Protein AF-A6DTF2-F1 (afdb_monomer_lite)

Foldseek 3Di:
DEWKKKKAWCAPVRHGDIDIDRDQKAWEFCAPPGNHHDVDPQTHNGAKMWGQDPRWIKIAGPPGPQAKDKQNHTDDGIDTDDAQIWIDGGPHIIIGIHTDDDDDDDDDDDDPLPPDDDDDPLVSVLVVLLVVLVVLVVVVVVLVVVVVVVVPDDDDDDDPSPVVVVVSVVVNVVSVVVNVVSVVPPPPDDVVVVVVVVSVVVVVVPPPPDDDDDDDDDDDDDDDDDDDDDDDDDDDDDDDDDDDDDDDDDDDDPDPDDDPPDDDDDDDDDDDDDDDDDDDDDDDDDDDDDDDDDDDDDDDDDDDDPPPPPPPPPDPPLVVLLVLLVVVCVQFPCVQADPVHNPPNHHPVPADSQLQDPVNLVNLVVVLQCLLVVPPPPPVTDDDDLVSSLVNSVSSLVSSVQSCQAVVDLVLDFDWAFQALLLLQQALCQQQLFGAPSPLADHQDDPFFSLFRVSGDDDPVNLVSLLVSLLLSLLLSLVLLVCVVVCQDKDKDFQLVVPDPPVVVCVVLVDDLCVCEQPDPVVQVVVVCVVPPPPPPPDDPRLVSVVNHDPPLQQDESFKRKDKDFDRGSFKKKKKWWKEWQDFDWWFKAWPPPPDRDTFDTDTYDGDDDIDIDMDMDHHHSVGRMTMIITGTDGGMYTGMMIIHTDDDDGRNLCVLCSVPSPDPDDDLVSVLVSLQSSLCVLLLNDGDDPVLSVVLSVQLVVCVVVVDDNSVSNSSSSSCSSSPCSNGILDQDDPSDKDFGQLSSLQQLLCCLQQSYHHDPVSVVCRVVVVCVDPVSVVVVLVVSLPDPSRLVNVLSLVCSLLVLCLLVVQDDDPVCPDPNSVQLSCQVSQVLSVLQVVLNFLLQQLFAQKGFGAPSVCVVQVNDDHHDHTHIDGHDPPRLDTHNLLRQSLQQSQADHQWGHLQSSQQSCCVQLLVHHFDDQRPCPDDPPPVCPVDQDHNVRVLVVVCVPSSSVSRSLQGNLLSLQQQCAGNSSDGDQWDFGWDDDDPDTDGPDIGGRFSWGANDPVQIDGHNVSSSVSSSVSRLSNLLNSLQSSLCSSSSHHDGPVCVVQSVVLSVVCVVVNNRPNVSNSVSSVGSSNRID

Organism: NCBI:txid313628

Radius of gyration: 38.41 Å; chains: 1; bounding box: 110×113×84 Å

Structure (mmCIF, N/CA/C/O backbone):
data_AF-A6DTF2-F1
#
_entry.id   AF-A6DTF2-F1
#
loop_
_atom_site.group_PDB
_atom_site.id
_atom_site.type_symbol
_atom_site.label_atom_id
_atom_site.label_alt_id
_atom_site.label_comp_id
_atom_site.label_asym_id
_atom_site.label_entity_id
_atom_site.label_seq_id
_atom_site.pdbx_PDB_ins_code
_atom_site.Cartn_x
_atom_site.Cartn_y
_atom_site.Cartn_z
_atom_site.occupancy
_atom_site.B_iso_or_equiv
_atom_site.auth_seq_id
_atom_site.auth_comp_id
_atom_site.auth_asym_id
_atom_site.auth_atom_id
_atom_site.pdbx_PDB_model_num
ATOM 1 N N . MET A 1 1 ? 18.761 20.860 31.646 1.00 47.22 1 MET A N 1
ATOM 2 C CA . MET A 1 1 ? 19.807 21.896 31.473 1.00 47.22 1 MET A CA 1
ATOM 3 C C . MET A 1 1 ? 20.961 21.212 30.767 1.00 47.22 1 MET A C 1
ATOM 5 O O . MET A 1 1 ? 21.417 20.216 31.306 1.00 47.22 1 MET A O 1
ATOM 9 N N . ARG A 1 2 ? 21.355 21.648 29.565 1.00 54.53 2 ARG A N 1
ATOM 10 C CA . ARG A 1 2 ? 22.420 20.980 28.795 1.00 54.53 2 ARG A CA 1
ATOM 11 C C . ARG A 1 2 ? 23.782 21.549 29.185 1.00 54.53 2 ARG A C 1
ATOM 13 O O . ARG A 1 2 ? 23.918 22.768 29.282 1.00 54.53 2 ARG A O 1
ATOM 20 N N . GLN A 1 3 ? 24.758 20.682 29.450 1.00 66.19 3 GLN A N 1
ATOM 21 C CA . GLN A 1 3 ? 26.157 21.095 29.590 1.00 66.19 3 GLN A CA 1
ATOM 22 C C . GLN A 1 3 ? 26.669 21.467 28.201 1.00 66.19 3 GLN A C 1
ATOM 24 O O . GLN A 1 3 ? 26.516 20.678 27.275 1.00 66.19 3 GLN A O 1
ATOM 29 N N . LYS A 1 4 ? 27.254 22.652 28.029 1.00 74.88 4 LYS A N 1
ATOM 30 C CA . LYS A 1 4 ? 27.788 23.063 26.726 1.00 74.88 4 LYS A CA 1
ATOM 31 C C . LYS A 1 4 ? 29.075 22.286 26.439 1.00 74.88 4 LYS A C 1
ATOM 33 O O . LYS A 1 4 ? 29.980 22.293 27.277 1.00 74.88 4 LYS A O 1
ATOM 38 N N . LEU A 1 5 ? 29.143 21.631 25.278 1.00 83.50 5 LEU A N 1
ATOM 39 C CA . LEU A 1 5 ? 30.334 20.922 24.816 1.00 83.50 5 LEU A CA 1
ATOM 40 C C . LEU A 1 5 ? 31.209 21.875 24.007 1.00 83.50 5 LEU A C 1
ATOM 42 O O . LEU A 1 5 ? 30.759 22.491 23.036 1.00 83.50 5 LEU A O 1
ATOM 46 N N . LYS A 1 6 ? 32.479 21.955 24.388 1.00 86.38 6 LYS A N 1
ATOM 47 C CA . LYS A 1 6 ? 33.515 22.657 23.643 1.00 86.38 6 LYS A CA 1
ATOM 48 C C . LYS A 1 6 ? 34.613 21.678 23.248 1.00 86.38 6 LYS A C 1
ATOM 50 O O . LYS A 1 6 ? 35.127 20.938 24.081 1.00 86.38 6 LYS A O 1
ATOM 55 N N . ILE A 1 7 ? 34.979 21.690 21.972 1.00 88.19 7 ILE A N 1
ATOM 56 C CA . ILE A 1 7 ? 36.027 20.849 21.396 1.00 88.19 7 ILE A CA 1
ATOM 57 C C . ILE A 1 7 ? 37.149 21.747 20.881 1.00 88.19 7 ILE A C 1
ATOM 59 O O . ILE A 1 7 ? 36.890 22.692 20.137 1.00 88.19 7 ILE A O 1
ATOM 63 N N . THR A 1 8 ? 38.392 21.445 21.259 1.00 86.50 8 THR A N 1
ATOM 64 C CA . THR A 1 8 ? 39.591 22.161 20.796 1.00 86.50 8 THR A CA 1
ATOM 65 C C . THR A 1 8 ? 40.541 21.200 20.092 1.00 86.50 8 THR A C 1
ATOM 67 O O . THR A 1 8 ? 41.081 20.294 20.726 1.00 86.50 8 THR A O 1
ATOM 70 N N . PHE A 1 9 ? 40.775 21.395 18.794 1.00 85.19 9 PHE A N 1
ATOM 71 C CA . PHE A 1 9 ? 41.667 20.535 18.008 1.00 85.19 9 PHE A CA 1
ATOM 72 C C . PHE A 1 9 ? 43.149 20.774 18.336 1.00 85.19 9 PHE A C 1
ATOM 74 O O . PHE A 1 9 ? 43.598 21.920 18.453 1.00 85.19 9 PHE A O 1
ATOM 81 N N . LEU A 1 10 ? 43.915 19.685 18.463 1.00 81.31 10 LEU A N 1
ATOM 82 C CA . LEU A 1 10 ? 45.318 19.688 18.897 1.00 81.31 10 LEU A CA 1
ATOM 83 C C . LEU A 1 10 ? 46.331 19.536 17.736 1.00 81.31 10 LEU A C 1
ATOM 85 O O . LEU A 1 10 ? 47.513 19.837 17.916 1.00 81.31 10 LEU A O 1
ATOM 89 N N . ASN A 1 11 ? 45.884 19.138 16.539 1.00 76.69 11 ASN A N 1
ATOM 90 C CA . ASN A 1 11 ? 46.738 18.752 15.399 1.00 76.69 11 ASN A CA 1
ATOM 91 C C . ASN A 1 11 ? 47.221 19.947 14.569 1.00 76.69 11 ASN A C 1
ATOM 93 O O . ASN A 1 11 ? 46.464 20.889 14.371 1.00 76.69 11 ASN A O 1
ATOM 97 N N . GLU A 1 12 ? 48.431 19.886 13.994 1.00 52.72 12 GLU A N 1
ATOM 98 C CA . GLU A 1 12 ? 49.102 21.026 13.330 1.00 52.72 12 GLU A CA 1
ATOM 99 C C . GLU A 1 12 ? 48.308 21.712 12.195 1.00 52.72 12 GLU A C 1
ATOM 101 O O . GLU A 1 12 ? 48.490 22.910 11.994 1.00 52.72 12 GLU A O 1
ATOM 106 N N . GLY A 1 13 ? 47.389 21.017 11.508 1.00 59.44 13 GLY A N 1
ATOM 107 C CA . GLY A 1 13 ? 46.545 21.589 10.441 1.00 59.44 13 GLY A CA 1
ATOM 108 C C . GLY A 1 13 ? 45.227 22.244 10.895 1.00 59.44 13 GLY A C 1
ATOM 109 O O . GLY A 1 13 ? 44.669 23.057 10.165 1.00 59.44 13 GLY A O 1
ATOM 110 N N . LEU A 1 14 ? 44.737 21.919 12.098 1.00 62.44 14 LEU A N 1
ATOM 111 C CA . LEU A 1 14 ? 43.488 22.448 12.687 1.00 62.44 14 LEU A CA 1
ATOM 112 C C . LEU A 1 14 ? 43.728 23.082 14.072 1.00 62.44 14 LEU A C 1
ATOM 114 O O . LEU A 1 14 ? 42.789 23.361 14.818 1.00 62.44 14 LEU A O 1
ATOM 118 N N . LYS A 1 15 ? 44.999 23.296 14.431 1.00 52.72 15 LYS A N 1
ATOM 119 C CA . LYS A 1 15 ? 45.445 23.660 15.777 1.00 52.72 15 LYS A CA 1
ATOM 120 C C . LYS A 1 15 ? 44.795 24.963 16.230 1.00 52.72 15 LYS A C 1
ATOM 122 O O . LYS A 1 15 ? 45.012 26.013 15.629 1.00 52.72 15 LYS A O 1
ATOM 127 N N . GLY A 1 16 ? 44.025 24.897 17.314 1.00 52.75 16 GLY A N 1
ATOM 128 C CA . GLY A 1 16 ? 43.351 26.062 17.892 1.00 52.75 16 GLY A CA 1
ATOM 129 C C . GLY A 1 16 ? 41.984 26.398 17.288 1.00 52.75 16 GLY A C 1
ATOM 130 O O . GLY A 1 16 ? 41.377 27.373 17.731 1.00 52.75 16 GLY A O 1
ATOM 131 N N . GLN A 1 17 ? 41.460 25.608 16.339 1.00 66.19 17 GLN A N 1
ATOM 132 C CA . GLN A 1 17 ? 40.034 25.679 16.014 1.00 66.19 17 GLN A CA 1
ATOM 133 C C . GLN A 1 17 ? 39.207 25.157 17.188 1.00 66.19 17 GLN A C 1
ATOM 135 O O . GLN A 1 17 ? 39.474 24.088 17.745 1.00 66.19 17 GLN A O 1
ATOM 140 N N . VAL A 1 18 ? 38.203 25.949 17.552 1.00 67.06 18 VAL A N 1
ATOM 141 C CA . VAL A 1 18 ? 37.274 25.668 18.639 1.00 67.06 18 VAL A CA 1
ATOM 142 C C . VAL A 1 18 ? 35.888 25.494 18.037 1.00 67.06 18 VAL A C 1
ATOM 144 O O . VAL A 1 18 ? 35.372 26.409 17.395 1.00 67.06 18 VAL A O 1
ATOM 147 N N . CYS A 1 19 ? 35.283 24.334 18.273 1.00 71.00 19 CYS A N 1
ATOM 148 C CA . CYS A 1 19 ? 33.886 24.075 17.953 1.00 71.00 19 CYS A CA 1
ATOM 149 C C . CYS A 1 19 ? 33.093 24.021 19.257 1.00 71.00 19 CYS A C 1
ATOM 151 O O . CYS A 1 19 ? 33.396 23.228 20.147 1.00 71.00 19 CYS A O 1
ATOM 153 N N . GLU A 1 20 ? 32.080 24.872 19.370 1.00 74.12 20 GLU A N 1
ATOM 154 C CA . GLU A 1 20 ? 31.146 24.879 20.492 1.00 74.12 20 GLU A CA 1
ATOM 155 C C . GLU A 1 20 ? 29.766 24.494 19.976 1.00 74.12 20 GLU A C 1
ATOM 157 O O . GLU A 1 20 ? 29.306 25.048 18.977 1.00 74.12 20 GLU A O 1
ATOM 162 N N . SER A 1 21 ? 29.103 23.562 20.655 1.00 65.62 21 SER A N 1
ATOM 163 C CA . SER A 1 21 ? 27.747 23.159 20.296 1.00 65.62 21 SER A CA 1
ATOM 164 C C . SER A 1 21 ? 26.896 22.893 21.537 1.00 65.62 21 SER A C 1
ATOM 166 O O . SER A 1 21 ? 27.369 22.389 22.557 1.00 65.62 21 SER A O 1
ATOM 168 N N . GLU A 1 22 ? 25.623 23.276 21.436 1.00 63.66 22 GLU A N 1
ATOM 169 C CA . GLU A 1 22 ? 24.556 23.000 22.410 1.00 63.66 22 GLU A CA 1
ATOM 170 C C . GLU A 1 22 ? 23.568 21.937 21.877 1.00 63.66 22 GLU A C 1
ATOM 172 O O . GLU A 1 22 ? 22.539 21.629 22.497 1.00 63.66 22 GLU A O 1
ATOM 177 N N . GLU A 1 23 ? 23.863 21.382 20.696 1.00 68.56 23 GLU A N 1
ATOM 178 C CA . GLU A 1 23 ? 23.084 20.323 20.066 1.00 68.56 23 GLU A CA 1
ATOM 179 C C . GLU A 1 23 ? 23.320 19.003 20.795 1.00 68.56 23 GLU A C 1
ATOM 181 O O . GLU A 1 23 ? 24.456 18.590 20.982 1.00 68.56 23 GLU A O 1
ATOM 186 N N . ALA A 1 24 ? 22.249 18.295 21.159 1.00 74.25 24 ALA A N 1
ATOM 187 C CA . ALA A 1 24 ? 22.347 17.017 21.876 1.00 74.25 24 ALA A CA 1
ATOM 188 C C . ALA A 1 24 ? 22.979 15.879 21.049 1.00 74.25 24 ALA A C 1
ATOM 190 O O . ALA A 1 24 ? 23.158 14.776 21.557 1.00 74.25 24 ALA A O 1
ATOM 191 N N . ARG A 1 25 ? 23.265 16.122 19.767 1.00 84.31 25 ARG A N 1
ATOM 192 C CA . ARG A 1 25 ? 23.835 15.159 18.830 1.00 84.31 25 ARG A CA 1
ATOM 193 C C . ARG A 1 25 ? 24.798 15.880 17.900 1.00 84.31 25 ARG A C 1
ATOM 195 O O . ARG A 1 25 ? 24.376 16.756 17.156 1.00 84.31 25 ARG A O 1
ATOM 202 N N . ILE A 1 26 ? 26.062 15.478 17.909 1.00 87.69 26 ILE A N 1
ATOM 203 C CA . ILE A 1 26 ? 27.128 16.074 17.104 1.00 87.69 26 ILE A CA 1
ATOM 204 C C . ILE A 1 26 ? 27.802 14.952 16.321 1.00 87.69 26 ILE A C 1
ATOM 206 O O . ILE A 1 26 ? 28.453 14.085 16.898 1.00 87.69 26 ILE A O 1
ATOM 210 N N . THR A 1 27 ? 27.634 14.954 15.003 1.00 89.00 27 THR A N 1
ATOM 211 C CA . THR A 1 27 ? 28.303 14.002 14.108 1.00 89.00 27 THR A CA 1
ATOM 212 C C . THR A 1 27 ? 29.640 14.560 13.629 1.00 89.00 27 THR A C 1
ATOM 214 O O . THR A 1 27 ? 29.742 15.741 13.281 1.00 89.00 27 THR A O 1
ATOM 217 N N . LEU A 1 28 ? 30.664 13.706 13.599 1.00 89.44 28 LEU A N 1
ATOM 218 C CA . LEU A 1 28 ? 32.008 14.015 13.122 1.00 89.44 28 LEU A CA 1
ATOM 219 C C . LEU A 1 28 ? 32.379 13.069 11.978 1.00 89.44 28 LEU A C 1
ATOM 221 O O . LEU A 1 28 ? 32.213 11.857 12.096 1.00 89.44 28 LEU A O 1
ATOM 225 N N . GLY A 1 29 ? 32.914 13.605 10.884 1.00 87.62 29 GLY A N 1
ATOM 226 C CA . GLY A 1 29 ? 33.353 12.802 9.738 1.00 87.62 29 GLY A CA 1
ATOM 227 C C . GLY A 1 29 ? 33.589 13.640 8.484 1.00 87.62 29 GLY A C 1
ATOM 228 O O . GLY A 1 29 ? 33.384 14.858 8.498 1.00 87.62 29 GLY A O 1
ATOM 229 N N . SER A 1 30 ? 34.008 13.009 7.392 1.00 83.56 30 SER A N 1
ATOM 230 C CA . SER A 1 30 ? 34.346 13.705 6.139 1.00 83.56 30 SER A CA 1
ATOM 231 C C . SER A 1 30 ? 33.124 14.124 5.306 1.00 83.56 30 SER A C 1
ATOM 233 O O . SER A 1 30 ? 33.214 15.082 4.524 1.00 83.56 30 SER A O 1
ATOM 235 N N . ASP A 1 31 ? 31.958 13.502 5.530 1.00 83.75 31 ASP A N 1
ATOM 236 C CA . ASP A 1 31 ? 30.727 13.814 4.797 1.00 83.75 31 ASP A CA 1
ATOM 237 C C . ASP A 1 31 ? 30.250 15.253 5.029 1.00 83.75 31 ASP A C 1
ATOM 239 O O . ASP A 1 31 ? 30.309 15.808 6.130 1.00 83.75 31 ASP A O 1
ATOM 243 N N . LYS A 1 32 ? 29.668 15.848 3.979 1.00 74.25 32 LYS A N 1
ATOM 244 C CA . LYS A 1 32 ? 29.118 17.217 4.004 1.00 74.25 32 LYS A CA 1
ATOM 245 C C . LYS A 1 32 ? 27.955 17.409 4.987 1.00 74.25 32 LYS A C 1
ATOM 247 O O . LYS A 1 32 ? 27.625 18.550 5.289 1.00 74.25 32 LYS A O 1
ATOM 252 N N . GLY A 1 33 ? 27.328 16.322 5.442 1.00 74.44 33 GLY A N 1
ATOM 253 C CA . GLY A 1 33 ? 26.199 16.338 6.375 1.00 74.44 33 GLY A CA 1
ATOM 254 C C . GLY A 1 33 ? 26.586 16.292 7.856 1.00 74.44 33 GLY A C 1
ATOM 255 O O . GLY A 1 33 ? 25.691 16.306 8.697 1.00 74.44 33 GLY A O 1
ATOM 256 N N . ASN A 1 34 ? 27.879 16.209 8.190 1.00 78.38 34 ASN A N 1
ATOM 257 C CA . ASN A 1 34 ? 28.312 16.190 9.585 1.00 78.38 34 ASN A CA 1
ATOM 258 C C . ASN A 1 34 ? 28.304 17.579 10.216 1.00 78.38 34 ASN A C 1
ATOM 260 O O . ASN A 1 34 ? 28.672 18.561 9.571 1.00 78.38 34 ASN A O 1
ATOM 264 N N . VAL A 1 35 ? 27.947 17.634 11.503 1.00 79.62 35 VAL A N 1
ATOM 265 C CA . VAL A 1 35 ? 27.983 18.872 12.298 1.00 79.62 35 VAL A CA 1
ATOM 266 C C . VAL A 1 35 ? 29.409 19.419 12.354 1.00 79.62 35 VAL A C 1
ATOM 268 O O . VAL A 1 35 ? 29.630 20.614 12.166 1.00 79.62 35 VAL A O 1
ATOM 271 N N . ILE A 1 36 ? 30.391 18.535 12.547 1.00 81.50 36 ILE A N 1
ATOM 272 C CA . ILE A 1 36 ? 31.811 18.861 12.445 1.00 81.50 36 ILE A CA 1
ATOM 273 C C . ILE A 1 36 ? 32.392 18.087 11.264 1.00 81.50 36 ILE A C 1
ATOM 275 O O . ILE A 1 36 ? 32.672 16.889 11.348 1.00 81.50 36 ILE A O 1
ATOM 279 N N . ARG A 1 37 ? 32.568 18.789 10.143 1.00 83.94 37 ARG A N 1
ATOM 280 C CA . ARG A 1 37 ? 33.165 18.217 8.938 1.00 83.94 37 ARG A CA 1
ATOM 281 C C . ARG A 1 37 ? 34.689 18.180 9.050 1.00 83.94 37 ARG A C 1
ATOM 283 O O . ARG A 1 37 ? 35.326 19.217 9.215 1.00 83.94 37 ARG A O 1
ATOM 290 N N . LEU A 1 38 ? 35.258 16.990 8.893 1.00 81.88 38 LEU A N 1
ATOM 291 C CA . LEU A 1 38 ? 36.691 16.714 8.966 1.00 81.88 38 LEU A CA 1
ATOM 292 C C . LEU A 1 38 ? 37.168 16.151 7.625 1.00 81.88 38 LEU A C 1
ATOM 294 O O . LEU A 1 38 ? 37.163 14.944 7.403 1.00 81.88 38 LEU A O 1
ATOM 298 N N . ASP A 1 39 ? 37.548 17.047 6.717 1.00 78.75 39 ASP A N 1
ATOM 299 C CA . ASP A 1 39 ? 37.987 16.704 5.358 1.00 78.75 39 ASP A CA 1
ATOM 300 C C . ASP A 1 39 ? 39.487 16.374 5.339 1.00 78.75 39 ASP A C 1
ATOM 302 O O . ASP A 1 39 ? 40.315 17.139 4.842 1.00 78.75 39 ASP A O 1
ATOM 306 N N . VAL A 1 40 ? 39.852 15.273 6.001 1.00 77.19 40 VAL A N 1
ATOM 307 C CA . VAL A 1 40 ? 41.238 14.802 6.097 1.00 77.19 40 VAL A CA 1
ATOM 308 C C . VAL A 1 40 ? 41.336 13.304 5.781 1.00 77.19 40 VAL A C 1
ATOM 310 O O . VAL A 1 40 ? 40.431 12.542 6.137 1.00 77.19 40 VAL A O 1
ATOM 313 N N . PRO A 1 41 ? 42.436 12.845 5.153 1.00 70.81 41 PRO A N 1
ATOM 314 C CA . PRO A 1 41 ? 42.636 11.429 4.858 1.00 70.81 41 PRO A CA 1
ATOM 315 C C . PRO A 1 41 ? 42.568 10.549 6.116 1.00 70.81 41 PRO A C 1
ATOM 317 O O . PRO A 1 41 ? 43.124 10.885 7.167 1.00 70.81 41 PRO A O 1
ATOM 320 N N . GLY A 1 42 ? 41.892 9.403 5.994 1.00 72.50 42 GLY A N 1
ATOM 321 C CA . GLY A 1 42 ? 41.722 8.425 7.074 1.00 72.50 42 GLY A CA 1
ATOM 322 C C . GLY A 1 42 ? 40.495 8.640 7.969 1.00 72.50 42 GLY A C 1
ATOM 323 O O . GLY A 1 42 ? 40.254 7.809 8.847 1.00 72.50 42 GLY A O 1
ATOM 324 N N . ILE A 1 43 ? 39.702 9.694 7.740 1.00 86.69 43 ILE A N 1
ATOM 325 C CA . ILE A 1 43 ? 38.432 9.936 8.437 1.00 86.69 43 ILE A CA 1
ATOM 326 C C . ILE A 1 43 ? 37.246 9.506 7.559 1.00 86.69 43 ILE A C 1
ATOM 328 O O . ILE A 1 43 ? 36.983 10.071 6.498 1.00 86.69 43 ILE A O 1
ATOM 332 N N . SER A 1 44 ? 36.523 8.491 8.027 1.00 83.44 44 SER A N 1
ATOM 333 C CA . SER A 1 44 ? 35.286 7.956 7.435 1.00 83.44 44 SER A CA 1
ATOM 334 C C . SER A 1 44 ? 34.177 9.010 7.282 1.00 83.44 44 SER A C 1
ATOM 336 O O . SER A 1 44 ? 34.140 10.003 8.015 1.00 83.44 44 SER A O 1
ATOM 338 N N . GLY A 1 45 ? 33.250 8.755 6.350 1.00 80.50 45 GLY A N 1
ATOM 339 C CA . GLY A 1 45 ? 32.128 9.645 6.026 1.00 80.50 45 GLY A CA 1
ATOM 340 C C . GLY A 1 45 ? 31.328 10.066 7.258 1.00 80.50 45 GLY A C 1
ATOM 341 O O . GLY A 1 45 ? 31.221 11.258 7.528 1.00 80.50 45 GLY A O 1
ATOM 342 N N . LYS A 1 46 ? 30.900 9.106 8.085 1.00 88.62 46 LYS A N 1
ATOM 343 C CA . LYS A 1 46 ? 30.449 9.308 9.473 1.00 88.62 46 LYS A CA 1
ATOM 344 C C . LYS A 1 46 ? 31.395 8.534 10.379 1.00 88.62 46 LYS A C 1
ATOM 346 O O . LYS A 1 46 ? 31.419 7.314 10.333 1.00 88.62 46 LYS A O 1
ATOM 351 N N . HIS A 1 47 ? 32.245 9.238 11.113 1.00 88.69 47 HIS A N 1
ATOM 352 C CA . HIS A 1 47 ? 33.355 8.623 11.835 1.00 88.69 47 HIS A CA 1
ATOM 353 C C . HIS A 1 47 ? 33.049 8.453 13.320 1.00 88.69 47 HIS A C 1
ATOM 355 O O . HIS A 1 47 ? 33.299 7.404 13.895 1.00 88.69 47 HIS A O 1
ATOM 361 N N . ALA A 1 48 ? 32.496 9.484 13.948 1.00 91.94 48 ALA A N 1
ATOM 362 C CA . ALA A 1 48 ? 32.140 9.435 15.354 1.00 91.94 48 ALA A CA 1
ATOM 363 C C . ALA A 1 48 ? 30.869 10.230 15.615 1.00 91.94 48 ALA A C 1
ATOM 365 O O . ALA A 1 48 ? 30.559 11.199 14.912 1.00 91.94 48 ALA A O 1
ATOM 366 N N . LEU A 1 49 ? 30.163 9.845 16.665 1.00 92.38 49 LEU A N 1
ATOM 367 C CA . LEU A 1 49 ? 28.970 10.519 17.130 1.00 92.38 49 LEU A CA 1
ATOM 368 C C . LEU A 1 49 ? 29.130 10.884 18.598 1.00 92.38 49 LEU A C 1
ATOM 370 O O . LEU A 1 49 ? 29.377 10.023 19.430 1.00 92.38 49 LEU A O 1
ATOM 374 N N . ILE A 1 50 ? 28.959 12.162 18.923 1.00 91.88 50 ILE A N 1
ATOM 375 C CA . ILE A 1 50 ? 28.895 12.635 20.304 1.00 91.88 50 ILE A CA 1
ATOM 376 C C . ILE A 1 50 ? 27.430 12.913 20.659 1.00 91.88 50 ILE A C 1
ATOM 378 O O . ILE A 1 50 ? 26.747 13.654 19.946 1.00 91.88 50 ILE A O 1
ATOM 382 N N . LEU A 1 51 ? 26.941 12.320 21.747 1.00 87.31 51 LEU A N 1
ATOM 383 C CA . LEU A 1 51 ? 25.562 12.434 22.230 1.00 87.31 51 LEU A CA 1
ATOM 384 C C . LEU A 1 51 ? 25.522 12.990 23.652 1.00 87.31 51 LEU A C 1
ATOM 386 O O . LEU A 1 51 ? 26.338 12.613 24.486 1.00 87.31 51 LEU A O 1
ATOM 390 N N . ASP A 1 52 ? 24.537 13.838 23.932 1.00 82.50 52 ASP A N 1
ATOM 391 C CA . ASP A 1 52 ? 24.122 14.183 25.295 1.00 82.50 52 ASP A CA 1
ATOM 392 C C . ASP A 1 52 ? 22.978 13.246 25.710 1.00 82.50 52 ASP A C 1
ATOM 394 O O . ASP A 1 52 ? 21.869 13.330 25.172 1.00 82.50 52 ASP A O 1
ATOM 398 N N . ILE A 1 53 ? 23.257 12.340 26.648 1.00 75.56 53 ILE A N 1
ATOM 399 C CA . ILE A 1 53 ? 22.286 11.415 27.240 1.00 75.56 53 ILE A CA 1
ATOM 400 C C . ILE A 1 53 ? 22.069 11.845 28.693 1.00 75.56 53 ILE A C 1
ATOM 402 O O . ILE A 1 53 ? 22.959 11.710 29.530 1.00 75.56 53 ILE A O 1
ATOM 406 N N . ASP A 1 54 ? 20.889 12.395 28.991 1.00 66.75 54 ASP A N 1
ATOM 407 C CA . ASP A 1 54 ? 20.479 12.838 30.333 1.00 66.75 54 ASP A CA 1
ATOM 408 C C . ASP A 1 54 ? 21.470 13.785 31.053 1.00 66.75 54 ASP A C 1
ATOM 410 O O . ASP A 1 54 ? 21.547 13.815 32.282 1.00 66.75 54 ASP A O 1
ATOM 414 N N . GLY A 1 55 ? 22.204 14.619 30.305 1.00 67.94 55 GLY A N 1
ATOM 415 C CA . GLY A 1 55 ? 23.185 15.563 30.851 1.00 67.94 55 GLY A CA 1
ATOM 416 C C . GLY A 1 55 ? 24.612 15.015 30.927 1.00 67.94 55 GLY A C 1
ATOM 417 O O . GLY A 1 55 ? 25.474 15.663 31.532 1.00 67.94 55 GLY A O 1
ATOM 418 N N . HIS A 1 56 ? 24.864 13.850 30.326 1.00 78.94 56 HIS A N 1
ATOM 419 C CA . HIS A 1 56 ? 26.175 13.230 30.187 1.00 78.94 56 HIS A CA 1
ATOM 420 C C . HIS A 1 56 ? 26.563 13.120 28.714 1.00 78.94 56 HIS A C 1
ATOM 422 O O . HIS A 1 56 ? 25.840 12.544 27.905 1.00 78.94 56 HIS A O 1
ATOM 428 N N . TRP A 1 57 ? 27.742 13.639 28.378 1.00 86.62 57 TRP A N 1
ATOM 429 C CA . TRP A 1 57 ? 28.287 13.517 27.035 1.00 86.62 57 TRP A CA 1
ATOM 430 C C . TRP A 1 57 ? 28.940 12.153 26.847 1.00 86.62 57 TRP A C 1
ATOM 432 O O . TRP A 1 57 ? 29.789 11.754 27.643 1.00 86.62 57 TRP A O 1
ATOM 442 N N . VAL A 1 58 ? 28.571 11.458 25.779 1.00 90.94 58 VAL A N 1
ATOM 443 C CA . VAL A 1 58 ? 29.176 10.194 25.356 1.00 90.94 58 VAL A CA 1
ATOM 444 C C . VAL A 1 58 ? 29.642 10.305 23.915 1.00 90.94 58 VAL A C 1
ATOM 446 O O . VAL A 1 58 ? 29.066 11.064 23.140 1.00 90.94 58 VAL A O 1
ATOM 449 N N . ILE A 1 59 ? 30.680 9.561 23.554 1.00 93.19 59 ILE A N 1
ATOM 450 C CA . ILE A 1 59 ? 31.133 9.399 22.177 1.00 93.19 59 ILE A CA 1
ATOM 451 C C . ILE A 1 59 ? 31.008 7.940 21.754 1.00 93.19 59 ILE A C 1
ATOM 453 O O . ILE A 1 59 ? 31.340 7.032 22.513 1.00 93.19 59 ILE A O 1
ATOM 457 N N . GLU A 1 60 ? 30.537 7.741 20.535 1.00 92.69 60 GLU A N 1
ATOM 458 C CA . GLU A 1 60 ? 30.363 6.457 19.877 1.00 92.69 60 GLU A CA 1
ATOM 459 C C . GLU A 1 60 ? 31.138 6.449 18.562 1.00 92.69 60 GLU A C 1
ATOM 461 O O . GLU A 1 60 ? 31.231 7.463 17.861 1.00 92.69 60 GLU A O 1
ATOM 466 N N . ASP A 1 61 ? 31.714 5.296 18.250 1.00 91.06 61 ASP A N 1
ATOM 467 C CA . ASP A 1 61 ? 32.321 5.026 16.955 1.00 91.06 61 ASP A CA 1
ATOM 468 C C . ASP A 1 61 ? 31.223 4.584 15.974 1.00 91.06 61 ASP A C 1
ATOM 470 O O . ASP A 1 61 ? 30.600 3.543 16.169 1.00 91.06 61 ASP A O 1
ATOM 474 N N . GLU A 1 62 ? 30.972 5.356 14.912 1.00 86.19 62 GLU A N 1
ATOM 475 C CA . GLU A 1 62 ? 29.898 5.084 13.933 1.00 86.19 62 GLU A CA 1
ATOM 476 C C . GLU A 1 62 ? 30.333 4.037 12.886 1.00 86.19 62 GLU A C 1
ATOM 478 O O . GLU A 1 62 ? 30.072 4.170 11.690 1.00 86.19 62 GLU A O 1
ATOM 483 N N . GLY A 1 63 ? 31.041 2.994 13.329 1.00 71.75 63 GLY A N 1
ATOM 484 C CA . GLY A 1 63 ? 31.613 1.967 12.455 1.00 71.75 63 GLY A CA 1
ATOM 485 C C . GLY A 1 63 ? 32.766 2.492 11.600 1.00 71.75 63 GLY A C 1
ATOM 486 O O . GLY A 1 63 ? 32.904 2.114 10.435 1.00 71.75 63 GLY A O 1
ATOM 487 N N . SER A 1 64 ? 33.575 3.397 12.150 1.00 82.06 64 SER A N 1
ATOM 488 C CA . SER A 1 64 ? 34.678 4.008 11.425 1.00 82.06 64 SER A CA 1
ATOM 489 C C . SER A 1 64 ? 35.786 3.018 11.065 1.00 82.06 64 SER A C 1
ATOM 491 O O . SER A 1 64 ? 36.116 2.089 11.799 1.00 82.06 64 SER A O 1
ATOM 493 N N . THR A 1 65 ? 36.434 3.273 9.928 1.00 73.62 65 THR A N 1
ATOM 494 C CA . THR A 1 65 ? 37.497 2.424 9.367 1.00 73.62 65 THR A CA 1
ATOM 495 C C . THR A 1 65 ? 38.735 2.361 10.267 1.00 73.62 65 THR A C 1
ATOM 497 O O . THR A 1 65 ? 39.395 1.331 10.347 1.00 73.62 65 THR A O 1
ATOM 500 N N . ASN A 1 66 ? 39.062 3.466 10.947 1.00 77.38 66 ASN A N 1
ATOM 501 C CA . ASN A 1 66 ? 40.307 3.620 11.712 1.00 77.38 66 ASN A CA 1
ATOM 502 C C . ASN A 1 66 ? 40.097 3.778 13.225 1.00 77.38 66 ASN A C 1
ATOM 504 O O . ASN A 1 66 ? 41.073 3.917 13.964 1.00 77.38 66 ASN A O 1
ATOM 508 N N . GLY A 1 67 ? 38.850 3.708 13.686 1.00 84.94 67 GLY A N 1
ATOM 509 C CA . GLY A 1 67 ? 38.498 3.686 15.094 1.00 84.94 67 GLY A CA 1
ATOM 510 C C . GLY A 1 67 ? 38.519 5.045 15.799 1.00 84.94 67 GLY A C 1
ATOM 511 O O . GLY A 1 67 ? 39.250 5.971 15.432 1.00 84.94 67 GLY A O 1
ATOM 512 N N . VAL A 1 68 ? 37.766 5.112 16.896 1.00 93.25 68 VAL A N 1
ATOM 513 C CA . VAL A 1 68 ? 37.770 6.223 17.860 1.00 93.25 68 VAL A CA 1
ATOM 514 C C . VAL A 1 68 ? 38.499 5.817 19.144 1.00 93.25 68 VAL A C 1
ATOM 516 O O . VAL A 1 68 ? 38.336 4.701 19.643 1.00 93.25 68 VAL A O 1
ATOM 519 N N . GLN A 1 69 ? 39.303 6.718 19.712 1.00 93.62 69 GLN A N 1
ATOM 520 C CA . GLN A 1 69 ? 39.960 6.529 21.009 1.00 93.62 69 GLN A CA 1
ATOM 521 C C . GLN A 1 69 ? 39.679 7.700 21.955 1.00 93.62 69 GLN A C 1
ATOM 523 O O . GLN A 1 69 ? 39.719 8.855 21.541 1.00 93.62 69 GLN A O 1
ATOM 528 N N . VAL A 1 70 ? 39.473 7.414 23.242 1.00 94.06 70 VAL A N 1
ATOM 529 C CA . VAL A 1 70 ? 39.368 8.413 24.319 1.00 94.06 70 VAL A CA 1
ATOM 530 C C . VAL A 1 70 ? 40.485 8.155 25.324 1.00 94.06 70 VAL A C 1
ATOM 532 O O . VAL A 1 70 ? 40.603 7.057 25.864 1.00 94.06 70 VAL A O 1
ATOM 535 N N . ASN A 1 71 ? 41.340 9.152 25.557 1.00 90.88 71 ASN A N 1
ATOM 536 C CA . ASN A 1 71 ? 42.526 9.071 26.416 1.00 90.88 71 ASN A CA 1
ATOM 537 C C . ASN A 1 71 ? 43.429 7.857 26.096 1.00 90.88 71 ASN A C 1
ATOM 539 O O . ASN A 1 71 ? 44.002 7.238 26.992 1.00 90.88 71 ASN A O 1
ATOM 543 N N . GLY A 1 72 ? 43.531 7.496 24.811 1.00 83.19 72 GLY A N 1
ATOM 544 C CA . GLY A 1 72 ? 44.323 6.363 24.318 1.00 83.19 72 GLY A CA 1
ATOM 545 C C . GLY A 1 72 ? 43.643 4.989 24.398 1.00 83.19 72 GLY A C 1
ATOM 546 O O . GLY A 1 72 ? 44.198 4.019 23.886 1.00 83.19 72 GLY A O 1
ATOM 547 N N . ALA A 1 73 ? 42.447 4.880 24.985 1.00 88.31 73 ALA A N 1
ATOM 548 C CA . ALA A 1 73 ? 41.651 3.653 24.976 1.00 88.31 73 ALA A CA 1
ATOM 549 C C . ALA A 1 73 ? 40.690 3.640 23.778 1.00 88.31 73 ALA A C 1
ATOM 551 O O . ALA A 1 73 ? 40.008 4.633 23.530 1.00 88.31 73 ALA A O 1
ATOM 552 N N . LYS A 1 74 ? 40.621 2.524 23.040 1.00 87.94 74 LYS A N 1
ATOM 553 C CA . LYS A 1 74 ? 39.686 2.363 21.914 1.00 87.94 74 LYS A CA 1
ATOM 554 C C . LYS A 1 74 ? 38.241 2.314 22.418 1.00 87.94 74 LYS A C 1
ATOM 556 O O . LYS A 1 74 ? 37.965 1.662 23.422 1.00 87.94 74 LYS A O 1
ATOM 561 N N . VAL A 1 75 ? 37.345 2.999 21.718 1.00 90.00 75 VAL A N 1
ATOM 562 C CA . VAL A 1 75 ? 35.906 2.985 21.987 1.00 90.00 75 VAL A CA 1
ATOM 563 C C . VAL A 1 75 ? 35.295 1.767 21.294 1.00 90.00 75 VAL A C 1
ATOM 565 O O . VAL A 1 75 ? 35.406 1.629 20.080 1.00 90.00 75 VAL A O 1
ATOM 568 N N . ASP A 1 76 ? 34.686 0.874 22.072 1.00 75.88 76 ASP A N 1
ATOM 569 C CA . ASP A 1 76 ? 33.927 -0.286 21.592 1.00 75.88 76 ASP A CA 1
ATOM 570 C C . ASP A 1 76 ? 32.487 -0.131 22.104 1.00 75.88 76 ASP A C 1
ATOM 572 O O . ASP A 1 76 ? 32.205 -0.349 23.285 1.00 75.88 76 ASP A O 1
ATOM 576 N N . GLY A 1 77 ? 31.607 0.407 21.256 1.00 79.56 77 GLY A N 1
ATOM 577 C CA . GLY A 1 77 ? 30.298 0.933 21.656 1.00 79.56 77 GLY A CA 1
ATOM 578 C C . GLY A 1 77 ? 30.368 2.406 22.074 1.00 79.56 77 GLY A C 1
ATOM 579 O O . GLY A 1 77 ? 30.735 3.257 21.270 1.00 79.56 77 GLY A O 1
ATOM 580 N N . GLN A 1 78 ? 30.016 2.725 23.324 1.00 87.56 78 GLN A N 1
ATOM 581 C CA . GLN A 1 78 ? 29.949 4.106 23.829 1.00 87.56 78 GLN A CA 1
ATOM 582 C C . GLN A 1 78 ? 30.970 4.369 24.940 1.00 87.56 78 GLN A C 1
ATOM 584 O O . GLN A 1 78 ? 31.140 3.560 25.853 1.00 87.56 78 GLN A O 1
ATOM 589 N N . ALA A 1 79 ? 31.609 5.539 24.905 1.00 89.19 79 ALA A N 1
ATOM 590 C CA . ALA A 1 79 ? 32.524 6.013 25.939 1.00 89.19 79 ALA A CA 1
ATOM 591 C C . ALA A 1 79 ? 32.063 7.355 26.522 1.00 89.19 79 ALA A C 1
ATOM 593 O O . ALA A 1 79 ? 31.792 8.304 25.793 1.00 89.19 79 ALA A O 1
ATOM 594 N N . ASN A 1 80 ? 32.012 7.458 27.852 1.00 89.69 80 ASN A N 1
ATOM 595 C CA . ASN A 1 80 ? 31.674 8.708 28.537 1.00 89.69 80 ASN A CA 1
ATOM 596 C C . ASN A 1 80 ? 32.799 9.741 28.384 1.00 89.69 80 ASN A C 1
ATOM 598 O O . ASN A 1 80 ? 33.954 9.434 28.679 1.00 89.69 80 ASN A O 1
ATOM 602 N N . LEU A 1 81 ? 32.442 10.971 28.018 1.00 89.38 81 LEU A N 1
ATOM 603 C CA . LEU A 1 81 ? 33.346 12.113 27.929 1.00 89.38 81 LEU A CA 1
ATOM 604 C C . LEU A 1 81 ? 33.291 12.966 29.202 1.00 89.38 81 LEU A C 1
ATOM 606 O O . LEU A 1 81 ? 32.225 13.287 29.731 1.00 89.38 81 LEU A O 1
ATOM 610 N N . LYS A 1 82 ? 34.461 13.392 29.671 1.00 89.25 82 LYS A N 1
ATOM 611 C CA . LYS A 1 82 ? 34.655 14.340 30.771 1.00 89.25 82 LYS A CA 1
ATOM 612 C C . LYS A 1 82 ? 35.410 15.573 30.284 1.00 89.25 82 LYS A C 1
ATOM 614 O O . LYS A 1 82 ? 36.184 15.528 29.330 1.00 89.25 82 LYS A O 1
ATOM 619 N N . SER A 1 83 ? 35.216 16.689 30.986 1.00 87.88 83 SER A N 1
ATOM 620 C CA . SER A 1 83 ? 36.013 17.897 30.754 1.00 87.88 83 SER A CA 1
ATOM 621 C C . SER A 1 83 ? 37.492 17.585 30.992 1.00 87.88 83 SER A C 1
ATOM 623 O O . SER A 1 83 ? 37.866 17.147 32.079 1.00 87.88 83 SER A O 1
ATOM 625 N N . GLY A 1 84 ? 38.323 17.797 29.977 1.00 84.94 84 GLY A N 1
ATOM 626 C CA . GLY A 1 84 ? 39.744 17.469 29.966 1.00 84.94 84 GLY A CA 1
ATOM 627 C C . GLY A 1 84 ? 40.123 16.278 29.086 1.00 84.94 84 GLY A C 1
ATOM 628 O O . GLY A 1 84 ? 41.309 16.167 28.772 1.00 84.94 84 GLY A O 1
ATOM 629 N N . ASP A 1 85 ? 39.165 15.442 28.672 1.00 94.06 85 ASP A N 1
ATOM 630 C CA . ASP A 1 85 ? 39.445 14.240 27.880 1.00 94.06 85 ASP A CA 1
ATOM 631 C C . ASP A 1 85 ? 40.006 14.580 26.501 1.00 94.06 85 ASP A C 1
ATOM 633 O O . ASP A 1 85 ? 39.610 15.560 25.865 1.00 94.06 85 ASP A O 1
ATOM 637 N N . VAL A 1 86 ? 40.929 13.742 26.036 1.00 92.06 86 VAL A N 1
ATOM 638 C CA . VAL A 1 86 ? 41.521 13.841 24.705 1.00 92.06 86 VAL A CA 1
ATOM 639 C C . VAL A 1 86 ? 40.977 12.715 23.843 1.00 92.06 86 VAL A C 1
ATOM 641 O O . VAL A 1 86 ? 41.153 11.537 24.149 1.00 92.06 86 VAL A O 1
ATOM 644 N N . VAL A 1 87 ? 40.298 13.082 22.766 1.00 92.81 87 VAL A N 1
ATOM 645 C CA . VAL A 1 87 ? 39.711 12.157 21.805 1.00 92.81 87 VAL A CA 1
ATOM 646 C C . VAL A 1 87 ? 40.567 12.145 20.554 1.00 92.81 87 VAL A C 1
ATOM 648 O O . VAL A 1 87 ? 40.876 13.198 19.995 1.00 92.81 87 VAL A O 1
ATOM 651 N N . LYS A 1 88 ? 40.913 10.949 20.092 1.00 91.12 88 LYS A N 1
ATOM 652 C CA . LYS A 1 88 ? 41.635 10.728 18.848 1.00 91.12 88 LYS A CA 1
ATOM 653 C C . LYS A 1 88 ? 40.738 9.990 17.859 1.00 91.12 88 LYS A C 1
ATOM 655 O O . LYS A 1 88 ? 40.205 8.930 18.175 1.00 91.12 88 LYS A O 1
ATOM 660 N N . LEU A 1 89 ? 40.571 10.568 16.675 1.00 88.88 89 LEU A N 1
ATOM 661 C CA . LEU A 1 89 ? 39.885 9.960 15.540 1.00 88.88 89 LEU A CA 1
ATOM 662 C C . LEU A 1 89 ? 40.942 9.509 14.534 1.00 88.88 89 LEU A C 1
ATOM 664 O O . LEU A 1 89 ? 41.772 10.318 14.094 1.00 88.88 89 LEU A O 1
ATOM 668 N N . ALA A 1 90 ? 40.918 8.226 14.175 1.00 82.38 90 ALA A N 1
ATOM 669 C CA . ALA A 1 90 ? 41.937 7.614 13.332 1.00 82.38 90 ALA A CA 1
ATOM 670 C C . ALA A 1 90 ? 43.376 7.905 13.832 1.00 82.38 90 ALA A C 1
ATOM 672 O O . ALA A 1 90 ? 43.653 8.018 15.029 1.00 82.38 90 ALA A O 1
ATOM 673 N N . HIS A 1 91 ? 44.328 8.035 12.903 1.00 76.38 91 HIS A N 1
ATOM 674 C CA . HIS A 1 91 ? 45.720 8.388 13.203 1.00 76.38 91 HIS A CA 1
ATOM 675 C C . HIS A 1 91 ? 45.993 9.897 13.117 1.00 76.38 91 HIS A C 1
ATOM 677 O O . HIS A 1 91 ? 47.056 10.344 13.546 1.00 76.38 91 HIS A O 1
ATOM 683 N N . SER A 1 92 ? 45.055 10.671 12.561 1.00 72.38 92 SER A N 1
ATOM 684 C CA . SER A 1 92 ? 45.311 11.997 11.991 1.00 72.38 92 SER A CA 1
ATOM 685 C C . SER A 1 92 ? 44.569 13.149 12.665 1.00 72.38 92 SER A C 1
ATOM 687 O O . SER A 1 92 ? 44.894 14.294 12.347 1.00 72.38 92 SER A O 1
ATOM 689 N N . ILE A 1 93 ? 43.633 12.896 13.593 1.00 84.75 93 ILE A N 1
ATOM 690 C CA . ILE A 1 93 ? 42.869 13.938 14.302 1.00 84.75 93 ILE A CA 1
ATOM 691 C C . ILE A 1 93 ? 42.834 13.669 15.804 1.00 84.75 93 ILE A C 1
ATOM 693 O O . ILE A 1 93 ? 42.458 12.591 16.242 1.00 84.75 93 ILE A O 1
ATOM 697 N N . GLU A 1 94 ? 43.188 14.674 16.597 1.00 89.12 94 GLU A N 1
ATOM 698 C CA . GLU A 1 94 ? 43.128 14.659 18.054 1.00 89.12 94 GLU A CA 1
ATOM 699 C C . GLU A 1 94 ? 42.525 15.981 18.546 1.00 89.12 94 GLU A C 1
ATOM 701 O O . GLU A 1 94 ? 42.854 17.069 18.058 1.00 89.12 94 GLU A O 1
ATOM 706 N N . PHE A 1 95 ? 41.602 15.901 19.497 1.00 91.19 95 PHE A N 1
ATOM 707 C CA . PHE A 1 95 ? 40.964 17.069 20.084 1.00 91.19 95 PHE A CA 1
ATOM 708 C C . PHE A 1 95 ? 40.703 16.886 21.571 1.00 91.19 95 PHE A C 1
ATOM 710 O O . PHE A 1 95 ? 40.487 15.783 22.062 1.00 91.19 95 PHE A O 1
ATOM 717 N N . LYS A 1 96 ? 40.701 18.001 22.294 1.00 91.56 96 LYS A N 1
ATOM 718 C CA . LYS A 1 96 ? 40.398 18.053 23.717 1.00 91.56 96 LYS A CA 1
ATOM 719 C C . LYS A 1 96 ? 38.957 18.493 23.947 1.00 91.56 96 LYS A C 1
ATOM 721 O O . LYS A 1 96 ? 38.496 19.447 23.319 1.00 91.56 96 LYS A O 1
ATOM 726 N N . VAL A 1 97 ? 38.285 17.825 24.874 1.00 90.06 97 VAL A N 1
ATOM 727 C CA . VAL A 1 97 ? 36.921 18.114 25.315 1.00 90.06 97 VAL A CA 1
ATOM 728 C C . VAL A 1 97 ? 36.946 19.028 26.539 1.00 90.06 97 VAL A C 1
ATOM 730 O O . VAL A 1 97 ? 37.679 18.787 27.493 1.00 90.06 97 VAL A O 1
ATOM 733 N N . GLU A 1 98 ? 36.122 20.070 26.539 1.00 87.62 98 GLU A N 1
ATOM 734 C CA . GLU A 1 98 ? 35.844 20.940 27.683 1.00 87.62 98 GLU A CA 1
ATOM 735 C C . GLU A 1 98 ? 34.323 21.009 27.889 1.00 87.62 98 GLU A C 1
ATOM 737 O O . GLU A 1 98 ? 33.574 21.320 26.963 1.00 87.62 98 GLU A O 1
ATOM 742 N N . LEU A 1 99 ? 33.862 20.704 29.104 1.00 82.94 99 LEU A N 1
ATOM 743 C CA . LEU A 1 99 ? 32.451 20.779 29.498 1.00 82.94 99 LEU A CA 1
ATOM 744 C C . LEU A 1 99 ? 32.260 21.961 30.450 1.00 82.94 99 LEU A C 1
ATOM 746 O O . LEU A 1 99 ? 32.942 22.026 31.477 1.00 82.94 99 LEU A O 1
ATOM 750 N N . ASP A 1 100 ? 31.350 22.881 30.120 1.00 73.19 100 ASP A N 1
ATOM 751 C CA . ASP A 1 100 ? 31.053 24.039 30.972 1.00 73.19 100 ASP A CA 1
ATOM 752 C C . ASP A 1 100 ? 29.911 23.738 31.960 1.00 73.19 100 ASP A C 1
ATOM 754 O O . ASP A 1 100 ? 28.890 23.133 31.611 1.00 73.19 100 ASP A O 1
ATOM 758 N N . THR A 1 101 ? 30.061 24.187 33.209 1.00 51.34 101 THR A N 1
ATOM 759 C CA . THR A 1 101 ? 29.019 24.049 34.239 1.00 51.34 101 THR A CA 1
ATOM 760 C C . THR A 1 101 ? 28.094 25.258 34.173 1.00 51.34 101 THR A C 1
ATOM 762 O O . THR A 1 101 ? 28.439 26.359 34.598 1.00 51.34 101 THR A O 1
ATOM 765 N N . ALA A 1 102 ? 26.889 25.073 33.628 1.00 40.88 102 ALA A N 1
ATOM 766 C CA . ALA A 1 102 ? 25.928 26.163 33.497 1.00 40.88 102 ALA A CA 1
ATOM 767 C C . ALA A 1 102 ? 25.572 26.782 34.868 1.00 40.88 102 ALA A C 1
ATOM 769 O O . ALA A 1 102 ? 25.111 26.101 35.789 1.00 40.88 102 ALA A O 1
ATOM 770 N N . LYS A 1 103 ? 25.755 28.107 34.981 1.00 36.06 103 LYS A N 1
ATOM 771 C CA . LYS A 1 103 ? 25.247 28.950 36.075 1.00 36.06 103 LYS A CA 1
ATOM 772 C C . LYS A 1 103 ? 23.739 28.750 36.259 1.00 36.06 103 LYS A C 1
ATOM 774 O O . LYS A 1 103 ? 22.982 28.693 35.295 1.00 36.06 103 LYS A O 1
ATOM 779 N N . LYS A 1 104 ? 23.307 28.739 37.523 1.00 27.44 104 LYS A N 1
ATOM 780 C CA . LYS A 1 104 ? 21.907 28.687 37.968 1.00 27.44 104 LYS A CA 1
ATOM 781 C C . LYS A 1 104 ? 21.133 29.899 37.422 1.00 27.44 104 LYS A C 1
ATOM 783 O O . LYS A 1 104 ? 21.215 30.987 37.988 1.00 27.44 104 LYS A O 1
ATOM 788 N N . ILE A 1 105 ? 20.403 29.719 36.323 1.00 28.00 105 ILE A N 1
ATOM 789 C CA . ILE A 1 105 ? 19.454 30.708 35.799 1.00 28.00 105 ILE A CA 1
ATOM 790 C C . ILE A 1 105 ? 18.063 30.336 36.317 1.00 28.00 105 ILE A C 1
ATOM 792 O O . ILE A 1 105 ? 17.596 29.211 36.145 1.00 28.00 105 ILE A O 1
ATOM 796 N N . VAL A 1 106 ? 17.422 31.286 36.995 1.00 26.23 106 VAL A N 1
ATOM 797 C CA . VAL A 1 106 ? 16.010 31.220 37.387 1.00 26.23 106 VAL A CA 1
ATOM 798 C C . VAL A 1 106 ? 15.171 31.257 36.109 1.00 26.23 106 VAL A C 1
ATOM 800 O O . VAL A 1 106 ? 15.300 32.186 35.316 1.00 26.23 106 VAL A O 1
ATOM 803 N N . TYR A 1 107 ? 14.350 30.230 35.896 1.00 23.73 107 TYR A N 1
ATOM 804 C CA . TYR A 1 107 ? 13.514 30.070 34.707 1.00 23.73 107 TYR A CA 1
ATOM 805 C C . TYR A 1 107 ? 12.455 31.188 34.639 1.00 23.73 107 TYR A C 1
ATOM 807 O O . TYR A 1 107 ? 11.648 31.336 35.556 1.00 23.73 107 TYR A O 1
ATOM 815 N N . GLN A 1 108 ? 12.449 31.955 33.549 1.00 27.06 108 GLN A N 1
ATOM 816 C CA . GLN A 1 108 ? 11.278 32.687 33.062 1.00 27.06 108 GLN A CA 1
ATOM 817 C C . GLN A 1 108 ? 10.925 32.102 31.691 1.00 27.06 108 GLN A C 1
ATOM 819 O O . GLN A 1 108 ? 11.823 31.864 30.883 1.00 27.06 108 GLN A O 1
ATOM 824 N N . GLU A 1 109 ? 9.641 31.820 31.456 1.00 25.81 109 GLU A N 1
ATOM 825 C CA . GLU A 1 109 ? 9.133 31.268 30.192 1.00 25.81 109 GLU A CA 1
ATOM 826 C C . GLU A 1 109 ? 9.611 32.093 28.981 1.00 25.81 109 GLU A C 1
ATOM 828 O O . GLU A 1 109 ? 9.427 33.316 28.978 1.00 25.81 109 GLU A O 1
ATOM 833 N N . PRO A 1 110 ? 10.172 31.473 27.924 1.00 30.12 110 PRO A N 1
ATOM 834 C CA . PRO A 1 110 ? 10.403 32.182 26.680 1.00 30.12 110 PRO A CA 1
ATOM 835 C C . PRO A 1 110 ? 9.072 32.371 25.948 1.00 30.12 110 PRO A C 1
ATOM 837 O O . PRO A 1 110 ? 8.277 31.443 25.795 1.00 30.12 110 PRO A O 1
ATOM 840 N N . ALA A 1 111 ? 8.836 33.592 25.473 1.00 34.84 111 ALA A N 1
ATOM 841 C CA . ALA A 1 111 ? 7.709 33.889 24.608 1.00 34.84 111 ALA A CA 1
ATOM 842 C C . ALA A 1 111 ? 7.856 33.146 23.268 1.00 34.84 111 ALA A C 1
ATOM 844 O O . ALA A 1 111 ? 8.952 33.020 22.725 1.00 34.84 111 ALA A O 1
ATOM 845 N N . LEU A 1 112 ? 6.717 32.739 22.703 1.00 31.58 112 LEU A N 1
ATOM 846 C CA . LEU A 1 112 ? 6.518 32.062 21.409 1.00 31.58 112 LEU A CA 1
ATOM 847 C C . LEU A 1 112 ? 7.174 32.754 20.181 1.00 31.58 112 LEU A C 1
ATOM 849 O O . LEU A 1 112 ? 7.037 32.287 19.055 1.00 31.58 112 LEU A O 1
ATOM 853 N N . GLU A 1 113 ? 7.833 33.893 20.383 1.00 37.00 113 GLU A N 1
ATOM 854 C CA . GLU A 1 113 ? 8.362 34.802 19.367 1.00 37.00 113 GLU A CA 1
ATOM 855 C C . GLU A 1 113 ? 9.770 34.399 18.880 1.00 37.00 113 GLU A C 1
ATOM 857 O O . GLU A 1 113 ? 10.124 34.728 17.749 1.00 37.00 113 GLU A O 1
ATOM 862 N N . ASP A 1 114 ? 10.544 33.640 19.669 1.00 36.50 114 ASP A N 1
ATOM 863 C CA . ASP A 1 114 ? 11.956 33.335 19.358 1.00 36.50 114 ASP A CA 1
ATOM 864 C C . ASP A 1 114 ? 12.182 32.010 18.601 1.00 36.50 114 ASP A C 1
ATOM 866 O O . ASP A 1 114 ? 13.255 31.791 18.039 1.00 36.50 114 ASP A O 1
ATOM 870 N N . LEU A 1 115 ? 11.172 31.135 18.523 1.00 35.12 115 LEU A N 1
ATOM 871 C CA . LEU A 1 115 ? 11.268 29.813 17.872 1.00 35.12 115 LEU A CA 1
ATOM 872 C C . LEU A 1 115 ? 10.941 29.822 16.369 1.00 35.12 115 LEU A C 1
ATOM 874 O O . LEU A 1 115 ? 11.002 28.784 15.711 1.00 35.12 115 LEU A O 1
ATOM 878 N N . LEU A 1 116 ? 10.600 30.981 15.805 1.00 32.06 116 LEU A N 1
ATOM 879 C CA . LEU A 1 116 ? 10.156 31.106 14.421 1.00 32.06 116 LEU A CA 1
ATOM 880 C C . LEU A 1 116 ? 11.034 32.123 13.664 1.00 32.06 116 LEU A C 1
ATOM 882 O O . LEU A 1 116 ? 10.816 33.328 13.736 1.00 32.06 116 LEU A O 1
ATOM 886 N N . PHE A 1 117 ? 11.962 31.590 12.858 1.00 36.22 117 PHE A N 1
ATOM 887 C CA . PHE A 1 117 ? 12.653 32.210 11.709 1.00 36.22 117 PHE A CA 1
ATOM 888 C C . PHE A 1 117 ? 14.000 32.936 11.918 1.00 36.22 117 PHE A C 1
ATOM 890 O O . PHE A 1 117 ? 14.143 33.921 12.640 1.00 36.22 117 PHE A O 1
ATOM 897 N N . GLN A 1 118 ? 14.976 32.522 11.101 1.00 40.97 118 GLN A N 1
ATOM 898 C CA . GLN A 1 118 ? 16.148 33.305 10.714 1.00 40.97 118 GLN A CA 1
ATOM 899 C C . GLN A 1 118 ? 15.770 34.222 9.526 1.00 40.97 118 GLN A C 1
ATOM 901 O O . GLN A 1 118 ? 15.739 33.726 8.403 1.00 40.97 118 GLN A O 1
ATOM 906 N N . ASN A 1 119 ? 15.421 35.509 9.745 1.00 37.12 119 ASN A N 1
ATOM 907 C CA . ASN A 1 119 ? 15.737 36.676 8.873 1.00 37.12 119 ASN A CA 1
ATOM 908 C C . ASN A 1 119 ? 14.983 38.002 9.210 1.00 37.12 119 ASN A C 1
ATOM 910 O O . ASN A 1 119 ? 13.959 38.012 9.879 1.00 37.12 119 ASN A O 1
ATOM 914 N N . THR A 1 120 ? 15.603 39.114 8.763 1.00 47.59 120 THR A N 1
ATOM 915 C CA . THR A 1 120 ? 15.307 40.579 8.747 1.00 47.59 120 THR A CA 1
ATOM 916 C C . THR A 1 120 ? 14.436 41.278 9.825 1.00 47.59 120 THR A C 1
ATOM 918 O O . THR A 1 120 ? 13.312 40.902 10.142 1.00 47.59 120 THR A O 1
ATOM 921 N N . ASN A 1 121 ? 14.904 42.453 10.290 1.00 50.94 121 ASN A N 1
ATOM 922 C CA . ASN A 1 121 ? 14.223 43.317 11.282 1.00 50.94 121 ASN A CA 1
ATOM 923 C C . ASN A 1 121 ? 12.796 43.761 10.891 1.00 50.94 121 ASN A C 1
ATOM 925 O O . ASN A 1 121 ? 11.986 44.049 11.768 1.00 50.94 121 ASN A O 1
ATOM 929 N N . SER A 1 122 ? 12.464 43.817 9.594 1.00 46.62 122 SER A N 1
ATOM 930 C CA . SER A 1 122 ? 11.130 44.245 9.141 1.00 46.62 122 SER A CA 1
ATOM 931 C C . SER A 1 122 ? 10.048 43.170 9.294 1.00 46.62 122 SER A C 1
ATOM 933 O O . SER A 1 122 ? 8.869 43.503 9.402 1.00 46.62 122 SER A O 1
ATOM 935 N N . GLU A 1 123 ? 10.443 41.895 9.332 1.00 46.75 123 GLU A N 1
ATOM 936 C CA . GLU A 1 123 ? 9.537 40.754 9.506 1.00 46.75 123 GLU A CA 1
ATOM 937 C C . GLU A 1 123 ? 9.235 40.527 10.994 1.00 46.75 123 GLU A C 1
ATOM 939 O O . GLU A 1 123 ? 8.073 40.334 11.355 1.00 46.75 123 GLU A O 1
ATOM 944 N N . LYS A 1 124 ? 10.233 40.716 11.873 1.00 49.03 124 LYS A N 1
ATOM 945 C CA . LYS A 1 124 ? 10.060 40.704 13.339 1.00 49.03 124 LYS A CA 1
ATOM 946 C C . LYS A 1 124 ? 9.046 41.744 13.829 1.00 49.03 124 LYS A C 1
ATOM 948 O O . LYS A 1 124 ? 8.186 41.440 14.647 1.00 49.03 124 LYS A O 1
ATOM 953 N N . GLU A 1 125 ? 9.100 42.959 13.287 1.00 52.50 125 GLU A N 1
ATOM 954 C CA . GLU A 1 125 ? 8.153 44.042 13.596 1.00 52.50 125 GLU A CA 1
ATOM 955 C C . GLU A 1 125 ? 6.699 43.701 13.220 1.00 52.50 125 GLU A C 1
ATOM 957 O O . GLU A 1 125 ? 5.771 44.043 13.950 1.00 52.50 125 GLU A O 1
ATOM 962 N N . LEU A 1 126 ? 6.482 43.022 12.087 1.00 48.28 126 LEU A N 1
ATOM 963 C CA . LEU A 1 126 ? 5.142 42.652 11.617 1.00 48.28 126 LEU A CA 1
ATOM 964 C C . LEU A 1 126 ? 4.529 41.535 12.476 1.00 48.28 126 LEU A C 1
ATOM 966 O O . LEU A 1 126 ? 3.330 41.547 12.749 1.00 48.28 126 LEU A O 1
ATOM 970 N N . VAL A 1 127 ? 5.362 40.583 12.904 1.00 47.81 127 VAL A N 1
ATOM 971 C CA . VAL A 1 127 ? 4.973 39.495 13.811 1.00 47.81 127 VAL A CA 1
ATOM 972 C C . VAL A 1 127 ? 4.652 40.044 15.200 1.00 47.81 127 VAL A C 1
ATOM 974 O O . VAL A 1 127 ? 3.653 39.641 15.787 1.00 47.81 127 VAL A O 1
ATOM 977 N N . LYS A 1 128 ? 5.411 41.034 15.681 1.00 54.25 128 LYS A N 1
ATOM 978 C CA . LYS A 1 128 ? 5.147 41.709 16.958 1.00 54.25 128 LYS A CA 1
ATOM 979 C C . LYS A 1 128 ? 3.795 42.434 16.964 1.00 54.25 128 LYS A C 1
ATOM 981 O O . LYS A 1 128 ? 3.020 42.276 17.903 1.00 54.25 128 LYS A O 1
ATOM 986 N N . ASP A 1 129 ? 3.470 43.143 15.879 1.00 53.12 129 ASP A N 1
ATOM 987 C CA . ASP A 1 129 ? 2.161 43.794 15.706 1.00 53.12 129 ASP A CA 1
ATOM 988 C C . ASP A 1 129 ? 1.005 42.759 15.625 1.00 53.12 129 ASP A C 1
ATOM 990 O O . ASP A 1 129 ? -0.096 43.007 16.123 1.00 53.12 129 ASP A O 1
ATOM 994 N N . LEU A 1 130 ? 1.236 41.582 15.023 1.00 48.12 130 LEU A N 1
ATOM 995 C CA . LEU A 1 130 ? 0.258 40.481 14.939 1.00 48.12 130 LEU A CA 1
ATOM 996 C C . LEU A 1 130 ? 0.053 39.762 16.282 1.00 48.12 130 LEU A C 1
ATOM 998 O O . LEU A 1 130 ? -1.087 39.474 16.644 1.00 48.12 130 LEU A O 1
ATOM 1002 N N . ALA A 1 131 ? 1.125 39.522 17.037 1.00 50.16 131 ALA A N 1
ATOM 1003 C CA . ALA A 1 131 ? 1.075 38.931 18.372 1.00 50.16 131 ALA A CA 1
ATOM 1004 C C . ALA A 1 131 ? 0.401 39.875 19.383 1.00 50.16 131 ALA A C 1
ATOM 1006 O O . ALA A 1 131 ? -0.403 39.432 20.208 1.00 50.16 131 ALA A O 1
ATOM 1007 N N . GLU A 1 132 ? 0.651 41.189 19.284 1.00 54.31 132 GLU A N 1
ATOM 1008 C CA . GLU A 1 132 ? -0.054 42.197 20.086 1.00 54.31 132 GLU A CA 1
ATOM 1009 C C . GLU A 1 132 ? -1.558 42.200 19.764 1.00 54.31 132 GLU A C 1
ATOM 1011 O O . GLU A 1 132 ? -2.386 42.221 20.676 1.00 54.31 132 GLU A O 1
ATOM 1016 N N . PHE A 1 133 ? -1.932 42.085 18.484 1.00 46.91 133 PHE A N 1
ATOM 1017 C CA . PHE A 1 133 ? -3.335 41.968 18.080 1.00 46.91 133 PHE A CA 1
ATOM 1018 C C . PHE A 1 133 ? -3.992 40.696 18.632 1.00 46.91 133 PHE A C 1
ATOM 1020 O O . PHE A 1 133 ? -5.098 40.757 19.170 1.00 46.91 133 PHE A O 1
ATOM 1027 N N . GLN A 1 134 ? -3.302 39.556 18.553 1.00 45.66 134 GLN A N 1
ATOM 1028 C CA . GLN A 1 134 ? -3.803 38.277 19.051 1.00 45.66 134 GLN A CA 1
ATOM 1029 C C . GLN A 1 134 ? -4.014 38.320 20.571 1.00 45.66 134 GLN A C 1
ATOM 1031 O O . GLN A 1 134 ? -5.080 37.935 21.038 1.00 45.66 134 GLN A O 1
ATOM 1036 N N . LYS A 1 135 ? -3.085 38.911 21.337 1.00 49.50 135 LYS A N 1
ATOM 1037 C CA . LYS A 1 135 ? -3.246 39.132 22.788 1.00 49.50 135 LYS A CA 1
ATOM 1038 C C . LYS A 1 135 ? -4.464 39.994 23.127 1.00 49.50 135 LYS A C 1
ATOM 1040 O O . LYS A 1 135 ? -5.197 39.659 24.055 1.00 49.50 135 LYS A O 1
ATOM 1045 N N . VAL A 1 136 ? -4.715 41.076 22.383 1.00 51.22 136 VAL A N 1
ATOM 1046 C CA . VAL A 1 136 ? -5.891 41.944 22.606 1.00 51.22 136 VAL A CA 1
ATOM 1047 C C . VAL A 1 136 ? -7.203 41.201 22.312 1.00 51.22 136 VAL A C 1
ATOM 1049 O O . VAL A 1 136 ? -8.178 41.367 23.045 1.00 51.22 136 VAL A O 1
ATOM 1052 N N . VAL A 1 137 ? -7.227 40.336 21.292 1.00 47.72 137 VAL A N 1
ATOM 1053 C CA . VAL A 1 137 ? -8.393 39.499 20.954 1.00 47.72 137 VAL A CA 1
ATOM 1054 C C . VAL A 1 137 ? -8.631 38.411 22.009 1.00 47.72 137 VAL A C 1
ATOM 1056 O O . VAL A 1 137 ? -9.767 38.228 22.452 1.00 47.72 137 VAL A O 1
ATOM 1059 N N . SER A 1 138 ? -7.577 37.745 22.488 1.00 42.69 138 SER A N 1
ATOM 1060 C CA . SER A 1 138 ? -7.666 36.747 23.564 1.00 42.69 138 SER A CA 1
ATOM 1061 C C . SER A 1 138 ? -8.183 37.353 24.872 1.00 42.69 138 SER A C 1
ATOM 1063 O O . SER A 1 138 ? -9.038 36.765 25.529 1.00 42.69 138 SER A O 1
ATOM 1065 N N . LEU A 1 139 ? -7.737 38.567 25.217 1.00 45.12 139 LEU A N 1
ATOM 1066 C CA . LEU A 1 139 ? -8.235 39.324 26.372 1.00 45.12 139 LEU A CA 1
ATOM 1067 C C . LEU A 1 139 ? -9.723 39.681 26.238 1.00 45.12 139 LEU A C 1
ATOM 1069 O O . LEU A 1 139 ? -10.469 39.525 27.200 1.00 45.12 139 LEU A O 1
ATOM 1073 N N . ASN A 1 140 ? -10.183 40.090 25.050 1.00 46.41 140 ASN A N 1
ATOM 1074 C CA . ASN A 1 140 ? -11.611 40.320 24.805 1.00 46.41 140 ASN A CA 1
ATOM 1075 C C . ASN A 1 140 ? -12.438 39.024 24.933 1.00 46.41 140 ASN A C 1
ATOM 1077 O O . ASN A 1 140 ? -13.579 39.082 25.380 1.00 46.41 140 ASN A O 1
ATOM 1081 N N . THR A 1 141 ? -11.866 37.865 24.593 1.00 40.72 141 THR A N 1
ATOM 1082 C CA . THR A 1 141 ? -12.538 36.553 24.679 1.00 40.72 141 THR A CA 1
ATOM 1083 C C . THR A 1 141 ? -12.640 36.061 26.128 1.00 40.72 141 THR A C 1
ATOM 1085 O O . THR A 1 141 ? -13.687 35.575 26.543 1.00 40.72 141 THR A O 1
ATOM 1088 N N . LEU A 1 142 ? -11.594 36.274 26.935 1.00 37.91 142 LEU A N 1
ATOM 1089 C CA . LEU A 1 142 ? -11.580 35.968 28.373 1.00 37.91 142 LEU A CA 1
ATOM 1090 C C . LEU A 1 142 ? -12.546 36.850 29.177 1.00 37.91 142 LEU A C 1
ATOM 1092 O O . LEU A 1 142 ? -13.207 36.357 30.086 1.00 37.91 142 LEU A O 1
ATOM 1096 N N . VAL A 1 143 ? -12.677 38.135 28.826 1.00 40.22 143 VAL A N 1
ATOM 1097 C CA . VAL A 1 143 ? -13.654 39.036 29.465 1.00 40.22 143 VAL A CA 1
ATOM 1098 C C . VAL A 1 143 ? -15.096 38.624 29.137 1.00 40.22 143 VAL A C 1
ATOM 1100 O O . VAL A 1 143 ? -15.970 38.769 29.986 1.00 40.22 143 VAL A O 1
ATOM 1103 N N . ILE A 1 144 ? -15.350 38.077 27.942 1.00 40.56 144 ILE A N 1
ATOM 1104 C CA . ILE A 1 144 ? -16.668 37.548 27.553 1.00 40.56 144 ILE A CA 1
ATOM 1105 C C . ILE A 1 144 ? -16.956 36.219 28.274 1.00 40.56 144 ILE A C 1
ATOM 1107 O O . ILE A 1 144 ? -18.034 36.068 28.841 1.00 40.56 144 ILE A O 1
ATOM 1111 N N . GLY A 1 145 ? -15.978 35.309 28.352 1.00 35.97 145 GLY A N 1
ATOM 1112 C CA . GLY A 1 145 ? -16.125 34.031 29.063 1.00 35.97 145 GLY A CA 1
ATOM 1113 C C . GLY A 1 145 ? -16.301 34.175 30.581 1.00 35.97 145 GLY A C 1
ATOM 1114 O O . GLY A 1 145 ? -17.053 33.418 31.189 1.00 35.97 145 GLY A O 1
ATOM 1115 N N . ALA A 1 146 ? -15.683 35.186 31.202 1.00 34.69 146 ALA A N 1
ATOM 1116 C CA . ALA A 1 146 ? -15.887 35.484 32.623 1.00 34.69 146 ALA A CA 1
ATOM 1117 C C . ALA A 1 146 ? -17.293 36.046 32.924 1.00 34.69 146 ALA A C 1
ATOM 1119 O O . ALA A 1 146 ? -17.830 35.801 34.000 1.00 34.69 146 ALA A O 1
ATOM 1120 N N . GLN A 1 147 ? -17.923 36.751 31.973 1.00 38.81 147 GLN A N 1
ATOM 1121 C CA . GLN A 1 147 ? -19.294 37.256 32.135 1.00 38.81 147 GLN A CA 1
ATOM 1122 C C . GLN A 1 147 ? -20.364 36.165 31.976 1.00 38.81 147 GLN A C 1
ATOM 1124 O O . GLN A 1 147 ? -21.428 36.277 32.583 1.00 38.81 147 GLN A O 1
ATOM 1129 N N . GLU A 1 148 ? -20.092 35.111 31.202 1.00 38.59 148 GLU A N 1
ATOM 1130 C CA . GLU A 1 148 ? -20.995 33.957 31.062 1.00 38.59 148 GLU A CA 1
ATOM 1131 C C . GLU A 1 148 ? -20.943 33.023 32.284 1.00 38.59 148 GLU A C 1
ATOM 1133 O O . GLU A 1 148 ? -21.957 32.425 32.635 1.00 38.59 148 GLU A O 1
ATOM 1138 N N . ALA A 1 149 ? -19.811 32.970 32.996 1.00 36.12 149 ALA A N 1
ATOM 1139 C CA . ALA A 1 149 ? -19.659 32.180 34.221 1.00 36.12 149 ALA A CA 1
ATOM 1140 C C . ALA A 1 149 ? -20.306 32.820 35.473 1.00 36.12 149 ALA A C 1
ATOM 1142 O O . ALA A 1 149 ? -20.681 32.106 36.401 1.00 36.12 149 ALA A O 1
ATOM 1143 N N . GLU A 1 150 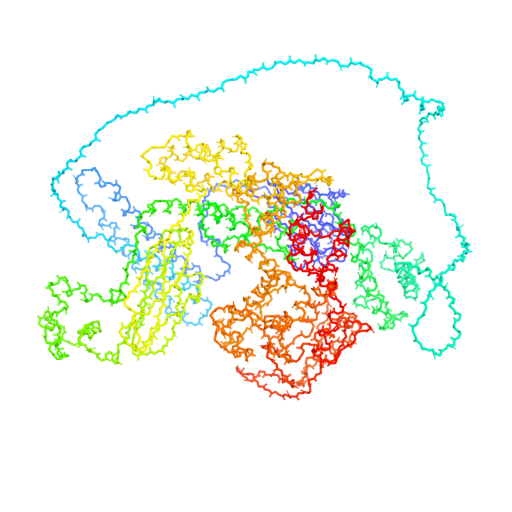? -20.482 34.147 35.516 1.00 36.28 150 GLU A N 1
ATOM 1144 C CA . GLU A 1 150 ? -21.100 34.853 36.660 1.00 36.28 150 GLU A CA 1
ATOM 1145 C C . GLU A 1 150 ? -22.632 35.035 36.537 1.00 36.28 150 GLU A C 1
ATOM 1147 O O . GLU A 1 150 ? -23.283 35.544 37.453 1.00 36.28 150 GLU A O 1
ATOM 1152 N N . GLY A 1 151 ? -23.243 34.572 35.440 1.00 36.75 151 GLY A N 1
ATOM 1153 C CA . GLY A 1 151 ? -24.666 34.761 35.124 1.00 36.75 151 GLY A CA 1
ATOM 1154 C C . GLY A 1 151 ? -25.686 34.032 36.014 1.00 36.75 151 GLY A C 1
ATOM 1155 O O . GLY A 1 151 ? -26.879 34.302 35.885 1.00 36.75 151 GLY A O 1
ATOM 1156 N N . GLU A 1 152 ? -25.269 33.163 36.942 1.00 42.47 152 GLU A N 1
ATOM 1157 C CA . GLU A 1 152 ? -26.193 32.409 37.812 1.00 42.47 152 GLU A CA 1
ATOM 1158 C C . GLU A 1 152 ? -26.305 32.906 39.266 1.00 42.47 152 GLU A C 1
ATOM 1160 O O . GLU A 1 152 ? -27.039 32.311 40.059 1.00 42.47 152 GLU A O 1
ATOM 1165 N N . ARG A 1 153 ? -25.686 34.031 39.665 1.00 34.84 153 ARG A N 1
ATOM 1166 C CA . ARG A 1 153 ? -25.913 34.594 41.018 1.00 34.84 153 ARG A CA 1
ATOM 1167 C C . ARG A 1 153 ? -26.083 36.118 41.050 1.00 34.84 153 ARG A C 1
ATOM 1169 O O . ARG A 1 153 ? -25.123 36.859 41.152 1.00 34.84 153 ARG A O 1
ATOM 1176 N N . LYS A 1 154 ? -27.359 36.526 41.130 1.00 31.38 154 LYS A N 1
ATOM 1177 C CA . LYS A 1 154 ? -27.931 37.808 41.611 1.00 31.38 154 LYS A CA 1
ATOM 1178 C C . LYS A 1 154 ? -27.492 39.117 40.925 1.00 31.38 154 LYS A C 1
ATOM 1180 O O . LYS A 1 154 ? -26.338 39.512 40.885 1.00 31.38 154 LYS A O 1
ATOM 1185 N N . ALA A 1 155 ? -28.510 39.868 40.502 1.00 40.44 155 ALA A N 1
ATOM 1186 C CA . ALA A 1 155 ? -28.428 41.205 39.932 1.00 40.44 155 ALA A CA 1
ATOM 1187 C C . ALA A 1 155 ? -27.812 42.252 40.886 1.00 40.44 155 ALA A C 1
ATOM 1189 O O . ALA A 1 155 ? -28.323 42.440 41.989 1.00 40.44 155 ALA A O 1
ATOM 1190 N N . THR A 1 156 ? -26.780 42.981 40.427 1.00 33.50 156 THR A N 1
ATOM 1191 C CA . THR A 1 156 ? -26.622 44.456 40.524 1.00 33.50 156 THR A CA 1
ATOM 1192 C C . THR A 1 156 ? -25.318 44.954 39.841 1.00 33.50 156 THR A C 1
ATOM 1194 O O . THR A 1 156 ? -24.223 44.538 40.186 1.00 33.50 156 THR A O 1
ATOM 1197 N N . THR A 1 157 ? -25.458 45.951 38.945 1.00 31.27 157 THR A N 1
ATOM 1198 C CA . THR A 1 157 ? -24.451 46.916 38.401 1.00 31.27 157 THR A CA 1
ATOM 1199 C C . THR A 1 157 ? -23.539 46.535 37.197 1.00 31.27 157 THR A C 1
ATOM 1201 O O . THR A 1 157 ? -22.507 45.898 37.376 1.00 31.27 157 THR A O 1
ATOM 1204 N N . PRO A 1 158 ? -23.794 47.069 35.972 1.00 38.84 158 PRO A N 1
ATOM 1205 C CA . PRO A 1 158 ? -22.994 46.833 34.756 1.00 38.84 158 PRO A CA 1
ATOM 1206 C C . PRO A 1 158 ? -22.089 48.021 34.327 1.00 38.84 158 PRO A C 1
ATOM 1208 O O . PRO A 1 158 ? -22.034 48.365 33.146 1.00 38.84 158 PRO A O 1
ATOM 1211 N N . GLN A 1 159 ? -21.384 48.699 35.247 1.00 39.75 159 GLN A N 1
ATOM 1212 C CA . GLN A 1 159 ? -20.537 49.862 34.886 1.00 39.75 159 GLN A CA 1
ATOM 1213 C C . GLN A 1 159 ? -19.039 49.558 34.682 1.00 39.75 159 GLN A C 1
ATOM 1215 O O . GLN A 1 159 ? -18.381 50.286 33.937 1.00 39.75 159 GLN A O 1
ATOM 1220 N N . PHE A 1 160 ? -18.490 48.478 35.249 1.00 35.31 160 PHE A N 1
ATOM 1221 C CA . PHE A 1 160 ? -17.050 48.185 35.132 1.00 35.31 160 PHE A CA 1
ATOM 1222 C C . PHE A 1 160 ? -16.634 47.589 33.769 1.00 35.31 160 PHE A C 1
ATOM 1224 O O . PHE A 1 160 ? -15.536 47.869 33.290 1.00 35.31 160 PHE A O 1
ATOM 1231 N N . GLY A 1 161 ? -17.519 46.858 33.080 1.00 41.94 161 GLY A N 1
ATOM 1232 C CA . GLY A 1 161 ? -17.198 46.193 31.804 1.00 41.94 161 GLY A CA 1
ATOM 1233 C C . GLY A 1 161 ? -17.126 47.113 30.574 1.00 41.94 161 GLY A C 1
ATOM 1234 O O . GLY A 1 161 ? -16.423 46.808 29.612 1.00 41.94 161 GLY A O 1
ATOM 1235 N N . LYS A 1 162 ? -17.805 48.269 30.589 1.00 43.59 162 LYS A N 1
ATOM 1236 C CA . LYS A 1 162 ? -17.911 49.149 29.407 1.00 43.59 162 LYS A CA 1
ATOM 1237 C C . LYS A 1 162 ? -16.612 49.914 29.115 1.00 43.59 162 LYS A C 1
ATOM 1239 O O . LYS A 1 162 ? -16.164 49.948 27.974 1.00 43.59 162 LYS A O 1
ATOM 1244 N N . LYS A 1 163 ? -15.950 50.434 30.159 1.00 44.88 163 LYS A N 1
ATOM 1245 C CA . LYS A 1 163 ? -14.663 51.150 30.041 1.00 44.88 163 LYS A CA 1
ATOM 1246 C C . LYS A 1 163 ? -13.500 50.241 29.638 1.00 44.88 163 LYS A C 1
ATOM 1248 O O . LYS A 1 163 ? -12.588 50.698 28.956 1.00 44.88 163 LYS A O 1
ATOM 1253 N N . ALA A 1 164 ? -13.513 48.973 30.054 1.00 44.84 164 ALA A N 1
ATOM 1254 C CA . ALA A 1 164 ? -12.483 48.007 29.669 1.00 44.84 164 ALA A CA 1
ATOM 1255 C C . ALA A 1 164 ? -12.583 47.646 28.176 1.00 44.84 164 ALA A C 1
ATOM 1257 O O . ALA A 1 164 ? -11.567 47.650 27.484 1.00 44.84 164 ALA A O 1
ATOM 1258 N N . ARG A 1 165 ? -13.812 47.445 27.675 1.00 44.59 165 ARG A N 1
ATOM 1259 C CA . ARG A 1 165 ? -14.106 47.099 26.274 1.00 44.59 165 ARG A CA 1
ATOM 1260 C C . ARG A 1 165 ? -13.833 48.255 25.300 1.00 44.59 165 ARG A C 1
ATOM 1262 O O . ARG A 1 165 ? -13.232 48.051 24.254 1.00 44.59 165 ARG A O 1
ATOM 1269 N N . GLU A 1 166 ? -14.160 49.493 25.679 1.00 52.38 166 GLU A N 1
ATOM 1270 C CA . GLU A 1 166 ? -13.816 50.686 24.880 1.00 52.38 166 GLU A CA 1
ATOM 1271 C C . GLU A 1 166 ? -12.294 50.889 24.748 1.00 52.38 166 GLU A C 1
ATOM 1273 O O . GLU A 1 166 ? -11.801 51.309 23.699 1.00 52.38 166 GLU A O 1
ATOM 1278 N N . LYS A 1 167 ? -11.526 50.550 25.793 1.00 50.88 167 LYS A N 1
ATOM 1279 C CA . LYS A 1 167 ? -10.063 50.692 25.805 1.00 50.88 167 LYS A CA 1
ATOM 1280 C C . LYS A 1 167 ? -9.364 49.613 24.965 1.00 50.88 167 LYS A C 1
ATOM 1282 O O . LYS A 1 167 ? -8.355 49.911 24.323 1.00 50.88 167 LYS A O 1
ATOM 1287 N N . THR A 1 168 ? -9.892 48.385 24.933 1.00 48.78 168 THR A N 1
ATOM 1288 C CA . THR A 1 168 ? -9.365 47.292 24.095 1.00 48.78 168 THR A CA 1
ATOM 1289 C C . THR A 1 168 ? -9.745 47.452 22.622 1.00 48.78 168 THR A C 1
ATOM 1291 O O . THR A 1 168 ? -8.891 47.252 21.753 1.00 48.78 168 THR A O 1
ATOM 1294 N N . ASP A 1 169 ? -10.957 47.925 22.321 1.00 49.19 169 ASP A N 1
ATOM 1295 C CA . ASP A 1 169 ? -11.404 48.177 20.944 1.00 49.19 169 ASP A CA 1
ATOM 1296 C C . ASP A 1 169 ? -10.657 49.351 20.285 1.00 49.19 169 ASP A C 1
ATOM 1298 O O . ASP A 1 169 ? -10.286 49.268 19.107 1.00 49.19 169 ASP A O 1
ATOM 1302 N N . GLY A 1 170 ? -10.346 50.405 21.052 1.00 55.75 170 GLY A N 1
ATOM 1303 C CA . GLY A 1 170 ? -9.495 51.509 20.594 1.00 55.75 170 GLY A CA 1
ATOM 1304 C C . GLY A 1 170 ? -8.084 51.046 20.215 1.00 55.75 170 GLY A C 1
ATOM 1305 O O . GLY A 1 170 ? -7.576 51.391 19.145 1.00 55.75 170 GLY A O 1
ATOM 1306 N N . LYS A 1 171 ? -7.481 50.173 21.031 1.00 52.41 171 LYS A N 1
ATOM 1307 C CA . LYS A 1 171 ? -6.137 49.630 20.785 1.00 52.41 171 LYS A CA 1
ATOM 1308 C C . LYS A 1 171 ? -6.109 48.667 19.587 1.00 52.41 171 LYS A C 1
ATOM 1310 O O . LYS A 1 171 ? -5.195 48.717 18.764 1.00 52.41 171 LYS A O 1
ATOM 1315 N N . ALA A 1 172 ? -7.161 47.866 19.401 1.00 49.81 172 ALA A N 1
ATOM 1316 C CA . ALA A 1 172 ? -7.328 47.012 18.223 1.00 49.81 172 ALA A CA 1
ATOM 1317 C C . ALA A 1 172 ? -7.544 47.810 16.918 1.00 49.81 172 ALA A C 1
ATOM 1319 O O . ALA A 1 172 ? -7.190 47.343 15.831 1.00 49.81 172 ALA A O 1
ATOM 1320 N N . ALA A 1 173 ? -8.148 49.000 16.978 1.00 53.09 173 ALA A N 1
ATOM 1321 C CA . ALA A 1 173 ? -8.284 49.891 15.822 1.00 53.09 173 ALA A CA 1
ATOM 1322 C C . ALA A 1 173 ? -6.944 50.544 15.431 1.00 53.09 173 ALA A C 1
ATOM 1324 O O . ALA A 1 173 ? -6.615 50.609 14.243 1.00 53.09 173 ALA A O 1
ATOM 1325 N N . GLU A 1 174 ? -6.140 50.948 16.417 1.00 58.28 174 GLU A N 1
ATOM 1326 C CA . GLU A 1 174 ? -4.810 51.534 16.215 1.00 58.28 174 GLU A CA 1
ATOM 1327 C C . GLU A 1 174 ? -3.835 50.549 15.539 1.00 58.28 174 GLU A C 1
ATOM 1329 O O . GLU A 1 174 ? -3.205 50.881 14.529 1.00 58.28 174 GLU A O 1
ATOM 1334 N N . ILE A 1 175 ? -3.787 49.299 16.015 1.00 51.78 175 ILE A N 1
ATOM 1335 C CA . ILE A 1 175 ? -2.934 48.234 15.453 1.00 51.78 175 ILE A CA 1
ATOM 1336 C C . ILE A 1 175 ? -3.356 47.888 14.011 1.00 51.78 175 ILE A C 1
ATOM 1338 O O . ILE A 1 175 ? -2.515 47.733 13.120 1.00 51.78 175 ILE A O 1
ATOM 1342 N N . ARG A 1 176 ? -4.668 47.868 13.723 1.00 49.69 176 ARG A N 1
ATOM 1343 C CA . ARG A 1 176 ? -5.194 47.671 12.356 1.00 49.69 176 ARG A CA 1
ATOM 1344 C C . ARG A 1 176 ? -4.768 48.779 11.389 1.00 49.69 176 ARG A C 1
ATOM 1346 O O . ARG A 1 176 ? -4.559 48.498 10.204 1.00 49.69 176 ARG A O 1
ATOM 1353 N N . SER A 1 177 ? -4.635 50.015 11.870 1.00 57.75 177 SER A N 1
ATOM 1354 C CA . SER A 1 177 ? -4.157 51.146 11.069 1.00 57.75 177 SER A CA 1
ATOM 1355 C C . SER A 1 177 ? -2.678 50.978 10.692 1.00 57.75 177 SER A C 1
ATOM 1357 O O . SER A 1 177 ? -2.343 51.016 9.504 1.00 57.75 177 SER A O 1
ATOM 1359 N N . ARG A 1 178 ? -1.815 50.650 11.669 1.00 63.28 178 ARG A N 1
ATOM 1360 C CA . ARG A 1 178 ? -0.373 50.406 11.450 1.00 63.28 178 ARG A CA 1
ATOM 1361 C C . ARG A 1 178 ? -0.113 49.264 10.458 1.00 63.28 178 ARG A C 1
ATOM 1363 O O . ARG A 1 178 ? 0.677 49.412 9.522 1.00 63.28 178 ARG A O 1
ATOM 1370 N N . LEU A 1 179 ? -0.845 48.154 10.586 1.00 51.31 179 LEU A N 1
ATOM 1371 C CA . LEU A 1 179 ? -0.739 47.001 9.678 1.00 51.31 179 LEU A CA 1
ATOM 1372 C C . LEU A 1 179 ? -1.174 47.332 8.237 1.00 51.31 179 LEU A C 1
ATOM 1374 O O . LEU A 1 179 ? -0.591 46.828 7.270 1.00 51.31 179 LEU A O 1
ATOM 1378 N N . ARG A 1 180 ? -2.178 48.204 8.058 1.00 51.38 180 ARG A N 1
ATOM 1379 C CA . ARG A 1 180 ? -2.610 48.679 6.729 1.00 51.38 180 ARG A CA 1
ATOM 1380 C C . ARG A 1 180 ? -1.574 49.588 6.069 1.00 51.38 180 ARG A C 1
ATOM 1382 O O . ARG A 1 180 ? -1.387 49.498 4.853 1.00 51.38 180 ARG A O 1
ATOM 1389 N N . GLU A 1 181 ? -0.897 50.430 6.841 1.00 55.78 181 GLU A N 1
ATOM 1390 C CA . GLU A 1 181 ? 0.138 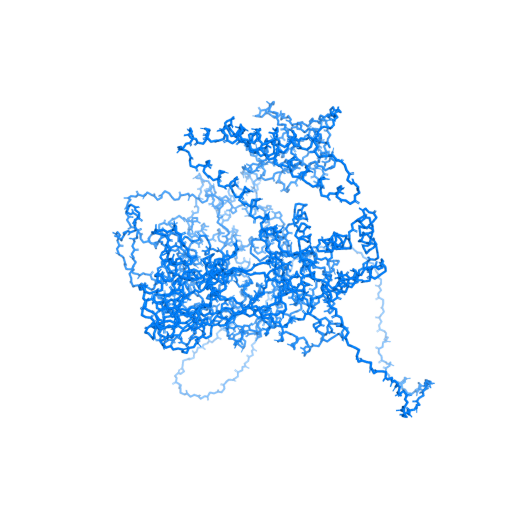51.337 6.337 1.00 55.78 181 GLU A CA 1
ATOM 1391 C C . GLU A 1 181 ? 1.403 50.581 5.894 1.00 55.78 181 GLU A C 1
ATOM 1393 O O . GLU A 1 181 ? 1.905 50.803 4.786 1.00 55.78 181 GLU A O 1
ATOM 1398 N N . LYS A 1 182 ? 1.847 49.594 6.688 1.00 57.38 182 LYS A N 1
ATOM 1399 C CA . LYS A 1 182 ? 2.976 48.706 6.350 1.00 57.38 182 LYS A CA 1
ATOM 1400 C C . LYS A 1 182 ? 2.680 47.858 5.095 1.00 57.38 182 LYS A C 1
ATOM 1402 O O . LYS A 1 182 ? 3.519 47.775 4.195 1.00 57.38 182 LYS A O 1
ATOM 1407 N N . ARG A 1 183 ? 1.440 47.363 4.930 1.00 50.97 183 ARG A N 1
ATOM 1408 C CA . ARG A 1 183 ? 0.976 46.668 3.702 1.00 50.97 183 ARG A CA 1
ATOM 1409 C C . ARG A 1 183 ? 1.023 47.538 2.438 1.00 50.97 183 ARG A C 1
ATOM 1411 O O . ARG A 1 183 ? 1.252 47.009 1.349 1.00 50.97 183 ARG A O 1
ATOM 1418 N N . LYS A 1 184 ? 0.810 48.856 2.542 1.00 51.62 184 LYS A N 1
ATOM 1419 C CA . LYS A 1 184 ? 0.888 49.773 1.388 1.00 51.62 184 LYS A CA 1
ATOM 1420 C C . LYS A 1 184 ? 2.327 49.978 0.895 1.00 51.62 184 LYS A C 1
ATOM 1422 O O . LYS A 1 184 ? 2.514 50.121 -0.311 1.00 51.62 184 LYS A O 1
ATOM 1427 N N . LYS A 1 185 ? 3.328 49.942 1.785 1.00 50.22 185 LYS A N 1
ATOM 1428 C CA . LYS A 1 185 ? 4.749 50.161 1.445 1.00 50.22 185 LYS A CA 1
ATOM 1429 C C . LYS A 1 185 ? 5.463 48.933 0.843 1.00 50.22 185 LYS A C 1
ATOM 1431 O O . LYS A 1 185 ? 6.460 49.110 0.155 1.00 50.22 185 LYS A O 1
ATOM 1436 N N . GLN A 1 186 ? 4.955 47.707 1.021 1.00 52.50 186 GLN A N 1
ATOM 1437 C CA . GLN A 1 186 ? 5.682 46.457 0.696 1.00 52.50 186 GLN A CA 1
ATOM 1438 C C . GLN A 1 186 ? 5.191 45.672 -0.545 1.00 52.50 186 GLN A C 1
ATOM 1440 O O . GLN A 1 186 ? 5.547 44.511 -0.738 1.00 52.50 186 GLN A O 1
ATOM 1445 N N . LYS A 1 187 ? 4.421 46.286 -1.454 1.00 42.59 187 LYS A N 1
ATOM 1446 C CA . LYS A 1 187 ? 3.777 45.627 -2.620 1.00 42.59 187 LYS A CA 1
ATOM 1447 C C . LYS A 1 187 ? 4.704 45.020 -3.708 1.00 42.59 187 LYS A C 1
ATOM 1449 O O . LYS A 1 187 ? 4.202 44.669 -4.774 1.00 42.59 187 LYS A O 1
ATOM 1454 N N . ARG A 1 188 ? 6.021 44.881 -3.496 1.00 42.69 188 ARG A N 1
ATOM 1455 C CA . ARG A 1 188 ? 6.993 44.459 -4.533 1.00 42.69 188 ARG A CA 1
ATOM 1456 C C . ARG A 1 188 ? 7.739 43.132 -4.297 1.00 42.69 188 ARG A C 1
ATOM 1458 O O . ARG A 1 188 ? 8.494 42.754 -5.183 1.00 42.69 188 ARG A O 1
ATOM 1465 N N . ASN A 1 189 ? 7.512 42.390 -3.204 1.00 44.50 189 ASN A N 1
ATOM 1466 C CA . ASN A 1 189 ? 8.261 41.146 -2.933 1.00 44.50 189 ASN A CA 1
ATOM 1467 C C . ASN A 1 189 ? 7.362 39.890 -2.818 1.00 44.50 189 ASN A C 1
ATOM 1469 O O . ASN A 1 189 ? 6.337 39.912 -2.136 1.00 44.50 189 ASN A O 1
ATOM 1473 N N . LYS A 1 190 ? 7.717 38.802 -3.522 1.00 38.44 190 LYS A N 1
ATOM 1474 C CA . LYS A 1 190 ? 6.828 37.649 -3.803 1.00 38.44 190 LYS A CA 1
ATOM 1475 C C . LYS A 1 190 ? 6.741 36.640 -2.643 1.00 38.44 190 LYS A C 1
ATOM 1477 O O . LYS A 1 190 ? 5.674 36.064 -2.449 1.00 38.44 190 LYS A O 1
ATOM 1482 N N . SER A 1 191 ? 7.798 36.491 -1.839 1.00 38.72 191 SER A N 1
ATOM 1483 C CA . SER A 1 191 ? 7.856 35.537 -0.712 1.00 38.72 191 SER A CA 1
ATOM 1484 C C . SER A 1 191 ? 6.970 35.935 0.481 1.00 38.72 191 SER A C 1
ATOM 1486 O O . SER A 1 191 ? 6.386 35.078 1.136 1.00 38.72 191 SER A O 1
ATOM 1488 N N . ILE A 1 192 ? 6.747 37.236 0.700 1.00 42.84 192 ILE A N 1
ATOM 1489 C CA . ILE A 1 192 ? 5.932 37.755 1.820 1.00 42.84 192 ILE A CA 1
ATOM 1490 C C . ILE A 1 192 ? 4.418 37.630 1.545 1.00 42.84 192 ILE A C 1
ATOM 1492 O O . ILE A 1 192 ? 3.601 37.600 2.471 1.00 42.84 192 ILE A O 1
ATOM 1496 N N . ARG A 1 193 ? 4.019 37.477 0.271 1.00 36.66 193 ARG A N 1
ATOM 1497 C CA . ARG A 1 193 ? 2.612 37.284 -0.128 1.00 36.66 193 ARG A CA 1
ATOM 1498 C C . ARG A 1 193 ? 2.022 35.985 0.436 1.00 36.66 193 ARG A C 1
ATOM 1500 O O . ARG A 1 193 ? 0.825 35.940 0.702 1.00 36.66 193 ARG A O 1
ATOM 1507 N N . ASN A 1 194 ? 2.858 34.972 0.666 1.00 36.91 194 ASN A N 1
ATOM 1508 C CA . ASN A 1 194 ? 2.442 33.692 1.241 1.00 36.91 194 ASN A CA 1
ATOM 1509 C C . ASN A 1 194 ? 2.246 33.783 2.767 1.00 36.91 194 ASN A C 1
ATOM 1511 O O . ASN A 1 194 ? 1.263 33.251 3.277 1.00 36.91 194 ASN A O 1
ATOM 1515 N N . LEU A 1 195 ? 3.072 34.559 3.484 1.00 40.22 195 LEU A N 1
ATOM 1516 C CA . LEU A 1 195 ? 2.878 34.810 4.923 1.00 40.22 195 LEU A CA 1
ATOM 1517 C C . LEU A 1 195 ? 1.610 35.624 5.216 1.00 40.22 195 LEU A C 1
ATOM 1519 O O . LEU A 1 195 ? 0.899 35.364 6.186 1.00 40.22 195 LEU A O 1
ATOM 1523 N N . THR A 1 196 ? 1.280 36.597 4.360 1.00 37.25 196 THR A N 1
ATOM 1524 C CA . THR A 1 196 ? 0.049 37.385 4.542 1.00 37.25 196 THR A CA 1
ATOM 1525 C C . THR A 1 196 ? -1.218 36.583 4.243 1.00 37.25 196 THR A C 1
ATOM 1527 O O . THR A 1 196 ? -2.268 36.909 4.796 1.00 37.25 196 THR A O 1
ATOM 1530 N N . LEU A 1 197 ? -1.132 35.541 3.411 1.00 34.03 197 LEU A N 1
ATOM 1531 C CA . LEU A 1 197 ? -2.212 34.581 3.177 1.00 34.03 197 LEU A CA 1
ATOM 1532 C C . LEU A 1 197 ? -2.422 33.682 4.404 1.00 34.03 197 LEU A C 1
ATOM 1534 O O . LEU A 1 197 ? -3.557 33.583 4.862 1.00 34.03 197 LEU A O 1
ATOM 1538 N N . LEU A 1 198 ? -1.350 33.157 5.012 1.00 34.09 198 LEU A N 1
ATOM 1539 C CA . LEU A 1 198 ? -1.431 32.358 6.246 1.00 34.09 198 LEU A CA 1
ATOM 1540 C C . LEU A 1 198 ? -2.084 33.130 7.406 1.00 34.09 198 LEU A C 1
ATOM 1542 O O . LEU A 1 198 ? -3.027 32.646 8.026 1.00 34.09 198 LEU A O 1
ATOM 1546 N N . GLY A 1 199 ? -1.660 34.377 7.641 1.00 32.19 199 GLY A N 1
ATOM 1547 C CA . GLY A 1 199 ? -2.257 35.223 8.684 1.00 32.19 199 GLY A CA 1
ATOM 1548 C C . GLY A 1 199 ? -3.715 35.615 8.407 1.00 32.19 199 GLY A C 1
ATOM 1549 O O . GLY A 1 199 ? -4.465 35.902 9.333 1.00 32.19 199 GLY A O 1
ATOM 1550 N N . THR A 1 200 ? -4.152 35.601 7.142 1.00 32.53 200 THR A N 1
ATOM 1551 C CA . THR A 1 200 ? -5.554 35.881 6.782 1.00 32.53 200 THR A CA 1
ATOM 1552 C C . THR A 1 200 ? -6.443 34.643 6.975 1.00 32.53 200 THR A C 1
ATOM 1554 O O . THR A 1 200 ? -7.601 34.798 7.351 1.00 32.53 200 THR A O 1
ATOM 1557 N N . PHE A 1 201 ? -5.907 33.426 6.819 1.00 30.56 201 PHE A N 1
ATOM 1558 C CA . PHE A 1 201 ? -6.627 32.179 7.122 1.00 30.56 201 PHE A CA 1
ATOM 1559 C C . PHE A 1 201 ? -6.932 32.022 8.618 1.00 30.56 201 PHE A C 1
ATOM 1561 O O . PHE A 1 201 ? -8.057 31.674 8.972 1.00 30.56 201 PHE A O 1
ATOM 1568 N N . VAL A 1 202 ? -5.989 32.389 9.495 1.00 32.25 202 VAL A N 1
ATOM 1569 C CA . VAL A 1 202 ? -6.205 32.378 10.956 1.00 32.25 202 VAL A CA 1
ATOM 1570 C C . VAL A 1 202 ? -7.301 33.373 11.370 1.00 32.25 202 VAL A C 1
ATOM 1572 O O . VAL A 1 202 ? -8.119 33.078 12.237 1.00 32.25 202 VAL A O 1
ATOM 1575 N N . VAL A 1 203 ? -7.380 34.531 10.704 1.00 27.50 203 VAL A N 1
ATOM 1576 C CA . VAL A 1 203 ? -8.396 35.562 10.988 1.00 27.50 203 VAL A CA 1
ATOM 1577 C C . VAL A 1 203 ? -9.779 35.192 10.433 1.00 27.50 203 VAL A C 1
ATOM 1579 O O . VAL A 1 203 ? -10.784 35.525 11.054 1.00 27.50 203 VAL A O 1
ATOM 1582 N N . ILE A 1 204 ? -9.870 34.491 9.297 1.00 31.77 204 ILE A N 1
ATOM 1583 C CA . ILE A 1 204 ? -11.163 34.070 8.723 1.00 31.77 204 ILE A CA 1
ATOM 1584 C C . ILE A 1 204 ? -11.755 32.875 9.489 1.00 31.77 204 ILE A C 1
ATOM 1586 O O . ILE A 1 204 ? -12.969 32.839 9.684 1.00 31.77 204 ILE A O 1
ATOM 1590 N N . GLY A 1 205 ? -10.920 31.960 9.997 1.00 29.66 205 GLY A N 1
ATOM 1591 C CA . GLY A 1 205 ? -11.372 30.833 10.825 1.00 29.66 205 GLY A CA 1
ATOM 1592 C C . GLY A 1 205 ? -11.998 31.250 12.163 1.00 29.66 205 GLY A C 1
ATOM 1593 O O . GLY A 1 205 ? -12.907 30.582 12.642 1.00 29.66 205 GLY A O 1
ATOM 1594 N N . TYR A 1 206 ? -11.580 32.389 12.728 1.00 34.44 206 TYR A N 1
ATOM 1595 C CA . TYR A 1 206 ? -12.057 32.873 14.031 1.00 34.44 206 TYR A CA 1
ATOM 1596 C C . TYR A 1 206 ? -13.322 33.751 13.979 1.00 34.44 206 TYR A C 1
ATOM 1598 O O . TYR A 1 206 ? -13.966 33.939 15.006 1.00 34.44 206 TYR A O 1
ATOM 1606 N N . PHE A 1 207 ? -13.696 34.304 12.816 1.00 27.02 207 PHE A N 1
ATOM 1607 C CA . PHE A 1 207 ? -14.822 35.252 12.702 1.00 27.02 207 PHE A CA 1
ATOM 1608 C C . PHE A 1 2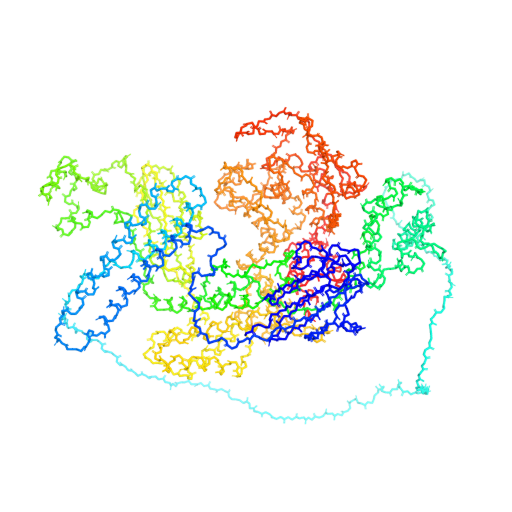07 ? -16.125 34.656 12.126 1.00 27.02 207 PHE A C 1
ATOM 1610 O O . PHE A 1 207 ? -17.135 35.356 12.120 1.00 27.02 207 PHE A O 1
ATOM 1617 N N . TYR A 1 208 ? -16.148 33.390 11.681 1.00 30.12 208 TYR A N 1
ATOM 1618 C CA . TYR A 1 208 ? -17.347 32.749 11.092 1.00 30.12 208 TYR A CA 1
ATOM 1619 C C . TYR A 1 208 ? -18.000 31.630 11.928 1.00 30.12 208 TYR A C 1
ATOM 1621 O O . TYR A 1 208 ? -18.816 30.863 11.423 1.00 30.12 208 TYR A O 1
ATOM 1629 N N . GLY A 1 209 ? -17.751 31.596 13.233 1.00 30.86 209 GLY A N 1
ATOM 1630 C CA . GLY A 1 209 ? -18.664 30.992 14.209 1.00 30.86 209 GLY A CA 1
ATOM 1631 C C . GLY A 1 209 ? -18.551 31.814 15.486 1.00 30.86 209 GLY A C 1
ATOM 1632 O O . GLY A 1 209 ? -17.469 31.792 16.063 1.00 30.86 209 GLY A O 1
ATOM 1633 N N . PRO A 1 210 ? -19.553 32.628 15.882 1.00 32.62 210 PRO A N 1
ATOM 1634 C CA . PRO A 1 210 ? -20.977 32.295 15.943 1.00 32.62 210 PRO A CA 1
ATOM 1635 C C . PRO A 1 210 ? -21.909 33.421 15.436 1.00 32.62 210 PRO A C 1
ATOM 1637 O O . PRO A 1 210 ? -21.892 34.552 15.917 1.00 32.62 210 PRO A O 1
ATOM 1640 N N . ALA A 1 211 ? -22.811 33.100 14.514 1.00 24.56 211 ALA A N 1
ATOM 1641 C CA . ALA A 1 211 ? -24.015 33.892 14.284 1.00 24.56 211 ALA A CA 1
ATOM 1642 C C . ALA A 1 211 ? -25.174 32.910 14.134 1.00 24.56 211 ALA A C 1
ATOM 1644 O O . ALA A 1 211 ? -25.247 32.223 13.124 1.00 24.56 211 ALA A O 1
ATOM 1645 N N . ILE A 1 212 ? -25.983 32.804 15.192 1.00 25.53 212 ILE A N 1
ATOM 1646 C CA . ILE A 1 212 ? -27.401 32.406 15.295 1.00 25.53 212 ILE A CA 1
ATOM 1647 C C . ILE A 1 212 ? -27.581 31.866 16.726 1.00 25.53 212 ILE A C 1
ATOM 1649 O O . ILE A 1 212 ? -27.485 30.675 16.998 1.00 25.53 212 ILE A O 1
ATOM 1653 N N . SER A 1 213 ? -27.818 32.783 17.660 1.00 26.12 213 SER A N 1
ATOM 1654 C CA . SER A 1 213 ? -28.503 32.498 18.922 1.00 26.12 213 SER A CA 1
ATOM 1655 C C . SER A 1 213 ? -29.440 33.665 19.229 1.00 26.12 213 SER A C 1
ATOM 1657 O O . SER A 1 213 ? -29.300 34.354 20.231 1.00 26.12 213 SER A O 1
ATOM 1659 N N . GLU A 1 214 ? -30.387 33.925 18.330 1.00 24.89 214 GLU A N 1
ATOM 1660 C CA . GLU A 1 214 ? -31.574 34.713 18.659 1.00 24.89 214 GLU A CA 1
ATOM 1661 C C . GLU A 1 214 ? -32.791 34.087 17.980 1.00 24.89 214 GLU A C 1
ATOM 1663 O O . GLU A 1 214 ? -32.875 34.019 16.755 1.00 24.89 214 GLU A O 1
ATOM 1668 N N . GLY A 1 215 ? -33.733 33.638 18.810 1.00 23.69 215 GLY A N 1
ATOM 1669 C CA . GLY A 1 215 ? -35.064 33.205 18.402 1.00 23.69 215 GLY A CA 1
ATOM 1670 C C . GLY A 1 215 ? -35.339 31.733 18.682 1.00 23.69 215 GLY A C 1
ATOM 1671 O O . GLY A 1 215 ? -35.191 30.919 17.789 1.00 23.69 215 GLY A O 1
ATOM 1672 N N . VAL A 1 216 ? -35.763 31.400 19.905 1.00 23.33 216 VAL A N 1
ATOM 1673 C CA . VAL A 1 216 ? -37.154 31.008 20.208 1.00 23.33 216 VAL A CA 1
ATOM 1674 C C . VAL A 1 216 ? -37.346 31.124 21.726 1.00 23.33 216 VAL A C 1
ATOM 1676 O O . VAL A 1 216 ? -36.722 30.421 22.515 1.00 23.33 216 VAL A O 1
ATOM 1679 N N . LYS A 1 217 ? -38.214 32.057 22.126 1.00 23.47 217 LYS A N 1
ATOM 1680 C CA . LYS A 1 217 ? -38.829 32.111 23.454 1.00 23.47 217 LYS A CA 1
ATOM 1681 C C . LYS A 1 217 ? -39.977 31.098 23.509 1.00 23.47 217 LYS A C 1
ATOM 1683 O O . LYS A 1 217 ? -40.751 31.023 22.564 1.00 23.47 217 LYS A O 1
ATOM 1688 N N . SER A 1 218 ? -40.070 30.406 24.643 1.00 23.61 218 SER A N 1
ATOM 1689 C CA . SER A 1 218 ? -41.285 29.933 25.329 1.00 23.61 218 SER A CA 1
ATOM 1690 C C . SER A 1 218 ? -42.494 29.500 24.485 1.00 23.61 218 SER A C 1
ATOM 1692 O O . SER A 1 218 ? -43.207 30.349 23.957 1.00 23.61 218 SER A O 1
ATOM 1694 N N . PHE A 1 219 ? -42.854 28.219 24.576 1.00 22.47 219 PHE A N 1
ATOM 1695 C CA . PHE A 1 219 ? -44.257 27.824 24.720 1.00 22.47 219 PHE A CA 1
ATOM 1696 C C . PHE A 1 219 ? -44.370 26.641 25.688 1.00 22.47 219 PHE A C 1
ATOM 1698 O O . PHE A 1 219 ? -43.714 25.614 25.538 1.00 22.47 219 PHE A O 1
ATOM 1705 N N . SER A 1 220 ? -45.169 26.866 26.722 1.00 23.98 220 SER A N 1
ATOM 1706 C CA . SER A 1 220 ? -45.622 25.947 27.760 1.00 23.98 220 SER A CA 1
ATOM 1707 C C . SER A 1 220 ? -47.028 25.433 27.436 1.00 23.98 220 SER A C 1
ATOM 1709 O O . SER A 1 220 ? -47.840 26.208 26.931 1.00 23.98 220 SER A O 1
ATOM 1711 N N . GLY A 1 221 ? -47.330 24.202 27.862 1.00 21.86 221 GLY A N 1
ATOM 1712 C CA . GLY A 1 221 ? -48.667 23.582 27.878 1.00 21.86 221 GLY A CA 1
ATOM 1713 C C . GLY A 1 221 ? -48.854 22.555 26.754 1.00 21.86 221 GLY A C 1
ATOM 1714 O O . GLY A 1 221 ? -48.351 22.757 25.661 1.00 21.86 221 GLY A O 1
ATOM 1715 N N . GLN A 1 222 ? -49.556 21.437 26.909 1.00 22.61 222 GLN A N 1
ATOM 1716 C CA . GLN A 1 222 ? -50.302 20.829 28.012 1.00 22.61 222 GLN A CA 1
ATOM 1717 C C . GLN A 1 222 ? -50.750 19.429 27.506 1.00 22.61 222 GLN A C 1
ATOM 1719 O O . GLN A 1 222 ? -50.899 19.273 26.298 1.00 22.61 222 GLN A O 1
ATOM 1724 N N . GLN A 1 223 ? -51.040 18.498 28.429 1.00 22.38 223 GLN A N 1
ATOM 1725 C CA . GLN A 1 223 ? -51.878 17.278 28.285 1.00 22.38 223 GLN A CA 1
ATOM 1726 C C . GLN A 1 223 ? -51.285 16.082 27.512 1.00 22.38 223 GLN A C 1
ATOM 1728 O O . GLN A 1 223 ? -50.883 16.185 26.362 1.00 22.38 223 GLN A O 1
ATOM 1733 N N . ASP A 1 224 ? -50.981 14.982 28.211 1.00 22.48 224 ASP A N 1
ATOM 1734 C CA . ASP A 1 224 ? -51.883 13.888 28.645 1.00 22.48 224 ASP A CA 1
ATOM 1735 C C . ASP A 1 224 ? -52.325 12.995 27.478 1.00 22.48 224 ASP A C 1
ATOM 1737 O O . ASP A 1 224 ? -53.212 13.363 26.723 1.00 22.48 224 ASP A O 1
ATOM 1741 N N . GLU A 1 225 ? -51.766 11.782 27.401 1.00 23.47 225 GLU A N 1
ATOM 1742 C CA . GLU A 1 225 ? -52.583 10.564 27.436 1.00 23.47 225 GLU A CA 1
ATOM 1743 C C . GLU A 1 225 ? -51.738 9.321 27.757 1.00 23.47 225 GLU A C 1
ATOM 1745 O O . GLU A 1 225 ? -50.677 9.059 27.190 1.00 23.47 225 GLU A O 1
ATOM 1750 N N . ARG A 1 226 ? -52.239 8.575 28.743 1.00 21.20 226 ARG A N 1
ATOM 1751 C CA . ARG A 1 226 ? -51.786 7.258 29.185 1.00 21.20 226 ARG A CA 1
ATOM 1752 C C . ARG A 1 226 ? -52.331 6.195 28.233 1.00 21.20 226 ARG A C 1
ATOM 1754 O O . ARG A 1 226 ? -53.529 6.198 27.982 1.00 21.20 226 ARG A O 1
ATOM 1761 N N . VAL A 1 227 ? -51.531 5.178 27.918 1.00 22.03 227 VAL A N 1
ATOM 1762 C CA . VAL A 1 227 ? -52.034 3.797 27.846 1.00 22.03 227 VAL A CA 1
ATOM 1763 C C . VAL A 1 227 ? -51.048 2.895 28.580 1.00 22.03 227 VAL A C 1
ATOM 1765 O O . VAL A 1 227 ? -49.886 2.763 28.206 1.00 22.03 227 VAL A O 1
ATOM 1768 N N . ALA A 1 228 ? -51.540 2.327 29.674 1.00 21.45 228 ALA A N 1
ATOM 1769 C CA . ALA A 1 228 ? -50.941 1.231 30.409 1.00 21.45 228 ALA A CA 1
ATOM 1770 C C . ALA A 1 228 ? -51.397 -0.096 29.794 1.00 21.45 228 ALA A C 1
ATOM 1772 O O . ALA A 1 228 ? -52.556 -0.192 29.401 1.00 21.45 228 ALA A O 1
ATOM 1773 N N . LEU A 1 229 ? -50.531 -1.110 29.808 1.00 22.27 229 LEU A N 1
ATOM 1774 C CA . LEU A 1 229 ? -50.908 -2.521 29.938 1.00 22.27 229 LEU A CA 1
ATOM 1775 C C . LEU A 1 229 ? -49.734 -3.283 30.586 1.00 22.27 229 LEU A C 1
ATOM 1777 O O . LEU A 1 229 ? -48.684 -3.489 29.984 1.00 22.27 229 LEU A O 1
ATOM 1781 N N . SER A 1 230 ? -49.930 -3.624 31.860 1.00 20.72 230 SER A N 1
ATOM 1782 C CA . SER A 1 230 ? -49.352 -4.765 32.589 1.00 20.72 230 SER A CA 1
ATOM 1783 C C . SER A 1 230 ? -49.916 -6.080 31.990 1.00 20.72 230 SER A C 1
ATOM 1785 O O . SER A 1 230 ? -50.877 -6.006 31.232 1.00 20.72 230 SER A O 1
ATOM 1787 N N . SER A 1 231 ? -49.488 -7.321 32.234 1.00 22.02 231 SER A N 1
ATOM 1788 C CA . SER A 1 231 ? -48.614 -8.002 33.202 1.00 22.02 231 SER A CA 1
ATOM 1789 C C . SER A 1 231 ? -48.548 -9.501 32.801 1.00 22.02 231 SER A C 1
ATOM 1791 O O . SER A 1 231 ? -49.436 -9.972 32.098 1.00 22.02 231 SER A O 1
ATOM 1793 N N . GLU A 1 232 ? -47.565 -10.226 33.360 1.00 23.38 232 GLU A N 1
ATOM 1794 C CA . GLU A 1 232 ? -47.597 -11.658 33.769 1.00 23.38 232 GLU A CA 1
ATOM 1795 C C . GLU A 1 232 ? -47.179 -12.817 32.816 1.00 23.38 232 GLU A C 1
ATOM 1797 O O . GLU A 1 232 ? -47.901 -13.211 31.910 1.00 23.38 232 GLU A O 1
ATOM 1802 N N . ILE A 1 233 ? -45.980 -13.362 33.120 1.00 23.78 233 ILE A N 1
ATOM 1803 C CA . ILE A 1 233 ? -45.608 -14.748 33.537 1.00 23.78 233 ILE A CA 1
ATOM 1804 C C . ILE A 1 233 ? -46.104 -15.962 32.711 1.00 23.78 233 ILE A C 1
ATOM 1806 O O . ILE A 1 233 ? -47.302 -16.189 32.628 1.00 23.78 233 ILE A O 1
ATOM 1810 N N . ASP A 1 234 ? -45.170 -16.836 32.273 1.00 23.14 234 ASP A N 1
ATOM 1811 C CA . ASP A 1 234 ? -45.062 -18.245 32.747 1.00 23.14 234 ASP A CA 1
ATOM 1812 C C . ASP A 1 234 ? -43.742 -18.926 32.308 1.00 23.14 234 ASP A C 1
ATOM 1814 O O . ASP A 1 234 ? -43.511 -19.225 31.134 1.00 23.14 234 ASP A O 1
ATOM 1818 N N . GLU A 1 235 ? -42.880 -19.186 33.294 1.00 26.02 235 GLU A N 1
ATOM 1819 C CA . GLU A 1 235 ? -41.783 -20.150 33.249 1.00 26.02 235 GLU A CA 1
ATOM 1820 C C . GLU A 1 235 ? -42.306 -21.507 33.742 1.00 26.02 235 GLU A C 1
ATOM 1822 O O . GLU A 1 235 ? -42.389 -21.727 34.945 1.00 26.02 235 GLU A O 1
ATOM 1827 N N . SER A 1 236 ? -42.602 -22.454 32.848 1.00 22.23 236 SER A N 1
ATOM 1828 C CA . SER A 1 236 ? -42.432 -23.892 33.123 1.00 22.23 236 SER A CA 1
ATOM 1829 C C . SER A 1 236 ? -42.927 -24.766 31.969 1.00 22.23 236 SER A C 1
ATOM 1831 O O . SER A 1 236 ? -44.120 -24.844 31.692 1.00 22.23 236 SER A O 1
ATOM 1833 N N . LYS A 1 237 ? -42.005 -25.508 31.336 1.00 25.44 237 LYS A N 1
ATOM 1834 C CA . LYS A 1 237 ? -42.171 -26.934 30.979 1.00 25.44 237 LYS A CA 1
ATOM 1835 C C . LYS A 1 237 ? -40.917 -27.478 30.296 1.00 25.44 237 LYS A C 1
ATOM 1837 O O . LYS A 1 237 ? -40.699 -27.335 29.099 1.00 25.44 237 LYS A O 1
ATOM 1842 N N . ILE A 1 238 ? -40.117 -28.140 31.123 1.00 25.02 238 ILE A N 1
ATOM 1843 C CA . ILE A 1 238 ? -39.091 -29.122 30.765 1.00 25.02 238 ILE A CA 1
ATOM 1844 C C . ILE A 1 238 ? -39.814 -30.465 30.495 1.00 25.02 238 ILE A C 1
ATOM 1846 O O . ILE A 1 238 ? -40.883 -30.707 31.065 1.00 25.02 238 ILE A O 1
ATOM 1850 N N . PRO A 1 239 ? -39.246 -31.370 29.680 1.00 22.72 239 PRO A N 1
ATOM 1851 C CA . PRO A 1 239 ? -38.722 -32.570 30.323 1.00 22.72 239 PRO A CA 1
ATOM 1852 C C . PRO A 1 239 ? -37.296 -32.906 29.880 1.00 22.72 239 PRO A C 1
ATOM 1854 O O . PRO A 1 239 ? -36.930 -32.898 28.708 1.00 22.72 239 PRO A O 1
ATOM 1857 N N . SER A 1 240 ? -36.514 -33.204 30.904 1.00 21.95 240 SER A N 1
ATOM 1858 C CA . SER A 1 240 ? -35.151 -33.683 30.929 1.00 21.95 240 SER A CA 1
ATOM 1859 C C . SER A 1 240 ? -35.144 -35.201 30.787 1.00 21.95 240 SER A C 1
ATOM 1861 O O . SER A 1 240 ? -36.032 -35.888 31.291 1.00 21.95 240 SER A O 1
ATOM 1863 N N . VAL A 1 241 ? -34.087 -35.736 30.177 1.00 21.31 241 VAL A N 1
ATOM 1864 C CA . VAL A 1 241 ? -33.643 -37.106 30.443 1.00 21.31 241 VAL A CA 1
ATOM 1865 C C . VAL A 1 241 ? -32.173 -37.045 30.841 1.00 21.31 241 VAL A C 1
ATOM 1867 O O . VAL A 1 241 ? -31.325 -36.513 30.131 1.00 21.31 241 VAL A O 1
ATOM 1870 N N . VAL A 1 242 ? -31.947 -37.538 32.052 1.00 21.34 242 VAL A N 1
ATOM 1871 C CA . VAL A 1 242 ? -30.695 -37.693 32.798 1.00 21.34 242 VAL A CA 1
ATOM 1872 C C . VAL A 1 242 ? -30.062 -39.042 32.455 1.00 21.34 242 VAL A C 1
ATOM 1874 O O . VAL A 1 242 ? -30.801 -39.951 32.094 1.00 21.34 242 VAL A O 1
ATOM 1877 N N . VAL A 1 243 ? -28.735 -39.155 32.625 1.00 21.50 243 VAL A N 1
ATOM 1878 C CA . VAL A 1 243 ? -27.917 -40.273 33.190 1.00 21.50 243 VAL A CA 1
ATOM 1879 C C . VAL A 1 243 ? -26.470 -40.045 32.687 1.00 21.50 243 VAL A C 1
ATOM 1881 O O . VAL A 1 243 ? -26.303 -39.779 31.505 1.00 21.50 243 VAL A O 1
ATOM 1884 N N . SER A 1 244 ? -25.338 -40.147 33.395 1.00 20.77 244 SER A N 1
ATOM 1885 C CA . SER A 1 244 ? -24.873 -40.146 34.797 1.00 20.77 244 SER A CA 1
ATOM 1886 C C . SER A 1 244 ? -23.322 -40.254 34.750 1.00 20.77 244 SER A C 1
ATOM 1888 O O . SER A 1 244 ? -22.773 -40.734 33.761 1.00 20.77 244 SER A O 1
ATOM 1890 N N . ASN A 1 245 ? -22.618 -39.847 35.811 1.00 20.53 245 ASN A N 1
ATOM 1891 C CA . ASN A 1 245 ? -21.147 -39.771 35.942 1.00 20.53 245 ASN A CA 1
ATOM 1892 C C . ASN A 1 245 ? -20.383 -41.110 36.186 1.00 20.53 245 ASN A C 1
ATOM 1894 O O . ASN A 1 245 ? -20.851 -41.925 36.973 1.00 20.53 245 ASN A O 1
ATOM 1898 N N . THR A 1 246 ? -19.168 -41.202 35.592 1.00 20.81 246 THR A N 1
ATOM 1899 C CA . THR A 1 246 ? -17.852 -41.790 36.041 1.00 20.81 246 THR A CA 1
ATOM 1900 C C . THR A 1 246 ? -17.733 -43.273 36.528 1.00 20.81 246 THR A C 1
ATOM 1902 O O . THR A 1 246 ? -18.722 -43.991 36.567 1.00 20.81 246 THR A O 1
ATOM 1905 N N . PRO A 1 247 ? -16.528 -43.799 36.896 1.00 34.41 247 PRO A N 1
ATOM 1906 C CA . PRO A 1 247 ? -15.391 -44.242 36.054 1.00 34.41 247 PRO A CA 1
ATOM 1907 C C . PRO A 1 247 ? -14.924 -45.704 36.356 1.00 34.41 247 PRO A C 1
ATOM 1909 O O . PRO A 1 247 ? -15.118 -46.198 37.464 1.00 34.41 247 PRO A O 1
ATOM 1912 N N . SER A 1 248 ? -14.210 -46.402 35.452 1.00 21.08 248 SER A N 1
ATOM 1913 C CA . SER A 1 248 ? -13.395 -47.575 35.857 1.00 21.08 248 SER A CA 1
ATOM 1914 C C . SER A 1 248 ? -12.357 -48.018 34.817 1.00 21.08 248 SER A C 1
ATOM 1916 O O . SER A 1 248 ? -12.699 -48.393 33.700 1.00 21.08 248 SER A O 1
ATOM 1918 N N . ASN A 1 249 ? -11.090 -48.021 35.239 1.00 23.84 249 ASN A N 1
ATOM 1919 C CA . ASN A 1 249 ? -9.996 -48.802 34.665 1.00 23.84 249 ASN A CA 1
ATOM 1920 C C . ASN A 1 249 ? -10.195 -50.282 35.015 1.00 23.84 249 ASN A C 1
ATOM 1922 O O . ASN A 1 249 ? -10.333 -50.598 36.199 1.00 23.84 249 ASN A O 1
ATOM 1926 N N . LYS A 1 250 ? -10.081 -51.192 34.040 1.00 21.94 250 LYS A N 1
ATOM 1927 C CA . LYS A 1 250 ? -9.600 -52.559 34.294 1.00 21.94 250 LYS A CA 1
ATOM 1928 C C . LYS A 1 250 ? -9.182 -53.280 33.011 1.00 21.94 250 LYS A C 1
ATOM 1930 O O . LYS A 1 250 ? -9.929 -53.291 32.042 1.00 21.94 250 LYS A O 1
ATOM 1935 N N . LEU A 1 251 ? -8.043 -53.965 33.148 1.00 23.70 251 LEU A N 1
ATOM 1936 C CA . LEU A 1 251 ? -7.452 -55.020 32.313 1.00 23.70 251 LEU A CA 1
ATOM 1937 C C . LEU A 1 251 ? -6.412 -54.591 31.267 1.00 23.70 251 LEU A C 1
ATOM 1939 O O . LEU A 1 251 ? -6.576 -54.760 30.066 1.00 23.70 251 LEU A O 1
ATOM 1943 N N . GLU A 1 252 ? -5.259 -54.174 31.798 1.00 24.20 252 GLU A N 1
ATOM 1944 C CA . GLU A 1 252 ? -3.978 -54.778 31.419 1.00 24.20 252 GLU A CA 1
ATOM 1945 C C . GLU A 1 252 ? -3.961 -56.261 31.834 1.00 24.20 252 GLU A C 1
ATOM 1947 O O . GLU A 1 252 ? -4.130 -56.573 33.017 1.00 24.20 252 GLU A O 1
ATOM 1952 N N . LYS A 1 253 ? -3.751 -57.164 30.875 1.00 24.00 253 LYS A N 1
ATOM 1953 C CA . LYS A 1 253 ? -2.797 -58.289 30.921 1.00 24.00 253 LYS A CA 1
ATOM 1954 C C . LYS A 1 253 ? -3.002 -59.157 29.682 1.00 24.00 253 LYS A C 1
ATOM 1956 O O . LYS A 1 253 ? -4.135 -59.443 29.327 1.00 24.00 253 LYS A O 1
ATOM 1961 N N . GLU A 1 254 ? -1.878 -59.579 29.103 1.00 24.67 254 GLU A N 1
ATOM 1962 C CA . GLU A 1 254 ? -1.729 -60.405 27.892 1.00 24.67 254 GLU A CA 1
ATOM 1963 C C . GLU A 1 254 ? -1.815 -59.629 26.569 1.00 24.67 254 GLU A C 1
ATOM 1965 O O . GLU A 1 254 ? -2.802 -59.693 25.856 1.00 24.67 254 GLU A O 1
ATOM 1970 N N . VAL A 1 255 ? -0.774 -58.855 26.238 1.00 25.78 255 VAL A N 1
ATOM 1971 C CA . VAL A 1 255 ? 0.311 -59.284 25.326 1.00 25.78 255 VAL A CA 1
ATOM 1972 C C . VAL A 1 255 ? 1.482 -58.315 25.541 1.00 25.78 255 VAL A C 1
ATOM 1974 O O . VAL A 1 255 ? 1.746 -57.405 24.762 1.00 25.78 255 VAL A O 1
ATOM 1977 N N . THR A 1 256 ? 2.176 -58.534 26.654 1.00 24.53 256 THR A N 1
ATOM 1978 C CA . THR A 1 256 ? 3.560 -58.114 26.878 1.00 24.53 256 THR A CA 1
ATOM 1979 C C . THR A 1 256 ? 4.326 -59.417 27.033 1.00 24.53 256 THR A C 1
ATOM 1981 O O . THR A 1 256 ? 4.458 -59.905 28.142 1.00 24.53 256 THR A O 1
ATOM 1984 N N . GLU A 1 257 ? 4.650 -60.063 25.912 1.00 25.22 257 GLU A N 1
ATOM 1985 C CA . GLU A 1 257 ? 5.652 -61.137 25.779 1.00 25.22 257 GLU A CA 1
ATOM 1986 C C . GLU A 1 257 ? 5.584 -61.690 24.350 1.00 25.22 257 GLU A C 1
ATOM 1988 O O . GLU A 1 257 ? 5.005 -62.737 24.067 1.00 25.22 257 GLU A O 1
ATOM 1993 N N . LYS A 1 258 ? 6.145 -60.926 23.412 1.00 25.00 258 LYS A N 1
ATOM 1994 C CA . LYS A 1 258 ? 6.886 -61.458 22.265 1.00 25.00 258 LYS A CA 1
ATOM 1995 C C . LYS A 1 258 ? 7.570 -60.298 21.551 1.00 25.00 258 LYS A C 1
ATOM 1997 O O . LYS A 1 258 ? 6.922 -59.513 20.868 1.00 25.00 258 LYS A O 1
ATOM 2002 N N . VAL A 1 259 ? 8.896 -60.299 21.689 1.00 25.91 259 VAL A N 1
ATOM 2003 C CA . VAL A 1 259 ? 9.890 -59.507 20.953 1.00 25.91 259 VAL A CA 1
ATOM 2004 C C . VAL A 1 259 ? 10.084 -58.091 21.526 1.00 25.91 259 VAL A C 1
ATOM 2006 O O . VAL A 1 259 ? 9.739 -57.098 20.904 1.00 25.91 259 VAL A O 1
ATOM 2009 N N . GLU A 1 260 ? 10.528 -57.944 22.777 1.00 23.70 260 GLU A N 1
ATOM 2010 C CA . GLU A 1 260 ? 11.950 -58.034 23.166 1.00 23.70 260 GLU A CA 1
ATOM 2011 C C . GLU A 1 260 ? 12.665 -59.349 22.818 1.00 23.70 260 GLU A C 1
ATOM 2013 O O . GLU A 1 260 ? 12.619 -60.334 23.544 1.00 23.70 260 GLU A O 1
ATOM 2018 N N . MET A 1 261 ? 13.369 -59.323 21.689 1.00 25.41 261 MET A N 1
ATOM 2019 C CA . MET A 1 261 ? 14.661 -59.975 21.473 1.00 25.41 261 MET A CA 1
ATOM 2020 C C . MET A 1 261 ? 15.310 -59.209 20.324 1.00 25.41 261 MET A C 1
ATOM 2022 O O . MET A 1 261 ? 15.084 -59.539 19.170 1.00 25.41 261 MET A O 1
ATOM 2026 N N . GLU A 1 262 ? 15.974 -58.102 20.668 1.00 26.94 262 GLU A N 1
ATOM 2027 C CA . GLU A 1 262 ? 17.228 -57.603 20.070 1.00 26.94 262 GLU A CA 1
ATOM 2028 C C . GLU A 1 262 ? 17.535 -56.184 20.589 1.00 26.94 262 GLU A C 1
ATOM 2030 O O . GLU A 1 262 ? 17.554 -55.185 19.879 1.00 26.94 262 GLU A O 1
ATOM 2035 N N . GLN A 1 263 ? 17.807 -56.111 21.893 1.00 29.55 263 GLN A N 1
ATOM 2036 C CA . GLN A 1 263 ? 18.824 -55.215 22.439 1.00 29.55 263 GLN A CA 1
ATOM 2037 C C . GLN A 1 263 ? 19.641 -56.020 23.453 1.00 29.55 263 GLN A C 1
ATOM 2039 O O . GLN A 1 263 ? 19.190 -56.219 24.580 1.00 29.55 263 GLN A O 1
ATOM 2044 N N . LYS A 1 264 ? 20.823 -56.510 23.050 1.00 25.08 264 LYS A N 1
ATOM 2045 C CA . LYS A 1 264 ? 22.004 -56.740 23.907 1.00 25.08 264 LYS A CA 1
ATOM 2046 C C . LYS A 1 264 ? 23.191 -57.282 23.095 1.00 25.08 264 LYS A C 1
ATOM 2048 O O . LYS A 1 264 ? 23.004 -58.120 22.227 1.00 25.08 264 LYS A O 1
ATOM 2053 N N . GLN A 1 265 ? 24.375 -56.829 23.519 1.00 25.75 265 GLN A N 1
ATOM 2054 C CA . GLN A 1 265 ? 25.750 -57.015 23.016 1.00 25.75 265 GLN A CA 1
ATOM 2055 C C . GLN A 1 265 ? 26.152 -56.085 21.862 1.00 25.75 265 GLN A C 1
ATOM 2057 O O . GLN A 1 265 ? 25.545 -56.116 20.805 1.00 25.75 265 GLN A O 1
ATOM 2062 N N . GLU A 1 266 ? 27.160 -55.217 21.974 1.00 23.14 266 GLU A N 1
ATOM 2063 C CA . GLU A 1 266 ? 28.183 -54.945 23.004 1.00 23.14 266 GLU A CA 1
ATOM 2064 C C . GLU A 1 266 ? 28.665 -53.493 22.757 1.00 23.14 266 GLU A C 1
ATOM 2066 O O . GLU A 1 266 ? 28.946 -53.134 21.622 1.00 23.14 266 GLU A O 1
ATOM 2071 N N . LEU A 1 267 ? 28.460 -52.527 23.658 1.00 25.02 267 LEU A N 1
ATOM 2072 C CA . LEU A 1 267 ? 29.233 -52.150 24.856 1.00 25.02 267 LEU A CA 1
ATOM 2073 C C . LEU A 1 267 ? 30.644 -51.574 24.619 1.00 25.02 267 LEU A C 1
ATOM 2075 O O . LEU A 1 267 ? 31.507 -52.207 24.025 1.00 25.02 267 LEU A O 1
ATOM 2079 N N . SER A 1 268 ? 30.867 -50.444 25.311 1.00 23.12 268 SER A N 1
ATOM 2080 C CA . SER A 1 268 ? 32.144 -49.799 25.679 1.00 23.12 268 SER A CA 1
ATOM 2081 C C . SER A 1 268 ? 32.769 -48.906 24.587 1.00 23.12 268 SER A C 1
ATOM 2083 O O . SER A 1 268 ? 32.788 -49.278 23.427 1.00 23.12 268 SER A O 1
ATOM 2085 N N . SER A 1 269 ? 33.260 -47.686 24.832 1.00 23.47 269 SER A N 1
ATOM 2086 C CA . SER A 1 269 ? 33.723 -47.037 26.068 1.00 23.47 269 SER A CA 1
ATOM 2087 C C . SER A 1 269 ? 34.065 -45.549 25.816 1.00 23.47 269 SER A C 1
ATOM 2089 O O . SER A 1 269 ? 34.701 -45.255 24.813 1.00 23.47 269 SER A O 1
ATOM 2091 N N . VAL A 1 270 ? 33.772 -44.688 26.808 1.00 26.19 270 VAL A N 1
ATOM 2092 C CA . VAL A 1 270 ? 34.591 -43.540 27.294 1.00 26.19 270 VAL A CA 1
ATOM 2093 C C . VAL A 1 270 ? 34.648 -42.211 26.486 1.00 26.19 270 VAL A C 1
ATOM 2095 O O . VAL A 1 270 ? 34.884 -42.174 25.286 1.00 26.19 270 VAL A O 1
ATOM 2098 N N . SER A 1 271 ? 34.440 -41.106 27.225 1.00 22.34 271 SER A N 1
ATOM 2099 C CA . SER A 1 271 ? 34.581 -39.664 26.894 1.00 22.34 271 SER A CA 1
ATOM 2100 C C . SER A 1 271 ? 36.059 -39.187 26.786 1.00 22.34 271 SER A C 1
ATOM 2102 O O . SER A 1 271 ? 36.953 -39.995 27.004 1.00 22.34 271 SER A O 1
ATOM 2104 N N . PRO A 1 272 ? 36.364 -37.868 26.771 1.00 50.03 272 PRO A N 1
ATOM 2105 C CA . PRO A 1 272 ? 36.203 -36.829 25.741 1.00 50.03 272 PRO A CA 1
ATOM 2106 C C . PRO A 1 272 ? 37.584 -36.246 25.285 1.00 50.03 272 PRO A C 1
ATOM 2108 O O . PRO A 1 272 ? 38.620 -36.740 25.707 1.00 50.03 272 PRO A O 1
ATOM 2111 N N . GLU A 1 273 ? 37.568 -35.152 24.498 1.00 23.59 273 GLU A N 1
ATOM 2112 C CA . GLU A 1 273 ? 38.634 -34.130 24.280 1.00 23.59 273 GLU A CA 1
ATOM 2113 C C . GLU A 1 273 ? 39.533 -34.104 23.000 1.00 23.59 273 GLU A C 1
ATOM 2115 O O . GLU A 1 273 ? 40.193 -35.066 22.629 1.00 23.59 273 GLU A O 1
ATOM 2120 N N . VAL A 1 274 ? 39.612 -32.875 22.438 1.00 23.47 274 VAL A N 1
ATOM 2121 C CA . VAL A 1 274 ? 40.736 -32.172 21.753 1.00 23.47 274 VAL A CA 1
ATOM 2122 C C . VAL A 1 274 ? 40.976 -32.304 20.221 1.00 23.47 274 VAL A C 1
ATOM 2124 O O . VAL A 1 274 ? 41.495 -33.285 19.712 1.00 23.47 274 VAL A O 1
ATOM 2127 N N . ILE A 1 275 ? 40.671 -31.187 19.529 1.00 29.22 275 ILE A N 1
ATOM 2128 C CA . ILE A 1 275 ? 41.401 -30.440 18.463 1.00 29.22 275 ILE A CA 1
ATOM 2129 C C . ILE A 1 275 ? 42.233 -31.229 17.411 1.00 29.22 275 ILE A C 1
ATOM 2131 O O . ILE A 1 275 ? 43.277 -31.775 17.751 1.00 29.22 275 ILE A O 1
ATOM 2135 N N . LYS A 1 276 ? 41.905 -31.088 16.105 1.00 24.50 276 LYS A N 1
ATOM 2136 C CA . LYS A 1 276 ? 42.726 -30.450 15.025 1.00 24.50 276 LYS A CA 1
ATOM 2137 C C . LYS A 1 276 ? 42.185 -30.721 13.600 1.00 24.50 276 LYS A C 1
ATOM 2139 O O . LYS A 1 276 ? 41.512 -31.709 13.348 1.00 24.50 276 LYS A O 1
ATOM 2144 N N . SER A 1 277 ? 42.471 -29.756 12.725 1.00 25.66 277 SER A N 1
ATOM 2145 C CA . SER A 1 277 ? 42.087 -29.493 11.323 1.00 25.66 277 SER A CA 1
ATOM 2146 C C . SER A 1 277 ? 42.081 -30.672 10.326 1.00 25.66 277 SER A C 1
ATOM 2148 O O . SER A 1 277 ? 42.835 -31.619 10.525 1.00 25.66 277 SER A O 1
ATOM 2150 N N . PRO A 1 278 ? 41.353 -30.582 9.187 1.00 29.55 278 PRO A N 1
ATOM 2151 C CA . PRO A 1 278 ? 41.485 -31.539 8.091 1.00 29.55 278 PRO A CA 1
ATOM 2152 C C . PRO A 1 278 ? 42.497 -31.080 7.022 1.00 29.55 278 PRO A C 1
ATOM 2154 O O . PRO A 1 278 ? 42.395 -29.977 6.482 1.00 29.55 278 PRO A O 1
ATOM 2157 N N . GLU A 1 279 ? 43.444 -31.962 6.695 1.00 25.17 279 GLU A N 1
ATOM 2158 C CA . GLU A 1 279 ? 44.257 -31.923 5.472 1.00 25.17 279 GLU A CA 1
ATOM 2159 C C . GLU A 1 279 ? 43.518 -32.564 4.281 1.00 25.17 279 GLU A C 1
ATOM 2161 O O . GLU A 1 279 ? 42.690 -33.464 4.429 1.00 25.17 279 GLU A O 1
ATOM 2166 N N . LEU A 1 280 ? 43.850 -32.067 3.088 1.00 31.50 280 LEU A N 1
ATOM 2167 C CA . LEU A 1 280 ? 43.369 -32.471 1.765 1.00 31.50 280 LEU A CA 1
ATOM 2168 C C . LEU A 1 280 ? 43.824 -33.885 1.365 1.00 31.50 280 LEU A C 1
ATOM 2170 O O . LEU A 1 280 ? 45.014 -34.177 1.425 1.00 31.50 280 LEU A O 1
ATOM 2174 N N . VAL A 1 281 ? 42.923 -34.694 0.788 1.00 22.20 281 VAL A N 1
ATOM 2175 C CA . VAL A 1 281 ? 43.293 -35.827 -0.086 1.00 22.20 281 VAL A CA 1
ATOM 2176 C 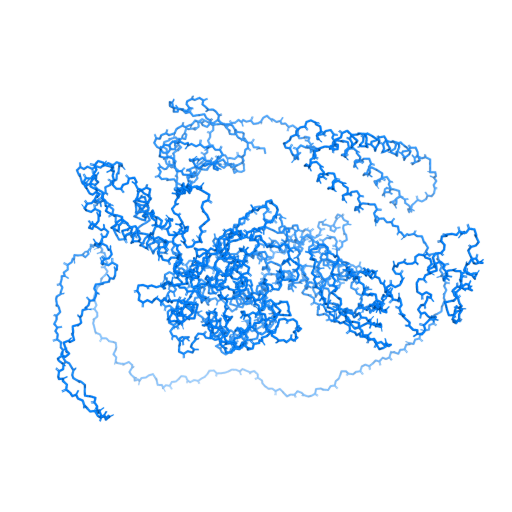C . VAL A 1 281 ? 42.365 -35.889 -1.308 1.00 22.20 281 VAL A C 1
ATOM 2178 O O . VAL A 1 281 ? 41.143 -35.832 -1.193 1.00 22.20 281 VAL A O 1
ATOM 2181 N N . SER A 1 282 ? 42.980 -35.985 -2.488 1.00 25.92 282 SER A N 1
ATOM 2182 C CA . SER A 1 282 ? 42.385 -36.057 -3.828 1.00 25.92 282 SER A CA 1
ATOM 2183 C C . SER A 1 282 ? 41.795 -37.432 -4.167 1.00 25.92 282 SER A C 1
ATOM 2185 O O . SER A 1 282 ? 42.426 -38.441 -3.860 1.00 25.92 282 SER A O 1
ATOM 2187 N N . TYR A 1 283 ? 40.693 -37.480 -4.925 1.00 25.22 283 TYR A N 1
ATOM 2188 C CA . TYR A 1 283 ? 40.207 -38.701 -5.586 1.00 25.22 283 TYR A CA 1
ATOM 2189 C C . TYR A 1 283 ? 39.808 -38.438 -7.049 1.00 25.22 283 TYR A C 1
ATOM 2191 O O . TYR A 1 283 ? 39.136 -37.452 -7.348 1.00 25.22 283 TYR A O 1
ATOM 2199 N N . ALA A 1 284 ? 40.226 -39.339 -7.944 1.00 23.19 284 ALA A N 1
ATOM 2200 C CA . ALA A 1 284 ? 39.844 -39.409 -9.359 1.00 23.19 284 ALA A CA 1
ATOM 2201 C C . ALA A 1 284 ? 38.724 -40.462 -9.567 1.00 23.19 284 ALA A C 1
ATOM 2203 O O . ALA A 1 284 ? 38.728 -41.455 -8.836 1.00 23.19 284 ALA A O 1
ATOM 2204 N N . PRO A 1 285 ? 37.783 -40.298 -10.527 1.00 27.95 285 PRO A N 1
ATOM 2205 C CA . PRO A 1 285 ? 36.617 -41.181 -10.646 1.00 27.95 285 PRO A CA 1
ATOM 2206 C C . PRO A 1 285 ? 36.739 -42.268 -11.737 1.00 27.95 285 PRO A C 1
ATOM 2208 O O . PRO A 1 285 ? 37.382 -42.066 -12.768 1.00 27.95 285 PRO A O 1
ATOM 2211 N N . GLN A 1 286 ? 36.068 -43.404 -11.504 1.00 26.39 286 GLN A N 1
ATOM 2212 C CA . GLN A 1 286 ? 35.797 -44.496 -12.457 1.00 26.39 286 GLN A CA 1
ATOM 2213 C C . GLN A 1 286 ? 34.432 -44.314 -13.160 1.00 26.39 286 GLN A C 1
ATOM 2215 O O . GLN A 1 286 ? 33.592 -43.549 -12.687 1.00 26.39 286 GLN A O 1
ATOM 2220 N N . VAL A 1 287 ? 34.230 -45.006 -14.290 1.00 27.95 287 VAL A N 1
ATOM 2221 C CA . VAL A 1 287 ? 33.091 -44.880 -15.225 1.00 27.95 287 VAL A CA 1
ATOM 2222 C C . VAL A 1 287 ? 32.348 -46.219 -15.330 1.00 27.95 287 VAL A C 1
ATOM 2224 O O . VAL A 1 287 ? 33.018 -47.229 -15.517 1.00 27.95 287 VAL A O 1
ATOM 2227 N N . ASP A 1 288 ? 31.009 -46.204 -15.303 1.00 27.88 288 ASP A N 1
ATOM 2228 C CA . ASP A 1 288 ? 30.135 -47.350 -15.622 1.00 27.88 288 ASP A CA 1
ATOM 2229 C C . ASP A 1 288 ? 29.079 -46.960 -16.686 1.00 27.88 288 ASP A C 1
ATOM 2231 O O . ASP A 1 288 ? 28.535 -45.852 -16.653 1.00 27.88 288 ASP A O 1
ATOM 2235 N N . GLU A 1 289 ? 28.788 -47.873 -17.623 1.00 27.56 289 GLU A N 1
ATOM 2236 C CA . GLU A 1 289 ? 27.803 -47.749 -18.719 1.00 27.56 289 GLU A CA 1
ATOM 2237 C C . GLU A 1 289 ? 26.487 -48.491 -18.400 1.00 27.56 289 GLU A C 1
ATOM 2239 O O . GLU A 1 289 ? 26.499 -49.556 -17.785 1.00 27.56 289 GLU A O 1
ATOM 2244 N N . LEU A 1 290 ? 25.343 -47.955 -18.852 1.00 27.39 290 LEU A N 1
ATOM 2245 C CA . LEU A 1 290 ? 24.020 -48.597 -18.773 1.00 27.39 290 LEU A CA 1
ATOM 2246 C C . LEU A 1 290 ? 23.167 -48.233 -20.004 1.00 27.39 290 LEU A C 1
ATOM 2248 O O . LEU A 1 290 ? 22.969 -47.052 -20.294 1.00 27.39 290 LEU A O 1
ATOM 2252 N N . ASP A 1 291 ? 22.649 -49.256 -20.690 1.00 25.59 291 ASP A N 1
ATOM 2253 C CA . ASP A 1 291 ? 21.832 -49.173 -21.911 1.00 25.59 291 ASP A CA 1
ATOM 2254 C C . ASP A 1 291 ? 20.321 -49.085 -21.617 1.00 25.59 291 ASP A C 1
ATOM 2256 O O . ASP A 1 291 ? 19.809 -49.791 -20.747 1.00 25.59 291 ASP A O 1
ATOM 2260 N N . ILE A 1 292 ? 19.581 -48.272 -22.388 1.00 27.02 292 ILE A N 1
ATOM 2261 C CA . ILE A 1 292 ? 18.104 -48.287 -22.434 1.00 27.02 292 ILE A CA 1
ATOM 2262 C C . ILE A 1 292 ? 17.626 -48.151 -23.892 1.00 27.02 292 ILE A C 1
ATOM 2264 O O . ILE A 1 292 ? 17.959 -47.184 -24.577 1.00 27.02 292 ILE A O 1
ATOM 2268 N N . GLU A 1 293 ? 16.808 -49.106 -24.347 1.00 24.17 293 GLU A N 1
ATOM 2269 C CA . GLU A 1 293 ? 16.172 -49.140 -25.673 1.00 24.17 293 GLU A CA 1
ATOM 2270 C C . GLU A 1 293 ? 14.909 -48.255 -25.744 1.00 24.17 293 GLU A C 1
ATOM 2272 O O . GLU A 1 293 ? 14.050 -48.295 -24.862 1.00 24.17 293 GLU A O 1
ATOM 2277 N N . LEU A 1 294 ? 14.756 -47.499 -26.839 1.00 28.42 294 LEU A N 1
ATOM 2278 C CA . LEU A 1 294 ? 13.529 -46.780 -27.207 1.00 28.42 294 LEU A CA 1
ATOM 2279 C C . LEU A 1 294 ? 12.967 -47.355 -28.516 1.00 28.42 294 LEU A C 1
ATOM 2281 O O . LEU A 1 294 ? 13.647 -47.366 -29.543 1.00 28.42 294 LEU A O 1
ATOM 2285 N N . SER A 1 295 ? 11.716 -47.817 -28.483 1.00 27.72 295 SER A N 1
ATOM 2286 C CA . SER A 1 295 ? 10.966 -48.287 -29.652 1.00 27.72 295 SER A CA 1
ATOM 2287 C C . SER A 1 295 ? 10.420 -47.114 -30.481 1.00 27.72 295 SER A C 1
ATOM 2289 O O . SER A 1 295 ? 10.060 -46.063 -29.953 1.00 27.72 295 SER A O 1
ATOM 2291 N N . SER A 1 296 ? 10.398 -47.292 -31.805 1.00 29.64 296 SER A N 1
ATOM 2292 C CA . SER A 1 296 ? 10.174 -46.248 -32.815 1.00 29.64 296 SER A CA 1
ATOM 2293 C C . SER A 1 296 ? 8.991 -46.552 -33.743 1.00 29.64 296 SER A C 1
ATOM 2295 O O . SER A 1 296 ? 8.698 -47.712 -34.020 1.00 29.64 296 SER A O 1
ATOM 2297 N N . SER A 1 297 ? 8.372 -45.486 -34.259 1.00 27.45 297 SER A N 1
ATOM 2298 C CA . SER A 1 297 ? 7.681 -45.366 -35.562 1.00 27.45 297 SER A CA 1
ATOM 2299 C C . SER A 1 297 ? 7.434 -43.856 -35.767 1.00 27.45 297 SER A C 1
ATOM 2301 O O . SER A 1 297 ? 6.915 -43.223 -34.854 1.00 27.45 297 SER A O 1
ATOM 2303 N N . ASP A 1 298 ? 7.820 -43.152 -36.833 1.00 29.31 298 ASP A N 1
ATOM 2304 C CA . ASP A 1 298 ? 7.904 -43.535 -38.239 1.00 29.31 298 ASP A CA 1
ATOM 2305 C C . ASP A 1 298 ? 8.864 -42.632 -39.051 1.00 29.31 298 ASP A C 1
ATOM 2307 O O . ASP A 1 298 ? 9.023 -41.442 -38.779 1.00 29.31 298 ASP A O 1
ATOM 2311 N N . THR A 1 299 ? 9.392 -43.217 -40.134 1.00 30.59 299 THR A N 1
ATOM 2312 C CA . THR A 1 299 ? 10.121 -42.645 -41.295 1.00 30.59 299 THR A CA 1
ATOM 2313 C C . THR A 1 299 ? 11.547 -42.109 -41.086 1.00 30.59 299 THR A C 1
ATOM 2315 O O . THR A 1 299 ? 11.803 -41.150 -40.367 1.00 30.59 299 THR A O 1
ATOM 2318 N N . GLY A 1 300 ? 12.504 -42.758 -41.762 1.00 28.86 300 GLY A N 1
ATOM 2319 C CA . GLY A 1 300 ? 13.934 -42.623 -41.508 1.00 28.86 300 GLY A CA 1
ATOM 2320 C C . GLY A 1 300 ? 14.748 -41.892 -42.573 1.00 28.86 300 GLY A C 1
ATOM 2321 O O . GLY A 1 300 ? 14.454 -41.950 -43.761 1.00 28.86 300 GLY A O 1
ATOM 2322 N N . VAL A 1 301 ? 15.860 -41.321 -42.101 1.00 28.55 301 VAL A N 1
ATOM 2323 C CA . VAL A 1 301 ? 17.195 -41.377 -42.717 1.00 28.55 301 VAL A CA 1
ATOM 2324 C C . VAL A 1 301 ? 18.198 -41.462 -41.557 1.00 28.55 301 VAL A C 1
ATOM 2326 O O . VAL A 1 301 ? 18.430 -40.482 -40.854 1.00 28.55 301 VAL A O 1
ATOM 2329 N N . ALA A 1 302 ? 18.768 -42.645 -41.318 1.00 26.38 302 ALA A N 1
ATOM 2330 C CA . ALA A 1 302 ? 19.742 -42.878 -40.255 1.00 26.38 302 ALA A CA 1
ATOM 2331 C C . ALA A 1 302 ? 21.170 -42.569 -40.744 1.00 26.38 302 ALA A C 1
ATOM 2333 O O . ALA A 1 302 ? 21.690 -43.238 -41.635 1.00 26.38 302 ALA A O 1
ATOM 2334 N N . LYS A 1 303 ? 21.826 -41.582 -40.124 1.00 32.09 303 LYS A N 1
ATOM 2335 C CA . LYS A 1 303 ? 23.291 -41.522 -40.006 1.00 32.09 303 LYS A CA 1
ATOM 2336 C C . LYS A 1 303 ? 23.636 -41.776 -38.543 1.00 32.09 303 LYS A C 1
ATOM 2338 O O . LYS A 1 303 ? 23.144 -41.082 -37.661 1.00 32.09 303 LYS A O 1
ATOM 2343 N N . SER A 1 304 ? 24.472 -42.779 -38.301 1.00 25.91 304 SER A N 1
ATOM 2344 C CA . SER A 1 304 ? 25.016 -43.132 -36.991 1.00 25.91 304 SER A CA 1
ATOM 2345 C C . SER A 1 304 ? 25.784 -41.953 -36.382 1.00 25.91 304 SER A C 1
ATOM 2347 O O . SER A 1 304 ? 26.851 -41.591 -36.881 1.00 25.91 304 SER A O 1
ATOM 2349 N N . ALA A 1 305 ? 25.272 -41.377 -35.296 1.00 25.11 305 ALA A N 1
ATOM 2350 C CA . ALA A 1 305 ? 26.027 -40.482 -34.429 1.00 25.11 305 ALA A CA 1
ATOM 2351 C C . ALA A 1 305 ? 26.423 -41.256 -33.166 1.00 25.11 305 ALA A C 1
ATOM 2353 O O . ALA A 1 305 ? 25.565 -41.711 -32.415 1.00 25.11 305 ALA A O 1
ATOM 2354 N N . LYS A 1 306 ? 27.732 -41.414 -32.938 1.00 24.33 306 LYS A N 1
ATOM 2355 C CA . LYS A 1 306 ? 28.275 -41.813 -31.634 1.00 24.33 306 LYS A CA 1
ATOM 2356 C C . LYS A 1 306 ? 27.906 -40.721 -30.630 1.00 24.33 306 LYS A C 1
ATOM 2358 O O . LYS A 1 306 ? 28.465 -39.628 -30.693 1.00 24.33 306 LYS A O 1
ATOM 2363 N N . VAL A 1 307 ? 26.991 -41.010 -29.711 1.00 24.03 307 VAL A N 1
ATOM 2364 C CA . VAL A 1 307 ? 26.764 -40.156 -28.543 1.00 24.03 307 VAL A CA 1
ATOM 2365 C C . VAL A 1 307 ? 27.854 -40.489 -27.532 1.00 24.03 307 VAL A C 1
ATOM 2367 O O . VAL A 1 307 ? 27.754 -41.446 -26.775 1.00 24.03 307 VAL A O 1
ATOM 2370 N N . ILE A 1 308 ? 28.937 -39.716 -27.558 1.00 24.52 308 ILE A N 1
ATOM 2371 C CA . ILE A 1 308 ? 29.883 -39.669 -26.445 1.00 24.52 308 ILE A CA 1
ATOM 2372 C C . ILE A 1 308 ? 29.192 -38.839 -25.366 1.00 24.52 308 ILE A C 1
ATOM 2374 O O . ILE A 1 308 ? 29.066 -37.621 -25.506 1.00 24.52 308 ILE A O 1
ATOM 2378 N N . ASN A 1 309 ? 28.707 -39.485 -24.310 1.00 25.39 309 ASN A N 1
ATOM 2379 C CA . ASN A 1 309 ? 28.156 -38.777 -23.164 1.00 25.39 309 ASN A CA 1
ATOM 2380 C C . ASN A 1 309 ? 29.322 -38.236 -22.324 1.00 25.39 309 ASN A C 1
ATOM 2382 O O . ASN A 1 309 ? 29.789 -38.871 -21.382 1.00 25.39 309 ASN A O 1
ATOM 2386 N N . VAL A 1 310 ? 29.857 -37.075 -22.709 1.00 25.66 310 VAL A N 1
ATOM 2387 C CA . VAL A 1 310 ? 30.823 -36.363 -21.871 1.00 25.66 310 VAL A CA 1
ATOM 2388 C C . VAL A 1 310 ? 30.034 -35.673 -20.766 1.00 25.66 310 VAL A C 1
ATOM 2390 O O . VAL A 1 310 ? 29.546 -34.554 -20.923 1.00 25.66 310 VAL A O 1
ATOM 2393 N N . SER A 1 311 ? 29.927 -36.347 -19.624 1.00 27.81 311 SER A N 1
ATOM 2394 C CA . SER A 1 311 ? 29.676 -35.701 -18.339 1.00 27.81 311 SER A CA 1
ATOM 2395 C C . SER A 1 311 ? 30.842 -34.744 -18.055 1.00 27.81 311 SER A C 1
ATOM 2397 O O . SER A 1 311 ? 31.776 -35.057 -17.317 1.00 27.81 311 SER A O 1
ATOM 2399 N N . HIS A 1 312 ? 30.808 -33.549 -18.645 1.00 30.61 312 HIS A N 1
ATOM 2400 C CA . HIS A 1 312 ? 31.528 -32.421 -18.082 1.00 30.61 312 HIS A CA 1
ATOM 2401 C C . HIS A 1 312 ? 30.824 -32.077 -16.771 1.00 30.61 312 HIS A C 1
ATOM 2403 O O . HIS A 1 312 ? 29.829 -31.350 -16.759 1.00 30.61 312 HIS A O 1
ATOM 2409 N N . GLN A 1 313 ? 31.350 -32.593 -15.659 1.00 30.94 313 GLN A N 1
ATOM 2410 C CA . GLN A 1 313 ? 31.196 -31.917 -14.377 1.00 30.94 313 GLN A CA 1
ATOM 2411 C C . GLN A 1 313 ? 31.711 -30.490 -14.583 1.00 30.94 313 GLN A C 1
ATOM 2413 O O . GLN A 1 313 ? 32.915 -30.239 -14.610 1.00 30.94 313 GLN A O 1
ATOM 2418 N N . ARG A 1 314 ? 30.790 -29.553 -14.821 1.00 31.86 314 ARG A N 1
ATOM 2419 C CA . ARG A 1 314 ? 31.109 -28.131 -14.792 1.00 31.86 314 ARG A CA 1
ATOM 2420 C C . ARG A 1 314 ? 31.574 -27.829 -13.376 1.00 31.86 314 ARG A C 1
ATOM 2422 O O . ARG A 1 314 ? 30.826 -28.056 -12.425 1.00 31.86 314 ARG A O 1
ATOM 2429 N N . LEU A 1 315 ? 32.795 -27.317 -13.247 1.00 26.58 315 LEU A N 1
ATOM 2430 C CA . LEU A 1 315 ? 33.210 -26.620 -12.036 1.00 26.58 315 LEU A CA 1
ATOM 2431 C C . LEU A 1 315 ? 32.120 -25.587 -11.682 1.00 26.58 315 LEU A C 1
ATOM 2433 O O . LEU A 1 315 ? 31.560 -24.970 -12.597 1.00 26.58 315 LEU A O 1
ATOM 2437 N N . PRO A 1 316 ? 31.778 -25.400 -10.395 1.00 37.62 316 PRO A N 1
ATOM 2438 C CA . PRO A 1 316 ? 30.801 -24.392 -9.997 1.00 37.62 316 PRO A CA 1
ATOM 2439 C C . PRO A 1 316 ? 31.188 -23.029 -10.587 1.00 37.62 316 PRO A C 1
ATOM 2441 O O . PRO A 1 316 ? 32.365 -22.670 -10.557 1.00 37.62 316 PRO A O 1
ATOM 2444 N N . LEU A 1 317 ? 30.222 -22.248 -11.087 1.00 41.97 317 LEU A N 1
ATOM 2445 C CA . LEU A 1 317 ? 30.463 -20.890 -11.613 1.00 41.97 317 LEU A CA 1
ATOM 2446 C C . LEU A 1 317 ? 31.280 -20.018 -10.638 1.00 41.97 317 LEU A C 1
ATOM 2448 O O . LEU A 1 317 ? 32.118 -19.234 -11.071 1.00 41.97 317 LEU A O 1
ATOM 2452 N N . SER A 1 318 ? 31.130 -20.236 -9.327 1.00 48.03 318 SER A N 1
ATOM 2453 C CA . SER A 1 318 ? 31.901 -19.566 -8.271 1.00 48.03 318 SER A CA 1
ATOM 2454 C C . SER A 1 318 ? 33.408 -19.861 -8.289 1.00 48.03 318 SER A C 1
ATOM 2456 O O . SER A 1 318 ? 34.191 -19.053 -7.798 1.00 48.03 318 SER A O 1
ATOM 2458 N N . VAL A 1 319 ? 33.827 -21.010 -8.828 1.00 43.09 319 VAL A N 1
ATOM 2459 C CA . VAL A 1 319 ? 35.242 -21.388 -8.989 1.00 43.09 319 VAL A CA 1
ATOM 2460 C C . VAL A 1 319 ? 35.823 -20.719 -10.238 1.00 43.09 319 VAL A C 1
ATOM 2462 O O . VAL A 1 319 ? 36.883 -20.110 -10.159 1.00 43.09 319 VAL A O 1
ATOM 2465 N N . LEU A 1 320 ? 35.076 -20.714 -11.349 1.00 43.59 320 LEU A N 1
ATOM 2466 C CA . LEU A 1 320 ? 35.485 -20.073 -12.609 1.00 43.59 320 LEU A CA 1
ATOM 2467 C C . LEU A 1 320 ? 35.612 -18.540 -12.490 1.00 43.59 320 LEU A C 1
ATOM 2469 O O . LEU A 1 320 ? 36.511 -17.942 -13.076 1.00 43.59 320 LEU A O 1
ATOM 2473 N N . GLN A 1 321 ? 34.749 -17.897 -11.697 1.00 58.75 321 GLN A N 1
ATOM 2474 C CA . GLN A 1 321 ? 34.795 -16.448 -11.447 1.00 58.75 321 GLN A CA 1
ATOM 2475 C C . GLN A 1 321 ? 35.959 -16.032 -10.532 1.00 58.75 321 GLN A C 1
ATOM 2477 O O . GLN A 1 321 ? 36.519 -14.948 -10.697 1.00 58.75 321 GLN A O 1
ATOM 2482 N N . LYS A 1 322 ? 36.353 -16.890 -9.577 1.00 66.12 322 LYS A N 1
ATOM 2483 C CA . LYS A 1 322 ? 37.504 -16.646 -8.693 1.00 66.12 322 LYS A CA 1
ATOM 2484 C C . LYS A 1 322 ? 38.808 -16.592 -9.491 1.00 66.12 322 LYS A C 1
ATOM 2486 O O . LYS A 1 322 ? 39.624 -15.704 -9.252 1.00 66.12 322 LYS A O 1
ATOM 2491 N N . ASP A 1 323 ? 38.965 -17.495 -10.456 1.00 72.31 323 ASP A N 1
ATOM 2492 C CA . ASP A 1 323 ? 40.156 -17.565 -11.304 1.00 72.31 323 ASP A CA 1
ATOM 2493 C C . ASP A 1 323 ? 40.269 -16.344 -12.226 1.00 72.31 323 ASP A C 1
ATOM 2495 O O . ASP A 1 323 ? 41.359 -15.800 -12.388 1.00 72.31 323 ASP A O 1
ATOM 2499 N N . ALA A 1 324 ? 39.153 -15.854 -12.778 1.00 79.56 324 ALA A N 1
ATOM 2500 C CA . ALA A 1 324 ? 39.133 -14.644 -13.604 1.00 79.56 324 ALA A CA 1
ATOM 2501 C C . ALA A 1 324 ? 39.580 -13.392 -12.828 1.00 79.56 324 ALA A C 1
ATOM 2503 O O . ALA A 1 324 ? 40.484 -12.683 -13.275 1.00 79.56 324 ALA A O 1
ATOM 2504 N N . ILE A 1 325 ? 39.013 -13.161 -11.636 1.00 84.75 325 ILE A N 1
ATOM 2505 C CA . ILE A 1 325 ? 39.389 -12.026 -10.777 1.00 84.75 325 ILE A CA 1
ATOM 2506 C C . ILE A 1 325 ? 40.860 -12.143 -10.357 1.00 84.75 325 ILE A C 1
ATOM 2508 O O . ILE A 1 325 ? 41.621 -11.187 -10.489 1.00 84.75 325 ILE A O 1
ATOM 2512 N N . TYR A 1 326 ? 41.296 -13.327 -9.915 1.00 85.38 326 TYR A N 1
ATOM 2513 C CA . TYR A 1 326 ? 42.688 -13.556 -9.523 1.00 85.38 326 TYR A CA 1
ATOM 2514 C C . TYR A 1 326 ? 43.668 -13.319 -10.682 1.00 85.38 326 TYR A C 1
ATOM 2516 O O . TYR A 1 326 ? 44.699 -12.669 -10.503 1.00 85.38 326 TYR A O 1
ATOM 2524 N N . ASN A 1 327 ? 43.345 -13.800 -11.885 1.00 86.88 327 ASN A N 1
ATOM 2525 C CA . ASN A 1 327 ? 44.173 -13.602 -13.073 1.00 86.88 327 ASN A CA 1
ATOM 2526 C C . ASN A 1 327 ? 44.266 -12.123 -13.469 1.00 86.88 327 ASN A C 1
ATOM 2528 O O . ASN A 1 327 ? 45.357 -11.662 -13.818 1.00 86.88 327 ASN A O 1
ATOM 2532 N N . PHE A 1 328 ? 43.166 -11.369 -13.366 1.00 88.56 328 PHE A N 1
ATOM 2533 C CA . PHE A 1 328 ? 43.173 -9.920 -13.563 1.00 88.56 328 PHE A CA 1
ATOM 2534 C C . PHE A 1 328 ? 44.084 -9.227 -12.539 1.00 88.56 328 PHE A C 1
ATOM 2536 O O . PHE A 1 328 ? 45.020 -8.520 -12.924 1.00 88.56 328 PHE A O 1
ATOM 2543 N N . SER A 1 329 ? 43.887 -9.494 -11.241 1.00 88.25 329 SER A N 1
ATOM 2544 C CA . SER A 1 329 ? 44.695 -8.896 -10.171 1.00 88.25 329 SER A CA 1
ATOM 2545 C C . SER A 1 329 ? 46.180 -9.237 -10.317 1.00 88.25 329 SER A C 1
ATOM 2547 O O . SER A 1 329 ? 47.040 -8.374 -10.139 1.00 88.25 329 SER A O 1
ATOM 2549 N N . LYS A 1 330 ? 46.509 -10.464 -10.734 1.00 86.94 330 LYS A N 1
ATOM 2550 C CA . LYS A 1 330 ? 47.888 -10.887 -11.004 1.00 86.94 330 LYS A CA 1
ATOM 2551 C C . LYS A 1 330 ? 48.515 -10.146 -12.186 1.00 86.94 330 LYS A C 1
ATOM 2553 O O . LYS A 1 330 ? 49.704 -9.834 -12.150 1.00 86.94 330 LYS A O 1
ATOM 2558 N N . LYS A 1 331 ? 47.735 -9.869 -13.234 1.00 88.06 331 LYS A N 1
ATOM 2559 C CA . LYS A 1 331 ? 48.194 -9.190 -14.456 1.00 88.06 331 LYS A CA 1
ATOM 2560 C C . LYS A 1 331 ? 48.429 -7.692 -14.237 1.00 88.06 331 LYS A C 1
ATOM 2562 O O . LYS A 1 331 ? 49.370 -7.155 -14.823 1.00 88.06 331 LYS A O 1
ATOM 2567 N N . TYR A 1 332 ? 47.609 -7.044 -13.407 1.00 89.06 332 TYR A N 1
ATOM 2568 C CA . TYR A 1 332 ? 47.553 -5.581 -13.318 1.00 89.06 332 TYR A CA 1
ATOM 2569 C C . TYR A 1 332 ? 47.876 -4.993 -11.938 1.00 89.06 332 TYR A C 1
ATOM 2571 O O . TYR A 1 332 ? 48.440 -3.904 -11.864 1.00 89.06 332 TYR A O 1
ATOM 2579 N N . CYS A 1 333 ? 47.589 -5.708 -10.849 1.00 87.62 333 CYS A N 1
ATOM 2580 C CA . CYS A 1 333 ? 47.639 -5.153 -9.493 1.00 87.62 333 CYS A CA 1
ATOM 2581 C C . CYS A 1 333 ? 48.850 -5.647 -8.685 1.00 87.62 333 CYS A C 1
ATOM 2583 O O . CYS A 1 333 ? 49.497 -4.859 -7.997 1.00 87.62 333 CYS A O 1
ATOM 2585 N N . PHE A 1 334 ? 49.212 -6.932 -8.797 1.00 87.12 334 PHE A N 1
ATOM 2586 C CA . PHE A 1 334 ? 50.212 -7.561 -7.916 1.00 87.12 334 PHE A CA 1
ATOM 2587 C C . PHE A 1 334 ? 51.585 -6.882 -7.982 1.00 87.12 334 PHE A C 1
ATOM 2589 O O . PHE A 1 334 ? 52.257 -6.775 -6.970 1.00 87.12 334 PHE A O 1
ATOM 2596 N N . ARG A 1 335 ? 51.978 -6.303 -9.123 1.00 82.88 335 ARG A N 1
ATOM 2597 C CA . ARG A 1 335 ? 53.263 -5.586 -9.264 1.00 82.88 335 ARG A CA 1
ATOM 2598 C C . ARG A 1 335 ? 53.471 -4.459 -8.233 1.00 82.88 335 ARG A C 1
ATOM 2600 O O . ARG A 1 335 ? 54.613 -4.073 -7.978 1.00 82.88 335 ARG A O 1
ATOM 2607 N N . CYS A 1 336 ? 52.383 -3.890 -7.712 1.00 84.81 336 CYS A N 1
ATOM 2608 C CA . CYS A 1 336 ? 52.387 -2.785 -6.751 1.00 84.81 336 CYS A CA 1
ATOM 2609 C C . CYS A 1 336 ? 51.795 -3.158 -5.378 1.00 84.81 336 CYS A C 1
ATOM 2611 O O . CYS A 1 336 ? 51.893 -2.337 -4.466 1.00 84.81 336 CYS A O 1
ATOM 2613 N N . HIS A 1 337 ? 51.198 -4.349 -5.258 1.00 86.31 337 HIS A N 1
ATOM 2614 C CA . HIS A 1 337 ? 50.425 -4.831 -4.105 1.00 86.31 337 HIS A CA 1
ATOM 2615 C C . HIS A 1 337 ? 50.736 -6.311 -3.794 1.00 86.31 337 HIS A C 1
ATOM 2617 O O . HIS A 1 337 ? 49.828 -7.108 -3.534 1.00 86.31 337 HIS A O 1
ATOM 2623 N N . ASP A 1 338 ? 52.007 -6.698 -3.910 1.00 81.94 338 ASP A N 1
ATOM 2624 C CA . ASP A 1 338 ? 52.513 -8.033 -3.575 1.00 81.94 338 ASP A CA 1
ATOM 2625 C C . ASP A 1 338 ? 53.223 -8.037 -2.212 1.00 81.94 338 ASP A C 1
ATOM 2627 O O . ASP A 1 338 ? 53.221 -7.061 -1.461 1.00 81.94 338 ASP A O 1
ATOM 2631 N N . ASP A 1 339 ? 53.856 -9.162 -1.888 1.00 78.38 339 ASP A N 1
ATOM 2632 C CA . ASP A 1 339 ? 54.588 -9.357 -0.644 1.00 78.38 339 ASP A CA 1
ATOM 2633 C C . ASP A 1 339 ? 55.821 -8.454 -0.490 1.00 78.38 339 ASP A C 1
ATOM 2635 O O . ASP A 1 339 ? 56.335 -8.290 0.619 1.00 78.38 339 ASP A O 1
ATOM 2639 N N . LYS A 1 340 ? 56.288 -7.856 -1.593 1.00 76.44 340 LYS A N 1
ATOM 2640 C CA . LYS A 1 340 ? 57.505 -7.041 -1.673 1.00 76.44 340 LYS A CA 1
ATOM 2641 C C . LYS A 1 340 ? 57.210 -5.553 -1.838 1.00 76.44 340 LYS A C 1
ATOM 2643 O O . LYS A 1 340 ? 58.071 -4.733 -1.516 1.00 76.44 340 LYS A O 1
ATOM 2648 N N . LYS A 1 341 ? 56.038 -5.188 -2.358 1.00 76.75 341 LYS A N 1
ATOM 2649 C CA . LYS A 1 341 ? 55.591 -3.812 -2.589 1.00 76.75 341 LYS A CA 1
ATOM 2650 C C . LYS A 1 341 ? 54.143 -3.647 -2.147 1.00 76.75 341 LYS A C 1
ATOM 2652 O O . LYS A 1 341 ? 53.250 -4.275 -2.696 1.00 76.75 341 LYS A O 1
ATOM 2657 N N . GLN A 1 342 ? 53.933 -2.717 -1.220 1.00 79.31 342 GLN A N 1
ATOM 2658 C CA . GLN A 1 342 ? 52.636 -2.382 -0.636 1.00 79.31 342 GLN A CA 1
ATOM 2659 C C . GLN A 1 342 ? 52.341 -0.897 -0.881 1.00 79.31 342 GLN A C 1
ATOM 2661 O O . GLN A 1 342 ? 52.494 -0.057 0.003 1.00 79.31 342 GLN A O 1
ATOM 2666 N N . LYS A 1 343 ? 51.998 -0.530 -2.122 1.00 74.56 343 LYS A N 1
ATOM 2667 C CA . LYS A 1 343 ? 51.514 0.832 -2.394 1.00 74.56 343 LYS A CA 1
ATOM 2668 C C . LYS A 1 343 ? 50.109 0.994 -1.796 1.00 74.56 343 LYS A C 1
ATOM 2670 O O . LYS A 1 343 ? 49.305 0.071 -1.873 1.00 74.56 343 LYS A O 1
ATOM 2675 N N . GLY A 1 344 ? 49.820 2.156 -1.205 1.00 66.44 344 GLY A N 1
ATOM 2676 C CA . GLY A 1 344 ? 48.501 2.456 -0.627 1.00 66.44 344 GLY A CA 1
ATOM 2677 C C . GLY A 1 344 ? 48.093 1.537 0.530 1.00 66.44 344 GLY A C 1
ATOM 2678 O O . GLY A 1 344 ? 46.913 1.250 0.672 1.00 66.44 344 GLY A O 1
ATOM 2679 N N . ASP A 1 345 ? 49.064 1.019 1.294 1.00 75.06 345 ASP A N 1
ATOM 2680 C CA . ASP A 1 345 ? 48.865 0.122 2.444 1.00 75.06 345 ASP A CA 1
ATOM 2681 C C . ASP A 1 345 ? 48.076 -1.176 2.163 1.00 75.06 345 ASP A C 1
ATOM 2683 O O . ASP A 1 345 ? 47.707 -1.890 3.092 1.00 75.06 345 ASP A O 1
ATOM 2687 N N . PHE A 1 346 ? 47.924 -1.575 0.894 1.00 80.75 346 PHE A N 1
ATOM 2688 C CA . PHE A 1 346 ? 47.122 -2.733 0.484 1.00 80.75 346 PHE A CA 1
ATOM 2689 C C . PHE A 1 346 ? 47.954 -3.889 -0.102 1.00 80.75 346 PHE A C 1
ATOM 2691 O O . PHE A 1 346 ? 48.865 -3.659 -0.904 1.00 80.75 346 PHE A O 1
ATOM 2698 N N . ARG A 1 347 ? 47.607 -5.139 0.250 1.00 82.00 347 ARG A N 1
ATOM 2699 C CA . ARG A 1 347 ? 48.310 -6.379 -0.142 1.00 82.00 347 ARG A CA 1
ATOM 2700 C C . ARG A 1 347 ? 47.349 -7.500 -0.534 1.00 82.00 347 ARG A C 1
ATOM 2702 O O . ARG A 1 347 ? 46.542 -7.926 0.287 1.00 82.00 347 ARG A O 1
ATOM 2709 N N . PHE A 1 348 ? 47.475 -8.040 -1.751 1.00 81.75 348 PHE A N 1
ATOM 2710 C CA . PHE A 1 348 ? 46.564 -9.084 -2.254 1.00 81.75 348 PHE A CA 1
ATOM 2711 C C . PHE A 1 348 ? 46.764 -10.470 -1.627 1.00 81.75 348 PHE A C 1
ATOM 2713 O O . PHE A 1 348 ? 45.866 -11.305 -1.713 1.00 81.75 348 PHE A O 1
ATOM 2720 N N . ASP A 1 349 ? 47.902 -10.743 -0.991 1.00 74.00 349 ASP A N 1
ATOM 2721 C CA . ASP A 1 349 ? 48.169 -12.026 -0.330 1.00 74.00 349 ASP A CA 1
ATOM 2722 C C . ASP A 1 349 ? 47.443 -12.184 1.019 1.00 74.00 349 ASP A C 1
ATOM 2724 O O . ASP A 1 349 ? 47.327 -13.297 1.531 1.00 74.00 349 ASP A O 1
ATOM 2728 N N . HIS A 1 350 ? 46.890 -11.095 1.558 1.00 76.94 350 HIS A N 1
ATOM 2729 C CA . HIS A 1 350 ? 46.039 -11.092 2.755 1.00 76.94 350 HIS A CA 1
ATOM 2730 C C . HIS A 1 350 ? 44.546 -10.928 2.436 1.00 76.94 350 HIS A C 1
ATOM 2732 O O . HIS A 1 350 ? 43.716 -10.870 3.342 1.00 76.94 350 HIS A O 1
ATOM 2738 N N . VAL A 1 351 ? 44.186 -10.865 1.152 1.00 78.31 351 VAL A N 1
ATOM 2739 C CA . VAL A 1 351 ? 42.802 -10.688 0.710 1.00 78.31 351 VAL A CA 1
ATOM 2740 C C . VAL A 1 351 ? 42.128 -12.047 0.574 1.00 78.31 351 VAL A C 1
ATOM 2742 O O . VAL A 1 351 ? 42.558 -12.904 -0.200 1.00 78.31 351 VAL A O 1
ATOM 2745 N N . ASP A 1 352 ? 41.021 -12.242 1.287 1.00 82.06 352 ASP A N 1
ATOM 2746 C CA . ASP A 1 352 ? 40.192 -13.428 1.105 1.00 82.06 352 ASP A CA 1
ATOM 2747 C C . ASP A 1 352 ? 39.354 -13.309 -0.178 1.00 82.06 352 ASP A C 1
ATOM 2749 O O . ASP A 1 352 ? 38.332 -12.625 -0.242 1.00 82.06 352 ASP A O 1
ATOM 2753 N N . PHE A 1 353 ? 39.774 -14.022 -1.222 1.00 82.19 353 PHE A N 1
ATOM 2754 C CA . PHE A 1 353 ? 39.039 -14.135 -2.483 1.00 82.19 353 PHE A CA 1
ATOM 2755 C C . PHE A 1 353 ? 37.727 -14.920 -2.352 1.00 82.19 353 PHE A C 1
ATOM 2757 O O . PHE A 1 353 ? 36.992 -14.993 -3.336 1.00 82.19 353 PHE A O 1
ATOM 2764 N N . ALA A 1 354 ? 37.435 -15.563 -1.216 1.00 76.81 354 ALA A N 1
ATOM 2765 C CA . ALA A 1 354 ? 36.177 -16.265 -0.963 1.00 76.81 354 ALA A CA 1
ATOM 2766 C C . ALA A 1 354 ? 35.066 -15.354 -0.415 1.00 76.81 354 ALA A C 1
ATOM 2768 O O . ALA A 1 354 ? 33.910 -15.773 -0.467 1.00 76.81 354 ALA A O 1
ATOM 2769 N N . LEU A 1 355 ? 35.389 -14.125 0.019 1.00 78.00 355 LEU A N 1
ATOM 2770 C CA . LEU A 1 355 ? 34.444 -13.174 0.624 1.00 78.00 355 LEU A CA 1
ATOM 2771 C C . LEU A 1 355 ? 33.710 -13.769 1.840 1.00 78.00 355 LEU A C 1
ATOM 2773 O O . LEU A 1 355 ? 32.493 -13.641 1.978 1.00 78.00 355 LEU A O 1
ATOM 2777 N N . SER A 1 356 ? 34.440 -14.506 2.680 1.00 72.31 356 SER A N 1
ATOM 2778 C CA . SER A 1 356 ? 33.859 -15.296 3.770 1.00 72.31 356 SER A CA 1
ATOM 2779 C C . SER A 1 356 ? 33.642 -14.515 5.071 1.00 72.31 356 SER A C 1
ATOM 2781 O O . SER A 1 356 ? 32.945 -15.001 5.961 1.00 72.31 356 SER A O 1
ATOM 2783 N N . THR A 1 357 ? 34.204 -13.308 5.184 1.00 72.19 357 THR A N 1
ATOM 2784 C CA . THR A 1 357 ? 34.145 -12.454 6.384 1.00 72.19 357 THR A CA 1
ATOM 2785 C C . THR A 1 357 ? 33.756 -11.013 6.047 1.00 72.19 357 THR A C 1
ATOM 2787 O O . THR A 1 357 ? 33.914 -10.576 4.907 1.00 72.19 357 THR A O 1
ATOM 2790 N N . HIS A 1 358 ? 33.281 -10.247 7.036 1.00 70.44 358 HIS A N 1
ATOM 2791 C CA . HIS A 1 358 ? 32.926 -8.835 6.841 1.00 70.44 358 HIS A CA 1
ATOM 2792 C C . HIS A 1 358 ? 34.130 -8.024 6.333 1.00 70.44 358 HIS A C 1
ATOM 2794 O O . HIS A 1 358 ? 34.012 -7.340 5.321 1.00 70.44 358 HIS A O 1
ATOM 2800 N N . ASP A 1 359 ? 35.306 -8.207 6.940 1.00 70.81 359 ASP A N 1
ATOM 2801 C CA . ASP A 1 359 ? 36.559 -7.555 6.528 1.00 70.81 359 ASP A CA 1
ATOM 2802 C C . ASP A 1 359 ? 36.914 -7.836 5.064 1.00 70.81 359 ASP A C 1
ATOM 2804 O O . ASP A 1 359 ? 37.287 -6.933 4.318 1.00 70.81 359 ASP A O 1
ATOM 2808 N N . SER A 1 360 ? 36.733 -9.082 4.611 1.00 76.88 360 SER A N 1
ATOM 2809 C CA . SER A 1 360 ? 36.989 -9.432 3.212 1.00 76.88 360 SER A CA 1
ATOM 2810 C C . SER A 1 360 ? 36.042 -8.715 2.246 1.00 76.88 360 SER A C 1
ATOM 2812 O O . SER A 1 360 ? 36.475 -8.282 1.182 1.00 76.88 360 SER A O 1
ATOM 2814 N N . ILE A 1 361 ? 34.772 -8.522 2.621 1.00 74.62 361 ILE A N 1
ATOM 2815 C CA . ILE A 1 361 ? 33.806 -7.763 1.817 1.00 74.62 361 ILE A CA 1
ATOM 2816 C C . ILE A 1 361 ? 34.208 -6.288 1.731 1.00 74.62 361 ILE A C 1
ATOM 2818 O O . ILE A 1 361 ? 34.094 -5.703 0.655 1.00 74.62 361 ILE A O 1
ATOM 2822 N N . TYR A 1 362 ? 34.684 -5.691 2.826 1.00 72.38 362 TYR A N 1
ATOM 2823 C CA . TYR A 1 362 ? 35.146 -4.300 2.822 1.00 72.38 362 TYR A CA 1
ATOM 2824 C C . TYR A 1 362 ? 36.359 -4.109 1.908 1.00 72.38 362 TYR A C 1
ATOM 2826 O O . TYR A 1 362 ? 36.304 -3.284 1.003 1.00 72.38 362 TYR A O 1
ATOM 2834 N N . HIS A 1 363 ? 37.390 -4.949 2.038 1.00 80.62 363 HIS A N 1
ATOM 2835 C CA . HIS A 1 363 ? 38.580 -4.864 1.183 1.00 80.62 363 HIS A CA 1
ATOM 2836 C C . HIS A 1 363 ? 38.255 -4.984 -0.313 1.00 80.62 363 HIS A C 1
ATOM 2838 O O . HIS A 1 363 ? 38.832 -4.284 -1.141 1.00 80.62 363 HIS A O 1
ATOM 2844 N N . TRP A 1 364 ? 37.327 -5.870 -0.679 1.00 85.19 364 TRP A N 1
ATOM 2845 C CA . TRP A 1 364 ? 36.904 -6.012 -2.072 1.00 85.19 364 TRP A CA 1
ATOM 2846 C C . TRP A 1 364 ? 36.025 -4.855 -2.559 1.00 85.19 364 TRP A C 1
ATOM 2848 O O . TRP A 1 364 ? 36.057 -4.560 -3.753 1.00 85.19 364 TRP A O 1
ATOM 2858 N N . GLN A 1 365 ? 35.273 -4.191 -1.674 1.00 77.50 365 GLN A N 1
ATOM 2859 C CA . GLN A 1 365 ? 34.555 -2.963 -2.020 1.00 77.50 365 GLN A CA 1
ATOM 2860 C C . GLN A 1 365 ? 35.530 -1.818 -2.308 1.00 77.50 365 GLN A C 1
ATOM 2862 O O . GLN A 1 365 ? 35.372 -1.157 -3.327 1.00 77.50 365 GLN A O 1
ATOM 2867 N N . ASP A 1 366 ? 36.570 -1.645 -1.491 1.00 78.81 366 ASP A N 1
ATOM 2868 C CA . ASP A 1 366 ? 37.588 -0.616 -1.729 1.00 78.81 366 ASP A CA 1
ATOM 2869 C C . ASP A 1 366 ? 38.306 -0.845 -3.069 1.00 78.81 366 ASP A C 1
ATOM 2871 O O . ASP A 1 366 ? 38.508 0.093 -3.841 1.00 78.81 366 ASP A O 1
ATOM 2875 N N . ILE A 1 367 ? 38.627 -2.109 -3.393 1.00 86.06 367 ILE A N 1
ATOM 2876 C CA . ILE A 1 367 ? 39.164 -2.483 -4.713 1.00 86.06 367 ILE A CA 1
ATOM 2877 C C . ILE A 1 367 ? 38.182 -2.097 -5.827 1.00 86.06 367 ILE A C 1
ATOM 2879 O O . ILE A 1 367 ? 38.596 -1.547 -6.845 1.00 86.06 367 ILE A O 1
ATOM 2883 N N . LEU A 1 368 ? 36.894 -2.403 -5.664 1.00 81.88 368 LEU A N 1
ATOM 2884 C CA . LEU A 1 368 ? 35.874 -2.070 -6.656 1.00 81.88 368 LEU A CA 1
ATOM 2885 C C . LEU A 1 368 ? 35.777 -0.551 -6.874 1.00 81.88 368 LEU A C 1
ATOM 2887 O O . LEU A 1 368 ? 35.669 -0.113 -8.018 1.00 81.88 368 LEU A O 1
ATOM 2891 N N . ASP A 1 369 ? 35.861 0.246 -5.811 1.00 72.19 369 ASP A N 1
ATOM 2892 C CA . ASP A 1 369 ? 35.745 1.703 -5.881 1.00 72.19 369 ASP A CA 1
ATOM 2893 C C . ASP A 1 369 ? 36.919 2.338 -6.637 1.00 72.19 369 ASP A C 1
ATOM 2895 O O . ASP A 1 369 ? 36.687 3.125 -7.554 1.00 72.19 369 ASP A O 1
ATOM 2899 N N . VAL A 1 370 ? 38.166 1.934 -6.358 1.00 80.88 370 VAL A N 1
ATOM 2900 C CA . VAL A 1 370 ? 39.346 2.463 -7.079 1.00 80.88 370 VAL A CA 1
ATOM 2901 C C . VAL A 1 370 ? 39.423 2.009 -8.543 1.00 80.88 370 VAL A C 1
ATOM 2903 O O . VAL A 1 370 ? 40.018 2.692 -9.380 1.00 80.88 370 VAL A O 1
ATOM 2906 N N . LEU A 1 371 ? 38.819 0.861 -8.878 1.00 81.50 371 LEU A N 1
ATOM 2907 C CA . LEU A 1 371 ? 38.651 0.425 -10.269 1.00 81.50 371 LEU A CA 1
ATOM 2908 C C . LEU A 1 371 ? 37.562 1.245 -10.975 1.00 81.50 371 LEU A C 1
ATOM 2910 O O . LEU A 1 371 ? 37.742 1.645 -12.125 1.00 81.50 371 LEU A O 1
ATOM 2914 N N . ASN A 1 372 ? 36.456 1.535 -10.282 1.00 70.94 372 ASN A N 1
ATOM 2915 C CA . ASN A 1 372 ? 35.363 2.353 -10.806 1.00 70.94 372 ASN A CA 1
ATOM 2916 C C . ASN A 1 372 ? 35.771 3.809 -11.037 1.00 70.94 372 ASN A C 1
ATOM 2918 O O . ASN A 1 372 ? 35.276 4.413 -11.982 1.00 70.94 372 ASN A O 1
ATOM 2922 N N . THR A 1 373 ? 36.666 4.377 -10.224 1.00 69.00 373 THR A N 1
ATOM 2923 C CA . THR A 1 373 ? 37.190 5.739 -10.437 1.00 69.00 373 THR A CA 1
ATOM 2924 C C . THR A 1 373 ? 38.265 5.803 -11.522 1.00 69.00 373 THR A C 1
ATOM 2926 O O . THR A 1 373 ? 38.586 6.889 -12.001 1.00 69.00 373 THR A O 1
ATOM 2929 N N . GLY A 1 374 ? 38.800 4.656 -11.955 1.00 74.06 374 GLY A N 1
ATOM 2930 C CA . GLY A 1 374 ? 39.911 4.587 -12.905 1.00 74.06 374 GLY A CA 1
ATOM 2931 C C . GLY A 1 374 ? 41.260 5.001 -12.307 1.00 74.06 374 GLY A C 1
ATOM 2932 O O . GLY A 1 374 ? 42.215 5.202 -13.050 1.00 74.06 374 GLY A O 1
ATOM 2933 N N . GLU A 1 375 ? 41.361 5.123 -10.979 1.00 76.12 375 GLU A N 1
ATOM 2934 C CA . GLU A 1 375 ? 42.618 5.435 -10.283 1.00 76.12 375 GLU A CA 1
ATOM 2935 C C . GLU A 1 375 ? 43.624 4.276 -10.345 1.00 76.12 375 GLU A C 1
ATOM 2937 O O . GLU A 1 375 ? 44.836 4.478 -10.216 1.00 76.12 375 GLU A O 1
ATOM 2942 N N . MET A 1 376 ? 43.123 3.054 -10.543 1.00 81.38 376 MET A N 1
ATOM 2943 C CA . MET A 1 376 ? 43.914 1.832 -10.607 1.00 81.38 376 MET A CA 1
ATOM 2944 C C . MET A 1 376 ? 43.599 1.035 -11.883 1.00 81.38 376 MET A C 1
ATOM 2946 O O . MET A 1 376 ? 42.428 0.804 -12.180 1.00 81.38 376 MET A O 1
ATOM 2950 N N . PRO A 1 377 ? 44.615 0.509 -12.593 1.00 83.50 377 PRO A N 1
ATOM 2951 C CA . PRO A 1 377 ? 46.052 0.675 -12.344 1.00 83.50 377 PRO A CA 1
ATOM 2952 C C . PRO A 1 377 ? 46.546 2.113 -12.646 1.00 83.50 377 PRO A C 1
ATOM 2954 O O . PRO A 1 377 ? 45.993 2.752 -13.531 1.00 83.50 377 PRO A O 1
ATOM 2957 N N . PRO A 1 378 ? 47.591 2.645 -11.980 1.00 80.12 378 PRO A N 1
ATOM 2958 C CA . PRO A 1 378 ? 48.032 4.029 -12.197 1.00 80.12 378 PRO A CA 1
ATOM 2959 C C . PRO A 1 378 ? 48.710 4.233 -13.562 1.00 80.12 378 PRO A C 1
ATOM 2961 O O . PRO A 1 378 ? 49.232 3.288 -14.152 1.00 80.12 378 PRO A O 1
ATOM 2964 N N . GLU A 1 379 ? 48.732 5.468 -14.074 1.00 77.75 379 GLU A N 1
ATOM 2965 C CA . GLU A 1 379 ? 49.181 5.783 -15.447 1.00 77.75 379 GLU A CA 1
ATOM 2966 C C . GLU A 1 379 ? 50.591 5.257 -15.797 1.00 77.75 379 GLU A C 1
ATOM 2968 O O . GLU A 1 379 ? 50.869 4.935 -16.952 1.00 77.75 379 GLU A O 1
ATOM 2973 N N . ASP A 1 380 ? 51.479 5.107 -14.807 1.00 75.75 380 ASP A N 1
ATOM 2974 C CA . ASP A 1 380 ? 52.853 4.604 -14.958 1.00 75.75 380 ASP A CA 1
ATOM 2975 C C . ASP A 1 380 ? 52.953 3.068 -15.088 1.00 75.75 380 ASP A C 1
ATOM 2977 O O . ASP A 1 380 ? 54.049 2.483 -15.119 1.00 75.75 380 ASP A O 1
ATOM 2981 N N . VAL A 1 381 ? 51.817 2.370 -15.144 1.00 82.81 381 VAL A N 1
ATOM 2982 C CA . VAL A 1 381 ? 51.750 0.909 -15.213 1.00 82.81 381 VAL A CA 1
ATOM 2983 C C . VAL A 1 381 ? 50.882 0.420 -16.365 1.00 82.81 381 VAL A C 1
ATOM 2985 O O . VAL A 1 381 ? 50.181 1.175 -17.033 1.00 82.81 381 VAL A O 1
ATOM 2988 N N . LYS A 1 382 ? 50.973 -0.887 -16.638 1.00 81.12 382 LYS A N 1
ATOM 2989 C CA . LYS A 1 382 ? 50.191 -1.526 -17.693 1.00 81.12 382 LYS A CA 1
ATOM 2990 C C . LYS A 1 382 ? 48.699 -1.356 -17.393 1.00 81.12 382 LYS A C 1
ATOM 2992 O O . LYS A 1 382 ? 48.218 -1.912 -16.410 1.00 81.12 382 LYS A O 1
ATOM 2997 N N . GLN A 1 383 ? 48.001 -0.640 -18.265 1.00 82.75 383 GLN A N 1
ATOM 2998 C CA . GLN A 1 383 ? 46.558 -0.447 -18.184 1.00 82.75 383 GLN A CA 1
ATOM 2999 C C . GLN A 1 383 ? 45.806 -1.683 -18.674 1.00 82.75 383 GLN A C 1
ATOM 3001 O O . GLN A 1 383 ? 46.260 -2.379 -19.592 1.00 82.75 383 GLN A O 1
ATOM 3006 N N . ALA A 1 384 ? 44.659 -1.951 -18.054 1.00 82.69 384 ALA A N 1
ATOM 3007 C CA . ALA A 1 384 ? 43.687 -2.878 -18.610 1.00 82.69 384 ALA A CA 1
ATOM 3008 C C . ALA A 1 384 ? 43.018 -2.230 -19.827 1.00 82.69 384 ALA A C 1
ATOM 3010 O O . ALA A 1 384 ? 42.850 -1.013 -19.877 1.00 82.69 384 ALA A O 1
ATOM 3011 N N . ASN A 1 385 ? 42.646 -3.036 -20.821 1.00 82.50 385 ASN A N 1
ATOM 3012 C CA . ASN A 1 385 ? 41.750 -2.530 -21.855 1.00 82.50 385 ASN A CA 1
ATOM 3013 C C . ASN A 1 385 ? 40.327 -2.401 -21.279 1.00 82.50 385 ASN A C 1
ATOM 3015 O O . ASN A 1 385 ? 39.991 -3.045 -20.283 1.00 82.50 385 ASN A O 1
ATOM 3019 N N . GLU A 1 386 ? 39.496 -1.576 -21.913 1.00 70.69 386 GLU A N 1
ATOM 3020 C CA . GLU A 1 386 ? 38.152 -1.253 -21.414 1.00 70.69 386 GLU A CA 1
ATOM 3021 C C . GLU A 1 386 ? 37.256 -2.485 -21.235 1.00 70.69 386 GLU A C 1
ATOM 3023 O O . GLU A 1 386 ? 36.467 -2.544 -20.293 1.00 70.69 386 GLU A O 1
ATOM 3028 N N . GLN A 1 387 ? 37.399 -3.489 -22.104 1.00 70.88 387 GLN A N 1
ATOM 3029 C CA . GLN A 1 387 ? 36.616 -4.719 -22.034 1.00 70.88 387 GLN A CA 1
ATOM 3030 C C . GLN A 1 387 ? 37.008 -5.569 -20.817 1.00 70.88 387 GLN A C 1
ATOM 3032 O O . GLN A 1 387 ? 36.145 -5.942 -20.028 1.00 70.88 387 GLN A O 1
ATOM 3037 N N . GLU A 1 388 ? 38.305 -5.823 -20.620 1.00 79.44 388 GLU A N 1
ATOM 3038 C CA . GLU A 1 388 ? 38.820 -6.580 -19.471 1.00 79.44 388 GLU A CA 1
ATOM 3039 C C . GLU A 1 388 ? 38.480 -5.887 -18.140 1.00 79.44 388 GLU A C 1
ATOM 3041 O O . GLU A 1 388 ? 38.197 -6.561 -17.147 1.00 79.44 388 GLU A O 1
ATOM 3046 N N . LEU A 1 389 ? 38.496 -4.548 -18.115 1.00 78.38 389 LEU A N 1
ATOM 3047 C CA . LEU A 1 389 ? 38.140 -3.761 -16.934 1.00 78.38 389 LEU A CA 1
ATOM 3048 C C . LEU A 1 389 ? 36.635 -3.842 -16.624 1.00 78.38 389 LEU A C 1
ATOM 3050 O O . LEU A 1 389 ? 36.257 -4.100 -15.484 1.00 78.38 389 LEU A O 1
ATOM 3054 N N . SER A 1 390 ? 35.776 -3.677 -17.633 1.00 70.44 390 SER A N 1
ATOM 3055 C CA . SER A 1 390 ? 34.320 -3.808 -17.483 1.00 70.44 390 SER A CA 1
ATOM 3056 C C . SER A 1 390 ? 33.919 -5.207 -16.991 1.00 70.44 390 SER A C 1
ATOM 3058 O O . SER A 1 390 ? 33.131 -5.341 -16.050 1.00 70.44 390 SER A O 1
ATOM 3060 N N . GLU A 1 391 ? 34.515 -6.257 -17.569 1.00 78.69 391 GLU A N 1
ATOM 3061 C CA . GLU A 1 391 ? 34.255 -7.650 -17.191 1.00 78.69 391 GLU A CA 1
ATOM 3062 C C . GLU A 1 391 ? 34.634 -7.933 -15.728 1.00 78.69 391 GLU A C 1
ATOM 3064 O O . GLU A 1 391 ? 33.840 -8.528 -14.992 1.00 78.69 391 GLU A O 1
ATOM 3069 N N . VAL A 1 392 ? 35.813 -7.490 -15.267 1.00 83.38 392 VAL A N 1
ATOM 3070 C CA . VAL A 1 392 ? 36.236 -7.742 -13.879 1.00 83.38 392 VAL A CA 1
ATOM 3071 C C . VAL A 1 392 ? 35.418 -6.940 -12.867 1.00 83.38 392 VAL A C 1
ATOM 3073 O O . VAL A 1 392 ? 35.078 -7.480 -11.814 1.00 83.38 392 VAL A O 1
ATOM 3076 N N . ILE A 1 393 ? 35.066 -5.688 -13.185 1.00 79.81 393 ILE A N 1
ATOM 3077 C CA . ILE A 1 393 ? 34.217 -4.845 -12.335 1.00 79.81 393 ILE A CA 1
ATOM 3078 C C . ILE A 1 393 ? 32.873 -5.542 -12.118 1.00 79.81 393 ILE A C 1
ATOM 3080 O O . ILE A 1 393 ? 32.487 -5.762 -10.971 1.00 79.81 393 ILE A O 1
ATOM 3084 N N . GLY A 1 394 ? 32.223 -5.994 -13.198 1.00 71.31 394 GLY A N 1
ATOM 3085 C CA . GLY A 1 394 ? 30.961 -6.731 -13.112 1.00 71.31 394 GLY A CA 1
ATOM 3086 C C . GLY A 1 394 ? 31.061 -7.984 -12.234 1.00 71.31 394 GLY A C 1
ATOM 3087 O O . GLY A 1 394 ? 30.221 -8.196 -11.362 1.00 71.31 394 GLY A O 1
ATOM 3088 N N . LEU A 1 395 ? 32.127 -8.777 -12.392 1.00 81.50 395 LEU A N 1
ATOM 3089 C CA . LEU A 1 395 ? 32.351 -9.975 -11.574 1.00 81.50 395 LEU A CA 1
ATOM 3090 C C . LEU A 1 395 ? 32.543 -9.665 -10.083 1.00 81.50 395 LEU A C 1
ATOM 3092 O O . LEU A 1 395 ? 32.033 -10.400 -9.235 1.00 81.50 395 LEU A O 1
ATOM 3096 N N . ILE A 1 396 ? 33.297 -8.615 -9.742 1.00 82.50 396 ILE A N 1
ATOM 3097 C CA . ILE A 1 396 ? 33.516 -8.214 -8.345 1.00 82.50 396 ILE A CA 1
ATOM 3098 C C . ILE A 1 396 ? 32.204 -7.714 -7.732 1.00 82.50 396 ILE A C 1
ATOM 3100 O O . ILE A 1 396 ? 31.856 -8.133 -6.626 1.00 82.50 396 ILE A O 1
ATOM 3104 N N . THR A 1 397 ? 31.457 -6.875 -8.458 1.00 74.94 397 THR A N 1
ATOM 3105 C CA . THR A 1 397 ? 30.159 -6.346 -8.020 1.00 74.94 397 THR A CA 1
ATOM 3106 C C . THR A 1 397 ? 29.171 -7.465 -7.682 1.00 74.94 397 THR A C 1
ATOM 3108 O O . THR A 1 397 ? 28.659 -7.498 -6.560 1.00 74.94 397 THR A O 1
ATOM 3111 N N . ASP A 1 398 ? 28.976 -8.432 -8.585 1.00 73.12 398 ASP A N 1
ATOM 3112 C CA . ASP A 1 398 ? 28.041 -9.548 -8.379 1.00 73.12 398 ASP A CA 1
ATOM 3113 C C . ASP A 1 398 ? 28.425 -10.388 -7.144 1.00 73.12 398 ASP A C 1
ATOM 3115 O O . ASP A 1 398 ? 27.581 -10.787 -6.335 1.00 73.12 398 ASP A O 1
ATOM 3119 N N . ARG A 1 399 ? 29.726 -10.648 -6.951 1.00 79.50 399 ARG A N 1
ATOM 3120 C CA . ARG A 1 399 ? 30.211 -11.449 -5.817 1.00 79.50 399 ARG A CA 1
ATOM 3121 C C . ARG A 1 399 ? 30.066 -10.728 -4.480 1.00 79.50 399 ARG A C 1
ATOM 3123 O O . ARG A 1 399 ? 29.698 -11.371 -3.493 1.00 79.50 399 ARG A O 1
ATOM 3130 N N . LEU A 1 400 ? 30.347 -9.425 -4.437 1.00 74.44 400 LEU A N 1
ATOM 3131 C CA . LEU A 1 400 ? 30.179 -8.601 -3.239 1.00 74.44 400 LEU A CA 1
ATOM 3132 C C . LEU A 1 400 ? 28.722 -8.561 -2.784 1.00 74.44 400 LEU A C 1
ATOM 3134 O O . LEU A 1 400 ? 28.458 -8.679 -1.588 1.00 74.44 400 LEU A O 1
ATOM 3138 N N . GLN A 1 401 ? 27.783 -8.449 -3.724 1.00 71.81 401 GLN A N 1
ATOM 3139 C CA . GLN A 1 401 ? 26.356 -8.476 -3.419 1.00 71.81 401 GLN A CA 1
ATOM 3140 C C . GLN A 1 401 ? 25.953 -9.791 -2.734 1.00 71.81 401 GLN A C 1
ATOM 3142 O O . GLN A 1 401 ? 25.440 -9.772 -1.615 1.00 71.81 401 GLN A O 1
ATOM 3147 N N . VAL A 1 402 ? 26.284 -10.937 -3.339 1.00 69.56 402 VAL A N 1
ATOM 3148 C CA . VAL A 1 402 ? 25.967 -12.263 -2.774 1.00 69.56 402 VAL A CA 1
ATOM 3149 C C . VAL A 1 402 ? 26.623 -12.479 -1.405 1.00 69.56 402 VAL A C 1
ATOM 3151 O O . VAL A 1 402 ? 26.033 -13.089 -0.510 1.00 69.56 402 VAL A O 1
ATOM 3154 N N . ALA A 1 403 ? 27.859 -12.011 -1.222 1.00 70.06 403 ALA A N 1
ATOM 3155 C CA . ALA A 1 403 ? 28.560 -12.138 0.052 1.00 70.06 403 ALA A CA 1
ATOM 3156 C C . ALA A 1 403 ? 27.900 -11.293 1.154 1.00 70.06 403 ALA A C 1
ATOM 3158 O O . ALA A 1 403 ? 27.693 -11.789 2.264 1.00 70.06 403 ALA A O 1
ATOM 3159 N N . ARG A 1 404 ? 27.499 -10.053 0.840 1.00 68.00 404 ARG A N 1
ATOM 3160 C CA . ARG A 1 404 ? 26.783 -9.164 1.770 1.00 68.00 404 ARG A CA 1
ATOM 3161 C C . ARG A 1 404 ? 25.463 -9.765 2.213 1.00 68.00 404 ARG A C 1
ATOM 3163 O O . ARG A 1 404 ? 25.166 -9.754 3.404 1.00 68.00 404 ARG A O 1
ATOM 3170 N N . GLU A 1 405 ? 24.697 -10.331 1.288 1.00 67.81 405 GLU A N 1
ATOM 3171 C CA . GLU A 1 405 ? 23.427 -10.996 1.596 1.00 67.81 405 GLU A CA 1
ATOM 3172 C C . GLU A 1 405 ? 23.613 -12.183 2.550 1.00 67.81 405 GLU A C 1
ATOM 3174 O O . GLU A 1 405 ? 22.817 -12.377 3.466 1.00 67.81 405 GLU A O 1
ATOM 3179 N N . LYS A 1 406 ? 24.691 -12.961 2.386 1.00 68.44 406 LYS A N 1
ATOM 3180 C CA . LYS A 1 406 ? 24.997 -14.089 3.277 1.00 68.44 406 LYS A CA 1
ATOM 3181 C C . LYS A 1 406 ? 25.452 -13.652 4.665 1.00 68.44 406 LYS A C 1
ATOM 3183 O O . LYS A 1 406 ? 25.028 -14.262 5.642 1.00 68.44 406 LYS A O 1
ATOM 3188 N N . LEU A 1 407 ? 26.318 -12.642 4.759 1.00 65.88 407 LEU A N 1
ATOM 3189 C CA . LEU A 1 407 ? 26.874 -12.196 6.041 1.00 65.88 407 LEU A CA 1
ATOM 3190 C C . LEU A 1 407 ? 25.918 -11.307 6.842 1.00 65.88 407 LEU A C 1
ATOM 3192 O O . LEU A 1 407 ? 25.977 -11.312 8.067 1.00 65.88 407 LEU A O 1
ATOM 3196 N N . SER A 1 408 ? 25.012 -10.595 6.169 1.00 62.94 408 SER A N 1
ATOM 3197 C CA . SER A 1 408 ? 23.966 -9.791 6.816 1.00 62.94 408 SER A CA 1
ATOM 3198 C C . SER A 1 408 ? 22.705 -10.584 7.180 1.00 62.94 408 SER A C 1
ATOM 3200 O O . SER A 1 408 ? 21.773 -10.007 7.747 1.00 62.94 408 SER A O 1
ATOM 3202 N N . ALA A 1 409 ? 22.664 -11.886 6.869 1.00 63.78 409 ALA A N 1
ATOM 3203 C CA . ALA A 1 409 ? 21.531 -12.750 7.167 1.00 63.78 409 ALA A CA 1
ATOM 3204 C C . ALA A 1 409 ? 21.314 -12.861 8.682 1.00 63.78 409 ALA A C 1
ATOM 3206 O O . ALA A 1 409 ? 22.211 -13.232 9.438 1.00 63.78 409 ALA A O 1
ATOM 3207 N N . THR A 1 410 ? 20.089 -12.595 9.125 1.00 63.88 410 THR A N 1
ATOM 3208 C CA . THR A 1 410 ? 19.692 -12.697 10.536 1.00 63.88 410 THR A CA 1
ATOM 3209 C C . THR A 1 410 ? 19.422 -14.142 10.968 1.00 63.88 410 THR A C 1
ATOM 3211 O O . THR A 1 410 ? 19.060 -14.394 12.116 1.00 63.88 410 THR A O 1
ATOM 3214 N N . GLY A 1 411 ? 19.555 -15.106 10.048 1.00 62.19 411 GLY A N 1
ATOM 3215 C CA . GLY A 1 411 ? 19.117 -16.488 10.249 1.00 62.19 411 GLY A CA 1
ATOM 3216 C C . GLY A 1 411 ? 17.601 -16.647 10.095 1.00 62.19 411 GLY A C 1
ATOM 3217 O O . GLY A 1 411 ? 17.024 -17.619 10.584 1.00 62.19 411 GLY A O 1
ATOM 3218 N N . GLY A 1 412 ? 16.954 -15.691 9.424 1.00 62.62 412 GLY A N 1
ATOM 3219 C CA . GLY A 1 412 ? 15.512 -15.613 9.230 1.00 62.62 412 GLY A CA 1
ATOM 3220 C C . GLY A 1 412 ? 14.727 -15.095 10.437 1.00 62.62 412 GLY A C 1
ATOM 3221 O O . GLY A 1 412 ? 13.502 -15.242 10.432 1.00 62.62 412 GLY A O 1
ATOM 3222 N N . VAL A 1 413 ? 15.397 -14.517 11.443 1.00 65.31 413 VAL A N 1
ATOM 3223 C CA . VAL A 1 413 ? 14.767 -13.954 12.647 1.00 65.31 413 VAL A CA 1
ATOM 3224 C C . VAL A 1 413 ? 14.010 -12.681 12.281 1.00 65.31 413 VAL A C 1
ATOM 3226 O O . VAL A 1 413 ? 14.559 -11.752 11.694 1.00 65.31 413 VAL A O 1
ATOM 3229 N N . ILE A 1 414 ? 12.731 -12.629 12.643 1.00 68.56 414 ILE A N 1
ATOM 3230 C CA . ILE A 1 414 ? 11.896 -11.453 12.394 1.00 68.56 414 ILE A CA 1
ATOM 3231 C C . ILE A 1 414 ? 12.102 -10.451 13.534 1.00 68.56 414 ILE A C 1
ATOM 3233 O O . ILE A 1 414 ? 11.846 -10.749 14.701 1.00 68.56 414 ILE A O 1
ATOM 3237 N N . THR A 1 415 ? 12.602 -9.261 13.199 1.00 65.81 415 THR A N 1
ATOM 3238 C CA . THR A 1 415 ? 12.712 -8.137 14.138 1.00 65.81 415 THR A CA 1
ATOM 3239 C C . THR A 1 415 ? 11.337 -7.531 14.395 1.00 65.81 415 THR A C 1
ATOM 3241 O O . THR A 1 415 ? 10.489 -7.526 13.504 1.00 65.81 415 THR A O 1
ATOM 3244 N N . MET A 1 416 ? 11.116 -6.972 15.590 1.00 71.25 416 MET A N 1
ATOM 3245 C CA . MET A 1 416 ? 9.881 -6.231 15.866 1.00 71.25 416 MET A CA 1
ATOM 3246 C C . MET A 1 416 ? 9.703 -5.110 14.838 1.00 71.25 416 MET A C 1
ATOM 3248 O O . MET A 1 416 ? 10.629 -4.336 14.604 1.00 71.25 416 MET A O 1
ATOM 3252 N N . ARG A 1 417 ? 8.510 -5.029 14.249 1.00 85.50 417 ARG A N 1
ATOM 3253 C CA . ARG A 1 417 ? 8.116 -3.963 13.326 1.00 85.50 417 ARG A CA 1
ATOM 3254 C C . ARG A 1 417 ? 6.937 -3.196 13.907 1.00 85.50 417 ARG A C 1
ATOM 3256 O O . ARG A 1 417 ? 6.093 -3.796 14.585 1.00 85.50 417 ARG A O 1
ATOM 3263 N N . HIS A 1 418 ? 6.877 -1.896 13.650 1.00 88.56 418 HIS A N 1
ATOM 3264 C CA . HIS A 1 418 ? 5.713 -1.103 14.017 1.00 88.56 418 HIS A CA 1
ATOM 3265 C C . HIS A 1 418 ? 4.698 -1.060 12.871 1.00 88.56 418 HIS A C 1
ATOM 3267 O O . HIS A 1 418 ? 5.003 -1.372 11.716 1.00 88.56 418 HIS A O 1
ATOM 3273 N N . LEU A 1 419 ? 3.461 -0.702 13.205 1.00 91.50 419 LEU A N 1
ATOM 3274 C CA . LEU A 1 419 ? 2.439 -0.372 12.230 1.00 91.50 419 LEU A CA 1
ATOM 3275 C C . LEU A 1 419 ? 2.940 0.829 11.438 1.00 91.50 419 LEU A C 1
ATOM 3277 O O . LEU A 1 419 ? 3.237 1.878 12.018 1.00 91.50 419 LEU A O 1
ATOM 3281 N N . ASN A 1 420 ? 3.050 0.667 10.128 1.00 89.69 420 ASN A N 1
ATOM 3282 C CA . ASN A 1 420 ? 3.277 1.809 9.250 1.00 89.69 420 ASN A CA 1
ATOM 3283 C C . ASN A 1 420 ? 2.016 2.692 9.196 1.00 89.69 420 ASN A C 1
ATOM 3285 O O . ASN A 1 420 ? 0.949 2.345 9.718 1.00 89.69 420 ASN A O 1
ATOM 3289 N N . ARG A 1 421 ? 2.119 3.854 8.558 1.00 88.75 421 ARG A N 1
ATOM 3290 C CA . ARG A 1 421 ? 1.076 4.884 8.537 1.00 88.75 421 ARG A CA 1
ATOM 3291 C C . ARG A 1 421 ? -0.282 4.377 8.034 1.00 88.75 421 ARG A C 1
ATOM 3293 O O . ARG A 1 421 ? -1.316 4.751 8.595 1.00 88.75 421 ARG A O 1
ATOM 3300 N N . ARG A 1 422 ? -0.307 3.517 7.007 1.00 88.44 422 ARG A N 1
ATOM 3301 C CA . ARG A 1 422 ? -1.563 2.922 6.501 1.00 88.44 422 ARG A CA 1
ATOM 3302 C C . ARG A 1 422 ? -2.098 1.833 7.429 1.00 88.44 422 ARG A C 1
ATOM 3304 O O . ARG A 1 422 ? -3.301 1.784 7.632 1.00 88.44 422 ARG A O 1
ATOM 3311 N N . GLU A 1 423 ? -1.238 1.008 8.028 1.00 92.25 423 GLU A N 1
ATOM 3312 C CA . GLU A 1 423 ? -1.646 -0.069 8.935 1.00 92.25 423 GLU A CA 1
ATOM 3313 C C . GLU A 1 423 ? -2.188 0.493 10.252 1.00 92.25 423 GLU A C 1
ATOM 3315 O O . GLU A 1 423 ? -3.147 -0.039 10.815 1.00 92.25 423 GLU A O 1
ATOM 3320 N N . TYR A 1 424 ? -1.621 1.607 10.723 1.00 92.94 424 TYR A N 1
ATOM 3321 C CA . TYR A 1 424 ? -2.190 2.399 11.806 1.00 92.94 424 TYR A CA 1
ATOM 3322 C C . TYR A 1 424 ? -3.582 2.898 11.413 1.00 92.94 424 TYR A C 1
ATOM 3324 O O . TYR A 1 424 ? -4.544 2.643 12.132 1.00 92.94 424 TYR A O 1
ATOM 3332 N N . SER A 1 425 ? -3.716 3.532 10.241 1.00 89.88 425 SER A N 1
ATOM 3333 C CA . SER A 1 425 ? -5.010 4.016 9.738 1.00 89.88 425 SER A CA 1
ATOM 3334 C C . SER A 1 425 ? -6.047 2.896 9.610 1.00 89.88 425 SER A C 1
ATOM 3336 O O . SER A 1 425 ? -7.162 3.044 10.097 1.00 89.88 425 SER A O 1
ATOM 3338 N N . GLY A 1 426 ? -5.673 1.737 9.060 1.00 90.50 426 GLY A N 1
ATOM 3339 C CA . GLY A 1 426 ? -6.539 0.559 8.962 1.00 90.50 426 GLY A CA 1
ATOM 3340 C C . GLY A 1 426 ? -6.934 -0.001 10.332 1.00 90.50 426 GLY A C 1
ATOM 3341 O O . GLY A 1 426 ? -8.061 -0.459 10.517 1.00 90.50 426 GLY A O 1
ATOM 3342 N N . SER A 1 427 ? -6.045 0.095 11.326 1.00 92.75 427 SER A N 1
ATOM 3343 C CA . SER A 1 427 ? -6.342 -0.265 12.720 1.00 92.75 427 SER A CA 1
ATOM 3344 C C . SER A 1 427 ? -7.327 0.715 13.367 1.00 92.75 427 SER A C 1
ATOM 3346 O O . SER A 1 427 ? -8.265 0.282 14.034 1.00 92.75 427 SER A O 1
ATOM 3348 N N . ILE A 1 428 ? -7.186 2.020 13.115 1.00 91.44 428 ILE A N 1
ATOM 3349 C CA . ILE A 1 428 ? -8.164 3.032 13.545 1.00 91.44 428 ILE A CA 1
ATOM 3350 C C . ILE A 1 428 ? -9.512 2.814 12.853 1.00 91.44 428 ILE A C 1
ATOM 3352 O O . ILE A 1 428 ? -10.539 2.762 13.527 1.00 91.44 428 ILE A O 1
ATOM 3356 N N . GLN A 1 429 ? -9.522 2.599 11.537 1.00 86.50 429 GLN A N 1
ATOM 3357 C CA . GLN A 1 429 ? -10.740 2.315 10.785 1.00 86.50 429 GLN A CA 1
ATOM 3358 C C . GLN A 1 429 ? -11.437 1.057 11.312 1.00 86.50 429 GLN A C 1
ATOM 3360 O O . GLN A 1 429 ? -12.660 1.017 11.386 1.00 86.50 429 GLN A O 1
ATOM 3365 N N . ASN A 1 430 ? -10.688 0.036 11.730 1.00 88.19 430 ASN A N 1
ATOM 3366 C CA . ASN A 1 430 ? -11.278 -1.164 12.309 1.00 88.19 430 ASN A CA 1
ATOM 3367 C C . ASN A 1 430 ? -11.871 -0.938 13.708 1.00 88.19 430 ASN A C 1
ATOM 3369 O O . ASN A 1 430 ? -12.941 -1.466 13.986 1.00 88.19 430 ASN A O 1
ATOM 3373 N N . LEU A 1 431 ? -11.203 -0.166 14.568 1.00 90.44 431 LEU A N 1
ATOM 3374 C CA . LEU A 1 431 ? -11.644 0.065 15.949 1.00 90.44 431 LEU A CA 1
ATOM 3375 C C . LEU A 1 431 ? -12.753 1.116 16.072 1.00 90.44 431 LEU A C 1
ATOM 3377 O O . LEU A 1 431 ? -13.576 1.017 16.978 1.00 90.44 431 LEU A O 1
ATOM 3381 N N . PHE A 1 432 ? -12.769 2.106 15.178 1.00 87.88 432 PHE A N 1
ATOM 3382 C CA . PHE A 1 432 ? -13.644 3.281 15.252 1.00 87.88 432 PHE A CA 1
ATOM 3383 C C . PHE A 1 432 ? -14.568 3.442 14.031 1.00 87.88 432 PHE A C 1
ATOM 3385 O O . PHE A 1 432 ? -15.311 4.417 13.968 1.00 87.88 432 PHE A O 1
ATOM 3392 N N . HIS A 1 433 ? -14.509 2.530 13.047 1.00 80.88 433 HIS A N 1
ATOM 3393 C CA . HIS A 1 433 ? -15.248 2.601 11.769 1.00 80.88 433 HIS A CA 1
ATOM 3394 C C . HIS A 1 433 ? -15.031 3.893 10.983 1.00 80.88 433 HIS A C 1
ATOM 3396 O O . HIS A 1 433 ? -15.921 4.381 10.290 1.00 80.88 433 HIS A O 1
ATOM 3402 N N . ALA A 1 434 ? -13.836 4.470 11.081 1.00 73.94 434 ALA A N 1
ATOM 3403 C CA . ALA A 1 434 ? -13.648 5.821 10.602 1.00 73.94 434 ALA A CA 1
ATOM 3404 C C . ALA A 1 434 ? -12.208 6.121 10.174 1.00 73.94 434 ALA A C 1
ATOM 3406 O O . ALA A 1 434 ? -11.241 5.650 10.774 1.00 73.94 434 ALA A O 1
ATOM 3407 N N . ASP A 1 435 ? -12.089 6.921 9.115 1.00 73.00 435 ASP A N 1
ATOM 3408 C CA . ASP A 1 435 ? -10.814 7.173 8.448 1.00 73.00 435 ASP A CA 1
ATOM 3409 C C . ASP A 1 435 ? -10.017 8.276 9.148 1.00 73.00 435 ASP A C 1
ATOM 3411 O O . ASP A 1 435 ? -10.568 9.324 9.516 1.00 73.00 435 ASP A O 1
ATOM 3415 N N . LEU A 1 436 ? -8.706 8.065 9.270 1.00 76.62 436 LEU A N 1
ATOM 3416 C CA . LEU A 1 436 ? -7.754 9.041 9.789 1.00 76.62 436 LEU A CA 1
ATOM 3417 C C . LEU A 1 436 ? -7.037 9.752 8.633 1.00 76.62 436 LEU A C 1
ATOM 3419 O O . LEU A 1 436 ? -6.472 9.097 7.755 1.00 76.62 436 LEU A O 1
ATOM 3423 N N . ASP A 1 437 ? -6.983 11.089 8.670 1.00 71.75 437 ASP A N 1
ATOM 3424 C CA . ASP A 1 437 ? -6.029 11.815 7.829 1.00 71.75 437 ASP A CA 1
ATOM 3425 C C . ASP A 1 437 ? -4.619 11.533 8.335 1.00 71.75 437 ASP A C 1
ATOM 3427 O O . ASP A 1 437 ? -4.182 11.985 9.396 1.00 71.75 437 ASP A O 1
ATOM 3431 N N . THR A 1 438 ? -3.899 10.752 7.549 1.00 74.88 438 THR A N 1
ATOM 3432 C CA . THR A 1 438 ? -2.583 10.292 7.930 1.00 74.88 438 THR A CA 1
ATOM 3433 C C . THR A 1 438 ? -1.502 11.358 7.720 1.00 74.88 438 THR A C 1
ATOM 3435 O O . THR A 1 438 ? -0.369 11.130 8.126 1.00 74.88 438 THR A O 1
ATOM 3438 N N . ALA A 1 439 ? -1.796 12.522 7.116 1.00 73.25 439 ALA A N 1
ATOM 3439 C CA . ALA A 1 439 ? -0.801 13.561 6.798 1.00 73.25 439 ALA A CA 1
ATOM 3440 C C . ALA A 1 439 ? -0.030 14.079 8.019 1.00 73.25 439 ALA A C 1
ATOM 3442 O O . ALA A 1 439 ? 1.123 14.487 7.887 1.00 73.25 439 ALA A O 1
ATOM 3443 N N . ALA A 1 440 ? -0.658 14.023 9.193 1.00 70.56 440 ALA A N 1
ATOM 3444 C CA . ALA A 1 440 ? -0.064 14.395 10.469 1.00 70.56 440 ALA A CA 1
ATOM 3445 C C . ALA A 1 440 ? 0.751 13.268 11.134 1.00 70.56 440 ALA A C 1
ATOM 3447 O O . ALA A 1 440 ? 1.357 13.509 12.175 1.00 70.56 440 ALA A O 1
ATOM 3448 N N . LEU A 1 441 ? 0.761 12.055 10.570 1.00 84.31 441 LEU A N 1
ATOM 3449 C CA . LEU A 1 441 ? 1.592 10.942 11.029 1.00 84.31 441 LEU A CA 1
ATOM 3450 C C . LEU A 1 441 ? 2.979 10.988 10.370 1.00 84.31 441 LEU A C 1
ATOM 3452 O O . LEU A 1 441 ? 3.111 11.513 9.258 1.00 84.31 441 LEU A O 1
ATOM 3456 N N . PRO A 1 442 ? 4.013 10.431 11.028 1.00 82.00 442 PRO A N 1
ATOM 3457 C CA . PRO A 1 442 ? 5.338 10.314 10.437 1.00 82.00 442 PRO A CA 1
ATOM 3458 C C . PRO A 1 442 ? 5.277 9.635 9.068 1.00 82.00 442 PRO A C 1
ATOM 3460 O O . PRO A 1 442 ? 4.497 8.705 8.859 1.00 82.00 442 PRO A O 1
ATOM 3463 N N . THR A 1 443 ? 6.091 10.104 8.128 1.00 76.81 443 THR A N 1
ATOM 3464 C CA . THR A 1 443 ? 6.309 9.375 6.880 1.00 76.81 443 THR A CA 1
ATOM 3465 C C . THR A 1 443 ? 7.119 8.131 7.187 1.00 76.81 443 THR A C 1
ATOM 3467 O O . THR A 1 443 ? 8.197 8.236 7.773 1.00 76.81 443 THR A O 1
ATOM 3470 N N . ASP A 1 444 ? 6.634 6.975 6.757 1.00 73.50 444 ASP A N 1
ATOM 3471 C CA . ASP A 1 444 ? 7.474 5.794 6.657 1.00 73.50 444 ASP A CA 1
ATOM 3472 C C . ASP A 1 444 ? 8.516 6.106 5.565 1.00 73.50 444 ASP A C 1
ATOM 3474 O O . ASP A 1 444 ? 8.140 6.474 4.452 1.00 73.50 444 ASP A O 1
ATOM 3478 N N . ILE A 1 445 ? 9.817 6.023 5.866 1.00 57.78 445 ILE A N 1
ATOM 3479 C CA . ILE A 1 445 ? 10.903 6.273 4.893 1.00 57.78 445 ILE A CA 1
ATOM 3480 C C . ILE A 1 445 ? 11.648 4.960 4.595 1.00 57.78 445 ILE A C 1
ATOM 3482 O O . ILE A 1 445 ? 12.810 4.832 4.981 1.00 57.78 445 ILE A O 1
ATOM 3486 N N . PRO A 1 446 ? 11.029 3.946 3.969 1.00 56.88 446 PRO A N 1
ATOM 3487 C CA . PRO A 1 446 ? 11.758 2.758 3.564 1.00 56.88 446 PRO A CA 1
ATOM 3488 C C . PRO A 1 446 ? 12.288 2.912 2.138 1.00 56.88 446 PRO A C 1
ATOM 3490 O O . PRO A 1 446 ? 11.617 3.440 1.248 1.00 56.88 446 PRO A O 1
ATOM 3493 N N . GLU A 1 447 ? 13.481 2.376 1.901 1.00 61.62 447 GLU A N 1
ATOM 3494 C CA . GLU A 1 447 ? 13.958 2.093 0.550 1.00 61.62 447 GLU A CA 1
ATOM 3495 C C . GLU A 1 447 ? 13.313 0.774 0.080 1.00 61.62 447 GLU A C 1
ATOM 3497 O O . GLU A 1 447 ? 13.915 -0.305 0.112 1.00 61.62 447 GLU A O 1
ATOM 3502 N N . GLY A 1 448 ? 12.047 0.848 -0.344 1.00 77.38 448 GLY A N 1
ATOM 3503 C CA . GLY A 1 448 ? 11.289 -0.290 -0.871 1.00 77.38 448 GLY A CA 1
ATOM 3504 C C . GLY A 1 448 ? 10.000 -0.569 -0.101 1.00 77.38 448 GLY A C 1
ATOM 3505 O O . GLY A 1 448 ? 9.087 0.251 -0.113 1.00 77.38 448 GLY A O 1
ATOM 3506 N N . LEU A 1 449 ? 9.895 -1.762 0.497 1.00 88.88 449 LEU A N 1
ATOM 3507 C CA . LEU A 1 449 ? 8.674 -2.209 1.171 1.00 88.88 449 LEU A CA 1
ATOM 3508 C C . LEU A 1 449 ? 8.607 -1.668 2.600 1.00 88.88 449 LEU A C 1
ATOM 3510 O O . LEU A 1 449 ? 9.429 -1.998 3.452 1.00 88.88 449 LEU A O 1
ATOM 3514 N N . ASP A 1 450 ? 7.558 -0.922 2.902 1.00 88.56 450 ASP A N 1
ATOM 3515 C CA . ASP A 1 450 ? 7.363 -0.256 4.194 1.00 88.56 450 ASP A CA 1
ATOM 3516 C C . ASP A 1 450 ? 6.877 -1.150 5.343 1.00 88.56 450 ASP A C 1
ATOM 3518 O O . ASP A 1 450 ? 6.586 -0.668 6.442 1.00 88.56 450 ASP A O 1
ATOM 3522 N N . THR A 1 451 ? 6.797 -2.457 5.111 1.00 90.25 451 THR A N 1
ATOM 3523 C CA . THR A 1 451 ? 6.600 -3.459 6.162 1.00 90.25 451 THR A CA 1
ATOM 3524 C C . THR A 1 451 ? 7.921 -4.017 6.686 1.00 90.25 451 THR A C 1
ATOM 3526 O O . THR A 1 451 ? 7.907 -4.764 7.663 1.00 90.25 451 THR A O 1
ATOM 3529 N N . ILE A 1 452 ? 9.066 -3.679 6.079 1.00 86.88 452 ILE A N 1
ATOM 3530 C CA . ILE A 1 452 ? 10.376 -4.172 6.518 1.00 86.88 452 ILE A CA 1
ATOM 3531 C C . ILE A 1 452 ? 10.758 -3.508 7.845 1.00 86.88 452 ILE A C 1
ATOM 3533 O O . ILE A 1 452 ? 11.148 -2.344 7.886 1.00 86.88 452 ILE A O 1
ATOM 3537 N N . GLY A 1 453 ? 10.712 -4.270 8.942 1.00 80.75 453 GLY A N 1
ATOM 3538 C CA . GLY A 1 453 ? 10.936 -3.739 10.293 1.00 80.75 453 GLY A CA 1
ATOM 3539 C C . GLY A 1 453 ? 12.319 -3.112 10.507 1.00 80.75 453 GLY A C 1
ATOM 3540 O O . GLY A 1 453 ? 12.450 -2.157 11.263 1.00 80.75 453 GLY A O 1
ATOM 3541 N N . LYS A 1 454 ? 13.353 -3.586 9.795 1.00 76.31 454 LYS A N 1
ATOM 3542 C CA . LYS A 1 454 ? 14.717 -3.025 9.870 1.00 76.31 454 LYS A CA 1
ATOM 3543 C C . LYS A 1 454 ? 14.812 -1.584 9.337 1.00 76.31 454 LYS A C 1
ATOM 3545 O O . LYS A 1 454 ? 15.738 -0.869 9.700 1.00 76.31 454 LYS A O 1
ATOM 3550 N N . GLU A 1 455 ? 13.877 -1.168 8.487 1.00 73.62 455 GLU A N 1
ATOM 3551 C CA . GLU A 1 455 ? 13.848 0.162 7.853 1.00 73.62 455 GLU A CA 1
ATOM 3552 C C . GLU A 1 455 ? 12.906 1.133 8.583 1.00 73.62 455 GLU A C 1
ATOM 3554 O O . GLU A 1 455 ? 12.815 2.314 8.255 1.00 73.62 455 GLU A O 1
ATOM 3559 N N . GLN A 1 456 ? 12.213 0.641 9.609 1.00 77.81 456 GLN A N 1
ATOM 3560 C CA . GLN A 1 456 ? 11.209 1.368 10.364 1.00 77.81 456 GLN A CA 1
ATOM 3561 C C . GLN A 1 456 ? 11.815 2.009 11.622 1.00 77.81 456 GLN A C 1
ATOM 3563 O O . GLN A 1 456 ? 11.839 1.429 12.710 1.00 77.81 456 GLN A O 1
ATOM 3568 N N . PHE A 1 457 ? 12.322 3.234 11.476 1.00 76.38 457 PHE A N 1
ATOM 3569 C CA . PHE A 1 457 ? 12.864 4.008 12.594 1.00 76.38 457 PHE A CA 1
ATOM 3570 C C . PHE A 1 457 ? 11.754 4.680 13.413 1.00 76.38 457 PHE A C 1
ATOM 3572 O O . PHE A 1 457 ? 10.926 5.425 12.884 1.00 76.38 457 PHE A O 1
ATOM 3579 N N . PHE A 1 458 ? 11.788 4.507 14.737 1.00 80.75 458 PHE A N 1
ATOM 3580 C CA . PHE A 1 458 ? 10.831 5.130 15.651 1.00 80.75 458 PHE A CA 1
ATOM 3581 C C . PHE A 1 458 ? 11.519 6.136 16.584 1.00 80.75 458 PHE A C 1
ATOM 3583 O O . PHE A 1 458 ? 12.352 5.768 17.407 1.00 80.75 458 PHE A O 1
ATOM 3590 N N . THR A 1 459 ? 11.175 7.422 16.457 1.00 83.69 459 THR A N 1
ATOM 3591 C CA . THR A 1 459 ? 11.760 8.511 17.262 1.00 83.69 459 THR A CA 1
ATOM 3592 C C . THR A 1 459 ? 10.795 8.996 18.348 1.00 83.69 459 THR A C 1
ATOM 3594 O O . THR A 1 459 ? 9.585 8.785 18.261 1.00 83.69 459 THR A O 1
ATOM 3597 N N . SER A 1 460 ? 11.288 9.739 19.343 1.00 83.62 460 SER A N 1
ATOM 3598 C CA . SER A 1 460 ? 10.424 10.378 20.352 1.00 83.62 460 SER A CA 1
ATOM 3599 C C . SER A 1 460 ? 9.411 11.351 19.735 1.00 83.62 460 SER A C 1
ATOM 3601 O O . SER A 1 460 ? 8.296 11.491 20.235 1.00 83.62 460 SER A O 1
ATOM 3603 N N . ASN A 1 461 ? 9.760 11.994 18.614 1.00 85.62 461 ASN A N 1
ATOM 3604 C CA . ASN A 1 461 ? 8.818 12.830 17.872 1.00 85.62 461 ASN A CA 1
ATOM 3605 C C . ASN A 1 461 ? 7.703 11.990 17.227 1.00 85.62 461 ASN A C 1
ATOM 3607 O O . ASN A 1 461 ? 6.549 12.408 17.240 1.00 85.62 461 ASN A O 1
ATOM 3611 N N . HIS A 1 462 ? 8.011 10.783 16.731 1.00 88.69 462 HIS A N 1
ATOM 3612 C CA . HIS A 1 462 ? 6.986 9.866 16.217 1.00 88.69 462 HIS A CA 1
ATOM 3613 C C . HIS A 1 462 ? 5.981 9.506 17.310 1.00 88.69 462 HIS A C 1
ATOM 3615 O O . HIS A 1 462 ? 4.780 9.605 17.072 1.00 88.69 462 HIS A O 1
ATOM 3621 N N . TYR A 1 463 ? 6.452 9.186 18.521 1.00 88.56 463 TYR A N 1
ATOM 3622 C CA . TYR A 1 463 ? 5.570 8.936 19.665 1.00 88.56 463 TYR A CA 1
ATOM 3623 C C . TYR A 1 463 ? 4.594 10.097 19.905 1.00 88.56 463 TYR A C 1
ATOM 3625 O O . TYR A 1 463 ? 3.388 9.883 20.002 1.00 88.56 463 TYR A O 1
ATOM 3633 N N . PHE A 1 464 ? 5.101 11.335 19.939 1.00 88.00 464 PHE A N 1
ATOM 3634 C CA . PHE A 1 464 ? 4.270 12.526 20.128 1.00 88.00 464 PHE A CA 1
ATOM 3635 C C . PHE A 1 464 ? 3.234 12.704 19.007 1.00 88.00 464 PHE A C 1
ATOM 3637 O O . PHE A 1 464 ? 2.076 13.018 19.280 1.00 88.00 464 PHE A O 1
ATOM 3644 N N . MET A 1 465 ? 3.621 12.467 17.750 1.00 90.56 465 MET A N 1
ATOM 3645 C CA . MET A 1 465 ? 2.709 12.540 16.604 1.00 90.56 465 MET A CA 1
ATOM 3646 C C . MET A 1 465 ? 1.592 11.491 16.697 1.00 90.56 465 MET A C 1
ATOM 3648 O O . MET A 1 465 ? 0.421 11.846 16.567 1.00 90.56 465 MET A O 1
ATOM 3652 N N . TYR A 1 466 ? 1.928 10.233 17.004 1.00 92.31 466 TYR A N 1
ATOM 3653 C CA . TYR A 1 466 ? 0.937 9.174 17.217 1.00 92.31 466 TYR A CA 1
ATOM 3654 C C . TYR A 1 466 ? 0.030 9.462 18.421 1.00 92.31 466 TYR A C 1
ATOM 3656 O O . TYR A 1 466 ? -1.162 9.176 18.363 1.00 92.31 466 TYR A O 1
ATOM 3664 N N . TYR A 1 467 ? 0.549 10.078 19.488 1.00 93.69 467 TYR A N 1
ATOM 3665 C CA . TYR A 1 467 ? -0.248 10.403 20.678 1.00 93.69 467 TYR A CA 1
ATOM 3666 C C . TYR A 1 467 ? -1.258 11.502 20.401 1.00 93.69 467 TYR A C 1
ATOM 3668 O O . TYR A 1 467 ? -2.429 11.375 20.752 1.00 93.69 467 TYR A O 1
ATOM 3676 N N . ASN A 1 468 ? -0.843 12.543 19.682 1.00 91.75 468 ASN A N 1
ATOM 3677 C CA . ASN A 1 468 ? -1.767 13.574 19.230 1.00 91.75 468 ASN A CA 1
ATOM 3678 C C . ASN A 1 468 ? -2.808 13.019 18.257 1.00 91.75 468 ASN A C 1
ATOM 3680 O O . ASN A 1 468 ? -3.979 13.375 18.370 1.00 91.75 468 ASN A O 1
ATOM 3684 N N . ALA A 1 469 ? -2.418 12.118 17.351 1.00 90.69 469 ALA A N 1
ATOM 3685 C CA . ALA A 1 469 ? -3.375 11.434 16.488 1.00 90.69 469 ALA A CA 1
ATOM 3686 C C . ALA A 1 469 ? -4.387 10.622 17.312 1.00 90.69 469 ALA A C 1
ATOM 3688 O O . ALA A 1 469 ? -5.588 10.764 17.100 1.00 90.69 469 ALA A O 1
ATOM 3689 N N . GLY A 1 470 ? -3.929 9.855 18.307 1.00 92.38 470 GLY A N 1
ATOM 3690 C CA . GLY A 1 470 ? -4.790 9.110 19.228 1.00 92.38 470 GLY A CA 1
ATOM 3691 C C . GLY A 1 470 ? -5.748 10.007 20.021 1.00 92.38 470 GLY A C 1
ATOM 3692 O O . GLY A 1 470 ? -6.923 9.671 20.165 1.00 92.38 470 GLY A O 1
ATOM 3693 N N . LEU A 1 471 ? -5.285 11.177 20.478 1.00 92.69 471 LEU A N 1
ATOM 3694 C CA . LEU A 1 471 ? -6.131 12.176 21.139 1.00 92.69 471 LEU A CA 1
ATOM 3695 C C . LEU A 1 471 ? -7.229 12.689 20.207 1.00 92.69 471 LEU A C 1
ATOM 3697 O O . LEU A 1 471 ? -8.383 12.771 20.621 1.00 92.69 471 LEU A O 1
ATOM 3701 N N . GLU A 1 472 ? -6.892 13.046 18.969 1.00 88.50 472 GLU A N 1
ATOM 3702 C CA . GLU A 1 472 ? -7.887 13.522 18.009 1.00 88.50 472 GLU A CA 1
ATOM 3703 C C . GLU A 1 472 ? -8.883 12.410 17.664 1.00 88.50 472 GLU A C 1
ATOM 3705 O O . GLU A 1 472 ? -10.088 12.633 17.764 1.00 88.50 472 GLU A O 1
ATOM 3710 N N . VAL A 1 473 ? -8.409 11.193 17.377 1.00 89.94 473 VAL A N 1
ATOM 3711 C CA . VAL A 1 473 ? -9.266 10.02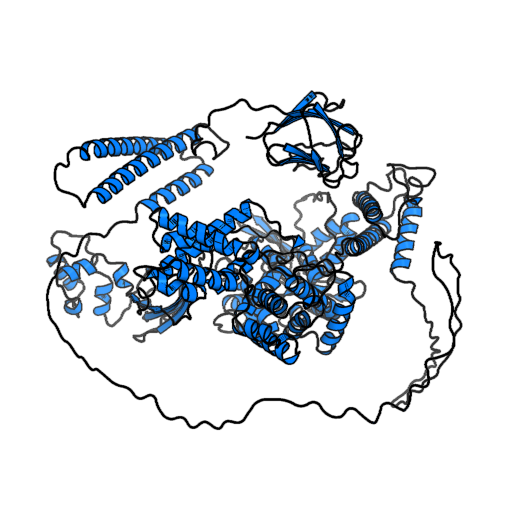1 17.137 1.00 89.94 473 VAL A CA 1
ATOM 3712 C C . VAL A 1 473 ? -10.268 9.836 18.276 1.00 89.94 473 VAL A C 1
ATOM 3714 O O . VAL A 1 473 ? -11.473 9.824 18.028 1.00 89.94 473 VAL A O 1
ATOM 3717 N N . ALA A 1 474 ? -9.796 9.775 19.524 1.00 91.69 474 ALA A N 1
ATOM 3718 C CA . ALA A 1 474 ? -10.655 9.576 20.687 1.00 91.69 474 ALA A CA 1
ATOM 3719 C C . ALA A 1 474 ? -11.667 10.721 20.869 1.00 91.69 474 ALA A C 1
ATOM 3721 O O . ALA A 1 474 ? -12.857 10.472 21.075 1.00 91.69 474 ALA A O 1
ATOM 3722 N N . LYS A 1 475 ? -11.233 11.984 20.742 1.00 89.44 475 LYS A N 1
ATOM 3723 C CA . LYS A 1 475 ? -12.125 13.154 20.849 1.00 89.44 475 LYS A CA 1
ATOM 3724 C C . LYS A 1 475 ? -13.231 13.124 19.800 1.00 89.44 475 LYS A C 1
ATOM 3726 O O . LYS A 1 475 ? -14.395 13.359 20.126 1.00 89.44 475 LYS A O 1
ATOM 3731 N N . TYR A 1 476 ? -12.880 12.873 18.539 1.00 85.19 476 TYR A N 1
ATOM 3732 C CA . TYR A 1 476 ? -13.852 12.873 17.450 1.00 85.19 476 TYR A CA 1
ATOM 3733 C C . TYR A 1 476 ? -14.778 11.661 17.501 1.00 85.19 476 TYR A C 1
ATOM 3735 O O . TYR A 1 476 ? -15.962 11.818 17.210 1.00 85.19 476 TYR A O 1
ATOM 3743 N N . ALA A 1 477 ? -14.291 10.501 17.943 1.00 87.12 477 ALA A N 1
ATOM 3744 C CA . ALA A 1 477 ? -15.124 9.325 18.165 1.00 87.12 477 ALA A CA 1
ATOM 3745 C C . ALA A 1 477 ? -16.176 9.573 19.263 1.00 87.12 477 ALA A C 1
ATOM 3747 O O . ALA A 1 477 ? -17.366 9.340 19.043 1.00 87.12 477 ALA A O 1
ATOM 3748 N N . ILE A 1 478 ? -15.781 10.162 20.401 1.00 89.19 478 ILE A N 1
ATOM 3749 C CA . ILE A 1 478 ? -16.716 10.573 21.466 1.00 89.19 478 ILE A CA 1
ATOM 3750 C C . ILE A 1 478 ? -17.731 11.598 20.943 1.00 89.19 478 ILE A C 1
ATOM 3752 O O . ILE A 1 478 ? -18.933 11.451 21.155 1.00 89.19 478 ILE A O 1
ATOM 3756 N N . LYS A 1 479 ? -17.276 12.614 20.203 1.00 83.50 479 LYS A N 1
ATOM 3757 C CA . LYS A 1 479 ? -18.153 13.616 19.572 1.00 83.50 479 LYS A CA 1
ATOM 3758 C C . LYS A 1 479 ? -19.117 12.990 18.553 1.00 83.50 479 LYS A C 1
ATOM 3760 O O . LYS A 1 479 ? -20.228 13.494 18.377 1.00 83.50 479 LYS A O 1
ATOM 3765 N N . GLY A 1 480 ? -18.696 11.925 17.869 1.00 80.06 480 GLY A N 1
ATOM 3766 C CA . GLY A 1 480 ? -19.528 11.107 16.989 1.00 80.06 480 GLY A CA 1
ATOM 3767 C C . GLY A 1 480 ? -20.659 10.439 17.764 1.00 80.06 480 GLY A C 1
ATOM 3768 O O . GLY A 1 480 ? -21.821 10.664 17.435 1.00 80.06 480 GLY A O 1
ATOM 3769 N N . LEU A 1 481 ? -20.334 9.748 18.860 1.00 82.25 481 LEU A N 1
ATOM 3770 C CA . LEU A 1 481 ? -21.319 9.155 19.773 1.00 82.25 481 LEU A CA 1
ATOM 3771 C C . LEU A 1 481 ? -22.317 10.190 20.312 1.00 82.25 481 LEU A C 1
ATOM 3773 O O . LEU A 1 481 ? -23.518 9.967 20.261 1.00 82.25 481 LEU A O 1
ATOM 3777 N N . GLU A 1 482 ? -21.867 11.381 20.721 1.00 82.44 482 GLU A N 1
ATOM 3778 C CA . GLU A 1 482 ? -22.773 12.450 21.183 1.00 82.44 482 GLU A CA 1
ATOM 3779 C C . GLU A 1 482 ? -23.793 12.915 20.128 1.00 82.44 482 GLU A C 1
ATOM 3781 O O . GLU A 1 482 ? -24.821 13.531 20.453 1.00 82.44 482 GLU A O 1
ATOM 3786 N N . ARG A 1 483 ? -23.457 12.713 18.851 1.00 76.06 483 ARG A N 1
ATOM 3787 C CA . ARG A 1 483 ? -24.258 13.101 17.690 1.00 76.06 483 ARG A CA 1
ATOM 3788 C C . ARG A 1 483 ? -25.008 11.925 17.073 1.00 76.06 483 ARG A C 1
ATOM 3790 O O . ARG A 1 483 ? -25.884 12.192 16.251 1.00 76.06 483 ARG A O 1
ATOM 3797 N N . LYS A 1 484 ? -24.714 10.683 17.467 1.00 72.25 484 LYS A N 1
ATOM 3798 C CA . LYS A 1 484 ? -25.469 9.484 17.083 1.00 72.25 484 LYS A CA 1
ATOM 3799 C C . LYS A 1 484 ? -26.954 9.726 17.379 1.00 72.25 484 LYS A C 1
ATOM 3801 O O . LYS A 1 484 ? -27.295 10.282 18.424 1.00 72.25 484 LYS A O 1
ATOM 3806 N N . GLY A 1 485 ? -27.837 9.472 16.414 1.00 65.00 485 GLY A N 1
ATOM 3807 C CA . GLY A 1 485 ? -29.254 9.850 16.500 1.00 65.00 485 GLY A CA 1
ATOM 3808 C C . GLY A 1 485 ? -29.618 11.200 15.870 1.00 65.00 485 GLY A C 1
ATOM 3809 O O . GLY A 1 485 ? -30.760 11.384 15.442 1.00 65.00 485 GLY A O 1
ATOM 3810 N N . ARG A 1 486 ? -28.694 12.174 15.779 1.00 66.12 486 ARG A N 1
ATOM 3811 C CA . ARG A 1 486 ? -29.010 13.527 15.258 1.00 66.12 486 ARG A CA 1
ATOM 3812 C C . ARG A 1 486 ? -29.164 13.566 13.742 1.00 66.12 486 ARG A C 1
ATOM 3814 O O . ARG A 1 486 ? -29.933 14.385 13.242 1.00 66.12 486 ARG A O 1
ATOM 3821 N N . TYR A 1 487 ? -28.440 12.707 13.029 1.00 65.62 487 TYR A N 1
ATOM 3822 C CA . TYR A 1 487 ? -28.419 12.655 11.564 1.00 65.62 487 TYR A CA 1
ATOM 3823 C C . TYR A 1 487 ? -28.917 11.316 11.004 1.00 65.62 487 TYR A C 1
ATOM 3825 O O . TYR A 1 487 ? -28.759 11.057 9.816 1.00 65.62 487 TYR A O 1
ATOM 3833 N N . ASP A 1 488 ? -29.584 10.518 11.838 1.00 66.25 488 ASP A N 1
ATOM 3834 C CA . ASP A 1 488 ? -30.097 9.177 11.518 1.00 66.25 488 ASP A CA 1
ATOM 3835 C C . ASP A 1 488 ? -31.386 9.226 10.672 1.00 66.25 488 ASP A C 1
ATOM 3837 O O . ASP A 1 488 ? -31.918 8.207 10.235 1.00 66.25 488 ASP A O 1
ATOM 3841 N N . LYS A 1 489 ? -31.887 10.434 10.393 1.00 71.12 489 LYS A N 1
ATOM 3842 C CA . LYS A 1 489 ? -33.021 10.672 9.498 1.00 71.12 489 LYS A CA 1
ATOM 3843 C C . LYS A 1 489 ? -32.528 11.105 8.125 1.00 71.12 489 LYS A C 1
ATOM 3845 O O . LYS A 1 489 ? -31.533 11.816 8.009 1.00 71.12 489 LYS A O 1
ATOM 3850 N N . VAL A 1 490 ? -33.282 10.733 7.090 1.00 76.50 490 VAL A N 1
ATOM 3851 C CA . VAL A 1 490 ? -33.057 11.230 5.727 1.00 76.50 490 VAL A CA 1
ATOM 3852 C C . VAL A 1 490 ? -33.145 12.753 5.743 1.00 76.50 490 VAL A C 1
ATOM 3854 O O . VAL A 1 490 ? -34.187 13.320 6.071 1.00 76.50 490 VAL A O 1
ATOM 3857 N N . GLN A 1 491 ? -32.046 13.414 5.396 1.00 75.31 491 GLN A N 1
ATOM 3858 C CA . GLN A 1 491 ? -32.011 14.860 5.241 1.00 75.31 491 GLN A CA 1
ATOM 3859 C C . GLN A 1 491 ? -32.289 15.185 3.782 1.00 75.31 491 GLN A C 1
ATOM 3861 O O . GLN A 1 491 ? -31.576 14.709 2.903 1.00 75.31 491 GLN A O 1
ATOM 3866 N N . ARG A 1 492 ? -33.304 16.004 3.520 1.00 77.31 492 ARG A N 1
ATOM 3867 C CA . ARG A 1 492 ? -33.589 16.529 2.185 1.00 77.31 492 ARG A CA 1
ATOM 3868 C C . ARG A 1 492 ? -33.183 17.992 2.125 1.00 77.31 492 ARG A C 1
ATOM 3870 O O . ARG A 1 492 ? -33.538 18.769 3.009 1.00 77.31 492 ARG A O 1
ATOM 3877 N N . VAL A 1 493 ? -32.451 18.356 1.081 1.00 68.38 493 VAL A N 1
ATOM 3878 C CA . VAL A 1 493 ? -32.022 19.727 0.821 1.00 68.38 493 VAL A CA 1
ATOM 3879 C C . VAL A 1 493 ? -32.401 20.100 -0.599 1.00 68.38 493 VAL A C 1
ATOM 3881 O O . VAL A 1 493 ? -31.930 19.486 -1.556 1.00 68.38 493 VAL A O 1
ATOM 3884 N N . ASP A 1 494 ? -33.220 21.138 -0.721 1.00 66.00 494 ASP A N 1
ATOM 3885 C CA . ASP A 1 494 ? -33.590 21.719 -2.005 1.00 66.00 494 ASP A CA 1
ATOM 3886 C C . ASP A 1 494 ? -32.546 22.811 -2.357 1.00 66.00 494 ASP A C 1
ATOM 3888 O O . ASP A 1 494 ? -32.388 23.777 -1.595 1.00 66.00 494 ASP A O 1
ATOM 3892 N N . PRO A 1 495 ? -31.789 22.691 -3.469 1.00 61.09 495 PRO A N 1
ATOM 3893 C CA . PRO A 1 495 ? -30.715 23.621 -3.844 1.00 61.09 495 PRO A CA 1
ATOM 3894 C C . PRO A 1 495 ? -31.131 25.096 -3.940 1.00 61.09 495 PRO A C 1
ATOM 3896 O O . PRO A 1 495 ? -30.290 25.989 -3.821 1.00 61.09 495 PRO A O 1
ATOM 3899 N N . GLU A 1 496 ? -32.423 25.367 -4.121 1.00 51.59 496 GLU A N 1
ATOM 3900 C CA . GLU A 1 496 ? -33.003 26.712 -4.195 1.00 51.59 496 GLU A CA 1
ATOM 3901 C C . GLU A 1 496 ? -32.966 27.464 -2.853 1.00 51.59 496 GLU A C 1
ATOM 3903 O O . GLU A 1 496 ? -32.816 28.690 -2.813 1.00 51.59 496 GLU A O 1
ATOM 3908 N N . VAL A 1 497 ? -33.020 26.741 -1.728 1.00 47.03 497 VAL A N 1
ATOM 3909 C CA . VAL A 1 497 ? -33.043 27.331 -0.375 1.00 47.03 497 VAL A CA 1
ATOM 3910 C C . VAL A 1 497 ? -31.672 27.895 0.020 1.00 47.03 497 VAL A C 1
ATOM 3912 O O . VAL A 1 497 ? -31.584 28.855 0.789 1.00 47.03 497 VAL A O 1
ATOM 3915 N N . LEU A 1 498 ? -30.593 27.363 -0.556 1.00 41.75 498 LEU A N 1
ATOM 3916 C CA . LEU A 1 498 ? -29.212 27.716 -0.213 1.00 41.75 498 LEU A CA 1
ATOM 3917 C C . LEU A 1 498 ? -28.758 29.070 -0.789 1.00 41.75 498 LEU A C 1
ATOM 3919 O O . LEU A 1 498 ? -27.836 29.680 -0.248 1.00 41.75 498 LEU A O 1
ATOM 3923 N N . ASN A 1 499 ? -29.427 29.587 -1.828 1.00 43.53 499 ASN A N 1
ATOM 3924 C CA . ASN A 1 499 ? -29.022 30.822 -2.513 1.00 43.53 499 ASN A CA 1
ATOM 3925 C C . ASN A 1 499 ? -29.944 32.034 -2.288 1.00 43.53 499 ASN A C 1
ATOM 3927 O O . ASN A 1 499 ? -29.639 33.117 -2.797 1.00 43.53 499 ASN A O 1
ATOM 3931 N N . ASN A 1 500 ? -31.044 31.923 -1.527 1.00 49.25 500 ASN A N 1
ATOM 3932 C CA . ASN A 1 500 ? -32.078 32.962 -1.566 1.00 49.25 500 ASN A CA 1
ATOM 3933 C C . ASN A 1 500 ? -32.555 33.480 -0.195 1.00 49.25 500 ASN A C 1
ATOM 3935 O O . ASN A 1 500 ? -33.663 33.217 0.271 1.00 49.25 500 ASN A O 1
ATOM 3939 N N . SER A 1 501 ? -31.767 34.386 0.402 1.00 46.75 501 SER A N 1
ATOM 3940 C CA . SER A 1 501 ? -32.188 35.203 1.565 1.00 46.75 501 SER A CA 1
ATOM 3941 C C . SER A 1 501 ? -33.464 36.038 1.325 1.00 46.75 501 SER A C 1
ATOM 3943 O O . SER A 1 501 ? -33.984 36.663 2.255 1.00 46.75 501 SER A O 1
ATOM 3945 N N . LEU A 1 502 ? -33.934 36.123 0.074 1.00 46.66 502 LEU A N 1
ATOM 3946 C CA . LEU A 1 502 ? -35.159 36.808 -0.322 1.00 46.66 502 LEU A CA 1
ATOM 3947 C C . LEU A 1 502 ? -36.381 35.874 -0.281 1.00 46.66 502 LEU A C 1
ATOM 3949 O O . LEU A 1 502 ? -37.419 36.313 0.198 1.00 46.66 502 LEU A O 1
ATOM 3953 N N . ALA A 1 503 ? -36.256 34.599 -0.673 1.00 48.62 503 ALA A N 1
ATOM 3954 C CA . ALA A 1 503 ? -37.352 33.619 -0.632 1.00 48.62 503 ALA A CA 1
ATOM 3955 C C . ALA A 1 503 ? -37.828 33.357 0.809 1.00 48.62 503 ALA A C 1
ATOM 3957 O O . ALA A 1 503 ? -39.022 33.441 1.100 1.00 48.62 503 ALA A O 1
ATOM 3958 N N . ASN A 1 504 ? -36.888 33.212 1.749 1.00 50.66 504 ASN A N 1
ATOM 3959 C CA . ASN A 1 504 ? -37.200 33.126 3.183 1.00 50.66 504 ASN A CA 1
ATOM 3960 C C . ASN A 1 504 ? -37.892 34.397 3.719 1.00 50.66 504 ASN A C 1
ATOM 3962 O O . ASN A 1 504 ? -38.726 34.322 4.617 1.00 50.66 504 ASN A O 1
ATOM 3966 N N . ARG A 1 505 ? -37.603 35.567 3.129 1.00 53.25 505 ARG A N 1
ATOM 3967 C CA . ARG A 1 505 ? -38.239 36.858 3.456 1.00 53.25 505 ARG A CA 1
ATOM 3968 C C . ARG A 1 505 ? -39.627 37.046 2.837 1.00 53.25 505 ARG A C 1
ATOM 3970 O O . ARG A 1 505 ? -40.382 37.890 3.309 1.00 53.25 505 ARG A O 1
ATOM 3977 N N . VAL A 1 506 ? -39.934 36.326 1.759 1.00 52.47 506 VAL A N 1
ATOM 3978 C CA . VAL A 1 506 ? -41.261 36.304 1.123 1.00 52.47 506 VAL A CA 1
ATOM 3979 C C . VAL A 1 506 ? -42.180 35.367 1.907 1.00 52.47 506 VAL A C 1
ATOM 3981 O O . VAL A 1 506 ? -43.261 35.797 2.308 1.00 52.47 506 VAL A O 1
ATOM 3984 N N . LYS A 1 507 ? -41.701 34.162 2.257 1.00 51.62 507 LYS A N 1
ATOM 3985 C CA . LYS A 1 507 ? -42.409 33.234 3.160 1.00 51.62 507 LYS A CA 1
ATOM 3986 C C . LYS A 1 507 ? -42.704 33.860 4.526 1.00 51.62 507 LYS A C 1
ATOM 3988 O O . LYS A 1 507 ? -43.825 33.758 5.010 1.00 51.62 507 LYS A O 1
ATOM 3993 N N . SER A 1 508 ? -41.751 34.586 5.123 1.00 56.19 508 SER A N 1
ATOM 3994 C CA . SER A 1 508 ? -41.968 35.243 6.426 1.00 56.19 508 SER A CA 1
ATOM 3995 C C . SER A 1 508 ? -42.989 36.389 6.402 1.00 56.19 508 SER A C 1
ATOM 3997 O O . SER A 1 508 ? -43.421 36.841 7.460 1.00 56.19 508 SER A O 1
ATOM 3999 N N . LYS A 1 509 ? -43.392 36.858 5.214 1.00 58.00 509 LYS A N 1
ATOM 4000 C CA . LYS A 1 509 ? -44.474 37.832 5.023 1.00 58.00 509 LYS A CA 1
ATOM 4001 C C . LYS A 1 509 ? -45.822 37.186 4.669 1.00 58.00 509 LYS A C 1
ATOM 4003 O O . LYS A 1 509 ? -46.744 37.912 4.309 1.00 58.00 509 LYS A O 1
ATOM 4008 N N . GLY A 1 510 ? -45.940 35.859 4.773 1.00 50.28 510 GLY A N 1
ATOM 4009 C CA . GLY A 1 510 ? -47.198 35.132 4.573 1.00 50.28 510 GLY A CA 1
ATOM 4010 C C . GLY A 1 510 ? -47.653 35.050 3.116 1.00 50.28 510 GLY A C 1
ATOM 4011 O O . GLY A 1 510 ? -48.843 34.928 2.857 1.00 50.28 510 GLY A O 1
ATOM 4012 N N . VAL A 1 511 ? -46.725 35.171 2.167 1.00 55.75 511 VAL A N 1
ATOM 4013 C CA . VAL A 1 511 ? -47.021 35.076 0.736 1.00 55.75 511 VAL A CA 1
ATOM 4014 C C . VAL A 1 511 ? -46.738 33.648 0.278 1.00 55.75 511 VAL A C 1
ATOM 4016 O O . VAL A 1 511 ? -45.586 33.210 0.342 1.00 55.75 511 VAL A O 1
ATOM 4019 N N . ASP A 1 512 ? -47.777 32.946 -0.178 1.00 54.28 512 ASP A N 1
ATOM 4020 C CA . ASP A 1 512 ? -47.635 31.638 -0.819 1.00 54.28 512 ASP A CA 1
ATOM 4021 C C . ASP A 1 512 ? -46.996 31.803 -2.208 1.00 54.28 512 ASP A C 1
ATOM 4023 O O . ASP A 1 512 ? -47.196 32.811 -2.890 1.00 54.28 512 ASP A O 1
ATOM 4027 N N . ILE A 1 513 ? -46.172 30.845 -2.616 1.00 53.09 513 ILE A N 1
ATOM 4028 C CA . ILE A 1 513 ? -45.512 30.864 -3.920 1.00 53.09 513 ILE A CA 1
ATOM 4029 C C . ILE A 1 513 ? -46.468 30.421 -5.039 1.00 53.09 513 ILE A C 1
ATOM 4031 O O . ILE A 1 513 ? -46.352 30.920 -6.159 1.00 53.09 513 ILE A O 1
ATOM 4035 N N . GLU A 1 514 ? -47.466 29.586 -4.721 1.00 51.81 514 GLU A N 1
ATOM 4036 C CA . GLU A 1 514 ? -48.508 29.141 -5.665 1.00 51.81 514 GLU A CA 1
ATOM 4037 C C . GLU A 1 514 ? -49.400 30.297 -6.146 1.00 51.81 514 GLU A C 1
ATOM 4039 O O . GLU A 1 514 ? -49.929 30.273 -7.253 1.00 51.81 514 GLU A O 1
ATOM 4044 N N . ASP A 1 515 ? -49.489 31.382 -5.377 1.00 57.06 515 ASP A N 1
ATOM 4045 C CA . ASP A 1 515 ? -50.230 32.594 -5.742 1.00 57.06 515 ASP A CA 1
ATOM 4046 C C . ASP A 1 515 ? -49.699 33.299 -6.998 1.00 57.06 515 ASP A C 1
ATOM 4048 O O . ASP A 1 515 ? -50.362 34.197 -7.525 1.00 57.06 515 ASP A O 1
ATOM 4052 N N . TYR A 1 516 ? -48.484 32.969 -7.439 1.00 57.62 516 TYR A N 1
ATOM 4053 C CA . TYR A 1 516 ? -47.876 33.534 -8.641 1.00 57.62 516 TYR A CA 1
ATOM 4054 C C . TYR A 1 516 ? -48.136 32.678 -9.887 1.00 57.62 516 TYR A C 1
ATOM 4056 O O . TYR A 1 516 ? -47.743 33.099 -10.978 1.00 57.62 516 TYR A O 1
ATOM 4064 N N . ARG A 1 517 ? -48.822 31.528 -9.750 1.00 47.50 517 ARG A N 1
ATOM 4065 C CA . ARG A 1 517 ? -49.087 30.568 -10.832 1.00 47.50 517 ARG A CA 1
ATOM 4066 C C . ARG A 1 517 ? -49.832 31.177 -12.017 1.00 47.50 517 ARG A C 1
ATOM 4068 O O . ARG A 1 517 ? -50.867 31.810 -11.844 1.00 47.50 517 ARG A O 1
ATOM 4075 N N . GLY A 1 518 ? -49.268 31.034 -13.222 1.00 49.16 518 GLY A N 1
ATOM 4076 C CA . GLY A 1 518 ? -49.818 31.586 -14.469 1.00 49.16 518 GLY A CA 1
ATOM 4077 C C . GLY A 1 518 ? -49.669 33.105 -14.665 1.00 49.16 518 GLY A C 1
ATOM 4078 O O . GLY A 1 518 ? -50.185 33.633 -15.648 1.00 49.16 518 GLY A O 1
ATOM 4079 N N . MET A 1 519 ? -48.981 33.828 -13.771 1.00 58.28 519 MET A N 1
ATOM 4080 C CA . MET A 1 519 ? -48.762 35.275 -13.915 1.00 58.28 519 MET A CA 1
ATOM 4081 C C . MET A 1 519 ? -47.581 35.598 -14.838 1.00 58.28 519 MET A C 1
ATOM 4083 O O . MET A 1 519 ? -46.545 34.938 -14.828 1.00 58.28 519 MET A O 1
ATOM 4087 N N . THR A 1 520 ? -47.686 36.691 -15.591 1.00 54.28 520 THR A N 1
ATOM 4088 C CA . THR A 1 520 ? -46.604 37.190 -16.447 1.00 54.28 520 THR A CA 1
ATOM 4089 C C . THR A 1 520 ? -45.486 37.861 -15.638 1.00 54.28 520 THR A C 1
ATOM 4091 O O . THR A 1 520 ? -45.682 38.379 -14.534 1.00 54.28 520 THR A O 1
ATOM 4094 N N . HIS A 1 521 ? -44.289 37.958 -16.229 1.00 50.25 521 HIS A N 1
ATOM 4095 C CA . HIS A 1 521 ? -43.120 38.616 -15.622 1.00 50.25 521 HIS A CA 1
ATOM 4096 C C . HIS A 1 521 ? -43.426 40.035 -15.099 1.00 50.25 521 HIS A C 1
ATOM 4098 O O . HIS A 1 521 ? -42.937 40.445 -14.042 1.00 50.25 521 HIS A O 1
ATOM 4104 N N . ALA A 1 522 ? -44.235 40.802 -15.834 1.00 57.41 522 ALA A N 1
ATOM 4105 C CA . ALA A 1 522 ? -44.610 42.160 -15.454 1.00 57.41 522 ALA A CA 1
ATOM 4106 C C . ALA A 1 522 ? -45.521 42.181 -14.212 1.00 57.41 522 ALA A C 1
ATOM 4108 O O . ALA A 1 522 ? -45.365 43.047 -13.348 1.00 57.41 522 ALA A O 1
ATOM 4109 N N . GLU A 1 523 ? -46.427 41.210 -14.091 1.00 59.38 523 GLU A N 1
ATOM 4110 C CA . GLU A 1 523 ? -47.379 41.079 -12.983 1.00 59.38 523 GLU A CA 1
ATOM 4111 C C . GLU A 1 523 ? -46.692 40.631 -11.695 1.00 59.38 523 GLU A C 1
ATOM 4113 O O . GLU A 1 523 ? -46.885 41.257 -10.649 1.00 59.38 523 GLU A O 1
ATOM 4118 N N . ILE A 1 524 ? -45.802 39.638 -11.782 1.00 59.41 524 ILE A N 1
ATOM 4119 C CA . ILE A 1 524 ? -44.991 39.167 -10.650 1.00 59.41 524 ILE A CA 1
ATOM 4120 C C . ILE A 1 524 ? -44.127 40.308 -10.117 1.00 59.41 524 ILE A C 1
ATOM 4122 O O . ILE A 1 524 ? -44.105 40.577 -8.912 1.00 59.41 524 ILE A O 1
ATOM 4126 N N . LYS A 1 525 ? -43.454 41.045 -11.011 1.00 58.94 525 LYS A N 1
ATOM 4127 C CA . LYS A 1 525 ? -42.631 42.201 -10.639 1.00 58.94 525 LYS A CA 1
ATOM 4128 C C . LYS A 1 525 ? -43.473 43.289 -9.970 1.00 58.94 525 LYS A C 1
ATOM 4130 O O . LYS A 1 525 ? -43.077 43.810 -8.930 1.00 58.94 525 LYS A O 1
ATOM 4135 N N . LYS A 1 526 ? -44.661 43.587 -10.503 1.00 67.88 526 LYS A N 1
ATOM 4136 C CA . LYS A 1 526 ? -45.599 44.574 -9.941 1.00 67.88 526 LYS A CA 1
ATOM 4137 C C . LYS A 1 526 ? -46.111 44.167 -8.553 1.00 67.88 526 LYS A C 1
ATOM 4139 O O . LYS A 1 526 ? -46.164 45.007 -7.654 1.00 67.88 526 LYS A O 1
ATOM 4144 N N . ARG A 1 527 ? -46.442 42.888 -8.352 1.00 69.19 527 ARG A N 1
ATOM 4145 C CA . ARG A 1 527 ? -46.903 42.336 -7.065 1.00 69.19 527 ARG A CA 1
ATOM 4146 C C . ARG A 1 527 ? -45.775 42.306 -6.031 1.00 69.19 527 ARG A C 1
ATOM 4148 O O . ARG A 1 527 ? -45.956 42.781 -4.913 1.00 69.19 527 ARG A O 1
ATOM 4155 N N . THR A 1 528 ? -44.574 41.900 -6.437 1.00 60.88 528 THR A N 1
ATOM 4156 C CA . THR A 1 528 ? -43.376 41.916 -5.581 1.00 60.88 528 THR A CA 1
ATOM 4157 C C . THR A 1 528 ? -42.991 43.344 -5.173 1.00 60.88 528 THR A C 1
ATOM 4159 O O . THR A 1 528 ? -42.666 43.594 -4.013 1.00 60.88 528 THR A O 1
ATOM 4162 N N . MET A 1 529 ? -43.098 44.320 -6.085 1.00 65.56 529 MET A N 1
ATOM 4163 C CA . MET A 1 529 ? -42.865 45.740 -5.781 1.00 65.56 529 MET A CA 1
ATOM 4164 C C . MET A 1 529 ? -43.888 46.317 -4.789 1.00 65.56 529 MET A C 1
ATOM 4166 O O . MET A 1 529 ? -43.524 47.185 -3.998 1.00 65.56 529 MET A O 1
ATOM 4170 N N . LYS A 1 530 ? -45.134 45.819 -4.775 1.00 66.44 530 LYS A N 1
ATOM 4171 C CA . LYS A 1 530 ? -46.133 46.175 -3.749 1.00 66.44 530 LYS A CA 1
ATOM 4172 C C . LYS A 1 530 ? -45.779 45.628 -2.362 1.00 66.44 530 LYS A C 1
ATOM 4174 O O . LYS A 1 530 ? -46.024 46.305 -1.371 1.00 66.44 530 LYS A O 1
ATOM 4179 N N . ILE A 1 531 ? -45.194 44.432 -2.284 1.00 65.06 531 ILE A N 1
ATOM 4180 C CA . ILE A 1 531 ? -44.821 43.777 -1.013 1.00 65.06 531 ILE A CA 1
ATOM 4181 C C . ILE A 1 531 ? -43.531 44.383 -0.413 1.00 65.06 531 ILE A C 1
ATOM 4183 O O . ILE A 1 531 ? -43.319 44.354 0.809 1.00 65.06 531 ILE A O 1
ATOM 4187 N N . PHE A 1 532 ? -42.673 44.968 -1.258 1.00 63.00 532 PHE A N 1
ATOM 4188 C CA . PHE A 1 532 ? -41.403 45.598 -0.872 1.00 63.00 532 PHE A CA 1
ATOM 4189 C C . PHE A 1 532 ? -41.265 47.038 -1.412 1.00 63.00 532 PHE A C 1
ATOM 4191 O O . PHE A 1 532 ? -40.416 47.298 -2.274 1.00 63.00 532 PHE A O 1
ATOM 4198 N N . PRO A 1 533 ? -42.057 48.001 -0.902 1.00 56.19 533 PRO A N 1
ATOM 4199 C CA . PRO A 1 533 ? -41.962 49.394 -1.330 1.00 56.19 533 PRO A CA 1
ATOM 4200 C C . PRO A 1 533 ? -40.593 50.001 -0.963 1.00 56.19 533 PRO A C 1
ATOM 4202 O O . PRO A 1 533 ? -40.072 49.778 0.128 1.00 56.19 533 PRO A O 1
ATOM 4205 N N . GLY A 1 534 ? -39.991 50.761 -1.890 1.00 53.69 534 GLY A N 1
ATOM 4206 C CA . GLY A 1 534 ? -38.748 51.524 -1.665 1.00 53.69 534 GLY A CA 1
ATOM 4207 C C . GLY A 1 534 ? -37.451 50.923 -2.228 1.00 53.69 534 GLY A C 1
ATOM 4208 O O . GLY A 1 534 ? -36.405 51.561 -2.151 1.00 53.69 534 GLY A O 1
ATOM 4209 N N . LYS A 1 535 ? -37.483 49.734 -2.845 1.00 50.91 535 LYS A N 1
ATOM 4210 C CA . LYS A 1 535 ? -36.310 49.130 -3.516 1.00 50.91 535 LYS A CA 1
ATOM 4211 C C . LYS A 1 535 ? -36.456 49.126 -5.037 1.00 50.91 535 LYS A C 1
ATOM 4213 O O . LYS A 1 535 ? -36.481 48.077 -5.678 1.00 50.91 535 LYS A O 1
ATOM 4218 N N . VAL A 1 536 ? -36.560 50.312 -5.627 1.00 39.50 536 VAL A N 1
ATOM 4219 C CA . VAL A 1 536 ? -36.630 50.463 -7.086 1.00 39.50 536 VAL A CA 1
ATOM 4220 C C . VAL A 1 536 ? -35.243 50.177 -7.678 1.00 39.50 536 VAL A C 1
ATOM 4222 O O . VAL A 1 536 ? -34.273 50.852 -7.351 1.00 39.50 536 VAL A O 1
ATOM 4225 N N . GLY A 1 537 ? -35.137 49.129 -8.503 1.00 43.75 537 GLY A N 1
ATOM 4226 C CA . GLY A 1 537 ? -33.927 48.798 -9.276 1.00 43.75 537 GLY A CA 1
ATOM 4227 C C . GLY A 1 537 ? -33.066 47.629 -8.771 1.00 43.75 537 GLY A C 1
ATOM 4228 O O . GLY A 1 537 ? -32.093 47.285 -9.433 1.00 43.75 537 GLY A O 1
ATOM 4229 N N . ARG A 1 538 ? -33.405 46.985 -7.642 1.00 40.94 538 ARG A N 1
ATOM 4230 C CA . ARG A 1 538 ? -32.603 45.878 -7.057 1.00 40.94 538 ARG A CA 1
ATOM 4231 C C . ARG A 1 538 ? -33.378 44.604 -6.705 1.00 40.94 538 ARG A C 1
ATOM 4233 O O . ARG A 1 538 ? -32.824 43.716 -6.065 1.00 40.94 538 ARG A O 1
ATOM 4240 N N . ILE A 1 539 ? -34.650 44.514 -7.082 1.00 44.53 539 ILE A N 1
ATOM 4241 C CA . ILE A 1 539 ? -35.442 43.298 -6.875 1.00 44.53 539 ILE A CA 1
ATOM 4242 C C . ILE A 1 539 ? -35.249 42.403 -8.103 1.00 44.53 539 ILE A C 1
ATOM 4244 O O . ILE A 1 539 ? -35.919 42.583 -9.118 1.00 44.53 539 ILE A O 1
ATOM 4248 N N . THR A 1 540 ? -34.304 41.469 -8.014 1.00 44.97 540 THR A N 1
ATOM 4249 C CA . THR A 1 540 ? -34.254 40.306 -8.905 1.00 44.97 540 THR A CA 1
ATOM 4250 C C . THR A 1 540 ? -35.355 39.359 -8.436 1.00 44.97 540 THR A C 1
ATOM 4252 O O . THR A 1 540 ? -35.309 38.901 -7.295 1.00 44.97 540 THR A O 1
ATOM 4255 N N . VAL A 1 541 ? -36.375 39.122 -9.264 1.00 45.47 541 VAL A N 1
ATOM 4256 C CA . VAL A 1 541 ? -37.361 38.062 -8.998 1.00 45.47 541 VAL A CA 1
ATOM 4257 C C . VAL A 1 541 ? -36.573 36.744 -8.902 1.00 45.47 541 VAL A C 1
ATOM 4259 O O . VAL A 1 541 ? -35.761 36.498 -9.801 1.00 45.47 541 VAL A O 1
ATOM 4262 N N . PRO A 1 542 ? -36.713 35.948 -7.822 1.00 44.97 542 PRO A N 1
ATOM 4263 C CA . PRO A 1 542 ? -36.076 34.636 -7.710 1.00 44.97 542 PRO A CA 1
ATOM 4264 C C . PRO A 1 542 ? -36.253 33.828 -8.999 1.00 44.97 542 PRO A C 1
ATOM 4266 O O . PRO A 1 542 ? -37.367 33.772 -9.518 1.00 44.97 542 PRO A O 1
ATOM 4269 N N . ARG A 1 543 ? -35.180 33.219 -9.528 1.00 43.12 543 ARG A N 1
ATOM 4270 C CA . ARG A 1 543 ? -35.277 32.337 -10.713 1.00 43.12 543 ARG A CA 1
ATOM 4271 C C . ARG A 1 543 ? -36.274 31.198 -10.479 1.00 43.12 543 ARG A C 1
ATOM 4273 O O . ARG A 1 543 ? -36.949 30.782 -11.404 1.00 43.12 543 ARG A O 1
ATOM 4280 N N . ASP A 1 544 ? -36.404 30.812 -9.225 1.00 44.03 544 ASP A N 1
ATOM 4281 C CA . ASP A 1 544 ? -37.256 29.796 -8.623 1.00 44.03 544 ASP A CA 1
ATOM 4282 C C . ASP A 1 544 ? -38.755 30.093 -8.863 1.00 44.03 544 ASP A C 1
ATOM 4284 O O . ASP A 1 544 ? -39.538 29.198 -9.165 1.00 44.03 544 ASP A O 1
ATOM 4288 N N . ILE A 1 545 ? -39.156 31.378 -8.868 1.00 46.75 545 ILE A N 1
ATOM 4289 C CA . ILE A 1 545 ? -40.531 31.769 -9.228 1.00 46.75 545 ILE A CA 1
ATOM 4290 C C . ILE A 1 545 ? -40.791 31.521 -10.719 1.00 46.75 545 ILE A C 1
ATOM 4292 O O . ILE A 1 545 ? -41.931 31.322 -11.078 1.00 46.75 545 ILE A O 1
ATOM 4296 N N . TYR A 1 546 ? -39.794 31.476 -11.607 1.00 48.91 546 TYR A N 1
ATOM 4297 C CA . TYR A 1 546 ? -40.049 31.198 -13.031 1.00 48.91 546 TYR A CA 1
ATOM 4298 C C . TYR A 1 546 ? -40.344 29.721 -13.318 1.00 48.91 546 TYR A C 1
ATOM 4300 O O . TYR A 1 546 ? -41.020 29.434 -14.299 1.00 48.91 546 TYR A O 1
ATOM 4308 N N . TYR A 1 547 ? -39.867 28.798 -12.478 1.00 45.94 547 TYR A N 1
ATOM 4309 C CA . TYR A 1 547 ? -40.013 27.353 -12.697 1.00 45.94 547 TYR A CA 1
ATOM 4310 C C . TYR A 1 547 ? -41.409 26.828 -12.400 1.00 45.94 547 TYR A C 1
ATOM 4312 O O . TYR A 1 547 ? -41.896 25.953 -13.098 1.00 45.94 547 TYR A O 1
ATOM 4320 N N . ILE A 1 548 ? -42.088 27.402 -11.408 1.00 46.31 548 ILE A N 1
ATOM 4321 C CA . ILE A 1 548 ? -43.477 27.038 -11.100 1.00 46.31 548 ILE A CA 1
ATOM 4322 C C . ILE A 1 548 ? -44.434 27.545 -12.215 1.00 46.31 548 ILE A C 1
ATOM 4324 O O . ILE A 1 548 ? -45.616 27.200 -12.226 1.00 46.31 548 ILE A O 1
ATOM 4328 N N . LEU A 1 549 ? -43.938 28.365 -13.163 1.00 41.38 549 LEU A N 1
ATOM 4329 C CA . LEU A 1 549 ? -44.740 29.243 -14.027 1.00 41.38 549 LEU A CA 1
ATOM 4330 C C . LEU A 1 549 ? -44.573 29.076 -15.545 1.00 41.38 549 LEU A C 1
ATOM 4332 O O . LEU A 1 549 ? -45.353 29.694 -16.269 1.00 41.38 549 LEU A O 1
ATOM 4336 N N . ASP A 1 550 ? -43.590 28.320 -16.045 1.00 43.97 550 ASP A N 1
ATOM 4337 C CA . ASP A 1 550 ? -43.346 28.159 -17.491 1.00 43.97 550 ASP A CA 1
ATOM 4338 C C . ASP A 1 550 ? -43.183 26.682 -17.875 1.00 43.97 550 ASP A C 1
ATOM 4340 O O . ASP A 1 550 ? -42.150 26.071 -17.601 1.00 43.97 550 ASP A O 1
ATOM 4344 N N . ASP A 1 551 ? -44.178 26.141 -18.583 1.00 44.00 551 ASP A N 1
ATOM 4345 C CA . ASP A 1 551 ? -44.219 24.753 -19.063 1.00 44.00 551 ASP A CA 1
ATOM 4346 C C . ASP A 1 551 ? -43.031 24.389 -19.985 1.00 44.00 551 ASP A C 1
ATOM 4348 O O . ASP A 1 551 ? -42.727 23.214 -20.180 1.00 44.00 551 ASP A O 1
ATOM 4352 N N . ASN A 1 552 ? -42.303 25.366 -20.549 1.00 45.44 552 ASN A N 1
ATOM 4353 C CA . ASN A 1 552 ? -41.258 25.106 -21.545 1.00 45.44 552 ASN A CA 1
ATOM 4354 C C . ASN A 1 552 ? -39.812 25.097 -21.020 1.00 45.44 552 ASN A C 1
ATOM 4356 O O . ASN A 1 552 ? -38.917 24.767 -21.801 1.00 45.44 552 ASN A O 1
ATOM 4360 N N . HIS A 1 553 ? -39.542 25.464 -19.759 1.00 51.47 553 HIS A N 1
ATOM 4361 C CA . HIS A 1 553 ? -38.243 25.305 -19.062 1.00 51.47 553 HIS A CA 1
ATOM 4362 C C . HIS A 1 553 ? -36.955 25.747 -19.826 1.00 51.47 553 HIS A C 1
ATOM 4364 O O . HIS A 1 553 ? -35.834 25.415 -19.438 1.00 51.47 553 HIS A O 1
ATOM 4370 N N . LYS A 1 554 ? -37.056 26.538 -20.910 1.00 42.72 554 LYS A N 1
ATOM 4371 C CA . LYS A 1 554 ? -35.990 26.733 -21.927 1.00 42.72 554 LYS A CA 1
ATOM 4372 C C . LYS A 1 554 ? -34.700 27.404 -21.438 1.00 42.72 554 LYS A C 1
ATOM 4374 O O . LYS A 1 554 ? -33.665 27.296 -22.095 1.00 42.72 554 LYS A O 1
ATOM 4379 N N . HIS A 1 555 ? -34.733 28.103 -20.307 1.00 45.22 555 HIS A N 1
ATOM 4380 C CA . HIS A 1 555 ? -33.601 28.899 -19.798 1.00 45.22 555 HIS A CA 1
ATOM 4381 C C . HIS A 1 555 ? -33.251 28.611 -18.338 1.00 45.22 555 HIS A C 1
ATOM 4383 O O . HIS A 1 555 ? -32.502 29.352 -17.696 1.00 45.22 555 HIS A O 1
ATOM 4389 N N . ALA A 1 556 ? -33.811 27.532 -17.823 1.00 50.84 556 ALA A N 1
ATOM 4390 C CA . ALA A 1 556 ? -33.832 27.204 -16.428 1.00 50.84 556 ALA A CA 1
ATOM 4391 C C . ALA A 1 556 ? -32.597 26.326 -16.115 1.00 50.84 556 ALA A C 1
ATOM 4393 O O . ALA A 1 556 ? -32.420 25.255 -16.681 1.00 50.84 556 ALA A O 1
ATOM 4394 N N . ALA A 1 557 ? -31.684 26.814 -15.270 1.00 57.62 557 ALA A N 1
ATOM 4395 C CA . ALA A 1 557 ? -30.617 25.998 -14.687 1.00 57.62 557 ALA A CA 1
ATOM 4396 C C . ALA A 1 557 ? -30.472 26.313 -13.194 1.00 57.62 557 ALA A C 1
ATOM 4398 O O . ALA A 1 557 ? -30.520 27.497 -12.833 1.00 57.62 557 ALA A O 1
ATOM 4399 N N . SER A 1 558 ? -30.246 25.303 -12.340 1.00 61.06 558 SER A N 1
ATOM 4400 C CA . SER A 1 558 ? -29.919 25.528 -10.913 1.00 61.06 558 SER A CA 1
ATOM 4401 C C . SER A 1 558 ? -28.622 26.338 -10.750 1.00 61.06 558 SER A C 1
ATOM 4403 O O . SER A 1 558 ? -28.390 26.967 -9.719 1.00 61.06 558 SER A O 1
ATOM 4405 N N . GLY A 1 559 ? -27.789 26.397 -11.795 1.00 66.75 559 GLY A N 1
ATOM 4406 C CA . GLY A 1 559 ? -26.556 27.165 -11.815 1.00 66.75 559 GLY A CA 1
ATOM 4407 C C . GLY A 1 559 ? -25.523 26.508 -10.914 1.00 66.75 559 GLY A C 1
ATOM 4408 O O . GLY A 1 559 ? -25.210 25.335 -11.084 1.00 66.75 559 GLY A O 1
ATOM 4409 N N . ARG A 1 560 ? -24.982 27.254 -9.948 1.00 67.19 560 ARG A N 1
ATOM 4410 C CA . ARG A 1 560 ? -24.077 26.673 -8.955 1.00 67.19 560 ARG A CA 1
ATOM 4411 C C . ARG A 1 560 ? -24.882 26.094 -7.797 1.00 67.19 560 ARG A C 1
ATOM 4413 O O . ARG A 1 560 ? -25.437 26.850 -7.000 1.00 67.19 560 ARG A O 1
ATOM 4420 N N . VAL A 1 561 ? -24.871 24.773 -7.685 1.00 67.50 561 VAL A N 1
ATOM 4421 C CA . VAL A 1 561 ? -25.387 24.024 -6.540 1.00 67.50 561 VAL A CA 1
ATOM 4422 C C . VAL A 1 561 ? -24.257 23.861 -5.528 1.00 67.50 561 VAL A C 1
ATOM 4424 O O . VAL A 1 561 ? -23.194 23.331 -5.855 1.00 67.50 561 VAL A O 1
ATOM 4427 N N . LEU A 1 562 ? -24.490 24.352 -4.311 1.00 69.56 562 LEU A N 1
ATOM 4428 C CA . LEU A 1 562 ? -23.596 24.202 -3.168 1.00 69.56 562 LEU A CA 1
ATOM 4429 C C . LEU A 1 562 ? -24.364 23.513 -2.045 1.00 69.56 562 LEU A C 1
ATOM 4431 O O . LEU A 1 562 ? -25.229 24.131 -1.437 1.00 69.56 562 LEU A O 1
ATOM 4435 N N . PHE A 1 563 ? -24.061 22.252 -1.772 1.00 74.94 563 PHE A N 1
ATOM 4436 C CA . PHE A 1 563 ? -24.662 21.520 -0.663 1.00 74.94 563 PHE A CA 1
ATOM 4437 C C . PHE A 1 563 ? -23.653 21.436 0.466 1.00 74.94 563 PHE A C 1
ATOM 4439 O O . PHE A 1 563 ? -22.543 20.974 0.235 1.00 74.94 563 PHE A O 1
ATOM 4446 N N . GLN A 1 564 ? -24.033 21.841 1.675 1.00 76.69 564 GLN A N 1
ATOM 4447 C CA . GLN A 1 564 ? -23.236 21.612 2.874 1.00 76.69 564 GLN A CA 1
ATOM 4448 C C . GLN A 1 564 ? -24.148 21.115 3.989 1.00 76.69 564 GLN A C 1
ATOM 4450 O O . GLN A 1 564 ? -25.141 21.770 4.305 1.00 76.69 564 GLN A O 1
ATOM 4455 N N . THR A 1 565 ? -23.815 19.979 4.595 1.00 77.69 565 THR A N 1
ATOM 4456 C CA . THR A 1 565 ? -24.561 19.468 5.750 1.00 77.69 565 THR A CA 1
ATOM 4457 C C . THR A 1 565 ? -23.650 18.801 6.770 1.00 77.69 565 THR A C 1
ATOM 4459 O O . THR A 1 565 ? -22.517 18.429 6.464 1.00 77.69 565 THR A O 1
ATOM 4462 N N . GLY A 1 566 ? -24.150 18.682 7.999 1.00 78.12 566 GLY A N 1
ATOM 4463 C CA . GLY A 1 566 ? -23.501 17.930 9.060 1.00 78.12 566 GLY A CA 1
ATOM 4464 C C . GLY A 1 566 ? -23.626 16.426 8.836 1.00 78.12 566 GLY A C 1
ATOM 4465 O O . GLY A 1 566 ? -24.662 15.934 8.390 1.00 78.12 566 GLY A O 1
ATOM 4466 N N . VAL A 1 567 ? -22.566 15.709 9.186 1.00 79.25 567 VAL A N 1
ATOM 4467 C CA . VAL A 1 567 ? -22.537 14.246 9.230 1.00 79.25 567 VAL A CA 1
ATOM 4468 C C . VAL A 1 567 ? -22.025 13.798 10.589 1.00 79.25 567 VAL A C 1
ATOM 4470 O O . VAL A 1 567 ? -21.278 14.516 11.260 1.00 79.25 567 VAL A O 1
ATOM 4473 N N . THR A 1 568 ? -22.443 12.613 11.009 1.00 78.06 568 THR A N 1
ATOM 4474 C CA . THR A 1 568 ? -21.815 11.898 12.120 1.00 78.06 568 THR A CA 1
ATOM 4475 C C . THR A 1 568 ? -20.513 11.269 11.608 1.00 78.06 568 THR A C 1
ATOM 4477 O O . THR A 1 568 ? -20.581 10.471 10.670 1.00 78.06 568 THR A O 1
ATOM 4480 N N . PRO A 1 569 ? -19.343 11.627 12.168 1.00 74.38 569 PRO A N 1
ATOM 4481 C CA . PRO A 1 569 ? -18.072 10.996 11.814 1.00 74.38 569 PRO A CA 1
ATOM 4482 C C . PRO A 1 569 ? -18.122 9.472 11.981 1.00 74.38 569 PRO A C 1
ATOM 4484 O O . PRO A 1 569 ? -18.694 8.996 12.956 1.00 74.38 569 PRO A O 1
ATOM 4487 N N . GLY A 1 570 ? -17.546 8.722 11.039 1.00 69.62 570 GLY A N 1
ATOM 4488 C CA . GLY A 1 570 ? -17.545 7.250 11.001 1.00 69.62 570 GLY A CA 1
ATOM 4489 C C . GLY A 1 570 ? -18.789 6.602 10.387 1.00 69.62 570 GLY A C 1
ATOM 4490 O O . GLY A 1 570 ? -18.800 5.407 10.110 1.00 69.62 570 GLY A O 1
ATOM 4491 N N . TYR A 1 571 ? -19.847 7.372 10.125 1.00 77.44 571 TYR A N 1
ATOM 4492 C CA . TYR A 1 571 ? -21.106 6.810 9.635 1.00 77.44 571 TYR A CA 1
ATOM 4493 C C . TYR A 1 571 ? -21.116 6.740 8.115 1.00 77.44 571 TYR A C 1
ATOM 4495 O O . TYR A 1 571 ? -20.555 7.597 7.421 1.00 77.44 571 TYR A O 1
ATOM 4503 N N . ARG A 1 572 ? -21.808 5.725 7.595 1.00 81.50 572 ARG A N 1
ATOM 4504 C CA . ARG A 1 572 ? -22.053 5.577 6.163 1.00 81.50 572 ARG A CA 1
ATOM 4505 C C . ARG A 1 572 ? -23.314 6.310 5.756 1.00 81.50 572 ARG A C 1
ATOM 4507 O O . ARG A 1 572 ? -24.354 6.221 6.405 1.00 81.50 572 ARG A O 1
ATOM 4514 N N . TYR A 1 573 ? -23.231 6.980 4.618 1.00 84.06 573 TYR A N 1
ATOM 4515 C CA . TYR A 1 573 ? -24.347 7.691 4.027 1.00 84.06 573 TYR A CA 1
ATOM 4516 C C . TYR A 1 573 ? -24.459 7.361 2.546 1.00 84.06 573 TYR A C 1
ATOM 4518 O O . TYR A 1 573 ? -23.464 7.166 1.852 1.00 84.06 573 TYR A O 1
ATOM 4526 N N . ARG A 1 574 ? -25.692 7.366 2.051 1.00 88.25 574 ARG A N 1
ATOM 4527 C CA . ARG A 1 574 ? -26.029 7.401 0.636 1.00 88.25 574 ARG A CA 1
ATOM 4528 C C . ARG A 1 574 ? -26.559 8.778 0.289 1.00 88.25 574 ARG A C 1
ATOM 4530 O O . ARG A 1 574 ? -27.508 9.251 0.912 1.00 88.25 574 ARG A O 1
ATOM 4537 N N . ILE A 1 575 ? -25.988 9.389 -0.734 1.00 87.81 575 ILE A N 1
ATOM 4538 C CA . ILE A 1 575 ? -26.514 10.614 -1.318 1.00 87.81 575 ILE A CA 1
ATOM 4539 C C . ILE A 1 575 ? -27.308 10.262 -2.559 1.00 87.81 575 ILE A C 1
ATOM 4541 O O . ILE A 1 575 ? -26.832 9.510 -3.403 1.00 87.81 575 ILE A O 1
ATOM 4545 N N . ASN A 1 576 ? -28.512 10.815 -2.664 1.00 88.88 576 ASN A N 1
ATOM 4546 C CA . ASN A 1 576 ? -29.321 10.771 -3.872 1.00 88.88 576 ASN A CA 1
ATOM 4547 C C . ASN A 1 576 ? -29.477 12.192 -4.402 1.00 88.88 576 ASN A C 1
ATOM 4549 O O . ASN A 1 576 ? -29.956 13.065 -3.684 1.00 88.88 576 ASN A O 1
ATOM 4553 N N . ILE A 1 577 ? -29.108 12.415 -5.655 1.00 87.50 577 ILE A N 1
ATOM 4554 C CA . ILE A 1 577 ? -29.333 13.673 -6.362 1.00 87.50 577 ILE A CA 1
ATOM 4555 C C . ILE A 1 577 ? -30.410 13.411 -7.402 1.00 87.50 577 ILE A C 1
ATOM 4557 O O . ILE A 1 577 ? -30.234 12.539 -8.254 1.00 87.50 577 ILE A O 1
ATOM 4561 N N . TYR A 1 578 ? -31.515 14.147 -7.310 1.00 85.81 578 TYR A N 1
ATOM 4562 C CA . TYR A 1 578 ? -32.606 14.068 -8.273 1.00 85.81 578 TYR A CA 1
ATOM 4563 C C . TYR A 1 578 ? -32.511 15.253 -9.225 1.00 85.81 578 TYR A C 1
ATOM 4565 O O . TYR A 1 578 ? -32.611 16.408 -8.804 1.00 85.81 578 TYR A O 1
ATOM 4573 N N . SER A 1 579 ? -32.293 14.964 -10.502 1.00 85.81 579 SER A N 1
ATOM 4574 C CA . SER A 1 579 ? -32.077 15.953 -11.556 1.00 85.81 579 SER A CA 1
ATOM 4575 C C . SER A 1 579 ? -32.993 15.707 -12.748 1.00 85.81 579 SER A C 1
ATOM 4577 O O . SER A 1 579 ? -33.385 14.580 -13.025 1.00 85.81 579 SER A O 1
ATOM 4579 N N . PHE A 1 580 ? -33.348 16.776 -13.450 1.00 79.25 580 PHE A N 1
ATOM 4580 C CA . PHE A 1 580 ? -34.114 16.740 -14.696 1.00 79.25 580 PHE A CA 1
ATOM 4581 C C . PHE A 1 580 ? -33.782 17.980 -15.531 1.00 79.25 580 PHE A C 1
ATOM 4583 O O . PHE A 1 580 ? -33.025 18.855 -15.092 1.00 79.25 580 PHE A O 1
ATOM 4590 N N . GLY A 1 581 ? -34.317 18.086 -16.742 1.00 75.56 581 GLY A N 1
ATOM 4591 C CA . GLY A 1 581 ? -34.087 19.270 -17.554 1.00 75.56 581 GLY A CA 1
ATOM 4592 C C . GLY A 1 581 ? -34.654 19.195 -18.961 1.00 75.56 581 GLY A C 1
ATOM 4593 O O . GLY A 1 581 ? -35.577 18.451 -19.272 1.00 75.56 581 GLY A O 1
ATOM 4594 N N . ASN A 1 582 ? -34.087 20.011 -19.839 1.00 73.06 582 ASN A N 1
ATOM 4595 C CA . ASN A 1 582 ? -34.368 20.005 -21.275 1.00 73.06 582 ASN A CA 1
ATOM 4596 C C . ASN A 1 582 ? -33.101 19.764 -22.108 1.00 73.06 582 ASN A C 1
ATOM 4598 O O . ASN A 1 582 ? -33.054 20.102 -23.292 1.00 73.06 582 ASN A O 1
ATOM 4602 N N . ILE A 1 583 ? -32.079 19.193 -21.475 1.00 72.94 583 ILE A N 1
ATOM 4603 C CA . ILE A 1 583 ? -30.811 18.831 -22.089 1.00 72.94 583 ILE A CA 1
ATOM 4604 C C . ILE A 1 583 ? -30.404 17.447 -21.606 1.00 72.94 583 ILE A C 1
ATOM 4606 O O . ILE A 1 583 ? -30.559 17.123 -20.430 1.00 72.94 583 ILE A O 1
ATOM 4610 N N . GLU A 1 584 ? -29.866 16.651 -22.522 1.00 82.38 584 GLU A N 1
ATOM 4611 C CA . GLU A 1 584 ? -29.239 15.380 -22.197 1.00 82.38 584 GLU A CA 1
ATOM 4612 C C . GLU A 1 584 ? -27.735 15.603 -22.018 1.00 82.38 584 GLU A C 1
ATOM 4614 O O . GLU A 1 584 ? -27.004 15.837 -22.982 1.00 82.38 584 GLU A O 1
ATOM 4619 N N . GLN A 1 585 ? -27.283 15.653 -20.765 1.00 79.12 585 GLN A N 1
ATOM 4620 C CA . GLN A 1 585 ? -25.884 15.912 -20.426 1.00 79.12 585 GLN A CA 1
ATOM 4621 C C . GLN A 1 585 ? -25.544 15.334 -19.050 1.00 79.12 585 GLN A C 1
ATOM 4623 O O . GLN A 1 585 ? -26.387 15.303 -18.160 1.00 79.12 585 GLN A O 1
ATOM 4628 N N . SER A 1 586 ? -24.288 14.942 -18.853 1.00 81.19 586 SER A N 1
ATOM 4629 C CA . SER A 1 586 ? -23.740 14.526 -17.557 1.00 81.19 586 SER A CA 1
ATOM 4630 C C . SER A 1 586 ? -22.783 15.591 -17.032 1.00 81.19 586 SER A C 1
ATOM 4632 O O . SER A 1 586 ? -21.974 16.116 -17.802 1.00 81.19 586 SER A O 1
ATOM 4634 N N . ILE A 1 587 ? -22.865 15.924 -15.742 1.00 80.06 587 ILE A N 1
ATOM 4635 C CA . ILE A 1 587 ? -21.933 16.848 -15.085 1.00 80.06 587 ILE A CA 1
ATOM 4636 C C . ILE A 1 587 ? -21.239 16.159 -13.907 1.00 80.06 587 ILE A C 1
ATOM 4638 O O . ILE A 1 587 ? -21.933 15.640 -13.032 1.00 80.06 587 ILE A O 1
ATOM 4642 N N . PRO A 1 588 ? -19.902 16.245 -13.800 1.00 75.00 588 PRO A N 1
ATOM 4643 C CA . PRO A 1 588 ? -19.180 15.684 -12.668 1.00 75.00 588 PRO A CA 1
ATOM 4644 C C . PRO A 1 588 ? -19.464 16.460 -11.375 1.00 75.00 588 PRO A C 1
ATOM 4646 O O . PRO A 1 588 ? -19.242 17.675 -11.290 1.00 75.00 588 PRO A O 1
ATOM 4649 N N . LEU A 1 589 ? -19.889 15.744 -10.337 1.00 78.06 589 LEU A N 1
ATOM 4650 C CA . LEU A 1 589 ? -19.998 16.231 -8.964 1.00 78.06 589 LEU A CA 1
ATOM 4651 C C . LEU A 1 589 ? -18.631 16.188 -8.275 1.00 78.06 589 LEU A C 1
ATOM 4653 O O . LEU A 1 589 ? -17.905 15.200 -8.392 1.00 78.06 589 LEU A O 1
ATOM 4657 N N . LYS A 1 590 ? -18.287 17.241 -7.523 1.00 72.19 590 LYS A N 1
ATOM 4658 C CA . LYS A 1 590 ? -17.015 17.338 -6.786 1.00 72.19 590 LYS A CA 1
ATOM 4659 C C . LYS A 1 590 ? -17.240 17.636 -5.306 1.00 72.19 590 LYS A C 1
ATOM 4661 O O . LYS A 1 590 ? -18.119 18.435 -4.966 1.00 72.19 590 LYS A O 1
ATOM 4666 N N . PHE A 1 591 ? -16.421 17.041 -4.439 1.00 70.56 591 PHE A N 1
ATOM 4667 C CA . PHE A 1 591 ? -16.345 17.429 -3.026 1.00 70.56 591 PHE A CA 1
ATOM 4668 C C . PHE A 1 591 ? -15.737 18.831 -2.860 1.00 70.56 591 PHE A C 1
ATOM 4670 O O . PHE A 1 591 ? -14.883 19.255 -3.636 1.00 70.56 591 PHE A O 1
ATOM 4677 N N . GLU A 1 592 ? -16.171 19.550 -1.824 1.00 63.69 592 GLU A N 1
ATOM 4678 C CA . GLU A 1 592 ? -15.627 20.858 -1.431 1.00 63.69 592 GLU A CA 1
ATOM 4679 C C . GLU A 1 592 ? -14.734 20.778 -0.171 1.00 63.69 592 GLU A C 1
ATOM 4681 O O . GLU A 1 592 ? -13.978 21.708 0.111 1.00 63.69 592 GLU A O 1
ATOM 4686 N N . SER A 1 593 ? -14.782 19.678 0.599 1.00 53.75 593 SER A N 1
ATOM 4687 C CA . SER A 1 593 ? -13.994 19.531 1.834 1.00 53.75 593 SER A CA 1
ATOM 4688 C C . SER A 1 593 ? -12.522 19.191 1.556 1.00 53.75 593 SER A C 1
ATOM 4690 O O . SER A 1 593 ? -12.205 18.238 0.847 1.00 53.75 593 SER A O 1
ATOM 4692 N N . GLY A 1 594 ? -11.626 19.990 2.143 1.00 40.69 594 GLY A N 1
ATOM 4693 C CA . GLY A 1 594 ? -10.255 20.258 1.691 1.00 40.69 594 GLY A CA 1
ATOM 4694 C C . GLY A 1 594 ? -9.166 19.198 1.874 1.00 40.69 594 GLY A C 1
ATOM 4695 O O . GLY A 1 594 ? -8.043 19.583 2.177 1.00 40.69 594 GLY A O 1
ATOM 4696 N N . ILE A 1 595 ? -9.441 17.915 1.645 1.00 38.81 595 ILE A N 1
ATOM 4697 C CA . ILE A 1 595 ? -8.371 16.897 1.533 1.00 38.81 595 ILE A CA 1
ATOM 4698 C C . ILE A 1 595 ? -8.378 16.221 0.153 1.00 38.81 595 ILE A C 1
ATOM 4700 O O . ILE A 1 595 ? -7.330 15.819 -0.341 1.00 38.81 595 ILE A O 1
ATOM 4704 N N . HIS A 1 596 ? -9.507 16.232 -0.560 1.00 38.97 596 HIS A N 1
ATOM 4705 C CA . HIS A 1 596 ? -9.622 15.596 -1.867 1.00 38.97 596 HIS A CA 1
ATOM 4706 C C . HIS A 1 596 ? -10.527 16.406 -2.798 1.00 38.97 596 HIS A C 1
ATOM 4708 O O . HIS A 1 596 ? -11.722 16.555 -2.557 1.00 38.97 596 HIS A O 1
ATOM 4714 N N . ASN A 1 597 ? -9.958 16.911 -3.895 1.00 37.22 597 ASN A N 1
ATOM 4715 C CA . ASN A 1 597 ? -10.693 17.519 -5.010 1.00 37.22 597 ASN A CA 1
ATOM 4716 C C . ASN A 1 597 ? -11.256 16.414 -5.928 1.00 37.22 597 ASN A C 1
ATOM 4718 O O . ASN A 1 597 ? -11.130 16.494 -7.148 1.00 37.22 597 ASN A O 1
ATOM 4722 N N . ASN A 1 598 ? -11.829 15.366 -5.334 1.00 60.59 598 ASN A N 1
ATOM 4723 C CA . ASN A 1 598 ? -12.149 14.142 -6.054 1.00 60.59 598 ASN A CA 1
ATOM 4724 C C . ASN A 1 598 ? -13.506 14.266 -6.744 1.00 60.59 598 ASN A C 1
ATOM 4726 O O . ASN A 1 598 ? -14.488 14.770 -6.180 1.00 60.59 598 ASN A O 1
ATOM 4730 N N . TYR A 1 599 ? -13.527 13.790 -7.985 1.00 61.72 599 TYR A N 1
ATOM 4731 C CA . TYR A 1 599 ? -14.744 13.400 -8.674 1.00 61.72 599 TYR A CA 1
ATOM 4732 C C . TYR A 1 599 ? -15.527 12.401 -7.810 1.00 61.72 599 TYR A C 1
ATOM 4734 O O . TYR A 1 599 ? -14.946 11.497 -7.215 1.00 61.72 599 TYR A O 1
ATOM 4742 N N . VAL A 1 600 ? -16.839 12.599 -7.709 1.00 69.81 600 VAL A N 1
ATOM 4743 C CA . VAL A 1 600 ? -17.716 11.769 -6.873 1.00 69.81 600 VAL A CA 1
ATOM 4744 C C . VAL A 1 600 ? -18.575 10.860 -7.735 1.00 69.81 600 VAL A C 1
ATOM 4746 O O . VAL A 1 600 ? -18.581 9.646 -7.564 1.00 69.81 600 VAL A O 1
ATOM 4749 N N . ALA A 1 601 ? -19.318 11.472 -8.650 1.00 72.56 601 ALA A N 1
ATOM 4750 C CA . ALA A 1 601 ? -20.219 10.816 -9.580 1.00 72.56 601 ALA A CA 1
ATOM 4751 C C . ALA A 1 601 ? -20.591 11.807 -10.685 1.00 72.56 601 ALA A C 1
ATOM 4753 O O . ALA A 1 601 ? -20.553 13.022 -10.473 1.00 72.56 601 ALA A O 1
ATOM 4754 N N . ASP A 1 602 ? -21.013 11.294 -11.832 1.00 80.56 602 ASP A N 1
ATOM 4755 C CA . ASP A 1 602 ? -21.649 12.086 -12.872 1.00 80.56 602 ASP A CA 1
ATOM 4756 C C . ASP A 1 602 ? -23.137 12.222 -12.556 1.00 80.56 602 ASP A C 1
ATOM 4758 O O . ASP A 1 602 ? -23.853 11.235 -12.405 1.00 80.56 602 ASP A O 1
ATOM 4762 N N . VAL A 1 603 ? -23.610 13.462 -12.444 1.00 82.81 603 VAL A N 1
ATOM 4763 C CA . VAL A 1 603 ? -25.036 13.763 -12.323 1.00 82.81 603 VAL A CA 1
ATOM 4764 C C . VAL A 1 603 ? -25.608 13.909 -13.720 1.00 82.81 603 VAL A C 1
ATOM 4766 O O . VAL A 1 603 ? -25.225 14.810 -14.473 1.00 82.81 603 VAL A O 1
ATOM 4769 N N . HIS A 1 604 ? -26.529 13.015 -14.056 1.00 84.50 604 HIS A N 1
ATOM 4770 C CA . HIS A 1 604 ? -27.165 12.970 -15.364 1.00 84.50 604 HIS A CA 1
ATOM 4771 C C . HIS A 1 604 ? -28.403 13.870 -15.418 1.00 84.50 604 HIS A C 1
ATOM 4773 O O . HIS A 1 604 ? -29.219 13.904 -14.496 1.00 84.50 604 HIS A O 1
ATOM 4779 N N . PHE A 1 605 ? -28.560 14.576 -16.531 1.00 83.12 605 PHE A N 1
ATOM 4780 C CA . PHE A 1 605 ? -29.736 15.362 -16.883 1.00 83.12 605 PHE A CA 1
ATOM 4781 C C . PHE A 1 605 ? -30.329 14.763 -18.161 1.00 83.12 605 PHE A C 1
ATOM 4783 O O . PHE A 1 605 ? -29.581 14.415 -19.073 1.00 83.12 605 PHE A O 1
ATOM 4790 N N . ASN A 1 606 ? -31.651 14.625 -18.215 1.00 80.25 606 ASN A N 1
ATOM 4791 C CA . ASN A 1 606 ? -32.422 14.188 -19.379 1.00 80.25 606 ASN A CA 1
ATOM 4792 C C . ASN A 1 606 ? -33.364 15.300 -19.848 1.00 80.25 606 ASN A C 1
ATOM 4794 O O . ASN A 1 606 ? -33.585 16.298 -19.163 1.00 80.25 606 ASN A O 1
ATOM 4798 N N . THR A 1 607 ? -33.939 15.098 -21.032 1.00 74.69 607 THR A N 1
ATOM 4799 C CA . THR A 1 607 ? -35.033 15.926 -21.538 1.00 74.69 607 THR A CA 1
ATOM 4800 C C . THR A 1 607 ? -36.371 15.424 -20.982 1.00 74.69 607 THR A C 1
ATOM 4802 O O . THR A 1 607 ? -36.701 14.251 -21.129 1.00 74.69 607 THR A O 1
ATOM 4805 N N . GLY A 1 608 ? -37.150 16.307 -20.352 1.00 66.12 608 GLY A N 1
ATOM 4806 C CA . GLY A 1 608 ? -38.496 16.010 -19.851 1.00 66.12 608 GLY A CA 1
ATOM 4807 C C . GLY A 1 608 ? -38.663 16.204 -18.341 1.00 66.12 608 GLY A C 1
ATOM 4808 O O . GLY A 1 608 ? -37.795 16.744 -17.659 1.00 66.12 608 GLY A O 1
ATOM 4809 N N . GLU A 1 609 ? -39.817 15.776 -17.826 1.00 61.97 609 GLU A N 1
ATOM 4810 C CA . GLU A 1 609 ? -40.193 15.912 -16.405 1.00 61.97 609 GLU A CA 1
ATOM 4811 C C . GLU A 1 609 ? -39.758 14.717 -15.538 1.00 61.97 609 GLU A C 1
ATOM 4813 O O . GLU A 1 609 ? -39.892 14.739 -14.310 1.00 61.97 609 GLU A O 1
ATOM 4818 N N . GLU A 1 610 ? -39.253 13.650 -16.165 1.00 73.50 610 GLU A N 1
ATOM 4819 C CA . GLU A 1 610 ? -38.786 12.464 -15.455 1.00 73.50 610 GLU A CA 1
ATOM 4820 C C . GLU A 1 610 ? -37.480 12.764 -14.718 1.00 73.50 610 GLU A C 1
ATOM 4822 O O . GLU A 1 610 ? -36.480 13.148 -15.320 1.00 73.50 610 GLU A O 1
ATOM 4827 N N . ARG A 1 611 ? -37.483 12.551 -13.401 1.00 79.94 611 ARG A N 1
ATOM 4828 C CA . ARG A 1 611 ? -36.314 12.773 -12.550 1.00 79.94 611 ARG A CA 1
ATOM 4829 C C . ARG A 1 611 ? -35.343 11.610 -12.669 1.00 79.94 611 ARG A C 1
ATOM 4831 O O . ARG A 1 611 ? -35.661 10.492 -12.266 1.00 79.94 611 ARG A O 1
ATOM 4838 N N . LEU A 1 612 ? -34.128 11.901 -13.106 1.00 83.56 612 LEU A N 1
ATOM 4839 C CA . LEU A 1 612 ? -33.006 10.989 -12.968 1.00 83.56 612 LEU A CA 1
ATOM 4840 C C . LEU A 1 612 ? -32.486 11.014 -11.537 1.00 83.56 612 LEU A C 1
ATOM 4842 O O . LEU A 1 612 ? -32.345 12.069 -10.920 1.00 83.56 612 LEU A O 1
ATOM 4846 N N . LYS A 1 613 ? -32.177 9.828 -11.017 1.00 89.31 613 LYS A N 1
ATOM 4847 C CA . LYS A 1 613 ? -31.586 9.649 -9.696 1.00 89.31 613 LYS A CA 1
ATOM 4848 C C . LYS A 1 613 ? -30.130 9.237 -9.847 1.00 89.31 613 LYS A C 1
ATOM 4850 O O . LYS A 1 613 ? -29.843 8.138 -10.310 1.00 89.31 613 LYS A O 1
ATOM 4855 N N . THR A 1 614 ? -29.226 10.093 -9.390 1.00 85.75 614 THR A N 1
ATOM 4856 C CA . THR A 1 614 ? -27.809 9.753 -9.227 1.00 85.75 614 THR A CA 1
ATOM 4857 C C . THR A 1 614 ? -27.563 9.397 -7.767 1.00 85.75 614 THR A C 1
ATOM 4859 O O . THR A 1 614 ? -27.862 10.203 -6.885 1.00 85.75 614 THR A O 1
ATOM 4862 N N . SER A 1 615 ? -27.037 8.201 -7.498 1.00 87.25 615 SER A N 1
ATOM 4863 C CA . SER A 1 615 ? -26.777 7.725 -6.137 1.00 87.25 615 SER A CA 1
ATOM 4864 C C . SER A 1 615 ? -25.323 7.333 -5.947 1.00 87.25 615 SER A C 1
ATOM 4866 O O . SER A 1 615 ? -24.768 6.608 -6.764 1.00 87.25 615 SER A O 1
ATOM 4868 N N . PHE A 1 616 ? -24.739 7.748 -4.829 1.00 83.06 616 PHE A N 1
ATOM 4869 C CA . PHE A 1 616 ? -23.420 7.290 -4.403 1.00 83.06 616 PHE A CA 1
ATOM 4870 C C . PHE A 1 616 ? -23.361 7.184 -2.882 1.00 83.06 616 PHE A C 1
ATOM 4872 O O . PHE A 1 616 ? -24.147 7.807 -2.165 1.00 83.06 616 PHE A O 1
ATOM 4879 N N . GLU A 1 617 ? -22.441 6.367 -2.388 1.00 85.31 617 GLU A N 1
ATOM 4880 C CA . GLU A 1 617 ? -22.239 6.142 -0.961 1.00 85.31 617 GLU A CA 1
ATOM 4881 C C . GLU A 1 617 ? -20.865 6.630 -0.539 1.00 85.31 617 GLU A C 1
ATOM 4883 O O . GLU A 1 617 ? -19.912 6.564 -1.312 1.00 85.31 617 GLU A O 1
ATOM 4888 N N . PHE A 1 618 ? -20.763 7.106 0.695 1.00 76.81 618 PHE A N 1
ATOM 4889 C CA . PHE A 1 618 ? -19.486 7.447 1.304 1.00 76.81 618 PHE A CA 1
ATOM 4890 C C . PHE A 1 618 ? -19.538 7.195 2.815 1.00 76.81 618 PHE A C 1
ATOM 4892 O O . PHE A 1 618 ? -20.614 7.160 3.420 1.00 76.81 618 PHE A O 1
ATOM 4899 N N . THR A 1 619 ? -18.365 7.037 3.420 1.00 76.94 619 THR A N 1
ATOM 4900 C CA . THR A 1 619 ? -18.183 6.999 4.875 1.00 76.94 619 THR A CA 1
ATOM 4901 C C . THR A 1 619 ? -17.611 8.340 5.315 1.00 76.94 619 THR A C 1
ATOM 4903 O O . THR A 1 619 ? -16.657 8.827 4.711 1.00 76.94 619 THR A O 1
ATOM 4906 N N . ALA A 1 620 ? -18.193 8.969 6.334 1.00 75.31 620 ALA A N 1
ATOM 4907 C CA . ALA A 1 620 ? -17.623 10.186 6.902 1.00 75.31 620 ALA A CA 1
ATOM 4908 C C . ALA A 1 620 ? -16.328 9.854 7.666 1.00 75.31 620 ALA A C 1
ATOM 4910 O O . ALA A 1 620 ? -16.337 8.995 8.545 1.00 75.31 620 ALA A O 1
ATOM 4911 N N . SER A 1 621 ? -15.223 10.546 7.383 1.00 71.25 621 SER A N 1
ATOM 4912 C CA . SER A 1 621 ? -13.984 10.425 8.179 1.00 71.25 621 SER A CA 1
ATOM 4913 C C . SER A 1 621 ? -14.200 10.889 9.633 1.00 71.25 621 SER A C 1
ATOM 4915 O O . SER A 1 621 ? -15.086 11.704 9.893 1.00 71.25 621 SER A O 1
ATOM 4917 N N . LEU A 1 622 ? -13.361 10.438 10.582 1.00 65.81 622 LEU A N 1
ATOM 4918 C CA . LEU A 1 622 ? -13.383 10.907 11.984 1.00 65.81 622 LEU A CA 1
ATOM 4919 C C . LEU A 1 622 ? -13.311 12.428 12.099 1.00 65.81 622 LEU A C 1
ATOM 4921 O O . LEU A 1 622 ? -14.007 13.041 12.905 1.00 65.81 622 LEU A O 1
ATOM 4925 N N . LEU A 1 623 ? -12.463 13.042 11.279 1.00 66.00 623 LEU A N 1
ATOM 4926 C CA . LEU A 1 623 ? -12.239 14.485 11.308 1.00 66.00 623 LEU A CA 1
ATOM 4927 C C . LEU A 1 623 ? -13.302 15.247 10.504 1.00 66.00 623 LEU A C 1
ATOM 4929 O O . LEU A 1 623 ? -13.328 16.479 10.511 1.00 66.00 623 LEU A O 1
ATOM 4933 N N . GLN A 1 624 ? -14.185 14.529 9.806 1.00 72.06 624 GLN A N 1
ATOM 4934 C CA . GLN A 1 624 ? -15.186 15.099 8.924 1.00 72.06 624 GLN A CA 1
ATOM 4935 C C . GLN A 1 624 ? -16.549 15.107 9.606 1.00 72.06 624 GLN A C 1
ATOM 4937 O O . GLN A 1 624 ? -17.294 14.133 9.593 1.00 72.06 624 GLN A O 1
ATOM 4942 N N . ASP A 1 625 ? -16.905 16.258 10.166 1.00 71.50 625 ASP A N 1
ATOM 4943 C CA . ASP A 1 625 ? -18.208 16.459 10.798 1.00 71.50 625 ASP A CA 1
ATOM 4944 C C . ASP A 1 625 ? -19.196 17.255 9.928 1.00 71.50 625 ASP A C 1
ATOM 4946 O O . ASP A 1 625 ? -20.340 17.512 10.323 1.00 71.50 625 ASP A O 1
ATOM 4950 N N . LYS A 1 626 ? -18.748 17.613 8.720 1.00 76.12 626 LYS A N 1
ATOM 4951 C CA . LYS A 1 626 ? -19.522 18.230 7.647 1.00 76.12 626 LYS A CA 1
ATOM 4952 C C . LYS A 1 626 ? -19.047 17.729 6.292 1.00 76.12 626 LYS A C 1
ATOM 4954 O O . LYS A 1 626 ? -17.850 17.559 6.068 1.00 76.12 626 LYS A O 1
ATOM 4959 N N . ILE A 1 627 ? -19.983 17.594 5.366 1.00 77.00 627 ILE A N 1
ATOM 4960 C CA . ILE A 1 627 ? -19.701 17.338 3.955 1.00 77.00 627 ILE A CA 1
ATOM 4961 C C . ILE A 1 627 ? -20.134 18.532 3.122 1.00 77.00 627 ILE A C 1
ATOM 4963 O O . ILE A 1 627 ? -21.092 19.225 3.471 1.00 77.00 627 ILE A O 1
ATOM 4967 N N . GLY A 1 628 ? -19.420 18.754 2.023 1.00 77.25 628 GLY A N 1
ATOM 4968 C CA . GLY A 1 628 ? -19.717 19.800 1.059 1.00 77.25 628 GLY A CA 1
ATOM 4969 C C . GLY A 1 628 ? -19.607 19.268 -0.362 1.00 77.25 628 GLY A C 1
ATOM 4970 O O . GLY A 1 628 ? -18.596 18.647 -0.686 1.00 77.25 628 GLY A O 1
ATOM 4971 N N . PHE A 1 629 ? -20.603 19.531 -1.206 1.00 76.94 629 PHE A N 1
ATOM 4972 C CA . PHE A 1 629 ? -20.539 19.262 -2.641 1.00 76.94 629 PHE A CA 1
ATOM 4973 C C . PHE A 1 629 ? -20.761 20.529 -3.429 1.00 76.94 629 PHE A C 1
ATOM 4975 O O . PHE A 1 629 ? -21.597 21.371 -3.082 1.00 76.94 629 PHE A O 1
ATOM 4982 N N . ARG A 1 630 ? -20.058 20.602 -4.553 1.00 75.38 630 ARG A N 1
ATOM 4983 C CA . ARG A 1 630 ? -20.250 21.650 -5.533 1.00 75.38 630 ARG A CA 1
ATOM 4984 C C . ARG A 1 630 ? -20.494 21.051 -6.911 1.00 75.38 630 ARG A C 1
ATOM 4986 O O . ARG A 1 630 ? -19.735 20.206 -7.378 1.00 75.38 630 ARG A O 1
ATOM 4993 N N . MET A 1 631 ? -21.508 21.581 -7.586 1.00 77.75 631 MET A N 1
ATOM 4994 C CA . MET A 1 631 ? -21.787 21.308 -8.991 1.00 77.75 631 MET A CA 1
ATOM 4995 C C . MET A 1 631 ? -22.189 22.595 -9.711 1.00 77.75 631 MET A C 1
ATOM 4997 O O . MET A 1 631 ? -22.943 23.405 -9.177 1.00 77.75 631 MET A O 1
ATOM 5001 N N . ASP A 1 632 ? -21.688 22.784 -10.929 1.00 78.94 632 ASP A N 1
ATOM 5002 C CA . ASP A 1 632 ? -22.135 23.844 -11.831 1.00 78.94 632 ASP A CA 1
ATOM 5003 C C . ASP A 1 632 ? -23.016 23.176 -12.914 1.00 78.94 632 ASP A C 1
ATOM 5005 O O . ASP A 1 632 ? -22.502 22.502 -13.803 1.00 78.94 632 ASP A O 1
ATOM 5009 N N . THR A 1 633 ? -24.346 23.293 -12.802 1.00 75.69 633 THR A N 1
ATOM 5010 C CA . THR A 1 633 ? -25.307 22.618 -13.696 1.00 75.69 633 THR A CA 1
ATOM 5011 C C . THR A 1 633 ? -25.250 23.184 -15.120 1.00 75.69 633 THR A C 1
ATOM 5013 O O . THR A 1 633 ? -24.934 24.370 -15.304 1.00 75.69 633 THR A O 1
ATOM 5016 N N . PRO A 1 634 ? -25.583 22.385 -16.153 1.00 74.00 634 PRO A N 1
ATOM 5017 C CA . PRO A 1 634 ? -25.589 22.881 -17.518 1.00 74.00 634 PRO A CA 1
ATOM 5018 C C . PRO A 1 634 ? -26.771 23.834 -17.726 1.00 74.00 634 PRO A C 1
ATOM 5020 O O . PRO A 1 634 ? -27.743 23.839 -16.965 1.00 74.00 634 PRO A O 1
ATOM 5023 N N . LYS A 1 635 ? -26.710 24.669 -18.769 1.00 72.19 635 LYS A N 1
ATOM 5024 C CA . LYS A 1 635 ? -27.867 25.493 -19.152 1.00 72.19 635 LYS A CA 1
ATOM 5025 C C . LYS A 1 635 ? -29.009 24.557 -19.553 1.00 72.19 635 LYS A C 1
ATOM 5027 O O . LYS A 1 635 ? -28.826 23.800 -20.497 1.00 72.19 635 LYS A O 1
ATOM 5032 N N . GLY A 1 636 ? -30.148 24.632 -18.864 1.00 70.56 636 GLY A N 1
ATOM 5033 C CA . GLY A 1 636 ? -31.268 23.719 -19.093 1.00 70.56 636 GLY A CA 1
ATOM 5034 C C . GLY A 1 636 ? -31.318 22.500 -18.165 1.00 70.56 636 GLY A C 1
ATOM 5035 O O . GLY A 1 636 ? -32.294 21.759 -18.205 1.00 70.56 636 GLY A O 1
ATOM 5036 N N . GLY A 1 637 ? -30.286 22.285 -17.337 1.00 75.88 637 GLY A N 1
ATOM 5037 C CA . GLY A 1 637 ? -30.245 21.213 -16.341 1.00 75.88 637 GLY A CA 1
ATOM 5038 C C . GLY A 1 637 ? -30.543 21.723 -14.932 1.00 75.88 637 GLY A C 1
ATOM 5039 O O . GLY A 1 637 ? -29.988 22.739 -14.489 1.00 75.88 637 GLY A O 1
ATOM 5040 N N . TYR A 1 638 ? -31.398 20.996 -14.220 1.00 73.81 638 TYR A N 1
ATOM 5041 C CA . TYR A 1 638 ? -31.905 21.356 -12.906 1.00 73.81 638 TYR A CA 1
ATOM 5042 C C . TYR A 1 638 ? -31.769 20.205 -11.902 1.00 73.81 638 TYR A C 1
ATOM 5044 O O . TYR A 1 638 ? -32.001 19.043 -12.226 1.00 73.81 638 TYR A O 1
ATOM 5052 N N . VAL A 1 639 ? -31.367 20.539 -10.677 1.00 78.44 639 VAL A N 1
ATOM 5053 C CA . VAL A 1 639 ? -31.378 19.641 -9.518 1.00 78.44 639 VAL A CA 1
ATOM 5054 C C . VAL A 1 639 ? -32.568 20.018 -8.650 1.00 78.44 639 VAL A C 1
ATOM 5056 O O . VAL A 1 639 ? -32.596 21.129 -8.123 1.00 78.44 639 VAL A O 1
ATOM 5059 N N . ASP A 1 640 ? -33.504 19.087 -8.495 1.00 73.56 640 ASP A N 1
ATOM 5060 C CA . ASP A 1 640 ? -34.714 19.256 -7.690 1.00 73.56 640 ASP A CA 1
ATOM 5061 C C . ASP A 1 640 ? -34.376 19.234 -6.202 1.00 73.56 640 ASP A C 1
ATOM 5063 O O . ASP A 1 640 ? -34.520 20.223 -5.488 1.00 73.56 640 ASP A O 1
ATOM 5067 N N . TYR A 1 641 ? -33.821 18.115 -5.742 1.00 78.50 641 TYR A N 1
ATOM 5068 C CA . TYR A 1 641 ? -33.402 17.970 -4.361 1.00 78.50 641 TYR A CA 1
ATOM 5069 C C . TYR A 1 641 ? -32.280 16.953 -4.211 1.00 78.50 641 TYR A C 1
ATOM 5071 O O . TYR A 1 641 ? -32.049 16.084 -5.058 1.00 78.50 641 TYR A O 1
ATOM 5079 N N . ILE A 1 642 ? -31.575 17.089 -3.095 1.00 84.00 642 ILE A N 1
ATOM 5080 C CA . ILE A 1 642 ? -30.520 16.188 -2.657 1.00 84.00 642 ILE A CA 1
ATOM 5081 C C . ILE A 1 642 ? -30.992 15.526 -1.367 1.00 84.00 642 ILE A C 1
ATOM 5083 O O . ILE A 1 642 ? -31.383 16.209 -0.421 1.00 84.00 642 ILE A O 1
ATOM 5087 N N . GLU A 1 643 ? -30.947 14.201 -1.316 1.00 87.62 643 GLU A N 1
ATOM 5088 C CA . GLU A 1 643 ? -31.166 13.435 -0.092 1.00 87.62 643 GLU A CA 1
ATOM 5089 C C . GLU A 1 643 ? -29.836 12.925 0.438 1.00 87.62 643 GLU A C 1
ATOM 5091 O O . GLU A 1 643 ? -29.099 12.264 -0.288 1.00 87.62 643 GLU A O 1
ATOM 5096 N N . LEU A 1 644 ? -29.566 13.156 1.716 1.00 86.88 644 LEU A N 1
ATOM 5097 C CA . LEU A 1 644 ? -28.552 12.442 2.474 1.00 86.88 644 LEU A CA 1
ATOM 5098 C C . LEU A 1 644 ? -29.265 11.411 3.351 1.00 86.88 644 LEU A C 1
ATOM 5100 O O . LEU A 1 644 ? -29.936 11.760 4.323 1.00 86.88 644 LEU A O 1
ATOM 5104 N N . LYS A 1 645 ? -29.136 10.138 2.989 1.00 87.06 645 LYS A N 1
ATOM 5105 C CA . LYS A 1 645 ? -29.704 9.008 3.718 1.00 87.06 645 LYS A CA 1
ATOM 5106 C C . LYS A 1 645 ? -28.600 8.311 4.522 1.00 87.06 645 LYS A C 1
ATOM 5108 O O . LYS A 1 645 ? -27.689 7.773 3.899 1.00 87.06 645 LYS A O 1
ATOM 5113 N N . PRO A 1 646 ? -28.663 8.271 5.859 1.00 83.88 646 PRO A N 1
ATOM 5114 C CA . PRO A 1 646 ? -27.777 7.411 6.637 1.00 83.88 646 PRO A CA 1
ATOM 5115 C C . PRO A 1 646 ? -28.058 5.943 6.302 1.00 83.88 646 PRO A C 1
ATOM 5117 O O . PRO A 1 646 ? -29.201 5.555 6.037 1.00 83.88 646 PRO A O 1
ATOM 5120 N N . LEU A 1 647 ? -27.002 5.143 6.255 1.00 83.06 647 LEU A N 1
ATOM 5121 C CA . LEU A 1 647 ? -27.075 3.699 6.078 1.00 83.06 647 LEU A CA 1
ATOM 5122 C C . LEU A 1 647 ? -26.889 3.027 7.436 1.00 83.06 647 LEU A C 1
ATOM 5124 O O . LEU A 1 647 ? -26.195 3.565 8.294 1.00 83.06 647 LEU A O 1
ATOM 5128 N N . GLU A 1 648 ? -27.506 1.861 7.623 1.00 72.62 648 GLU A N 1
ATOM 5129 C CA . GLU A 1 648 ? -27.244 1.048 8.810 1.00 72.62 648 GLU A CA 1
ATOM 5130 C C . GLU A 1 648 ? -25.760 0.674 8.846 1.00 72.62 648 GLU A C 1
ATOM 5132 O O . GLU A 1 648 ? -25.192 0.199 7.856 1.00 72.62 648 GLU A O 1
ATOM 5137 N N . THR A 1 649 ? -25.136 0.925 9.989 1.00 70.00 649 THR A N 1
ATOM 5138 C CA . THR A 1 649 ? -23.757 0.549 10.279 1.00 70.00 649 THR A CA 1
ATOM 5139 C C . THR A 1 649 ? -23.749 -0.279 11.548 1.00 70.00 649 THR A C 1
ATOM 5141 O O . THR A 1 649 ? -24.441 0.058 12.506 1.00 70.00 649 THR A O 1
ATOM 5144 N N . GLU A 1 650 ? -22.966 -1.352 11.550 1.00 77.69 650 GLU A N 1
ATOM 5145 C CA . GLU A 1 650 ? -22.637 -2.052 12.788 1.00 77.69 650 GLU A CA 1
ATOM 5146 C C . GLU A 1 650 ? -21.873 -1.104 13.716 1.00 77.69 650 GLU A C 1
ATOM 5148 O O . GLU A 1 650 ? -21.082 -0.272 13.248 1.00 77.69 650 GLU A O 1
ATOM 5153 N N . ASP A 1 651 ? -22.111 -1.245 15.018 1.00 83.19 651 ASP A N 1
ATOM 5154 C CA . ASP A 1 651 ? -21.349 -0.519 16.022 1.00 83.19 651 ASP A CA 1
ATOM 5155 C C . ASP A 1 651 ? -19.870 -0.892 15.894 1.00 83.19 651 ASP A C 1
ATOM 5157 O O . ASP A 1 651 ? -19.496 -2.061 15.763 1.00 83.19 651 ASP A O 1
ATOM 5161 N N . SER A 1 652 ? -19.012 0.122 15.888 1.00 85.88 652 SER A N 1
ATOM 5162 C CA . SER A 1 652 ? -17.572 -0.108 15.961 1.00 85.88 652 SER A CA 1
ATOM 5163 C C . SER A 1 652 ? -17.194 -0.727 17.310 1.00 85.88 652 SER A C 1
ATOM 5165 O O . SER A 1 652 ? -17.896 -0.508 18.297 1.00 85.88 652 SER A O 1
ATOM 5167 N N . PRO A 1 653 ? -16.053 -1.433 17.413 1.00 89.62 653 PRO A N 1
ATOM 5168 C CA . PRO A 1 653 ? -15.517 -1.882 18.699 1.00 89.62 653 PRO A CA 1
ATOM 5169 C C . PRO A 1 653 ? -15.493 -0.791 19.776 1.00 89.62 653 PRO A C 1
ATOM 5171 O O . PRO A 1 653 ? -15.793 -1.046 20.937 1.00 89.62 653 PRO A O 1
ATOM 5174 N N . PHE A 1 654 ? -15.171 0.444 19.389 1.00 92.06 654 PHE A N 1
ATOM 5175 C CA . PHE A 1 654 ? -15.242 1.595 20.276 1.00 92.06 654 PHE A CA 1
ATOM 5176 C C . PHE A 1 654 ? -16.673 1.898 20.751 1.00 92.06 654 PHE A C 1
ATOM 5178 O O . PHE A 1 654 ? -16.887 2.154 21.935 1.00 92.06 654 PHE A O 1
ATOM 5185 N N . GLU A 1 655 ? -17.659 1.880 19.855 1.00 89.12 655 GLU A N 1
ATOM 5186 C CA . GLU A 1 655 ? -19.061 2.117 20.215 1.00 89.12 655 GLU A CA 1
ATOM 5187 C C . GLU A 1 655 ? -19.632 0.985 21.074 1.00 89.12 655 GLU A C 1
ATOM 5189 O O . GLU A 1 655 ? -20.325 1.281 22.044 1.00 89.12 655 GLU A O 1
ATOM 5194 N N . GLU A 1 656 ? -19.284 -0.273 20.783 1.00 90.25 656 GLU A N 1
ATOM 5195 C CA . GLU A 1 656 ? -19.642 -1.434 21.611 1.00 90.25 656 GLU A CA 1
ATOM 5196 C C . GLU A 1 656 ? -19.114 -1.266 23.048 1.00 90.25 656 GLU A C 1
ATOM 5198 O O . GLU A 1 656 ? -19.827 -1.559 24.004 1.00 90.25 656 GLU A O 1
ATOM 5203 N N . SER A 1 657 ? -17.885 -0.761 23.215 1.00 91.94 657 SER A N 1
ATOM 5204 C CA . SER A 1 657 ? -17.281 -0.573 24.540 1.00 91.94 657 SER A CA 1
ATOM 5205 C C . SER A 1 657 ? -17.745 0.687 25.273 1.00 91.94 657 SER A C 1
ATOM 5207 O O . SER A 1 657 ? -17.813 0.663 26.496 1.00 91.94 657 SER A O 1
ATOM 5209 N N . PHE A 1 658 ? -18.022 1.801 24.580 1.00 92.25 658 PHE A N 1
ATOM 5210 C CA . PHE A 1 658 ? -18.224 3.107 25.235 1.00 92.25 658 PHE A CA 1
ATOM 5211 C C . PHE A 1 658 ? -19.561 3.800 24.946 1.00 92.25 658 PHE A C 1
ATOM 5213 O O . PHE A 1 658 ? -19.851 4.833 25.559 1.00 92.25 658 PHE A O 1
ATOM 5220 N N . GLY A 1 659 ? -20.384 3.267 24.040 1.00 87.81 659 GLY A N 1
ATOM 5221 C CA . GLY A 1 659 ? -21.624 3.898 23.579 1.00 87.81 659 GLY A CA 1
ATOM 5222 C C . GLY A 1 659 ? -22.602 4.234 24.706 1.00 87.81 659 GLY A C 1
ATOM 5223 O O . GLY A 1 659 ? -23.136 5.345 24.754 1.00 87.81 659 GLY A O 1
ATOM 5224 N N . GLU A 1 660 ? -22.782 3.317 25.659 1.00 86.81 660 GLU A N 1
ATOM 5225 C CA . GLU A 1 660 ? -23.715 3.495 26.779 1.00 86.81 660 GLU A CA 1
ATOM 5226 C C . GLU A 1 660 ? -23.284 4.616 27.740 1.00 86.81 660 GLU A C 1
ATOM 5228 O O . GLU A 1 660 ? -24.122 5.341 28.284 1.00 86.81 660 GLU A O 1
ATOM 5233 N N . PHE A 1 661 ? -21.977 4.836 27.903 1.00 89.06 661 PHE A N 1
ATOM 5234 C CA . PHE A 1 661 ? -21.443 5.800 28.867 1.00 89.06 661 PHE A CA 1
ATOM 5235 C C . PHE A 1 661 ? -21.571 7.254 28.414 1.00 89.06 661 PHE A C 1
ATOM 5237 O O . PHE A 1 661 ? -21.721 8.150 29.245 1.00 89.06 661 PHE A O 1
ATOM 5244 N N . VAL A 1 662 ? -21.545 7.522 27.103 1.00 82.94 662 VAL A N 1
ATOM 5245 C CA . VAL A 1 662 ? -21.593 8.898 26.568 1.00 82.94 662 VAL A CA 1
ATOM 5246 C C . VAL A 1 662 ? -22.915 9.603 26.898 1.00 82.94 662 VAL A C 1
ATOM 5248 O O . VAL A 1 662 ? -22.942 10.831 27.055 1.00 82.94 662 VAL A O 1
ATOM 5251 N N . HIS A 1 663 ? -24.000 8.839 27.041 1.00 81.25 663 HIS A N 1
ATOM 5252 C CA . HIS A 1 663 ? -25.332 9.342 27.388 1.00 81.25 663 HIS A CA 1
ATOM 5253 C C . HIS A 1 663 ? -25.749 9.039 28.834 1.00 81.25 663 HIS A C 1
ATOM 5255 O O . HIS A 1 663 ? -26.811 9.493 29.273 1.00 81.25 663 HIS A O 1
ATOM 5261 N N . ALA A 1 664 ? -24.924 8.308 29.586 1.00 84.31 664 ALA A N 1
ATOM 5262 C CA . ALA A 1 664 ? -25.198 7.979 30.973 1.00 84.31 664 ALA A CA 1
ATOM 5263 C C . ALA A 1 664 ? -25.147 9.227 31.869 1.00 84.31 664 ALA A C 1
ATOM 5265 O O . ALA A 1 664 ? -24.322 10.126 31.699 1.00 84.31 664 ALA A O 1
ATOM 5266 N N . ARG A 1 665 ? -26.033 9.276 32.872 1.00 77.88 665 ARG A N 1
ATOM 5267 C CA . ARG A 1 665 ? -26.033 10.349 33.886 1.00 77.88 665 ARG A CA 1
ATOM 5268 C C . ARG A 1 665 ? -24.861 10.232 34.862 1.00 77.88 665 ARG A C 1
ATOM 5270 O O . ARG A 1 665 ? -24.410 11.239 35.394 1.00 77.88 665 ARG A O 1
ATOM 5277 N N . SER A 1 666 ? -24.407 9.009 35.104 1.00 80.31 666 SER A N 1
ATOM 5278 C CA . SER A 1 666 ? -23.283 8.663 35.970 1.00 80.31 666 SER A CA 1
ATOM 5279 C C . SER A 1 666 ? -22.670 7.363 35.470 1.00 80.31 666 SER A C 1
ATOM 5281 O O . SER A 1 666 ? -23.408 6.480 35.037 1.00 80.31 666 SER A O 1
ATOM 5283 N N . VAL A 1 667 ? -21.351 7.237 35.570 1.00 86.94 667 VAL A N 1
ATOM 5284 C CA . VAL A 1 667 ? -20.601 6.051 35.142 1.00 86.94 667 VAL A CA 1
ATOM 5285 C C . VAL A 1 667 ? -19.734 5.602 36.315 1.00 86.94 667 VAL A C 1
ATOM 5287 O O . VAL A 1 667 ? -19.082 6.446 36.933 1.00 86.94 667 VAL A O 1
ATOM 5290 N N . SER A 1 668 ? -19.754 4.313 36.663 1.00 90.19 668 SER A N 1
ATOM 5291 C CA . SER A 1 668 ? -18.919 3.799 37.753 1.00 90.19 668 SER A CA 1
ATOM 5292 C C . SER A 1 668 ? -17.486 3.547 37.270 1.00 90.19 668 SER A C 1
ATOM 5294 O O . SER A 1 668 ? -17.275 3.155 36.124 1.00 90.19 668 SER A O 1
ATOM 5296 N N . SER A 1 669 ? -16.481 3.735 38.135 1.00 89.31 669 SER A N 1
ATOM 5297 C CA . SER A 1 669 ? -15.082 3.440 37.776 1.00 89.31 669 SER A CA 1
ATOM 5298 C C . SER A 1 669 ? -14.854 1.962 37.429 1.00 89.31 669 SER A C 1
ATOM 5300 O O . SER A 1 669 ? -13.951 1.659 36.654 1.00 89.31 669 SER A O 1
ATOM 5302 N N . GLY A 1 670 ? -15.667 1.048 37.977 1.00 91.62 670 GLY A N 1
ATOM 5303 C CA . GLY A 1 670 ? -15.621 -0.378 37.642 1.00 91.62 670 GLY A CA 1
ATOM 5304 C C . GLY A 1 670 ? -16.003 -0.632 36.185 1.00 91.62 670 GLY A C 1
ATOM 5305 O O . GLY A 1 670 ? -15.230 -1.249 35.458 1.00 91.62 670 GLY A O 1
ATOM 5306 N N . ASP A 1 671 ? -17.119 -0.053 35.737 1.00 92.75 671 ASP A N 1
ATOM 5307 C CA . ASP A 1 671 ? -17.593 -0.212 34.355 1.00 92.75 671 ASP A CA 1
ATOM 5308 C C . ASP A 1 671 ? -16.596 0.385 33.347 1.00 92.75 671 ASP A C 1
ATOM 5310 O O . ASP A 1 671 ? -16.319 -0.211 32.307 1.00 92.75 671 ASP A O 1
ATOM 5314 N N . VAL A 1 672 ? -15.990 1.538 33.672 1.00 94.94 672 VAL A N 1
ATOM 5315 C CA . VAL A 1 672 ? -14.946 2.150 32.825 1.00 94.94 672 VAL A CA 1
ATOM 5316 C C . VAL A 1 672 ? -13.713 1.258 32.731 1.00 94.94 672 VAL A C 1
ATOM 5318 O O . VAL A 1 672 ? -13.122 1.143 31.657 1.00 94.94 672 VAL A O 1
ATOM 5321 N N . LYS A 1 673 ? -13.320 0.616 33.836 1.00 95.88 673 LYS A N 1
ATOM 5322 C CA . LYS A 1 673 ? -12.173 -0.292 33.859 1.00 95.88 673 LYS A CA 1
ATOM 5323 C C . LYS A 1 673 ? -12.400 -1.506 32.962 1.00 95.88 673 LYS A C 1
ATOM 5325 O O . LYS A 1 673 ? -11.492 -1.867 32.213 1.00 95.88 673 LYS A O 1
ATOM 5330 N N . ASP A 1 674 ? -13.587 -2.102 33.018 1.00 95.19 674 ASP A N 1
ATOM 5331 C CA . ASP A 1 674 ? -13.940 -3.249 32.181 1.00 95.19 674 ASP A CA 1
ATOM 5332 C C . ASP A 1 674 ? -14.010 -2.849 30.700 1.00 95.19 674 ASP A C 1
ATOM 5334 O O . ASP A 1 674 ? -13.385 -3.493 29.857 1.00 95.19 674 ASP A O 1
ATOM 5338 N N . ALA A 1 675 ? -14.618 -1.703 30.384 1.00 95.44 675 ALA A N 1
ATOM 5339 C CA . ALA A 1 675 ? -14.655 -1.177 29.020 1.00 95.44 675 ALA A CA 1
ATOM 5340 C C . ALA A 1 675 ? -13.262 -0.854 28.452 1.00 95.44 675 ALA A C 1
ATOM 5342 O O . ALA A 1 675 ? -12.964 -1.176 27.301 1.00 95.44 675 ALA A O 1
ATOM 5343 N N . LEU A 1 676 ? -12.374 -0.253 29.255 1.00 96.81 676 LEU A N 1
ATOM 5344 C CA . LEU A 1 676 ? -10.982 -0.014 28.862 1.00 96.81 676 LEU A CA 1
ATOM 5345 C C . LEU A 1 676 ? -10.224 -1.322 28.640 1.00 96.81 676 LEU A C 1
ATOM 5347 O O . LEU A 1 676 ? -9.429 -1.400 27.705 1.00 96.81 676 LEU A O 1
ATOM 5351 N N . LYS A 1 677 ? -10.460 -2.343 29.470 1.00 96.19 677 LYS A N 1
ATOM 5352 C CA . LYS A 1 677 ? -9.844 -3.664 29.316 1.00 96.19 677 LYS A CA 1
ATOM 5353 C C . LYS A 1 677 ? -10.280 -4.329 28.011 1.00 96.19 677 LYS A C 1
ATOM 5355 O O . LYS A 1 677 ? -9.422 -4.804 27.265 1.00 96.19 677 LYS A O 1
ATOM 5360 N N . ASP A 1 678 ? -11.577 -4.333 27.726 1.00 92.19 678 ASP A N 1
ATOM 5361 C CA . ASP A 1 678 ? -12.135 -4.957 26.527 1.00 92.19 678 ASP A CA 1
ATOM 5362 C C . ASP A 1 678 ? -11.671 -4.233 25.260 1.00 92.19 678 ASP A C 1
ATOM 5364 O O . ASP A 1 678 ? -11.139 -4.862 24.337 1.00 92.19 678 ASP A O 1
ATOM 5368 N N . PHE A 1 679 ? -11.757 -2.900 25.249 1.00 94.94 679 PHE A N 1
ATOM 5369 C CA . PHE A 1 679 ? -11.290 -2.093 24.126 1.00 94.94 679 PHE A CA 1
ATOM 5370 C C . PHE A 1 679 ? -9.780 -2.230 23.902 1.00 94.94 679 PHE A C 1
ATOM 5372 O O . PHE A 1 679 ? -9.338 -2.431 22.768 1.00 94.94 679 PHE A O 1
ATOM 5379 N N . ALA A 1 680 ? -8.969 -2.172 24.965 1.00 95.25 680 ALA A N 1
ATOM 5380 C CA . ALA A 1 680 ? -7.525 -2.359 24.858 1.00 95.25 680 ALA A CA 1
ATOM 5381 C C . ALA A 1 680 ? -7.172 -3.766 24.361 1.00 95.25 680 ALA A C 1
ATOM 5383 O O . ALA A 1 680 ? -6.266 -3.899 23.542 1.00 95.25 680 ALA A O 1
ATOM 5384 N N . SER A 1 681 ? -7.902 -4.808 24.774 1.00 90.62 681 SER A N 1
ATOM 5385 C CA . SER A 1 681 ? -7.673 -6.160 24.256 1.00 90.62 681 SER A CA 1
ATOM 5386 C C . SER A 1 681 ? -7.912 -6.231 22.748 1.00 90.62 681 SER A C 1
ATOM 5388 O O . SER A 1 681 ? -7.078 -6.773 22.023 1.00 90.62 681 SER A O 1
ATOM 5390 N N . LEU A 1 682 ? -8.992 -5.622 22.244 1.00 89.50 682 LEU A N 1
ATOM 5391 C CA . LEU A 1 682 ? -9.261 -5.536 20.804 1.00 89.50 682 LEU A CA 1
ATOM 5392 C C . LEU A 1 682 ? -8.186 -4.725 20.071 1.00 89.50 682 LEU A C 1
ATOM 5394 O O . LEU A 1 682 ? -7.657 -5.184 19.057 1.00 89.50 682 LEU A O 1
ATOM 5398 N N . ALA A 1 683 ? -7.796 -3.571 20.618 1.00 92.25 683 ALA A N 1
ATOM 5399 C CA . ALA A 1 683 ? -6.725 -2.744 20.070 1.00 92.25 683 ALA A CA 1
ATOM 5400 C C . ALA A 1 683 ? -5.382 -3.493 20.021 1.00 92.25 683 ALA A C 1
ATOM 5402 O O . ALA A 1 683 ? -4.611 -3.347 19.073 1.00 92.25 683 ALA A O 1
ATOM 5403 N N . PHE A 1 684 ? -5.125 -4.368 20.993 1.00 91.25 684 PHE A N 1
ATOM 5404 C CA . PHE A 1 684 ? -3.939 -5.222 21.051 1.00 91.25 684 PHE A CA 1
ATOM 5405 C C . PHE A 1 684 ? -4.145 -6.563 20.336 1.00 91.25 684 PHE A C 1
ATOM 5407 O O . PHE A 1 684 ? -3.426 -7.521 20.612 1.00 91.25 684 PHE A O 1
ATOM 5414 N N . ARG A 1 685 ? -5.095 -6.641 19.390 1.00 88.56 685 ARG A N 1
ATOM 5415 C CA . ARG A 1 685 ? -5.348 -7.808 18.520 1.00 88.56 685 ARG A CA 1
ATOM 5416 C C . ARG A 1 685 ? -5.760 -9.069 19.289 1.00 88.56 685 ARG A C 1
ATOM 5418 O O . ARG A 1 685 ? -5.391 -10.187 18.939 1.00 88.56 685 ARG A O 1
ATOM 5425 N N . GLY A 1 686 ? -6.546 -8.885 20.344 1.00 81.50 686 GLY A N 1
ATOM 5426 C CA . GLY A 1 686 ? -7.062 -9.949 21.201 1.00 81.50 686 GLY A CA 1
ATOM 5427 C C . GLY A 1 686 ? -6.079 -10.439 22.264 1.00 81.50 686 GLY A C 1
ATOM 5428 O O . GLY A 1 686 ? -6.341 -11.472 22.882 1.00 81.50 686 GLY A O 1
ATOM 5429 N N . VAL A 1 687 ? -4.963 -9.732 22.471 1.00 82.88 687 VAL A N 1
ATOM 5430 C CA . VAL A 1 687 ? -4.013 -10.005 23.557 1.00 82.88 687 VAL A CA 1
ATOM 5431 C C . VAL A 1 687 ? -4.598 -9.524 24.887 1.00 82.88 687 VAL A C 1
ATOM 5433 O O . VAL A 1 687 ? -5.309 -8.518 24.949 1.00 82.88 687 VAL A O 1
ATOM 5436 N N . GLU A 1 688 ? -4.327 -10.267 25.958 1.00 85.31 688 GLU A N 1
ATOM 5437 C CA . GLU A 1 688 ? -4.745 -9.890 27.306 1.00 85.31 688 GLU A CA 1
ATOM 5438 C C . GLU A 1 688 ? -3.971 -8.659 27.800 1.00 85.31 688 GLU A C 1
ATOM 5440 O O . GLU A 1 688 ? -2.763 -8.530 27.597 1.00 85.31 688 GLU A O 1
ATOM 5445 N N . VAL A 1 689 ? -4.685 -7.740 28.445 1.00 91.12 689 VAL A N 1
ATOM 5446 C CA . VAL A 1 689 ? -4.132 -6.475 28.931 1.00 91.12 689 VAL A CA 1
ATOM 5447 C C . VAL A 1 689 ? -3.530 -6.681 30.317 1.00 91.12 689 VAL A C 1
ATOM 5449 O O . VAL A 1 689 ? -4.212 -7.137 31.234 1.00 91.12 689 VAL A O 1
ATOM 5452 N N . GLU A 1 690 ? -2.263 -6.312 30.489 1.00 91.38 690 GLU A N 1
ATOM 5453 C CA . GLU A 1 690 ? -1.582 -6.438 31.778 1.00 91.38 690 GLU A CA 1
ATOM 5454 C C . GLU A 1 690 ? -2.178 -5.489 32.832 1.00 91.38 690 GLU A C 1
ATOM 5456 O O . GLU A 1 690 ? -2.391 -4.298 32.579 1.00 91.38 690 GLU A O 1
ATOM 5461 N N . SER A 1 691 ? -2.385 -5.998 34.051 1.00 93.19 691 SER A N 1
ATOM 5462 C CA . SER A 1 691 ? -2.961 -5.228 35.162 1.00 93.19 691 SER A CA 1
ATOM 5463 C C . SER A 1 691 ? -2.232 -3.911 35.466 1.00 93.19 691 SER A C 1
ATOM 5465 O O . SER A 1 691 ? -2.928 -2.925 35.701 1.00 93.19 691 SER A O 1
ATOM 5467 N N . PRO A 1 692 ? -0.881 -3.825 35.455 1.00 95.56 692 PRO A N 1
ATOM 5468 C CA . PRO A 1 692 ? -0.187 -2.556 35.676 1.00 95.56 692 PRO A CA 1
ATOM 5469 C C . PRO A 1 692 ? -0.543 -1.493 34.635 1.00 95.56 692 PRO A C 1
ATOM 5471 O O . PRO A 1 692 ? -0.843 -0.364 35.007 1.00 95.56 692 PRO A O 1
ATOM 5474 N N . PHE A 1 693 ? -0.588 -1.862 33.351 1.00 95.38 693 PHE A N 1
ATOM 5475 C CA . PHE A 1 693 ? -0.963 -0.937 32.283 1.00 95.38 693 PHE A CA 1
ATOM 5476 C C . PHE A 1 693 ? -2.414 -0.469 32.440 1.00 95.38 693 PHE A C 1
ATOM 5478 O O . PHE A 1 693 ? -2.678 0.730 32.410 1.00 95.38 693 PHE A O 1
ATOM 5485 N N . LEU A 1 694 ? -3.346 -1.396 32.692 1.00 96.81 694 LEU A N 1
ATOM 5486 C CA . LEU A 1 694 ? -4.753 -1.056 32.926 1.00 96.81 694 LEU A CA 1
ATOM 5487 C C . LEU A 1 694 ? -4.932 -0.135 34.145 1.00 96.81 694 LEU A C 1
ATOM 5489 O O . LEU A 1 694 ? -5.725 0.802 34.097 1.00 96.81 694 LEU A O 1
ATOM 5493 N N . ASN A 1 695 ? -4.186 -0.369 35.226 1.00 96.56 695 ASN A N 1
ATOM 5494 C CA . ASN A 1 695 ? -4.225 0.487 36.409 1.00 96.56 695 ASN A CA 1
ATOM 5495 C C . ASN A 1 695 ? -3.699 1.900 36.105 1.00 96.56 695 ASN A C 1
ATOM 5497 O O . ASN A 1 695 ? -4.312 2.862 36.552 1.00 96.56 695 ASN A O 1
ATOM 5501 N N . SER A 1 696 ? -2.638 2.045 35.301 1.00 97.25 696 SER A N 1
ATOM 5502 C CA . SER A 1 696 ? -2.155 3.365 34.866 1.00 97.25 696 SER A CA 1
ATOM 5503 C C . SER A 1 696 ? -3.177 4.113 34.003 1.00 97.25 696 SER A C 1
ATOM 5505 O O . SER A 1 696 ? -3.318 5.325 34.138 1.00 97.25 696 SER A O 1
ATOM 5507 N N . LEU A 1 697 ? -3.929 3.415 33.144 1.00 97.75 697 LEU A N 1
ATOM 5508 C CA . LEU A 1 697 ? -5.027 4.039 32.392 1.00 97.75 697 LEU A CA 1
ATOM 5509 C C . LEU A 1 697 ? -6.131 4.555 33.324 1.00 97.75 697 LEU A C 1
ATOM 5511 O O . LEU A 1 697 ? -6.636 5.661 33.124 1.00 97.75 697 LEU A O 1
ATOM 5515 N N . MET A 1 698 ? -6.480 3.768 34.345 1.00 98.00 698 MET A N 1
ATOM 5516 C CA . MET A 1 698 ? -7.472 4.159 35.348 1.00 98.00 698 MET A CA 1
ATOM 5517 C C . MET A 1 698 ? -7.003 5.340 36.195 1.00 98.00 698 MET A C 1
ATOM 5519 O O . MET A 1 698 ? -7.788 6.251 36.413 1.00 98.00 698 MET A O 1
ATOM 5523 N N . GLU A 1 699 ? -5.731 5.385 36.594 1.00 97.62 699 GLU A N 1
ATOM 5524 C CA . GLU A 1 699 ? -5.162 6.519 37.333 1.00 97.62 699 GLU A CA 1
ATOM 5525 C C . GLU A 1 699 ? -5.265 7.825 36.529 1.00 97.62 699 GLU A C 1
ATOM 5527 O O . GLU A 1 699 ? -5.667 8.862 37.058 1.00 97.62 699 GLU A O 1
ATOM 5532 N N . VAL A 1 700 ? -4.972 7.777 35.223 1.00 97.00 700 VAL A N 1
ATOM 5533 C CA . VAL A 1 700 ? -5.138 8.934 34.330 1.00 97.00 700 VAL A CA 1
ATOM 5534 C C . VAL A 1 700 ? -6.608 9.358 34.254 1.00 97.00 700 VAL A C 1
ATOM 5536 O O . VAL A 1 700 ? -6.908 10.546 34.375 1.00 97.00 700 VAL A O 1
ATOM 5539 N N . TYR A 1 701 ? -7.525 8.406 34.072 1.00 97.38 701 TYR A N 1
ATOM 5540 C CA . TYR A 1 701 ? -8.963 8.677 34.031 1.00 97.38 701 TYR A CA 1
ATOM 5541 C C . TYR A 1 701 ? -9.466 9.314 35.339 1.00 97.38 701 TYR A C 1
ATOM 5543 O O . TYR A 1 701 ? -10.101 10.370 35.308 1.00 97.38 701 TYR A O 1
ATOM 5551 N N . GLU A 1 702 ? -9.150 8.708 36.484 1.00 96.88 702 GLU A N 1
ATOM 5552 C CA . GLU A 1 702 ? -9.594 9.144 37.811 1.00 96.88 702 GLU A CA 1
ATOM 5553 C C . GLU A 1 702 ? -9.062 10.536 38.149 1.00 96.88 702 GLU A C 1
ATOM 5555 O O . GLU A 1 702 ? -9.841 11.394 38.556 1.00 96.88 702 GLU A O 1
ATOM 5560 N N . ASN A 1 703 ? -7.793 10.825 37.853 1.00 97.06 703 ASN A N 1
ATOM 5561 C CA . ASN A 1 703 ? -7.210 12.155 38.036 1.00 97.06 703 ASN A CA 1
ATOM 5562 C C . ASN A 1 703 ? -7.965 13.233 37.228 1.00 97.06 703 ASN A C 1
ATOM 5564 O O . ASN A 1 703 ? -8.216 14.342 37.707 1.00 97.06 703 ASN A O 1
ATOM 5568 N N . HIS A 1 704 ? -8.398 12.928 36.002 1.00 96.19 704 HIS A N 1
ATOM 5569 C CA . HIS A 1 704 ? -9.221 13.862 35.232 1.00 96.19 704 HIS A CA 1
ATOM 5570 C C . HIS A 1 704 ? -10.608 14.077 35.856 1.00 96.19 704 HIS A C 1
ATOM 5572 O O . HIS A 1 704 ? -11.065 15.222 35.921 1.00 96.19 704 HIS A O 1
ATOM 5578 N N . ILE A 1 705 ? -11.256 13.014 36.341 1.00 94.88 705 ILE A N 1
ATOM 5579 C CA . ILE A 1 705 ? -12.542 13.107 37.050 1.00 94.88 705 ILE A CA 1
ATOM 5580 C C . ILE A 1 705 ? -12.403 13.928 38.342 1.00 94.88 705 ILE A C 1
ATOM 5582 O O . ILE A 1 705 ? -13.211 14.825 38.582 1.00 94.88 705 ILE A O 1
ATOM 5586 N N . GLU A 1 706 ? -11.357 13.692 39.136 1.00 95.12 706 GLU A N 1
ATOM 5587 C CA . GLU A 1 706 ? -11.056 14.439 40.367 1.00 95.12 706 GLU A CA 1
ATOM 5588 C C . GLU A 1 706 ? -10.825 15.933 40.099 1.00 95.12 706 GLU A C 1
ATOM 5590 O O . GLU A 1 706 ? -11.247 16.784 40.882 1.00 95.12 706 GLU A O 1
ATOM 5595 N N . ASN A 1 707 ? -10.251 16.270 38.942 1.00 95.69 707 ASN A N 1
ATOM 5596 C CA . ASN A 1 707 ? -10.091 17.648 38.470 1.00 95.69 707 ASN A CA 1
ATOM 5597 C C . ASN A 1 707 ? -11.361 18.246 37.828 1.00 95.69 707 ASN A C 1
ATOM 5599 O O . ASN A 1 707 ? -11.298 19.281 37.158 1.00 95.69 707 ASN A O 1
ATOM 5603 N N . GLY A 1 708 ? -12.521 17.612 38.011 1.00 93.94 708 GLY A N 1
ATOM 5604 C CA . GLY A 1 708 ? -13.822 18.124 37.580 1.00 93.94 708 GLY A CA 1
ATOM 5605 C C . GLY A 1 708 ? -14.110 17.964 36.087 1.00 93.94 708 GLY A C 1
ATOM 5606 O O . GLY A 1 708 ? -15.008 18.633 35.570 1.00 93.94 708 GLY A O 1
ATOM 5607 N N . LYS A 1 709 ? -13.364 17.113 35.370 1.00 94.38 709 LYS A N 1
ATOM 5608 C CA . LYS A 1 709 ? -13.667 16.796 33.970 1.00 94.38 709 LYS A CA 1
ATOM 5609 C C . LYS A 1 709 ? -14.869 15.869 33.859 1.00 94.38 709 LYS A C 1
ATOM 5611 O O . LYS A 1 709 ? -15.094 15.001 34.696 1.00 94.38 709 LYS A O 1
ATOM 5616 N N . SER A 1 710 ? -15.637 16.043 32.787 1.00 92.06 710 SER A N 1
ATOM 5617 C CA . SER A 1 710 ? -16.696 15.093 32.437 1.00 92.06 710 SER A CA 1
ATOM 5618 C C . SER A 1 710 ? -16.100 13.757 31.974 1.00 92.06 710 SER A C 1
ATOM 5620 O O . SER A 1 710 ? -14.977 13.734 31.470 1.00 92.06 710 SER A O 1
ATOM 5622 N N . PHE A 1 711 ? -16.863 12.656 32.050 1.00 92.88 711 PHE A N 1
ATOM 5623 C CA . PHE A 1 711 ? -16.457 11.346 31.500 1.00 92.88 711 PHE A CA 1
ATOM 5624 C C . PHE A 1 711 ? -15.887 11.467 30.075 1.00 92.88 711 PHE A C 1
ATOM 5626 O O . PHE A 1 711 ? -14.828 10.930 29.765 1.00 92.88 711 PHE A O 1
ATOM 5633 N N . LYS A 1 712 ? -16.563 12.256 29.233 1.00 92.88 712 LYS A N 1
ATOM 5634 C CA . LYS A 1 712 ? -16.226 12.483 27.821 1.00 92.88 712 LYS A CA 1
ATOM 5635 C C . LYS A 1 712 ? -14.852 13.120 27.626 1.00 92.88 712 LYS A C 1
ATOM 5637 O O . LYS A 1 712 ? -14.173 12.819 26.654 1.00 92.88 712 LYS A O 1
ATOM 5642 N N . GLU A 1 713 ? -14.449 14.003 28.535 1.00 93.62 713 GLU A N 1
ATOM 5643 C CA . GLU A 1 713 ? -13.116 14.608 28.530 1.00 93.62 713 GLU A CA 1
ATOM 5644 C C . GLU A 1 713 ? -12.081 13.694 29.201 1.00 93.62 713 GLU A C 1
ATOM 5646 O O . GLU A 1 713 ? -10.943 13.630 28.745 1.00 93.62 713 GLU A O 1
ATOM 5651 N N . ALA A 1 714 ? -12.471 12.988 30.267 1.00 95.56 714 ALA A N 1
ATOM 5652 C CA . ALA A 1 714 ? -11.584 12.156 31.077 1.00 95.56 714 ALA A CA 1
ATOM 5653 C C . ALA A 1 714 ? -11.164 10.847 30.386 1.00 95.56 714 ALA A C 1
ATOM 5655 O O . ALA A 1 714 ? -10.064 10.361 30.634 1.00 95.56 714 ALA A O 1
ATOM 5656 N N . ILE A 1 715 ? -11.999 10.282 29.505 1.00 96.31 715 ILE A N 1
ATOM 5657 C CA . ILE A 1 715 ? -11.707 9.017 28.807 1.00 96.31 715 ILE A CA 1
ATOM 5658 C C . ILE A 1 715 ? -10.766 9.179 27.601 1.00 96.31 715 ILE A C 1
ATOM 5660 O O . ILE A 1 715 ? -10.141 8.217 27.154 1.00 96.31 715 ILE A O 1
ATOM 5664 N N . VAL A 1 716 ? -10.617 10.403 27.084 1.00 96.75 716 VAL A N 1
ATOM 5665 C CA . VAL A 1 716 ? -9.808 10.696 25.889 1.00 96.75 716 VAL A CA 1
ATOM 5666 C C . VAL A 1 716 ? -8.318 10.354 26.078 1.00 96.75 716 VAL A C 1
ATOM 5668 O O . VAL A 1 716 ? -7.774 9.659 25.216 1.00 96.75 716 VAL A O 1
ATOM 5671 N N . PRO A 1 717 ? -7.626 10.778 27.158 1.00 97.88 717 PRO A N 1
ATOM 5672 C CA . PRO A 1 717 ? -6.210 10.446 27.344 1.00 97.88 717 PRO A CA 1
ATOM 5673 C C . PRO A 1 717 ? -5.919 8.944 27.554 1.00 97.88 717 PRO A C 1
ATOM 5675 O O . PRO A 1 717 ? -4.952 8.456 26.958 1.00 97.88 717 PRO A O 1
ATOM 5678 N N . PRO A 1 718 ? -6.728 8.171 28.313 1.00 98.00 718 PRO A N 1
ATOM 5679 C CA . PRO A 1 718 ? -6.608 6.712 28.364 1.00 98.00 718 PRO A CA 1
ATOM 5680 C C . PRO A 1 718 ? -6.712 6.043 26.987 1.00 98.00 718 PRO A C 1
ATOM 5682 O O . PRO A 1 718 ? -5.867 5.219 26.639 1.00 98.00 718 PRO A O 1
ATOM 5685 N N . LEU A 1 719 ? -7.691 6.438 26.164 1.00 97.38 719 LEU A N 1
ATOM 5686 C CA . LEU A 1 719 ? -7.840 5.911 24.802 1.00 97.38 719 LEU A CA 1
ATOM 5687 C C . LEU A 1 719 ? -6.630 6.250 23.926 1.00 97.38 719 LEU A C 1
ATOM 5689 O O . LEU A 1 719 ? -6.089 5.372 23.259 1.00 97.38 719 LEU A O 1
ATOM 5693 N N . ALA A 1 720 ? -6.153 7.497 23.968 1.00 96.75 720 ALA A N 1
ATOM 5694 C CA . ALA A 1 720 ? -4.949 7.895 23.242 1.00 96.75 720 ALA A CA 1
ATOM 5695 C C . ALA A 1 720 ? -3.719 7.082 23.680 1.00 96.75 720 ALA A C 1
ATOM 5697 O O . ALA A 1 720 ? -2.945 6.648 22.832 1.00 96.75 720 ALA A O 1
ATOM 5698 N N . SER A 1 721 ? -3.588 6.804 24.981 1.00 97.06 721 SER A N 1
ATOM 5699 C CA . SER A 1 721 ? -2.505 5.983 25.540 1.00 97.06 721 SER A CA 1
ATOM 5700 C C . SER A 1 721 ? -2.551 4.532 25.051 1.00 97.06 721 SER A C 1
ATOM 5702 O O . SER A 1 721 ? -1.503 3.943 24.787 1.00 97.06 721 SER A O 1
ATOM 5704 N N . ILE A 1 722 ? -3.745 3.953 24.869 1.00 97.69 722 ILE A N 1
ATOM 5705 C CA . ILE A 1 722 ? -3.913 2.636 24.229 1.00 97.69 722 ILE A CA 1
ATOM 5706 C C . ILE A 1 722 ? -3.381 2.690 22.792 1.00 97.69 722 ILE A C 1
ATOM 5708 O O . ILE A 1 722 ? -2.532 1.872 22.432 1.00 97.69 722 ILE A O 1
ATOM 5712 N N . LEU A 1 723 ? -3.810 3.688 22.011 1.00 95.56 723 LEU A N 1
ATOM 5713 C CA . LEU A 1 723 ? -3.459 3.870 20.593 1.00 95.56 723 LEU A CA 1
ATOM 5714 C C . LEU A 1 723 ? -1.996 4.275 20.340 1.00 95.56 723 LEU A C 1
ATOM 5716 O O . LEU A 1 723 ? -1.570 4.350 19.186 1.00 95.56 723 LEU A O 1
ATOM 5720 N N . THR A 1 724 ? -1.214 4.529 21.389 1.00 94.81 724 THR A N 1
ATOM 5721 C CA . THR A 1 724 ? 0.237 4.771 21.303 1.00 94.81 724 THR A CA 1
ATOM 5722 C C . THR A 1 724 ? 1.082 3.808 22.104 1.00 94.81 724 THR A C 1
ATOM 5724 O O . THR A 1 724 ? 2.306 3.940 22.140 1.00 94.81 724 THR A O 1
ATOM 5727 N N . SER A 1 725 ? 0.454 2.844 22.767 1.00 93.81 725 SER A N 1
ATOM 5728 C CA . SER A 1 725 ? 1.187 1.840 23.521 1.00 93.81 725 SER A CA 1
ATOM 5729 C C . SER A 1 725 ? 2.018 0.959 22.576 1.00 93.81 725 SER A C 1
ATOM 5731 O O . SER A 1 725 ? 1.618 0.721 21.429 1.00 93.81 725 SER A O 1
ATOM 5733 N N . PRO A 1 726 ? 3.145 0.395 23.047 1.00 90.25 726 PRO A N 1
ATOM 5734 C CA . PRO A 1 726 ? 3.900 -0.583 22.271 1.00 90.25 726 PRO A CA 1
ATOM 5735 C C . PRO A 1 726 ? 3.044 -1.778 21.830 1.00 90.25 726 PRO A C 1
ATOM 5737 O O . PRO A 1 726 ? 3.187 -2.255 20.709 1.00 90.25 726 PRO A O 1
ATOM 5740 N N . SER A 1 727 ? 2.106 -2.217 22.675 1.00 90.25 727 SER A N 1
ATOM 5741 C CA . SER A 1 727 ? 1.180 -3.316 22.376 1.00 90.25 727 SER A CA 1
ATOM 5742 C C . SER A 1 727 ? 0.209 -3.011 21.241 1.00 90.25 727 SER A C 1
ATOM 5744 O O . SER A 1 727 ? -0.269 -3.954 20.620 1.00 90.25 727 SER A O 1
ATOM 5746 N N . PHE A 1 728 ? -0.070 -1.736 20.951 1.00 93.25 728 PHE A N 1
ATOM 5747 C CA . PHE A 1 728 ? -0.832 -1.312 19.776 1.00 93.25 728 PHE A CA 1
ATOM 5748 C C . PHE A 1 728 ? 0.079 -1.110 18.566 1.00 93.25 728 PHE A C 1
ATOM 5750 O O . PHE A 1 728 ? -0.136 -1.727 17.518 1.00 93.25 728 PHE A O 1
ATOM 5757 N N . LEU A 1 729 ? 1.123 -0.293 18.737 1.00 91.62 729 LEU A N 1
ATOM 5758 C CA . LEU A 1 729 ? 1.998 0.159 17.659 1.00 91.62 729 LEU A CA 1
ATOM 5759 C C . LEU A 1 729 ? 2.871 -0.945 17.072 1.00 91.62 729 LEU A C 1
ATOM 5761 O O . LEU A 1 729 ? 3.249 -0.816 15.919 1.00 91.62 729 LEU A O 1
ATOM 5765 N N . TYR A 1 730 ? 3.204 -2.006 17.808 1.00 88.56 730 TYR A N 1
ATOM 5766 C CA . TYR A 1 730 ? 4.102 -3.055 17.321 1.00 88.56 730 TYR A CA 1
ATOM 5767 C C . TYR A 1 730 ? 3.382 -4.379 17.116 1.00 88.56 730 TYR A C 1
ATOM 5769 O O . TYR A 1 730 ? 2.631 -4.840 17.978 1.00 88.56 730 TYR A O 1
ATOM 5777 N N . ILE A 1 731 ? 3.675 -5.039 15.995 1.00 86.56 731 ILE A N 1
ATOM 5778 C CA . ILE A 1 731 ? 3.269 -6.428 15.779 1.00 86.56 731 ILE A CA 1
ATOM 5779 C C . ILE A 1 731 ? 4.301 -7.313 16.478 1.00 86.56 731 ILE A C 1
ATOM 5781 O O . ILE A 1 731 ? 5.443 -7.445 16.038 1.00 86.56 731 ILE A O 1
ATOM 5785 N N . LYS A 1 732 ? 3.908 -7.874 17.624 1.00 73.06 732 LYS A N 1
ATOM 5786 C CA . LYS A 1 732 ? 4.790 -8.662 18.487 1.00 73.06 732 LYS A CA 1
ATOM 5787 C C . LYS A 1 732 ? 4.710 -10.144 18.133 1.00 73.06 732 LYS A C 1
ATOM 5789 O O . LYS A 1 732 ? 3.795 -10.839 18.556 1.00 73.06 732 LYS A O 1
ATOM 5794 N N . GLU A 1 733 ? 5.721 -10.635 17.431 1.00 75.69 733 GLU A N 1
ATOM 5795 C CA . GLU A 1 733 ? 5.920 -12.060 17.150 1.00 75.69 733 GLU A CA 1
ATOM 5796 C C . GLU A 1 733 ? 7.173 -12.512 17.901 1.00 75.69 733 GLU A C 1
ATOM 5798 O O . GLU A 1 733 ? 8.289 -12.474 17.392 1.00 75.69 733 GLU A O 1
ATOM 5803 N N . TYR A 1 734 ? 7.017 -12.847 19.183 1.00 60.94 734 TYR A N 1
ATOM 5804 C CA . TYR A 1 734 ? 8.168 -12.994 20.078 1.00 60.94 734 TYR A CA 1
ATOM 5805 C C . TYR A 1 734 ? 9.063 -14.178 19.683 1.00 60.94 734 TYR A C 1
ATOM 5807 O O . TYR A 1 734 ? 8.620 -15.331 19.742 1.00 60.94 734 TYR A O 1
ATOM 5815 N N . ASN A 1 735 ? 10.326 -13.903 19.351 1.00 63.19 735 ASN A N 1
ATOM 5816 C CA . ASN A 1 735 ? 11.355 -14.902 19.078 1.00 63.19 735 ASN A CA 1
ATOM 5817 C C . ASN A 1 735 ? 12.608 -14.643 19.946 1.00 63.19 735 ASN A C 1
ATOM 5819 O O . ASN A 1 735 ? 13.052 -13.509 20.079 1.00 63.19 735 ASN A O 1
ATOM 5823 N N . MET A 1 736 ? 13.196 -15.703 20.513 1.00 54.88 736 MET A N 1
ATOM 5824 C CA . MET A 1 736 ? 14.484 -15.682 21.231 1.00 54.88 736 MET A CA 1
ATOM 5825 C C . MET A 1 736 ? 15.657 -16.100 20.318 1.00 54.88 736 MET A C 1
ATOM 5827 O O . MET A 1 736 ? 16.549 -16.828 20.744 1.00 54.88 736 MET A O 1
ATOM 5831 N N . GLY A 1 737 ? 15.619 -15.715 19.038 1.00 57.75 737 GLY A N 1
ATOM 5832 C CA . GLY A 1 737 ? 16.657 -16.046 18.052 1.00 57.75 737 GLY A CA 1
ATOM 5833 C C . GLY A 1 737 ? 16.622 -17.482 17.504 1.00 57.75 737 GLY A C 1
ATOM 5834 O O . GLY A 1 737 ? 17.599 -17.932 16.915 1.00 57.75 737 GLY A O 1
ATOM 5835 N N . GLN A 1 738 ? 15.520 -18.221 17.678 1.00 65.25 738 GLN A N 1
ATOM 5836 C CA . GLN A 1 738 ? 15.332 -19.559 17.103 1.00 65.25 738 GLN A CA 1
ATOM 5837 C C . GLN A 1 738 ? 14.048 -19.620 16.285 1.00 65.25 738 GLN A C 1
ATOM 5839 O O . GLN A 1 738 ? 12.976 -19.307 16.794 1.00 65.25 738 GLN A O 1
ATOM 5844 N N . ARG A 1 739 ? 14.132 -20.106 15.043 1.00 72.94 739 ARG A N 1
ATOM 5845 C CA . ARG A 1 739 ? 12.963 -20.209 14.164 1.00 72.94 739 ARG A CA 1
ATOM 5846 C C . ARG A 1 739 ? 11.889 -21.127 14.762 1.00 72.94 739 ARG A C 1
ATOM 5848 O O . ARG A 1 739 ? 12.104 -22.336 14.870 1.00 72.94 739 ARG A O 1
ATOM 5855 N N . LYS A 1 740 ? 10.728 -20.575 15.125 1.00 84.06 740 LYS A N 1
ATOM 5856 C CA . LYS A 1 740 ? 9.618 -21.312 15.766 1.00 84.06 740 LYS A CA 1
ATOM 5857 C C . LYS A 1 740 ? 8.302 -21.121 15.008 1.00 84.06 740 LYS A C 1
ATOM 5859 O O . LYS A 1 740 ? 8.106 -20.068 14.407 1.00 84.06 740 LYS A O 1
ATOM 5864 N N . PRO A 1 741 ? 7.386 -22.108 15.009 1.00 89.12 741 PRO A N 1
ATOM 5865 C CA . PRO A 1 741 ? 6.039 -21.912 14.479 1.00 89.12 741 PRO A CA 1
ATOM 5866 C C . PRO A 1 741 ? 5.310 -20.775 15.202 1.00 89.12 741 PRO A C 1
ATOM 5868 O O . PRO A 1 741 ? 5.452 -20.626 16.418 1.00 89.12 741 PRO A O 1
ATOM 5871 N N . LEU A 1 742 ? 4.517 -20.009 14.457 1.00 90.50 742 LEU A N 1
ATOM 5872 C CA . LEU A 1 742 ? 3.604 -19.020 15.030 1.00 90.50 742 LEU A CA 1
ATOM 5873 C C . LEU A 1 742 ? 2.491 -19.699 15.835 1.00 90.50 742 LEU A C 1
ATOM 5875 O O . LEU A 1 742 ? 2.041 -20.800 15.489 1.00 90.50 742 LEU A O 1
ATOM 5879 N N . SER A 1 743 ? 1.996 -19.011 16.866 1.00 90.31 743 SER A N 1
ATOM 5880 C CA . SER A 1 743 ? 0.689 -19.339 17.441 1.00 90.31 743 SER A CA 1
ATOM 5881 C C . SER A 1 743 ? -0.424 -19.128 16.400 1.00 90.31 743 SER A C 1
ATOM 5883 O O . SER A 1 743 ? -0.210 -18.561 15.326 1.00 90.31 743 SER A O 1
ATOM 5885 N N . GLN A 1 744 ? -1.633 -19.612 16.681 1.00 91.69 744 GLN A N 1
ATOM 5886 C CA . GLN A 1 744 ? -2.760 -19.426 15.761 1.00 91.69 744 GLN A CA 1
ATOM 5887 C C . GLN A 1 744 ? -3.175 -17.951 15.676 1.00 91.69 744 GLN A C 1
ATOM 5889 O O . GLN A 1 744 ? -3.522 -17.468 14.604 1.00 91.69 744 GLN A O 1
ATOM 5894 N N . GLU A 1 745 ? -3.099 -17.239 16.794 1.00 89.81 745 GLU A N 1
ATOM 5895 C CA . GLU A 1 745 ? -3.388 -15.815 16.940 1.00 89.81 745 GLU A CA 1
ATOM 5896 C C . GLU A 1 745 ? -2.323 -14.952 16.253 1.00 89.81 745 GLU A C 1
ATOM 5898 O O . GLU A 1 745 ? -2.657 -14.001 15.543 1.00 89.81 745 GLU A O 1
ATOM 5903 N N . GLU A 1 746 ? -1.044 -15.319 16.396 1.00 90.62 746 GLU A N 1
ATOM 5904 C CA . GLU A 1 746 ? 0.054 -14.682 15.663 1.00 90.62 746 GLU A CA 1
ATOM 5905 C C . GLU A 1 746 ? -0.113 -14.889 14.149 1.00 90.62 746 GLU A C 1
ATOM 5907 O O . GLU A 1 746 ? 0.003 -13.938 13.381 1.00 90.62 746 GLU A O 1
ATOM 5912 N N . LEU A 1 747 ? -0.469 -16.105 13.709 1.00 93.75 747 LEU A N 1
ATOM 5913 C CA . LEU A 1 747 ? -0.729 -16.389 12.295 1.00 93.75 747 LEU A CA 1
ATOM 5914 C C . LEU A 1 747 ? -1.927 -15.592 11.759 1.00 93.75 747 LEU A C 1
ATOM 5916 O O . LEU A 1 747 ? -1.827 -15.014 10.680 1.00 93.75 747 LEU A O 1
ATOM 5920 N N . ALA A 1 748 ? -3.032 -15.524 12.504 1.00 94.44 748 ALA A N 1
ATOM 5921 C CA . ALA A 1 748 ? -4.193 -14.710 12.146 1.00 94.44 748 ALA A CA 1
ATOM 5922 C C . ALA A 1 748 ? -3.835 -13.227 12.000 1.00 94.44 748 ALA A C 1
ATOM 5924 O O . ALA A 1 748 ? -4.233 -12.592 11.026 1.00 94.44 748 ALA A O 1
ATOM 5925 N N . THR A 1 749 ? -3.042 -12.697 12.933 1.00 92.50 749 THR A N 1
ATOM 5926 C CA . THR A 1 749 ? -2.547 -11.317 12.884 1.00 92.50 749 THR A CA 1
ATOM 5927 C C . THR A 1 749 ? -1.670 -11.092 11.655 1.00 92.50 749 THR A C 1
ATOM 5929 O O . THR A 1 749 ? -1.897 -10.153 10.895 1.00 92.50 749 THR A O 1
ATOM 5932 N N . ARG A 1 750 ? -0.694 -11.970 11.396 1.00 94.06 750 ARG A N 1
ATOM 5933 C CA . ARG A 1 750 ? 0.176 -11.835 10.221 1.00 94.06 750 ARG A CA 1
ATOM 5934 C C . ARG A 1 750 ? -0.624 -11.909 8.920 1.00 94.06 750 ARG A C 1
ATOM 5936 O O . ARG A 1 750 ? -0.402 -11.107 8.018 1.00 94.06 750 ARG A O 1
ATOM 5943 N N . MET A 1 751 ? -1.592 -12.826 8.834 1.00 96.19 751 MET A N 1
ATOM 5944 C CA . MET A 1 751 ? -2.509 -12.925 7.695 1.00 96.19 751 MET A CA 1
ATOM 5945 C C . MET A 1 751 ? -3.338 -11.652 7.512 1.00 96.19 751 MET A C 1
ATOM 5947 O O . MET A 1 751 ? -3.485 -11.200 6.380 1.00 96.19 751 MET A O 1
ATOM 5951 N N . SER A 1 752 ? -3.869 -11.066 8.589 1.00 95.94 752 SER A N 1
ATOM 5952 C CA . SER A 1 752 ? -4.709 -9.868 8.500 1.00 95.94 752 SER A CA 1
ATOM 5953 C C . SER A 1 752 ? -3.921 -8.647 8.041 1.00 95.94 752 SER A C 1
ATOM 5955 O O . SER A 1 752 ? -4.371 -7.940 7.147 1.00 95.94 752 SER A O 1
ATOM 5957 N N . TYR A 1 753 ? -2.713 -8.425 8.555 1.00 95.00 753 TYR A N 1
ATOM 5958 C CA . TYR A 1 753 ? -1.896 -7.300 8.096 1.00 95.00 753 TYR A CA 1
ATOM 5959 C C . TYR A 1 753 ? -1.334 -7.519 6.689 1.00 95.00 753 TYR A C 1
ATOM 5961 O O . TYR A 1 753 ? -1.297 -6.575 5.908 1.00 95.00 753 TYR A O 1
ATOM 5969 N N . PHE A 1 754 ? -0.995 -8.758 6.319 1.00 96.56 754 PHE A N 1
ATOM 5970 C CA . PHE A 1 754 ? -0.584 -9.074 4.950 1.00 96.56 754 PHE A CA 1
ATOM 5971 C C . PHE A 1 754 ? -1.716 -8.865 3.936 1.00 96.56 754 PHE A C 1
ATOM 5973 O O . PHE A 1 754 ? -1.516 -8.218 2.911 1.00 96.56 754 PHE A O 1
ATOM 5980 N N . LEU A 1 755 ? -2.901 -9.422 4.208 1.00 97.06 755 LEU A N 1
ATOM 5981 C CA . LEU A 1 755 ? -4.001 -9.425 3.247 1.00 97.06 755 LEU A CA 1
ATOM 5982 C C . LEU A 1 755 ? -4.898 -8.201 3.332 1.00 97.06 755 LEU A C 1
ATOM 5984 O O . LEU A 1 755 ? -5.535 -7.920 2.333 1.00 97.06 755 LEU A O 1
ATOM 5988 N N . TRP A 1 756 ? -4.995 -7.509 4.468 1.00 95.69 756 TRP A N 1
ATOM 5989 C CA . TRP A 1 756 ? -5.930 -6.395 4.679 1.00 95.69 756 TRP A CA 1
ATOM 5990 C C . TRP A 1 756 ? -5.274 -5.105 5.178 1.00 95.69 756 TRP A C 1
ATOM 5992 O O . TRP A 1 756 ? -5.964 -4.091 5.244 1.00 95.69 756 TRP A O 1
ATOM 6002 N N . GLY A 1 757 ? -3.993 -5.117 5.568 1.00 93.69 757 GLY A N 1
ATOM 6003 C CA . GLY A 1 757 ? -3.351 -3.949 6.187 1.00 93.69 757 GLY A CA 1
ATOM 6004 C C . GLY A 1 757 ? -4.048 -3.489 7.476 1.00 93.69 757 GLY A C 1
ATOM 6005 O O . GLY A 1 757 ? -3.972 -2.320 7.840 1.00 93.69 757 GLY A O 1
ATOM 6006 N N . ALA A 1 758 ? -4.779 -4.387 8.142 1.00 92.00 758 ALA A N 1
ATOM 6007 C CA . ALA A 1 758 ? -5.637 -4.080 9.281 1.00 92.00 758 ALA A CA 1
ATOM 6008 C C . ALA A 1 758 ? -5.728 -5.283 10.246 1.00 92.00 758 ALA A C 1
ATOM 6010 O O . ALA A 1 758 ? -5.373 -6.409 9.868 1.00 92.00 758 ALA A O 1
ATOM 6011 N N . PRO A 1 759 ? -6.214 -5.084 11.487 1.00 91.31 759 PRO A N 1
ATOM 6012 C CA . PRO A 1 759 ? -6.432 -6.168 12.440 1.00 91.31 759 PRO A CA 1
ATOM 6013 C C . PRO A 1 759 ? -7.372 -7.267 11.921 1.00 91.31 759 PRO A C 1
ATOM 6015 O O . PRO A 1 759 ? -8.238 -7.036 11.071 1.00 91.31 759 PRO A O 1
ATOM 6018 N N . ALA A 1 760 ? -7.200 -8.474 12.464 1.00 91.69 760 ALA A N 1
ATOM 6019 C CA . ALA A 1 760 ? -8.057 -9.623 12.196 1.00 91.69 760 ALA A CA 1
ATOM 6020 C C . ALA A 1 760 ? -9.495 -9.359 12.664 1.00 91.69 760 ALA A C 1
ATOM 6022 O O . ALA A 1 760 ? -9.718 -8.777 13.725 1.00 91.69 760 ALA A O 1
ATOM 6023 N N . ASP A 1 761 ? -10.476 -9.814 11.885 1.00 88.56 761 ASP A N 1
ATOM 6024 C CA . ASP A 1 761 ? -11.882 -9.698 12.262 1.00 88.56 761 ASP A CA 1
ATOM 6025 C C . ASP A 1 761 ? -12.298 -10.764 13.291 1.00 88.56 761 ASP A C 1
ATOM 6027 O O . ASP A 1 761 ? -11.571 -11.720 13.581 1.00 88.56 761 ASP A O 1
ATOM 6031 N N . LYS A 1 762 ? -13.503 -10.600 13.856 1.00 85.38 762 LYS A N 1
ATOM 6032 C CA . LYS A 1 762 ? -14.059 -11.508 14.873 1.00 85.38 762 LYS A CA 1
ATOM 6033 C C . LYS A 1 762 ? -14.101 -12.967 14.374 1.00 85.38 762 LYS A C 1
ATOM 6035 O O . LYS A 1 762 ? -13.848 -13.882 15.159 1.00 85.38 762 LYS A O 1
ATOM 6040 N N . GLU A 1 763 ? -14.377 -13.191 13.085 1.00 91.81 763 GLU A N 1
ATOM 6041 C CA . GLU A 1 763 ? -14.399 -14.526 12.468 1.00 91.81 763 GLU A CA 1
ATOM 6042 C C . GLU A 1 763 ? -13.003 -15.165 12.443 1.00 91.81 763 GLU A C 1
ATOM 6044 O O . GLU A 1 763 ? -12.831 -16.261 12.983 1.00 91.81 763 GLU A O 1
ATOM 6049 N N . LEU A 1 764 ? -11.989 -14.466 11.919 1.00 93.44 764 LEU A N 1
ATOM 6050 C CA . LEU A 1 764 ? -10.621 -14.982 11.847 1.00 93.44 764 LEU A CA 1
ATOM 6051 C C . LEU A 1 764 ? -10.040 -15.248 13.243 1.00 93.44 764 LEU A C 1
ATOM 6053 O O . LEU A 1 764 ? -9.418 -16.289 13.468 1.00 93.44 764 LEU A O 1
ATOM 6057 N N . LEU A 1 765 ? -10.291 -14.355 14.207 1.00 89.62 765 LEU A N 1
ATOM 6058 C CA . LEU A 1 765 ? -9.868 -14.543 15.598 1.00 89.62 765 LEU A CA 1
ATOM 6059 C C . LEU A 1 765 ? -10.547 -15.757 16.248 1.00 89.62 765 LEU A C 1
ATOM 6061 O O . LEU A 1 765 ? -9.903 -16.505 16.985 1.00 89.62 765 LEU A O 1
ATOM 6065 N N . LYS A 1 766 ? -11.831 -16.005 15.964 1.00 90.81 766 LYS A N 1
ATOM 6066 C CA . LYS A 1 766 ? -12.545 -17.199 16.443 1.00 90.81 766 LYS A CA 1
ATOM 6067 C C . LYS A 1 766 ? -11.986 -18.481 15.817 1.00 90.81 766 LYS A C 1
ATOM 6069 O O . LYS A 1 766 ? -11.782 -19.476 16.524 1.00 90.81 766 LYS A O 1
ATOM 6074 N N . THR A 1 767 ? -11.696 -18.465 14.518 1.00 94.56 767 THR A N 1
ATOM 6075 C CA . THR A 1 767 ? -11.051 -19.586 13.819 1.00 94.56 767 THR A CA 1
ATOM 6076 C C . THR A 1 767 ? -9.655 -19.862 14.392 1.00 94.56 767 THR A C 1
ATOM 6078 O O . THR A 1 767 ? -9.301 -21.020 14.617 1.00 94.56 767 THR A O 1
ATOM 6081 N N . ALA A 1 768 ? -8.887 -18.819 14.718 1.00 92.75 768 ALA A N 1
ATOM 6082 C CA . ALA A 1 768 ? -7.584 -18.945 15.367 1.00 92.75 768 ALA A CA 1
ATOM 6083 C C . ALA A 1 768 ? -7.684 -19.570 16.768 1.00 92.75 768 ALA A C 1
ATOM 6085 O O . ALA A 1 768 ? -7.043 -20.590 17.028 1.00 92.75 768 ALA A O 1
ATOM 6086 N N . LYS A 1 769 ? -8.550 -19.025 17.636 1.00 90.56 769 LYS A N 1
ATOM 6087 C CA . LYS A 1 769 ? -8.753 -19.504 19.018 1.00 90.56 769 LYS A CA 1
ATOM 6088 C C . LYS A 1 769 ? -9.222 -20.960 19.087 1.00 90.56 769 LYS A C 1
ATOM 6090 O O . LYS A 1 769 ? -8.863 -21.685 20.008 1.00 90.56 769 LYS A O 1
ATOM 6095 N N . SER A 1 770 ? -10.008 -21.407 18.107 1.00 93.31 770 SER A N 1
ATOM 6096 C CA . SER A 1 770 ? -10.457 -22.805 18.004 1.00 93.31 770 SER A CA 1
ATOM 6097 C C . SER A 1 770 ? -9.423 -23.751 17.372 1.00 93.31 770 SER A C 1
ATOM 6099 O O . SER A 1 770 ? -9.662 -24.955 17.291 1.00 93.31 770 SER A O 1
ATOM 6101 N N . GLY A 1 771 ? -8.268 -23.241 16.928 1.00 92.50 771 GLY A N 1
ATOM 6102 C CA . GLY A 1 771 ? -7.212 -24.026 16.283 1.00 92.50 771 GLY A CA 1
ATOM 6103 C C . GLY A 1 771 ? -7.474 -24.371 14.812 1.00 92.50 771 GLY A C 1
ATOM 6104 O O . GLY A 1 771 ? -6.761 -25.202 14.243 1.00 92.50 771 GLY A O 1
ATOM 6105 N N . GLY A 1 772 ? -8.474 -23.748 14.180 1.00 93.94 772 GLY A N 1
ATOM 6106 C CA . GLY A 1 772 ? -8.895 -24.041 12.808 1.00 93.94 772 GLY A CA 1
ATOM 6107 C C . GLY A 1 772 ? -7.823 -23.760 11.747 1.00 93.94 772 GLY A C 1
ATOM 6108 O O . GLY A 1 772 ? -7.752 -24.486 10.749 1.00 93.94 772 GLY A O 1
ATOM 6109 N N . LEU A 1 773 ? -6.929 -22.791 11.992 1.00 94.12 773 LEU A N 1
ATOM 6110 C CA . LEU A 1 773 ? -5.835 -22.420 11.076 1.00 94.12 773 LEU A CA 1
ATOM 6111 C C . LEU A 1 773 ? -4.688 -23.448 11.051 1.00 94.12 773 LEU A C 1
ATOM 6113 O O . LEU A 1 773 ? -3.759 -23.326 10.252 1.00 94.12 773 LEU A O 1
ATOM 6117 N N . ARG A 1 774 ? -4.714 -24.484 11.906 1.00 88.50 774 ARG A N 1
ATOM 6118 C CA . ARG A 1 774 ? -3.776 -25.622 11.816 1.00 88.50 774 ARG A CA 1
ATOM 6119 C C . ARG A 1 774 ? -4.079 -26.516 10.621 1.00 88.50 774 ARG A C 1
ATOM 6121 O O . ARG A 1 774 ? -3.162 -27.113 10.061 1.00 88.50 774 ARG A O 1
ATOM 6128 N N . SER A 1 775 ? -5.356 -26.630 10.262 1.00 89.00 775 SER A N 1
ATOM 6129 C CA . SER A 1 775 ? -5.800 -27.465 9.152 1.00 89.00 775 SER A CA 1
ATOM 6130 C C . SER A 1 775 ? -5.617 -26.734 7.823 1.00 89.00 775 SER A C 1
ATOM 6132 O O . SER A 1 775 ? -5.946 -25.554 7.710 1.00 89.00 775 SER A O 1
ATOM 6134 N N . ASN A 1 776 ? -5.146 -27.438 6.791 1.00 87.06 776 ASN A N 1
ATOM 6135 C CA . ASN A 1 776 ? -5.019 -26.849 5.452 1.00 87.06 776 ASN A CA 1
ATOM 6136 C C . ASN A 1 776 ? -6.378 -26.374 4.911 1.00 87.06 776 ASN A C 1
ATOM 6138 O O . ASN A 1 776 ? -6.443 -25.355 4.233 1.00 87.06 776 ASN A O 1
ATOM 6142 N N . LEU A 1 777 ? -7.465 -27.085 5.239 1.00 90.31 777 LEU A N 1
ATOM 6143 C CA . LEU A 1 777 ? -8.818 -26.715 4.824 1.00 90.31 777 LEU A CA 1
ATOM 6144 C C . LEU A 1 777 ? -9.290 -25.419 5.498 1.00 90.31 777 LEU A C 1
ATOM 6146 O O . LEU A 1 777 ? -9.768 -24.521 4.812 1.00 90.31 777 LEU A O 1
ATOM 6150 N N . GLY A 1 778 ? -9.131 -25.306 6.822 1.00 91.88 778 GLY A N 1
ATOM 6151 C CA . GLY A 1 778 ? -9.500 -24.101 7.568 1.00 91.88 778 GLY A CA 1
ATOM 6152 C C . GLY A 1 778 ? -8.679 -22.888 7.140 1.00 91.88 778 GLY A C 1
ATOM 6153 O O . GLY A 1 778 ? -9.243 -21.827 6.891 1.00 91.88 778 GLY A O 1
ATOM 6154 N N . LEU A 1 779 ? -7.367 -23.068 6.954 1.00 93.50 779 LEU A N 1
ATOM 6155 C CA . LEU A 1 779 ? -6.484 -22.015 6.456 1.00 93.50 779 LEU A CA 1
ATOM 6156 C C . LEU A 1 779 ? -6.882 -21.560 5.043 1.00 93.50 779 LEU A C 1
ATOM 6158 O O . LEU A 1 779 ? -7.044 -20.366 4.813 1.00 93.50 779 LEU A O 1
ATOM 6162 N N . SER A 1 780 ? -7.096 -22.495 4.112 1.00 93.81 780 SER A N 1
ATOM 6163 C CA . SER A 1 780 ? -7.502 -22.168 2.737 1.00 93.81 780 SER A CA 1
ATOM 6164 C C . SER A 1 780 ? -8.842 -21.434 2.691 1.00 93.81 780 SER A C 1
ATOM 6166 O O . SER A 1 780 ? -8.983 -20.479 1.931 1.00 93.81 780 SER A O 1
ATOM 6168 N N . LYS A 1 781 ? -9.810 -21.844 3.522 1.00 95.88 781 LYS A N 1
ATOM 6169 C CA . LYS A 1 781 ? -11.120 -21.190 3.619 1.00 95.88 781 LYS A CA 1
ATOM 6170 C C . LYS A 1 781 ? -10.987 -19.726 4.050 1.00 95.88 781 LYS A C 1
ATOM 6172 O O . LYS A 1 781 ? -11.590 -18.857 3.425 1.00 95.88 781 LYS A O 1
ATOM 6177 N N . GLU A 1 782 ? -10.193 -19.448 5.085 1.00 97.31 782 GLU A N 1
ATOM 6178 C CA . GLU A 1 782 ? -9.963 -18.071 5.540 1.00 97.31 782 GLU A CA 1
ATOM 6179 C C . GLU A 1 782 ? -9.205 -17.250 4.493 1.00 97.31 782 GLU A C 1
ATOM 6181 O O . GLU A 1 782 ? -9.607 -16.129 4.207 1.00 97.31 782 GLU A O 1
ATOM 6186 N N . VAL A 1 783 ? -8.177 -17.808 3.844 1.00 96.62 783 VAL A N 1
ATOM 6187 C CA . VAL A 1 783 ? -7.455 -17.111 2.763 1.00 96.62 783 VAL A CA 1
ATOM 6188 C C . VAL A 1 783 ? -8.399 -16.724 1.622 1.00 96.62 783 VAL A C 1
ATOM 6190 O O . VAL A 1 783 ? -8.366 -15.588 1.154 1.00 96.62 783 VAL A O 1
ATOM 6193 N N . GLU A 1 784 ? -9.271 -17.632 1.182 1.00 95.62 784 GLU A N 1
ATOM 6194 C CA . GLU A 1 784 ? -10.242 -17.339 0.123 1.00 95.62 784 GLU A CA 1
ATOM 6195 C C . GLU A 1 784 ? -11.250 -16.262 0.525 1.00 95.62 784 GLU A C 1
ATOM 6197 O O . GLU A 1 784 ? -11.514 -15.360 -0.273 1.00 95.62 784 GLU A O 1
ATOM 6202 N N . ARG A 1 785 ? -11.774 -16.334 1.755 1.00 96.94 785 ARG A N 1
ATOM 6203 C CA . ARG A 1 785 ? -12.690 -15.334 2.317 1.00 96.94 785 ARG A CA 1
ATOM 6204 C C . ARG A 1 785 ? -12.024 -13.963 2.400 1.00 96.94 785 ARG A C 1
ATOM 6206 O O . ARG A 1 785 ? -12.604 -12.965 1.980 1.00 96.94 785 ARG A O 1
ATOM 6213 N N . MET A 1 786 ? -10.792 -13.917 2.899 1.00 97.12 786 MET A N 1
ATOM 6214 C CA . MET A 1 786 ? -10.043 -12.678 3.066 1.00 97.12 786 MET A CA 1
ATOM 6215 C C . MET A 1 786 ? -9.698 -12.030 1.728 1.00 97.12 786 MET A C 1
ATOM 6217 O O . MET A 1 786 ? -9.873 -10.822 1.598 1.00 97.12 786 MET A O 1
ATOM 6221 N N . LEU A 1 787 ? -9.291 -12.815 0.727 1.00 95.44 787 LEU A N 1
ATOM 6222 C CA . LEU A 1 787 ? -9.020 -12.323 -0.629 1.00 95.44 787 LEU A CA 1
ATOM 6223 C C . LEU A 1 787 ? -10.274 -11.814 -1.354 1.00 95.44 787 LEU A C 1
ATOM 6225 O O . LEU A 1 787 ? -10.156 -11.013 -2.271 1.00 95.44 787 LEU A O 1
ATOM 6229 N N . ALA A 1 788 ? -11.469 -12.267 -0.965 1.00 94.69 788 ALA A N 1
ATOM 6230 C CA . ALA A 1 788 ? -12.731 -11.758 -1.505 1.00 94.69 788 ALA A CA 1
ATOM 6231 C C . ALA A 1 788 ? -13.178 -10.429 -0.861 1.00 94.69 788 ALA A C 1
ATOM 6233 O O . ALA A 1 788 ? -14.131 -9.808 -1.329 1.00 94.69 788 ALA A O 1
ATOM 6234 N N . SER A 1 789 ? -12.520 -9.995 0.219 1.00 93.75 789 SER A N 1
ATOM 6235 C CA . SER A 1 789 ? -12.854 -8.759 0.928 1.00 93.75 789 SER A CA 1
ATOM 6236 C C . SER A 1 789 ? -12.320 -7.521 0.195 1.00 93.75 789 SER A C 1
ATOM 6238 O O . SER A 1 789 ? -11.162 -7.532 -0.227 1.00 93.75 789 SER A O 1
ATOM 6240 N N . PRO A 1 790 ? -13.069 -6.399 0.152 1.00 89.06 790 PRO A N 1
ATOM 6241 C CA . PRO A 1 790 ? -12.568 -5.116 -0.358 1.00 89.06 790 PRO A CA 1
ATOM 6242 C C . PRO A 1 790 ? -11.295 -4.623 0.344 1.00 89.06 790 PRO A C 1
ATOM 6244 O O . PRO A 1 790 ? -10.471 -3.948 -0.267 1.00 89.06 790 PRO A O 1
ATOM 6247 N N . LYS A 1 791 ? -11.086 -5.002 1.615 1.00 90.56 791 LYS A N 1
ATOM 6248 C CA . LYS A 1 791 ? -9.841 -4.702 2.343 1.00 90.56 791 LYS A CA 1
ATOM 6249 C C . LYS A 1 791 ? -8.616 -5.314 1.659 1.00 90.56 791 LYS A C 1
ATOM 6251 O O . LYS A 1 791 ? -7.529 -4.752 1.735 1.00 90.56 791 LYS A O 1
ATOM 6256 N N . SER A 1 792 ? -8.798 -6.450 0.980 1.00 94.88 792 SER A N 1
ATOM 6257 C CA . SER A 1 792 ? -7.718 -7.096 0.244 1.00 94.88 792 SER A CA 1
ATOM 6258 C C . SER A 1 792 ? -7.344 -6.367 -1.029 1.00 94.88 792 SER A C 1
ATOM 6260 O O . SER A 1 792 ? -6.157 -6.255 -1.313 1.00 94.88 792 SER A O 1
ATOM 6262 N N . GLU A 1 793 ? -8.316 -5.774 -1.720 1.00 92.50 793 GLU A N 1
ATOM 6263 C CA . GLU A 1 793 ? -8.039 -4.902 -2.863 1.00 92.50 793 GLU A CA 1
ATOM 6264 C C . GLU A 1 793 ? -7.119 -3.741 -2.453 1.00 92.50 793 GLU A C 1
ATOM 6266 O O . GLU A 1 793 ? -6.110 -3.483 -3.105 1.00 92.50 793 GLU A O 1
ATOM 6271 N N . LEU A 1 794 ? -7.422 -3.084 -1.328 1.00 89.69 794 LEU A N 1
ATOM 6272 C CA . LEU A 1 794 ? -6.629 -1.964 -0.811 1.00 89.69 794 LEU A CA 1
ATOM 6273 C C . LEU A 1 794 ? -5.204 -2.389 -0.430 1.00 89.69 794 LEU A C 1
ATOM 6275 O O . LEU A 1 794 ? -4.241 -1.789 -0.900 1.00 89.69 794 LEU A O 1
ATOM 6279 N N . ALA A 1 795 ? -5.052 -3.463 0.349 1.00 92.38 795 ALA A N 1
ATOM 6280 C CA . ALA A 1 795 ? -3.731 -3.934 0.766 1.00 92.38 795 ALA A CA 1
ATOM 6281 C C . ALA A 1 795 ? -2.873 -4.420 -0.416 1.00 92.38 795 ALA A C 1
ATOM 6283 O O . ALA A 1 795 ? -1.673 -4.148 -0.475 1.00 92.38 795 ALA A O 1
ATOM 6284 N N . MET A 1 796 ? -3.481 -5.113 -1.385 1.00 95.50 796 MET A N 1
ATOM 6285 C CA . MET A 1 796 ? -2.780 -5.568 -2.589 1.00 95.50 796 MET A CA 1
ATOM 6286 C C . MET A 1 796 ? -2.416 -4.403 -3.515 1.00 95.50 796 MET A C 1
ATOM 6288 O O . MET A 1 796 ? -1.365 -4.454 -4.154 1.00 95.50 796 MET A O 1
ATOM 6292 N N . ASN A 1 797 ? -3.214 -3.331 -3.540 1.00 95.19 797 ASN A N 1
ATOM 6293 C CA . ASN A 1 797 ? -2.852 -2.085 -4.216 1.00 95.19 797 ASN A CA 1
ATOM 6294 C C . ASN A 1 797 ? -1.631 -1.431 -3.585 1.00 95.19 797 ASN A C 1
ATOM 6296 O O . ASN A 1 797 ? -0.719 -1.037 -4.309 1.00 95.19 797 ASN A O 1
ATOM 6300 N N . ASP A 1 798 ? -1.589 -1.345 -2.256 1.00 92.19 798 ASP A N 1
ATOM 6301 C CA . ASP A 1 798 ? -0.454 -0.758 -1.546 1.00 92.19 798 ASP A CA 1
ATOM 6302 C C . ASP A 1 798 ? 0.828 -1.556 -1.786 1.00 92.19 798 ASP A C 1
ATOM 6304 O O . ASP A 1 798 ? 1.870 -0.972 -2.088 1.00 92.19 798 ASP A O 1
ATOM 6308 N N . PHE A 1 799 ? 0.745 -2.890 -1.732 1.00 95.62 799 PHE A N 1
ATOM 6309 C CA . PHE A 1 799 ? 1.849 -3.762 -2.125 1.00 95.62 799 PHE A CA 1
ATOM 6310 C C . PHE A 1 799 ? 2.293 -3.492 -3.569 1.00 95.62 799 PHE A C 1
ATOM 6312 O O . PHE A 1 799 ? 3.476 -3.261 -3.819 1.00 95.62 799 PHE A O 1
ATOM 6319 N N . PHE A 1 800 ? 1.362 -3.506 -4.527 1.00 96.00 800 PHE A N 1
ATOM 6320 C CA . PHE A 1 800 ? 1.699 -3.386 -5.944 1.00 96.00 800 PHE A CA 1
ATOM 6321 C C . PHE A 1 800 ? 2.285 -2.014 -6.285 1.00 96.00 800 PHE A C 1
ATOM 6323 O O . PHE A 1 800 ? 3.240 -1.927 -7.057 1.00 96.00 800 PHE A O 1
ATOM 6330 N N . LYS A 1 801 ? 1.773 -0.951 -5.652 1.00 93.44 801 LYS A N 1
ATOM 6331 C CA . LYS A 1 801 ? 2.296 0.414 -5.762 1.00 93.44 801 LYS A CA 1
ATOM 6332 C C . LYS A 1 801 ? 3.767 0.485 -5.349 1.00 93.44 801 LYS A C 1
ATOM 6334 O O . LYS A 1 801 ? 4.553 1.110 -6.057 1.00 93.44 801 LYS A O 1
ATOM 6339 N N . GLN A 1 802 ? 4.128 -0.165 -4.241 1.00 92.44 802 GLN A N 1
ATOM 6340 C CA . GLN A 1 802 ? 5.503 -0.209 -3.733 1.00 92.44 802 GLN A CA 1
ATOM 6341 C C . GLN A 1 802 ? 6.397 -1.119 -4.577 1.00 92.44 802 GLN A C 1
ATOM 6343 O O . GLN A 1 802 ? 7.508 -0.737 -4.935 1.00 92.44 802 GLN A O 1
ATOM 6348 N N . TRP A 1 803 ? 5.911 -2.309 -4.946 1.00 94.56 803 TRP A N 1
ATOM 6349 C CA . TRP A 1 803 ? 6.669 -3.240 -5.780 1.00 94.56 803 TRP A CA 1
ATOM 6350 C C . TRP A 1 803 ? 7.035 -2.612 -7.128 1.00 94.56 803 TRP A C 1
ATOM 6352 O O . TRP A 1 803 ? 8.188 -2.718 -7.542 1.00 94.56 803 TRP A O 1
ATOM 6362 N N . LEU A 1 804 ? 6.089 -1.928 -7.779 1.00 93.12 804 LEU A N 1
ATOM 6363 C CA . LEU A 1 804 ? 6.283 -1.313 -9.093 1.00 93.12 804 LEU A CA 1
ATOM 6364 C C . LEU A 1 804 ? 6.884 0.105 -9.042 1.00 93.12 804 LEU A C 1
ATOM 6366 O O . LEU A 1 804 ? 7.222 0.632 -10.095 1.00 93.12 804 LEU A O 1
ATOM 6370 N N . GLU A 1 805 ? 7.047 0.712 -7.859 1.00 90.81 805 GLU A N 1
ATOM 6371 C CA . GLU A 1 805 ? 7.557 2.090 -7.684 1.00 90.81 805 GLU A CA 1
ATOM 6372 C C . GLU A 1 805 ? 6.689 3.148 -8.398 1.00 90.81 805 GLU A C 1
ATOM 6374 O O . GLU A 1 805 ? 7.171 4.040 -9.104 1.00 90.81 805 GLU A O 1
ATOM 6379 N N . LEU A 1 806 ? 5.363 3.037 -8.248 1.00 90.75 806 LEU A N 1
ATOM 6380 C CA . LEU A 1 806 ? 4.408 3.944 -8.903 1.00 90.75 806 LEU A CA 1
ATOM 6381 C C . LEU A 1 806 ? 4.449 5.383 -8.359 1.00 90.75 806 LEU A C 1
ATOM 6383 O O . LEU A 1 806 ? 3.944 6.295 -9.009 1.00 90.75 806 LEU A O 1
ATOM 6387 N N . ASP A 1 807 ? 5.057 5.613 -7.198 1.00 87.00 807 ASP A N 1
ATOM 6388 C CA . ASP A 1 807 ? 5.312 6.942 -6.628 1.00 87.00 807 ASP A CA 1
ATOM 6389 C C . ASP A 1 807 ? 6.209 7.812 -7.526 1.00 87.00 807 ASP A C 1
ATOM 6391 O O . ASP A 1 807 ? 6.093 9.040 -7.527 1.00 87.00 807 ASP A O 1
ATOM 6395 N N . ARG A 1 808 ? 7.021 7.202 -8.400 1.00 86.88 808 ARG A N 1
ATOM 6396 C CA . ARG A 1 808 ? 7.771 7.930 -9.438 1.00 86.88 808 ARG A CA 1
ATOM 6397 C C . ARG A 1 808 ? 6.868 8.763 -10.348 1.00 86.88 808 ARG A C 1
ATOM 6399 O O . ARG A 1 808 ? 7.295 9.812 -10.833 1.00 86.88 808 ARG A O 1
ATOM 6406 N N . LEU A 1 809 ? 5.617 8.346 -10.551 1.00 88.25 809 LEU A N 1
ATOM 6407 C CA . LEU A 1 809 ? 4.636 9.095 -11.336 1.00 88.25 809 LEU A CA 1
ATOM 6408 C C . LEU A 1 809 ? 4.260 10.440 -10.686 1.00 88.25 809 LEU A C 1
ATOM 6410 O O . LEU A 1 809 ? 3.851 11.362 -11.389 1.00 88.25 809 LEU A O 1
ATOM 6414 N N . ASP A 1 810 ? 4.434 10.586 -9.369 1.00 82.94 810 ASP A N 1
ATOM 6415 C CA . ASP A 1 810 ? 4.171 11.838 -8.649 1.00 82.94 810 ASP A CA 1
ATOM 6416 C C . ASP A 1 810 ? 5.298 12.869 -8.828 1.00 82.94 810 ASP A C 1
ATOM 6418 O O . ASP A 1 810 ? 5.077 14.074 -8.678 1.00 82.94 810 ASP A O 1
ATOM 6422 N N . ILE A 1 811 ? 6.493 12.411 -9.212 1.00 81.75 811 ILE A N 1
ATOM 6423 C CA . ILE A 1 811 ? 7.667 13.255 -9.475 1.00 81.75 811 ILE A CA 1
ATOM 6424 C C . ILE A 1 811 ? 7.704 13.694 -10.950 1.00 81.75 811 ILE A C 1
ATOM 6426 O O . ILE A 1 811 ? 8.209 14.773 -11.278 1.00 81.75 811 ILE A O 1
ATOM 6430 N N . VAL A 1 812 ? 7.142 12.889 -11.858 1.00 83.00 812 VAL A N 1
ATOM 6431 C CA . VAL A 1 812 ? 7.075 13.210 -13.289 1.00 83.00 812 VAL A CA 1
ATOM 6432 C C . VAL A 1 812 ? 6.053 14.321 -13.547 1.00 83.00 812 VAL A C 1
ATOM 6434 O O . VAL A 1 812 ? 4.861 14.215 -13.259 1.00 83.00 812 VAL A O 1
ATOM 6437 N N . ALA A 1 813 ? 6.516 15.422 -14.141 1.00 76.06 813 ALA A N 1
ATOM 6438 C CA . ALA A 1 813 ? 5.664 16.565 -14.441 1.00 76.06 813 ALA A CA 1
ATOM 6439 C C . ALA A 1 813 ? 4.714 16.274 -15.615 1.00 76.06 813 ALA A C 1
ATOM 6441 O O . ALA A 1 813 ? 5.113 16.325 -16.779 1.00 76.06 813 ALA A O 1
ATOM 6442 N N . MET A 1 814 ? 3.431 16.058 -15.314 1.00 80.69 814 MET A N 1
ATOM 6443 C CA . MET A 1 814 ? 2.403 15.905 -16.344 1.00 80.69 814 MET A CA 1
ATOM 6444 C C . MET A 1 814 ? 2.053 17.240 -17.032 1.00 80.69 814 MET A C 1
ATOM 6446 O O . MET A 1 814 ? 1.911 18.269 -16.348 1.00 80.69 814 MET A O 1
ATOM 6450 N N . PRO A 1 815 ? 1.857 17.245 -18.370 1.00 79.44 815 PRO A N 1
ATOM 6451 C CA . PRO A 1 815 ? 1.328 18.399 -19.091 1.00 79.44 815 PRO A CA 1
ATOM 6452 C C . PRO A 1 815 ? -0.003 18.869 -18.501 1.00 79.44 815 PRO A C 1
ATOM 6454 O O . PRO A 1 815 ? -0.790 18.069 -17.998 1.00 79.44 815 PRO A O 1
ATOM 6457 N N . ASN A 1 816 ? -0.279 20.173 -18.568 1.00 77.56 816 ASN A N 1
ATOM 6458 C CA . ASN A 1 816 ? -1.501 20.728 -17.976 1.00 77.56 816 ASN A CA 1
ATOM 6459 C C . ASN A 1 816 ? -2.773 20.182 -18.636 1.00 77.56 816 ASN A C 1
ATOM 6461 O O . ASN A 1 816 ? -3.807 20.115 -17.982 1.00 77.56 816 ASN A O 1
ATOM 6465 N N . GLU A 1 817 ? -2.681 19.794 -19.906 1.00 78.12 817 GLU A N 1
ATOM 6466 C CA . GLU A 1 817 ? -3.760 19.223 -20.708 1.00 78.12 817 GLU A CA 1
ATOM 6467 C C . GLU A 1 817 ? -4.184 17.831 -20.215 1.00 78.12 817 GLU A C 1
ATOM 6469 O O . GLU A 1 817 ? -5.317 17.430 -20.448 1.00 78.12 817 GLU A O 1
ATOM 6474 N N . LEU A 1 818 ? -3.292 17.117 -19.518 1.00 81.00 818 LEU A N 1
ATOM 6475 C CA . LEU A 1 818 ? -3.525 15.778 -18.964 1.00 81.00 818 LEU A CA 1
ATOM 6476 C C . LEU A 1 818 ? -3.791 15.802 -17.447 1.00 81.00 818 LEU A C 1
ATOM 6478 O O . LEU A 1 818 ? -3.817 14.765 -16.790 1.00 81.00 818 LEU A O 1
ATOM 6482 N N . LYS A 1 819 ? -3.969 16.986 -16.850 1.00 76.25 819 LYS A N 1
ATOM 6483 C CA . LYS A 1 819 ? -4.344 17.111 -15.433 1.00 76.25 819 LYS A CA 1
ATOM 6484 C C . LYS A 1 819 ? -5.848 16.911 -15.237 1.00 76.25 819 LYS A C 1
ATOM 6486 O O . LYS A 1 819 ? -6.636 17.052 -16.165 1.00 76.25 819 LYS A O 1
ATOM 6491 N N . GLY A 1 820 ? -6.253 16.658 -13.994 1.00 79.50 820 GLY A N 1
ATOM 6492 C CA . GLY A 1 820 ? -7.644 16.358 -13.650 1.00 79.50 820 GLY A CA 1
ATOM 6493 C C . GLY A 1 820 ? -7.914 14.862 -13.758 1.00 79.50 820 GLY A C 1
ATOM 6494 O O . GLY A 1 820 ? -7.085 14.080 -13.310 1.00 79.50 820 GLY A O 1
ATOM 6495 N N . GLN A 1 821 ? -9.033 14.476 -14.371 1.00 77.81 821 GLN A N 1
ATOM 6496 C CA . GLN A 1 821 ? -9.513 13.089 -14.384 1.00 77.81 821 GLN A CA 1
ATOM 6497 C C . GLN A 1 821 ? -8.487 12.092 -14.937 1.00 77.81 821 GLN A C 1
ATOM 6499 O O . GLN A 1 821 ? -8.234 11.079 -14.303 1.00 77.81 821 GLN A O 1
ATOM 6504 N N . PHE A 1 822 ? -7.796 12.420 -16.035 1.00 86.25 822 PHE A N 1
ATOM 6505 C CA . PHE A 1 822 ? -6.736 11.556 -16.574 1.00 86.25 822 PHE A CA 1
ATOM 6506 C C . PHE A 1 822 ? -5.649 11.238 -15.539 1.00 86.25 822 PHE A C 1
ATOM 6508 O O . PHE A 1 822 ? -5.175 10.113 -15.467 1.00 86.25 822 PHE A O 1
ATOM 6515 N N . SER A 1 823 ? -5.278 12.216 -14.710 1.00 86.06 823 SER A N 1
ATOM 6516 C CA . SER A 1 823 ? -4.277 12.054 -13.653 1.00 86.06 823 SER A CA 1
ATOM 6517 C C . SER A 1 823 ? -4.713 11.071 -12.566 1.00 86.06 823 SER A C 1
ATOM 6519 O O . SER A 1 823 ? -3.861 10.425 -11.957 1.00 86.06 823 SER A O 1
ATOM 6521 N N . GLU A 1 824 ? -6.010 10.974 -12.304 1.00 84.75 824 GLU A N 1
ATOM 6522 C CA . GLU A 1 824 ? -6.577 9.997 -11.375 1.00 84.75 824 GLU A CA 1
ATOM 6523 C C . GLU A 1 824 ? -6.642 8.627 -12.060 1.00 84.75 824 GLU A C 1
ATOM 6525 O O . GLU A 1 824 ? -6.024 7.676 -11.580 1.00 84.75 824 GLU A O 1
ATOM 6530 N N . SER A 1 825 ? -7.246 8.550 -13.250 1.00 88.62 825 SER A N 1
ATOM 6531 C CA . SER A 1 825 ? -7.424 7.291 -13.980 1.00 88.62 825 SER A CA 1
ATOM 6532 C C . SER A 1 825 ? -6.098 6.598 -14.317 1.00 88.62 825 SER A C 1
ATOM 6534 O O . SER A 1 825 ? -5.971 5.389 -14.144 1.00 88.62 825 SER A O 1
ATOM 6536 N N . VAL A 1 826 ? -5.065 7.350 -14.716 1.00 93.50 826 VAL A N 1
ATOM 6537 C CA . VAL A 1 826 ? -3.742 6.775 -15.006 1.00 93.50 826 VAL A CA 1
ATOM 6538 C C . VAL A 1 826 ? -3.094 6.158 -13.764 1.00 93.50 826 VAL A C 1
ATOM 6540 O O . VAL A 1 826 ? -2.392 5.162 -13.878 1.00 93.50 826 VAL A O 1
ATOM 6543 N N . ARG A 1 827 ? -3.331 6.706 -12.563 1.00 91.88 827 ARG A N 1
ATOM 6544 C CA . ARG A 1 827 ? -2.800 6.143 -11.308 1.00 91.88 827 ARG A CA 1
ATOM 6545 C C . ARG A 1 827 ? -3.554 4.889 -10.879 1.00 91.88 827 ARG A C 1
ATOM 6547 O O . ARG A 1 827 ? -2.953 3.998 -10.287 1.00 91.88 827 ARG A O 1
ATOM 6554 N N . GLU A 1 828 ? -4.853 4.833 -11.153 1.00 93.25 828 GLU A N 1
ATOM 6555 C CA . GLU A 1 828 ? -5.711 3.721 -10.742 1.00 93.25 828 GLU A CA 1
ATOM 6556 C C . GLU A 1 828 ? -5.647 2.514 -11.684 1.00 93.25 828 GLU A C 1
ATOM 6558 O O . GLU A 1 828 ? -5.718 1.380 -11.212 1.00 93.25 828 GLU A O 1
ATOM 6563 N N . GLU A 1 829 ? -5.468 2.728 -12.990 1.00 96.25 829 GLU A N 1
ATOM 6564 C CA . GLU A 1 829 ? -5.368 1.674 -14.010 1.00 96.25 829 GLU A CA 1
ATOM 6565 C C . GLU A 1 829 ? -4.467 0.486 -13.603 1.00 96.25 829 GLU A C 1
ATOM 6567 O O . GLU A 1 829 ? -4.967 -0.648 -13.586 1.00 96.25 829 GLU A O 1
ATOM 6572 N N . PRO A 1 830 ? -3.183 0.681 -13.223 1.00 97.75 830 PRO A N 1
ATOM 6573 C CA . PRO A 1 830 ? -2.301 -0.432 -12.871 1.00 97.75 830 PRO A CA 1
ATOM 6574 C C . PRO A 1 830 ? -2.809 -1.229 -11.665 1.00 97.75 830 PRO A C 1
ATOM 6576 O O . PRO A 1 830 ? -2.694 -2.456 -11.633 1.00 97.75 830 PRO A O 1
ATOM 6579 N N . LEU A 1 831 ? -3.428 -0.546 -10.701 1.00 97.31 831 LEU A N 1
ATOM 6580 C CA . LEU A 1 831 ? -3.992 -1.140 -9.492 1.00 97.31 831 LEU A CA 1
ATOM 6581 C C . LEU A 1 831 ? -5.234 -1.981 -9.826 1.00 97.31 831 LEU A C 1
ATOM 6583 O O . LEU A 1 831 ? -5.368 -3.131 -9.401 1.00 97.31 831 LEU A O 1
ATOM 6587 N N . LYS A 1 832 ? -6.138 -1.446 -10.653 1.00 96.94 832 LYS A N 1
ATOM 6588 C CA . LYS A 1 832 ? -7.354 -2.152 -11.087 1.00 96.94 832 LYS A CA 1
ATOM 6589 C C . LYS A 1 832 ? -7.027 -3.355 -11.968 1.00 96.94 832 LYS A C 1
ATOM 6591 O O . LYS A 1 832 ? -7.633 -4.415 -11.801 1.00 96.94 832 LYS A O 1
ATOM 6596 N N . PHE A 1 833 ? -6.026 -3.234 -12.838 1.00 98.44 833 PHE A N 1
ATOM 6597 C CA . PHE A 1 833 ? -5.515 -4.354 -13.622 1.00 98.44 833 PHE A CA 1
ATOM 6598 C C . PHE A 1 833 ? -4.935 -5.460 -12.731 1.00 98.44 833 PHE A C 1
ATOM 6600 O O . PHE A 1 833 ? -5.293 -6.626 -12.896 1.00 98.44 833 PHE A O 1
ATOM 6607 N N . PHE A 1 834 ? -4.113 -5.112 -11.739 1.00 98.00 834 PHE A N 1
ATOM 6608 C CA . PHE A 1 834 ? -3.537 -6.084 -10.808 1.00 98.00 834 PHE A CA 1
ATOM 6609 C C . PHE A 1 834 ? -4.606 -6.876 -10.040 1.00 98.00 834 PHE A C 1
ATOM 6611 O O . PHE A 1 834 ? -4.573 -8.110 -10.010 1.00 98.00 834 PHE A O 1
ATOM 6618 N N . ASN A 1 835 ? -5.615 -6.187 -9.500 1.00 97.50 835 ASN A N 1
ATOM 6619 C CA . ASN A 1 835 ? -6.733 -6.845 -8.821 1.00 97.50 835 ASN A CA 1
ATOM 6620 C C . ASN A 1 835 ? -7.554 -7.728 -9.752 1.00 97.50 835 ASN A C 1
ATOM 6622 O O . ASN A 1 835 ? -7.993 -8.803 -9.348 1.00 97.50 835 ASN A O 1
ATOM 6626 N N . PHE A 1 836 ? -7.744 -7.320 -11.008 1.00 97.62 836 PHE A N 1
ATOM 6627 C CA . PHE A 1 836 ? -8.388 -8.170 -12.002 1.00 97.62 836 PHE A CA 1
ATOM 6628 C C . PHE A 1 836 ? -7.624 -9.492 -12.193 1.00 97.62 836 PHE A C 1
ATOM 6630 O O . PHE A 1 836 ? -8.254 -10.554 -12.181 1.00 97.62 836 PHE A O 1
ATOM 6637 N N . LEU A 1 837 ? -6.286 -9.457 -12.274 1.00 98.06 837 LEU A N 1
ATOM 6638 C CA . LEU A 1 837 ? -5.468 -10.673 -12.374 1.00 98.06 837 LEU A CA 1
ATOM 6639 C C . LEU A 1 837 ? -5.615 -11.575 -11.138 1.00 98.06 837 LEU A C 1
ATOM 6641 O O . LEU A 1 837 ? -5.748 -12.791 -11.288 1.00 98.06 837 LEU A O 1
ATOM 6645 N N . ILE A 1 838 ? -5.636 -11.001 -9.930 1.00 97.31 838 ILE A N 1
ATOM 6646 C CA . ILE A 1 838 ? -5.841 -11.748 -8.677 1.00 97.31 838 ILE A CA 1
ATOM 6647 C C . ILE A 1 838 ? -7.240 -12.374 -8.642 1.00 97.31 838 ILE A C 1
ATOM 6649 O O . ILE A 1 838 ? -7.375 -13.584 -8.454 1.00 97.31 838 ILE A O 1
ATOM 6653 N N . ASN A 1 839 ? -8.284 -11.578 -8.879 1.00 95.81 839 ASN A N 1
ATOM 6654 C CA . ASN A 1 839 ? -9.681 -12.004 -8.780 1.00 95.81 839 ASN A CA 1
ATOM 6655 C C . ASN A 1 839 ? -10.035 -13.096 -9.793 1.00 95.81 839 ASN A C 1
ATOM 6657 O O . ASN A 1 839 ? -10.774 -14.029 -9.476 1.00 95.81 839 ASN A O 1
ATOM 6661 N N . LYS A 1 840 ? -9.485 -13.008 -11.008 1.00 96.94 840 LYS A N 1
ATOM 6662 C CA . LYS A 1 840 ? -9.636 -14.037 -12.046 1.00 96.94 840 LYS A CA 1
ATOM 6663 C C . LYS A 1 840 ? -8.615 -15.168 -11.933 1.00 96.94 840 LYS A C 1
ATOM 6665 O O . LYS A 1 840 ? -8.706 -16.129 -12.692 1.00 96.94 840 LYS A O 1
ATOM 6670 N N . ASN A 1 841 ? -7.681 -15.077 -10.983 1.00 97.31 841 ASN A N 1
ATOM 6671 C CA . ASN A 1 841 ? -6.574 -16.009 -10.800 1.00 97.31 841 ASN A CA 1
ATOM 6672 C C . ASN A 1 841 ? -5.807 -16.273 -12.110 1.00 97.31 841 ASN A C 1
ATOM 6674 O O . ASN A 1 841 ? -5.485 -17.416 -12.441 1.00 97.31 841 ASN A O 1
ATOM 6678 N N . LEU A 1 842 ? -5.566 -15.209 -12.878 1.00 98.12 842 LEU A N 1
ATOM 6679 C CA . LEU A 1 842 ? -4.814 -15.275 -14.127 1.00 98.12 842 LEU A CA 1
ATOM 6680 C C . LEU A 1 842 ? -3.330 -15.515 -13.844 1.00 98.12 842 LEU A C 1
ATOM 6682 O O . LEU A 1 842 ? -2.847 -15.310 -12.731 1.00 98.12 842 LEU A O 1
ATOM 6686 N N . ALA A 1 843 ? -2.614 -15.985 -14.858 1.00 98.19 843 ALA A N 1
ATOM 6687 C CA . ALA A 1 843 ? -1.180 -16.220 -14.784 1.00 98.19 843 ALA A CA 1
ATOM 6688 C C . ALA A 1 843 ? -0.396 -14.899 -14.714 1.00 98.19 843 ALA A C 1
ATOM 6690 O O . ALA A 1 843 ? -0.775 -13.914 -15.353 1.00 98.19 843 ALA A O 1
ATOM 6691 N N . VAL A 1 844 ? 0.714 -14.893 -13.969 1.00 97.56 844 VAL A N 1
ATOM 6692 C CA . VAL A 1 844 ? 1.585 -13.713 -13.778 1.00 97.56 844 VAL A CA 1
ATOM 6693 C C . VAL A 1 844 ? 2.139 -13.139 -15.088 1.00 97.56 844 VAL A C 1
ATOM 6695 O O . VAL A 1 844 ? 2.430 -11.950 -15.173 1.00 97.56 844 VAL A O 1
ATOM 6698 N N . ASP A 1 845 ? 2.240 -13.958 -16.137 1.00 97.50 845 ASP A N 1
ATOM 6699 C CA . ASP A 1 845 ? 2.692 -13.539 -17.466 1.00 97.50 845 ASP A CA 1
ATOM 6700 C C . ASP A 1 845 ? 1.782 -12.486 -18.121 1.00 97.50 845 ASP A C 1
ATOM 6702 O O . ASP A 1 845 ? 2.252 -11.722 -18.964 1.00 97.50 845 ASP A O 1
ATOM 6706 N N . ASN A 1 846 ? 0.538 -12.341 -17.647 1.00 98.38 846 ASN A N 1
ATOM 6707 C CA . ASN A 1 846 ? -0.358 -11.248 -18.029 1.00 98.38 846 ASN A CA 1
ATOM 6708 C C . ASN A 1 846 ? 0.183 -9.867 -17.636 1.00 98.38 846 ASN A C 1
ATOM 6710 O O . ASN A 1 846 ? -0.259 -8.866 -18.190 1.00 98.38 846 ASN A O 1
ATOM 6714 N N . LEU A 1 847 ? 1.141 -9.772 -16.709 1.00 98.25 847 LEU A N 1
ATOM 6715 C CA . LEU A 1 847 ? 1.842 -8.512 -16.470 1.00 98.25 847 LEU A CA 1
ATOM 6716 C C . LEU A 1 847 ? 2.727 -8.128 -17.668 1.00 98.25 847 LEU A C 1
ATOM 6718 O O . LEU A 1 847 ? 2.866 -6.945 -17.945 1.00 98.25 847 LEU A O 1
ATOM 6722 N N . ILE A 1 848 ? 3.286 -9.085 -18.413 1.00 97.88 848 ILE A N 1
ATOM 6723 C CA . ILE A 1 848 ? 4.119 -8.809 -19.598 1.00 97.88 848 ILE A CA 1
ATOM 6724 C C . ILE A 1 848 ? 3.235 -8.567 -20.820 1.00 97.88 848 ILE A C 1
ATOM 6726 O O . ILE A 1 848 ? 3.371 -7.548 -21.497 1.00 97.88 848 ILE A O 1
ATOM 6730 N N . ASP A 1 849 ? 2.330 -9.506 -21.090 1.00 97.12 849 ASP A N 1
ATOM 6731 C CA . ASP A 1 849 ? 1.440 -9.457 -22.242 1.00 97.12 849 ASP A CA 1
ATOM 6732 C C . ASP A 1 849 ? 0.083 -10.059 -21.880 1.00 97.12 849 ASP A C 1
ATOM 6734 O O . ASP A 1 849 ? -0.024 -11.227 -21.506 1.00 97.12 849 ASP A O 1
ATOM 6738 N N . SER A 1 850 ? -0.965 -9.244 -21.967 1.00 97.25 850 SER A N 1
ATOM 6739 C CA . SER A 1 850 ? -2.328 -9.649 -21.636 1.00 97.25 850 SER A CA 1
ATOM 6740 C C . SER A 1 850 ? -3.264 -9.345 -22.784 1.00 97.25 850 SER A C 1
ATOM 6742 O O . SER A 1 850 ? -3.157 -8.311 -23.437 1.00 97.25 850 SER A O 1
ATOM 6744 N N . LYS A 1 851 ? -4.246 -10.225 -22.962 1.00 96.69 851 LYS A N 1
ATOM 6745 C CA . LYS A 1 851 ? -5.378 -10.001 -23.864 1.00 96.69 851 LYS A CA 1
ATOM 6746 C C . LYS A 1 851 ? -6.389 -9.009 -23.298 1.00 96.69 851 LYS A C 1
ATOM 6748 O O . LYS A 1 851 ? -7.347 -8.681 -23.983 1.00 96.69 851 LYS A O 1
ATOM 6753 N N . TYR A 1 852 ? -6.212 -8.575 -22.053 1.00 97.19 852 TYR A N 1
ATOM 6754 C CA . TYR A 1 852 ? -7.144 -7.700 -21.365 1.00 97.19 852 TYR A CA 1
ATOM 6755 C C . TYR A 1 852 ? -6.498 -6.357 -21.030 1.00 97.19 852 TYR A C 1
ATOM 6757 O O . TYR A 1 852 ? -5.316 -6.287 -20.690 1.00 97.19 852 TYR A O 1
ATOM 6765 N N . ALA A 1 853 ? -7.310 -5.307 -21.055 1.00 96.88 853 ALA A N 1
ATOM 6766 C CA . ALA A 1 853 ? -7.042 -4.044 -20.378 1.00 96.88 853 ALA A CA 1
ATOM 6767 C C . ALA A 1 853 ? -8.156 -3.784 -19.360 1.00 96.88 853 ALA A C 1
ATOM 6769 O O . ALA A 1 853 ? -9.253 -4.317 -19.498 1.00 96.88 853 ALA A O 1
ATOM 6770 N N . VAL A 1 854 ? -7.888 -2.987 -18.329 1.00 97.12 854 VAL A N 1
ATOM 6771 C CA . VAL A 1 854 ? -8.908 -2.557 -17.365 1.00 97.12 854 VAL A CA 1
ATOM 6772 C C . VAL A 1 854 ? -8.968 -1.043 -17.426 1.00 97.12 854 VAL A C 1
ATOM 6774 O O . VAL A 1 854 ? -8.037 -0.380 -16.985 1.00 97.12 854 VAL A O 1
ATOM 6777 N N . VAL A 1 855 ? -10.031 -0.505 -18.019 1.00 95.50 855 VAL A N 1
ATOM 6778 C CA . VAL A 1 855 ? -10.121 0.916 -18.382 1.00 95.50 855 VAL A CA 1
ATOM 6779 C C . VAL A 1 855 ? -11.428 1.527 -17.906 1.00 95.50 855 VAL A C 1
ATOM 6781 O O . VAL A 1 855 ? -12.469 0.872 -17.922 1.00 95.50 855 VAL A O 1
ATOM 6784 N N . ASP A 1 856 ? -11.374 2.780 -17.471 1.00 92.31 856 ASP A N 1
ATOM 6785 C CA . ASP A 1 856 ? -12.545 3.649 -17.387 1.00 92.31 856 ASP A CA 1
ATOM 6786 C C . ASP A 1 856 ? -12.740 4.404 -18.716 1.00 92.31 856 ASP A C 1
ATOM 6788 O O . ASP A 1 856 ? -11.977 4.207 -19.665 1.00 92.31 856 ASP A O 1
ATOM 6792 N N . GLN A 1 857 ? -13.746 5.284 -18.807 1.00 89.62 857 GLN A N 1
ATOM 6793 C CA . GLN A 1 857 ? -13.981 6.048 -20.039 1.00 89.62 857 GLN A CA 1
ATOM 6794 C C . GLN A 1 857 ? -12.763 6.892 -20.443 1.00 89.62 857 GLN A C 1
ATOM 6796 O O . GLN A 1 857 ? -12.428 6.968 -21.621 1.00 89.62 857 GLN A O 1
ATOM 6801 N N . THR A 1 858 ? -12.069 7.487 -19.468 1.00 89.94 858 THR A N 1
ATOM 6802 C CA . THR A 1 858 ? -10.918 8.357 -19.737 1.00 89.94 858 THR A CA 1
ATOM 6803 C C . THR A 1 858 ? -9.761 7.574 -20.350 1.00 89.94 858 THR A C 1
ATOM 6805 O O . THR A 1 858 ? -9.177 8.013 -21.341 1.00 89.94 858 THR A O 1
ATOM 6808 N N . MET A 1 859 ? -9.439 6.402 -19.798 1.00 95.06 859 MET A N 1
ATOM 6809 C CA . MET A 1 859 ? -8.384 5.540 -20.331 1.00 95.06 859 MET A CA 1
ATOM 6810 C C . MET A 1 859 ? -8.793 4.873 -21.645 1.00 95.06 859 MET A C 1
ATOM 6812 O O . MET A 1 859 ? -7.952 4.729 -22.533 1.00 95.06 859 MET A O 1
ATOM 6816 N N . ALA A 1 860 ? -10.071 4.521 -21.813 1.00 94.12 860 ALA A N 1
ATOM 6817 C CA . ALA A 1 860 ? -10.585 3.991 -23.070 1.00 94.12 860 ALA A CA 1
ATOM 6818 C C . ALA A 1 860 ? -10.417 5.001 -24.215 1.00 94.12 860 ALA A C 1
ATOM 6820 O O . ALA A 1 860 ? -9.824 4.664 -25.240 1.00 94.12 860 ALA A O 1
ATOM 6821 N N . ASP A 1 861 ? -10.827 6.256 -24.007 1.00 92.12 861 ASP A N 1
ATOM 6822 C CA . ASP A 1 861 ? -10.640 7.342 -24.976 1.00 92.12 861 ASP A CA 1
ATOM 6823 C C . ASP A 1 861 ? -9.149 7.592 -25.247 1.00 92.12 861 ASP A C 1
ATOM 6825 O O . ASP A 1 861 ? -8.738 7.794 -26.393 1.00 92.12 861 ASP A O 1
ATOM 6829 N N . TYR A 1 862 ? -8.319 7.537 -24.198 1.00 94.00 862 TYR A N 1
ATOM 6830 C CA . TYR A 1 862 ? -6.874 7.728 -24.317 1.00 94.00 862 TYR A CA 1
ATOM 6831 C C . TYR A 1 862 ? -6.193 6.645 -25.161 1.00 94.00 862 TYR A C 1
ATOM 6833 O O . TYR A 1 862 ? -5.243 6.934 -25.893 1.00 94.00 862 TYR A O 1
ATOM 6841 N N . TYR A 1 863 ? -6.671 5.405 -25.069 1.00 94.38 863 TYR A N 1
ATOM 6842 C CA . TYR A 1 863 ? -6.142 4.268 -25.819 1.00 94.38 863 TYR A CA 1
ATOM 6843 C C . TYR A 1 863 ? -6.863 4.006 -27.142 1.00 94.38 863 TYR A C 1
ATOM 6845 O O . TYR A 1 863 ? -6.426 3.133 -27.888 1.00 94.38 863 TYR A O 1
ATOM 6853 N N . GLY A 1 864 ? -7.935 4.740 -27.453 1.00 92.94 864 GLY A N 1
ATOM 6854 C CA . GLY A 1 864 ? -8.750 4.498 -28.644 1.00 92.94 864 GLY A CA 1
ATOM 6855 C C . GLY A 1 864 ? -9.580 3.211 -28.570 1.00 92.94 864 GLY A C 1
ATOM 6856 O O . GLY A 1 864 ? -9.870 2.606 -29.601 1.00 92.94 864 GLY A O 1
ATOM 6857 N N . ILE A 1 865 ? -9.949 2.769 -27.366 1.00 92.44 865 ILE A N 1
ATOM 6858 C CA . ILE A 1 865 ? -10.813 1.606 -27.146 1.00 92.44 865 ILE A CA 1
ATOM 6859 C C . ILE A 1 865 ? -12.270 2.053 -27.292 1.00 92.44 865 ILE A C 1
ATOM 6861 O O . ILE A 1 865 ? -12.770 2.852 -26.505 1.00 92.44 865 ILE A O 1
ATOM 6865 N N . ALA A 1 866 ? -12.960 1.527 -28.305 1.00 91.19 866 ALA A N 1
ATOM 6866 C CA . ALA A 1 866 ? -14.358 1.857 -28.557 1.00 91.19 866 ALA A CA 1
ATOM 6867 C C . ALA A 1 866 ? -15.285 1.278 -27.474 1.00 91.19 866 ALA A C 1
ATOM 6869 O O . ALA A 1 866 ? -15.171 0.111 -27.101 1.00 91.19 866 ALA A O 1
ATOM 6870 N N . GLY A 1 867 ? -16.243 2.083 -27.018 1.00 86.19 867 GLY A N 1
ATOM 6871 C CA . GLY A 1 867 ? -17.247 1.685 -26.034 1.00 86.19 867 GLY A CA 1
ATOM 6872 C C . GLY A 1 867 ? -17.629 2.835 -25.109 1.00 86.19 867 GLY A C 1
ATOM 6873 O O . GLY A 1 867 ? -17.042 3.915 -25.166 1.00 86.19 867 GLY A O 1
ATOM 6874 N N . SER A 1 868 ? -18.630 2.591 -24.264 1.00 85.06 868 SER A N 1
ATOM 6875 C CA . SER A 1 868 ? -18.957 3.468 -23.143 1.00 85.06 868 SER A CA 1
ATOM 6876 C C . SER A 1 868 ? -18.775 2.695 -21.843 1.00 85.06 868 SER A C 1
ATOM 6878 O O . SER A 1 868 ? -19.293 1.585 -21.713 1.00 85.06 868 SER A O 1
ATOM 6880 N N . PHE A 1 869 ? -18.016 3.261 -20.909 1.00 82.25 869 PHE A N 1
ATOM 6881 C CA . PHE A 1 869 ? -17.568 2.579 -19.699 1.00 82.25 869 PHE A CA 1
ATOM 6882 C C . PHE A 1 869 ? -17.947 3.374 -18.452 1.00 82.25 869 PHE A C 1
ATOM 6884 O O . PHE A 1 869 ? -17.653 4.563 -18.339 1.00 82.25 869 PHE A O 1
ATOM 6891 N N . GLN A 1 870 ? -18.571 2.696 -17.489 1.00 77.69 870 GLN A N 1
ATOM 6892 C CA . GLN A 1 870 ? -18.833 3.244 -16.161 1.00 77.69 870 GLN A CA 1
ATOM 6893 C C . GLN A 1 870 ? -17.800 2.690 -15.179 1.00 77.69 870 GLN A C 1
ATOM 6895 O O . GLN A 1 870 ? -17.875 1.532 -14.775 1.00 77.69 870 GLN A O 1
ATOM 6900 N N . GLY A 1 871 ? -16.823 3.523 -14.813 1.00 82.00 871 GLY A N 1
ATOM 6901 C CA . GLY A 1 871 ? -15.687 3.107 -13.990 1.00 82.00 871 GLY A CA 1
ATOM 6902 C C . GLY A 1 871 ? -14.777 2.086 -14.683 1.00 82.00 871 GLY A C 1
ATOM 6903 O O . GLY A 1 871 ? -14.948 1.758 -15.859 1.00 82.00 871 GLY A O 1
ATOM 6904 N N . PHE A 1 872 ? -13.787 1.588 -13.944 1.00 91.31 872 PHE A N 1
ATOM 6905 C CA . PHE A 1 872 ? -12.805 0.640 -14.466 1.00 91.31 872 PHE A CA 1
ATOM 6906 C C . PHE A 1 872 ? -13.429 -0.713 -14.801 1.00 91.31 872 PHE A C 1
ATOM 6908 O O . PHE A 1 872 ? -13.860 -1.455 -13.919 1.00 91.31 872 PHE A O 1
ATOM 6915 N N . THR A 1 873 ? -13.420 -1.049 -16.087 1.00 93.75 873 THR A N 1
ATOM 6916 C CA . THR A 1 873 ? -14.026 -2.259 -16.638 1.00 93.75 873 THR A CA 1
ATOM 6917 C C . THR A 1 873 ? -12.972 -3.082 -17.382 1.00 93.75 873 THR A C 1
ATOM 6919 O O . THR A 1 873 ? -12.231 -2.522 -18.194 1.00 93.75 873 THR A O 1
ATOM 6922 N N . PRO A 1 874 ? -12.873 -4.403 -17.140 1.00 96.19 874 PRO A N 1
ATOM 6923 C CA . PRO A 1 874 ? -12.031 -5.273 -17.949 1.00 96.19 874 PRO A CA 1
ATOM 6924 C C . PRO A 1 874 ? -12.603 -5.409 -19.363 1.00 96.19 874 PRO A C 1
ATOM 6926 O O . PRO A 1 874 ? -13.771 -5.754 -19.538 1.00 96.19 874 PRO A O 1
ATOM 6929 N N . VAL A 1 875 ? -11.764 -5.191 -20.368 1.00 96.31 875 VAL A N 1
ATOM 6930 C CA . VAL A 1 875 ? -12.091 -5.317 -21.790 1.00 96.31 875 VAL A CA 1
ATOM 6931 C C . VAL A 1 875 ? -11.095 -6.242 -22.466 1.00 96.31 875 VAL A C 1
ATOM 6933 O O . VAL A 1 875 ? -9.909 -6.232 -22.138 1.00 96.31 875 VAL A O 1
ATOM 6936 N N . GLU A 1 876 ? -11.571 -7.053 -23.405 1.00 96.12 876 GLU A N 1
ATOM 6937 C CA . GLU A 1 876 ? -10.691 -7.830 -24.275 1.00 96.12 876 GLU A CA 1
ATOM 6938 C C . GLU A 1 876 ? -10.153 -6.922 -25.385 1.00 96.12 876 GLU A C 1
ATOM 6940 O O . GLU A 1 876 ? -10.901 -6.184 -26.029 1.00 96.12 876 GLU A O 1
ATOM 6945 N N . LEU A 1 877 ? -8.839 -6.938 -25.569 1.00 95.00 877 LEU A N 1
ATOM 6946 C CA . LEU A 1 877 ? -8.152 -6.119 -26.552 1.00 95.00 877 LEU A CA 1
ATOM 6947 C C . LEU A 1 877 ? -8.294 -6.738 -27.950 1.00 95.00 877 LEU A C 1
ATOM 6949 O O . LEU A 1 877 ? -8.184 -7.960 -28.095 1.00 95.00 877 LEU A O 1
ATOM 6953 N N . PRO A 1 878 ? -8.489 -5.918 -29.001 1.00 90.44 878 PRO A N 1
ATOM 6954 C CA . PRO A 1 878 ? -8.491 -6.404 -30.374 1.00 90.44 878 PRO A CA 1
ATOM 6955 C C . PRO A 1 878 ? -7.194 -7.136 -30.730 1.00 90.44 878 PRO A C 1
ATOM 6957 O O . PRO A 1 878 ? -6.110 -6.815 -30.234 1.00 90.44 878 PRO A O 1
ATOM 6960 N N . GLN A 1 879 ? -7.289 -8.094 -31.651 1.00 85.75 879 GLN A N 1
ATOM 6961 C CA . GLN A 1 879 ? -6.112 -8.783 -32.167 1.00 85.75 879 GLN A CA 1
ATOM 6962 C C . GLN A 1 879 ? -5.137 -7.777 -32.795 1.00 85.75 879 GLN A C 1
ATOM 6964 O O . GLN A 1 879 ? -5.527 -6.968 -33.633 1.00 85.75 879 GLN A O 1
ATOM 6969 N N . GLY A 1 880 ? -3.863 -7.853 -32.404 1.00 83.94 880 GLY A N 1
ATOM 6970 C CA . GLY A 1 880 ? -2.829 -6.932 -32.879 1.00 83.94 880 GLY A CA 1
ATOM 6971 C C . GLY A 1 880 ? -2.768 -5.601 -32.128 1.00 83.94 880 GLY A C 1
ATOM 6972 O O . GLY A 1 880 ? -2.020 -4.730 -32.552 1.00 83.94 880 GLY A O 1
ATOM 6973 N N . SER A 1 881 ? -3.513 -5.436 -31.028 1.00 90.69 881 SER A N 1
ATOM 6974 C CA . SER A 1 881 ? -3.347 -4.272 -30.155 1.00 90.69 881 SER A CA 1
ATOM 6975 C C . SER A 1 881 ? -1.907 -4.166 -29.641 1.00 90.69 881 SER A C 1
ATOM 6977 O O . SER A 1 881 ? -1.312 -5.152 -29.207 1.00 90.69 881 SER A O 1
ATOM 6979 N N . GLU A 1 882 ? -1.366 -2.951 -29.656 1.00 90.81 882 GLU A N 1
ATOM 6980 C CA . GLU A 1 882 ? -0.076 -2.613 -29.040 1.00 90.81 882 GLU A CA 1
ATOM 6981 C C . GLU A 1 882 ? -0.172 -2.582 -27.506 1.00 90.81 882 GLU A C 1
ATOM 6983 O O . GLU A 1 882 ? 0.836 -2.676 -26.804 1.00 90.81 882 GLU A O 1
ATOM 6988 N N . ARG A 1 883 ? -1.394 -2.457 -26.969 1.00 94.44 883 ARG A N 1
ATOM 6989 C CA . ARG A 1 883 ? -1.676 -2.518 -25.533 1.00 94.44 883 ARG A CA 1
ATOM 6990 C C . ARG A 1 883 ? -1.760 -3.970 -25.065 1.00 94.44 883 ARG A C 1
ATOM 6992 O O . ARG A 1 883 ? -1.957 -4.890 -25.851 1.00 94.44 883 ARG A O 1
ATOM 6999 N N . GLY A 1 884 ? -1.611 -4.165 -23.762 1.00 94.38 884 GLY A N 1
ATOM 7000 C CA . GLY A 1 884 ? -1.685 -5.467 -23.106 1.00 94.38 884 GLY A CA 1
ATOM 7001 C C . GLY A 1 884 ? -0.529 -5.645 -22.133 1.00 94.38 884 GLY A C 1
ATOM 7002 O O . GLY A 1 884 ? 0.631 -5.442 -22.502 1.00 94.38 884 GLY A O 1
ATOM 7003 N N . GLY A 1 885 ? -0.850 -6.008 -20.893 1.00 96.81 885 GLY A N 1
ATOM 7004 C CA . GLY A 1 885 ? 0.112 -6.067 -19.790 1.00 96.81 885 GLY A CA 1
ATOM 7005 C C . GLY A 1 885 ? 0.517 -4.691 -19.252 1.00 96.81 885 GLY A C 1
ATOM 7006 O O . GLY A 1 885 ? 0.222 -3.654 -19.845 1.00 96.81 885 GLY A O 1
ATOM 7007 N N . ILE A 1 886 ? 1.204 -4.680 -18.108 1.00 97.31 886 ILE A N 1
ATOM 7008 C CA . ILE A 1 886 ? 1.570 -3.459 -17.372 1.00 97.31 886 ILE A CA 1
ATOM 7009 C C . ILE A 1 886 ? 2.608 -2.617 -18.125 1.00 97.31 886 ILE A C 1
ATOM 7011 O O . ILE A 1 886 ? 2.578 -1.394 -18.045 1.00 97.31 886 ILE A O 1
ATOM 7015 N N . LEU A 1 887 ? 3.479 -3.260 -18.914 1.00 96.94 887 LEU A N 1
ATOM 7016 C CA . LEU A 1 887 ? 4.570 -2.613 -19.657 1.00 96.94 887 LEU A CA 1
ATOM 7017 C C . LEU A 1 887 ? 4.082 -1.593 -20.695 1.00 96.94 887 LEU A C 1
ATOM 7019 O O . LEU A 1 887 ? 4.834 -0.708 -21.094 1.00 96.94 887 LEU A O 1
ATOM 7023 N N . THR A 1 888 ? 2.827 -1.719 -21.132 1.00 96.88 888 THR A N 1
ATOM 7024 C CA . THR A 1 888 ? 2.214 -0.860 -22.156 1.00 96.88 888 THR A CA 1
ATOM 7025 C C . THR A 1 888 ? 1.142 0.068 -21.587 1.00 96.88 888 THR A C 1
ATOM 7027 O O . THR A 1 888 ? 0.471 0.764 -22.349 1.00 96.88 888 THR A O 1
ATOM 7030 N N . GLN A 1 889 ? 0.979 0.109 -20.261 1.00 97.69 889 GLN A N 1
ATOM 7031 C CA . GLN A 1 889 ? 0.073 1.042 -19.595 1.00 97.69 889 GLN A CA 1
ATOM 7032 C C . GLN A 1 889 ? 0.707 2.425 -19.449 1.00 97.69 889 GLN A C 1
ATOM 7034 O O . GLN A 1 889 ? 1.927 2.573 -19.319 1.00 97.69 889 GLN A O 1
ATOM 7039 N N . ALA A 1 890 ? -0.134 3.458 -19.444 1.00 96.25 890 ALA A N 1
ATOM 7040 C CA . ALA A 1 890 ? 0.309 4.842 -19.422 1.00 96.25 890 ALA A CA 1
ATOM 7041 C C . ALA A 1 890 ? 1.127 5.171 -18.167 1.00 96.25 890 ALA A C 1
ATOM 7043 O O . ALA A 1 890 ? 2.173 5.805 -18.292 1.00 96.25 890 ALA A O 1
ATOM 7044 N N . ALA A 1 891 ? 0.729 4.673 -16.991 1.00 95.62 891 ALA A N 1
ATOM 7045 C CA . ALA A 1 891 ? 1.480 4.874 -15.750 1.00 95.62 891 ALA A CA 1
ATOM 7046 C C . ALA A 1 891 ? 2.929 4.381 -15.851 1.00 95.62 891 ALA A C 1
ATOM 7048 O O . ALA A 1 891 ? 3.856 5.146 -15.582 1.00 95.62 891 ALA A O 1
ATOM 7049 N N . PHE A 1 892 ? 3.117 3.131 -16.291 1.00 96.38 892 PHE A N 1
ATOM 7050 C CA . PHE A 1 892 ? 4.430 2.495 -16.419 1.00 96.38 892 PHE A CA 1
ATOM 7051 C C . PHE A 1 892 ? 5.322 3.220 -17.437 1.00 96.38 892 PHE A C 1
ATOM 7053 O O . PHE A 1 892 ? 6.504 3.480 -17.208 1.00 96.38 892 PHE A O 1
ATOM 7060 N N . LEU A 1 893 ? 4.746 3.603 -18.574 1.00 96.44 893 LEU A N 1
ATOM 7061 C CA . LEU A 1 893 ? 5.476 4.294 -19.630 1.00 96.44 893 LEU A CA 1
ATOM 7062 C C . LEU A 1 893 ? 5.862 5.725 -19.229 1.00 96.44 893 LEU A C 1
ATOM 7064 O O . LEU A 1 893 ? 6.957 6.171 -19.589 1.00 96.44 893 LEU A O 1
ATOM 7068 N N . MET A 1 894 ? 4.996 6.425 -18.487 1.00 94.69 894 MET A N 1
ATOM 7069 C CA . MET A 1 894 ? 5.211 7.800 -18.023 1.00 94.69 894 MET A CA 1
ATOM 7070 C C . MET A 1 894 ? 6.199 7.890 -16.853 1.00 94.69 894 MET A C 1
ATOM 7072 O O . MET A 1 894 ? 7.020 8.807 -16.847 1.00 94.69 894 MET A O 1
ATOM 7076 N N . MET A 1 895 ? 6.198 6.946 -15.899 1.00 92.81 895 MET A N 1
ATOM 7077 C CA . MET A 1 895 ? 7.211 6.913 -14.821 1.00 92.81 895 MET A CA 1
ATOM 7078 C C . MET A 1 895 ? 8.643 6.745 -15.364 1.00 92.81 895 MET A C 1
ATOM 7080 O O . MET A 1 895 ? 9.609 7.160 -14.726 1.00 92.81 895 MET A O 1
ATOM 7084 N N . GLY A 1 896 ? 8.777 6.185 -16.572 1.00 91.94 896 GLY A N 1
ATOM 7085 C CA . GLY A 1 896 ? 10.028 6.031 -17.312 1.00 91.94 896 GLY A CA 1
ATOM 7086 C C . GLY A 1 896 ? 10.393 7.208 -18.221 1.00 91.94 896 GLY A C 1
ATOM 7087 O O . GLY A 1 896 ? 10.912 6.987 -19.316 1.00 91.94 896 GLY A O 1
ATOM 7088 N N . THR A 1 897 ? 10.090 8.448 -17.826 1.00 90.38 897 THR A N 1
ATOM 7089 C CA . THR A 1 897 ? 10.344 9.653 -18.639 1.00 90.38 897 THR A CA 1
ATOM 7090 C C . THR A 1 897 ? 11.188 10.690 -17.902 1.00 90.38 897 THR A C 1
ATOM 7092 O O . THR A 1 897 ? 11.265 10.704 -16.675 1.00 90.38 897 THR A O 1
ATOM 7095 N N . SER A 1 898 ? 11.841 11.571 -18.665 1.00 85.62 898 SER A N 1
ATOM 7096 C CA . SER A 1 898 ? 12.601 12.710 -18.144 1.00 85.62 898 SER A CA 1
ATOM 7097 C C . SER A 1 898 ? 12.207 13.978 -18.899 1.00 85.62 898 SER A C 1
ATOM 7099 O O . SER A 1 898 ? 12.659 14.252 -20.015 1.00 85.62 898 SER A O 1
ATOM 7101 N N . GLY A 1 899 ? 11.293 14.746 -18.302 1.00 82.88 899 GLY A N 1
ATOM 7102 C CA . GLY A 1 899 ? 10.678 15.895 -18.962 1.00 82.88 899 GLY A CA 1
ATOM 7103 C C . GLY A 1 899 ? 9.928 15.473 -20.237 1.00 82.88 899 GLY A C 1
ATOM 7104 O O . GLY A 1 899 ? 9.216 14.474 -20.222 1.00 82.88 899 GLY A O 1
ATOM 7105 N N . PRO A 1 900 ? 10.056 16.204 -21.359 1.00 85.00 900 PRO A N 1
ATOM 7106 C CA . PRO A 1 900 ? 9.347 15.887 -22.599 1.00 85.00 900 PRO A CA 1
ATOM 7107 C C . PRO A 1 900 ? 10.053 14.806 -23.443 1.00 85.00 900 PRO A C 1
ATOM 7109 O O . PRO A 1 900 ? 10.079 14.904 -24.671 1.00 85.00 900 PRO A O 1
ATOM 7112 N N . ARG A 1 901 ? 10.714 13.831 -22.804 1.00 88.06 901 ARG A N 1
ATOM 7113 C CA . ARG A 1 901 ? 11.479 12.758 -23.461 1.00 88.06 901 ARG A CA 1
ATOM 7114 C C . ARG A 1 901 ? 11.311 11.440 -22.709 1.00 88.06 901 ARG A C 1
ATOM 7116 O O . ARG A 1 901 ? 11.160 11.432 -21.488 1.00 88.06 901 ARG A O 1
ATOM 7123 N N . THR A 1 902 ? 11.356 10.334 -23.443 1.00 92.44 902 THR A N 1
ATOM 7124 C CA . THR A 1 902 ? 11.425 8.986 -22.869 1.00 92.44 902 THR A CA 1
ATOM 7125 C C . THR A 1 902 ? 12.782 8.754 -22.199 1.00 92.44 902 THR A C 1
ATOM 7127 O O . THR A 1 902 ? 13.745 9.481 -22.453 1.00 92.44 902 THR A O 1
ATOM 7130 N N . SER A 1 903 ? 12.864 7.759 -21.315 1.00 93.00 903 SER A N 1
ATOM 7131 C CA . SER A 1 903 ? 14.122 7.287 -20.736 1.00 93.00 903 SER A CA 1
ATOM 7132 C C . SER A 1 903 ? 14.192 5.755 -20.808 1.00 93.00 903 SER A C 1
ATOM 7134 O O . SER A 1 903 ? 13.684 5.076 -19.910 1.00 93.00 903 SER A O 1
ATOM 7136 N N . PRO A 1 904 ? 14.839 5.196 -21.852 1.00 93.12 904 PRO A N 1
ATOM 7137 C CA . PRO A 1 904 ? 15.122 3.767 -21.957 1.00 93.12 904 PRO A CA 1
ATOM 7138 C C . PRO A 1 904 ? 15.873 3.234 -20.738 1.00 93.12 904 PRO A C 1
ATOM 7140 O O . PRO A 1 904 ? 15.552 2.156 -20.259 1.00 93.12 904 PRO A O 1
ATOM 7143 N N . THR A 1 905 ? 16.789 4.019 -20.166 1.00 90.81 905 THR A N 1
ATOM 7144 C CA . THR A 1 905 ? 17.509 3.645 -18.945 1.00 90.81 905 THR A CA 1
ATOM 7145 C C . THR A 1 905 ? 16.560 3.434 -17.766 1.00 90.81 905 THR A C 1
ATOM 7147 O O . THR A 1 905 ? 16.614 2.396 -17.121 1.00 90.81 905 THR A O 1
ATOM 7150 N N . ILE A 1 906 ? 15.637 4.369 -17.491 1.00 91.00 906 ILE A N 1
ATOM 7151 C CA . ILE A 1 906 ? 14.693 4.207 -16.372 1.00 91.00 906 ILE A CA 1
ATOM 7152 C C . ILE A 1 906 ? 13.740 3.035 -16.630 1.00 91.00 906 ILE A C 1
ATOM 7154 O O . ILE A 1 906 ? 13.552 2.204 -15.743 1.00 91.00 906 ILE A O 1
ATOM 7158 N N . ARG A 1 907 ? 13.157 2.953 -17.836 1.00 93.75 907 ARG A N 1
ATOM 7159 C CA . ARG A 1 907 ? 12.258 1.850 -18.218 1.00 93.75 907 ARG A CA 1
ATOM 7160 C C . ARG A 1 907 ? 12.969 0.500 -18.076 1.00 93.75 907 ARG A C 1
ATOM 7162 O O . ARG A 1 907 ? 12.440 -0.408 -17.439 1.00 93.75 907 ARG A O 1
ATOM 7169 N N . GLY A 1 908 ? 14.191 0.405 -18.595 1.00 94.19 908 GLY A N 1
ATOM 7170 C CA . GLY A 1 908 ? 15.045 -0.774 -18.526 1.00 94.19 908 GLY A CA 1
ATOM 7171 C C . GLY A 1 908 ? 15.404 -1.170 -17.098 1.00 94.19 908 GLY A C 1
ATOM 7172 O O . GLY A 1 908 ? 15.299 -2.344 -16.760 1.00 94.19 908 GLY A O 1
ATOM 7173 N N . THR A 1 909 ? 15.730 -0.214 -16.221 1.00 91.50 909 THR A N 1
ATOM 7174 C CA . THR A 1 909 ? 16.031 -0.492 -14.806 1.00 91.50 909 THR A CA 1
ATOM 7175 C C . THR A 1 909 ? 14.837 -1.115 -14.088 1.00 91.50 909 THR A C 1
ATOM 7177 O O . THR A 1 909 ? 15.001 -2.095 -13.359 1.00 91.50 909 THR A O 1
ATOM 7180 N N . VAL A 1 910 ? 13.627 -0.593 -14.318 1.00 92.69 910 VAL A N 1
ATOM 7181 C CA . VAL A 1 910 ? 12.402 -1.152 -13.723 1.00 92.69 910 VAL A CA 1
ATOM 7182 C C . VAL A 1 910 ? 12.120 -2.545 -14.290 1.00 92.69 910 VAL A C 1
ATOM 7184 O O . VAL A 1 910 ? 11.836 -3.462 -13.524 1.00 92.69 910 VAL A O 1
ATOM 7187 N N . ILE A 1 911 ? 12.266 -2.748 -15.605 1.00 95.75 911 ILE A N 1
ATOM 7188 C CA . ILE A 1 911 ? 12.109 -4.071 -16.231 1.00 95.75 911 ILE A CA 1
ATOM 7189 C C . ILE A 1 911 ? 13.102 -5.075 -15.633 1.00 95.75 911 ILE A C 1
ATOM 7191 O O . ILE A 1 911 ? 12.704 -6.143 -15.172 1.00 95.75 911 ILE A O 1
ATOM 7195 N N . ARG A 1 912 ? 14.387 -4.727 -15.571 1.00 93.44 912 ARG A N 1
ATOM 7196 C CA . ARG A 1 912 ? 15.441 -5.611 -15.063 1.00 93.44 912 ARG A CA 1
ATOM 7197 C C . ARG A 1 912 ? 15.215 -5.985 -13.595 1.00 93.44 912 ARG A C 1
ATOM 7199 O O . ARG A 1 912 ? 15.224 -7.159 -13.236 1.00 93.44 912 ARG A O 1
ATOM 7206 N N . SER A 1 913 ? 14.905 -4.991 -12.765 1.00 91.19 913 SER A N 1
ATOM 7207 C CA . SER A 1 913 ? 14.637 -5.185 -11.338 1.00 91.19 913 SER A CA 1
ATOM 7208 C C . SER A 1 913 ? 13.370 -6.012 -11.093 1.00 91.19 913 SER A C 1
ATOM 7210 O O . SER A 1 913 ? 13.399 -7.002 -10.361 1.00 91.19 913 SER A O 1
ATOM 7212 N N . LYS A 1 914 ? 12.247 -5.652 -11.729 1.00 94.00 914 LYS A N 1
ATOM 7213 C CA . LYS A 1 914 ? 10.932 -6.219 -11.390 1.00 94.00 914 LYS A CA 1
ATOM 7214 C C . LYS A 1 914 ? 10.571 -7.462 -12.198 1.00 94.00 914 LYS A C 1
ATOM 7216 O O . LYS A 1 914 ? 9.935 -8.353 -11.641 1.00 94.00 914 LYS A O 1
ATOM 7221 N N . PHE A 1 915 ? 10.986 -7.559 -13.461 1.00 95.62 915 PHE A N 1
ATOM 7222 C CA . PHE A 1 915 ? 10.621 -8.662 -14.363 1.00 95.62 915 PHE A CA 1
ATOM 7223 C C . PHE A 1 915 ? 11.725 -9.700 -14.517 1.00 95.62 915 PHE A C 1
ATOM 7225 O O . PHE A 1 915 ? 11.414 -10.879 -14.649 1.00 95.62 915 PHE A O 1
ATOM 7232 N N . LEU A 1 916 ? 12.993 -9.288 -14.476 1.00 93.88 916 LEU A N 1
ATOM 7233 C CA . LEU A 1 916 ? 14.128 -10.216 -14.560 1.00 93.88 916 LEU A CA 1
ATOM 7234 C C . LEU A 1 916 ? 14.692 -10.592 -13.185 1.00 93.88 916 LEU A C 1
ATOM 7236 O O . LEU A 1 916 ? 15.510 -11.505 -13.096 1.00 93.88 916 LEU A O 1
ATOM 7240 N N . HIS A 1 917 ? 14.200 -9.957 -12.112 1.00 91.44 917 HIS A N 1
ATOM 7241 C CA . HIS A 1 917 ? 14.653 -10.199 -10.740 1.00 91.44 917 HIS A CA 1
ATOM 7242 C C . HIS A 1 917 ? 16.179 -10.051 -10.601 1.00 91.44 917 HIS A C 1
ATOM 7244 O O . HIS A 1 917 ? 16.839 -10.833 -9.924 1.00 91.44 917 HIS A O 1
ATOM 7250 N N . ASP A 1 918 ? 16.726 -9.055 -11.297 1.00 85.69 918 ASP A N 1
ATOM 7251 C CA . ASP A 1 918 ? 18.159 -8.781 -11.394 1.00 85.69 918 ASP A CA 1
ATOM 7252 C C . ASP A 1 918 ? 18.385 -7.263 -11.261 1.00 85.69 918 ASP A C 1
ATOM 7254 O O . ASP A 1 918 ? 18.634 -6.570 -12.252 1.00 85.69 918 ASP A O 1
ATOM 7258 N N . PRO A 1 919 ? 18.163 -6.680 -10.066 1.00 80.44 919 PRO A N 1
ATOM 7259 C CA . PRO A 1 919 ? 18.314 -5.243 -9.874 1.00 80.44 919 PRO A CA 1
ATOM 7260 C C . PRO A 1 919 ? 19.744 -4.806 -10.215 1.00 80.44 919 PRO A C 1
ATOM 7262 O O . PRO A 1 919 ? 20.715 -5.444 -9.818 1.00 80.44 919 PRO A O 1
ATOM 7265 N N . ALA A 1 920 ? 19.873 -3.698 -10.948 1.00 69.81 920 ALA A N 1
ATOM 7266 C CA . ALA A 1 920 ? 21.181 -3.132 -11.249 1.00 69.81 920 ALA A CA 1
ATOM 7267 C C . ALA A 1 920 ? 21.893 -2.695 -9.952 1.00 69.81 920 ALA A C 1
ATOM 7269 O O . ALA A 1 920 ? 21.221 -2.214 -9.033 1.00 69.81 920 ALA A O 1
ATOM 7270 N N . PRO A 1 921 ? 23.231 -2.816 -9.875 1.00 61.62 921 PRO A N 1
ATOM 7271 C CA . PRO A 1 921 ? 23.979 -2.287 -8.743 1.00 61.62 921 PRO A CA 1
ATOM 7272 C C . PRO A 1 921 ? 23.769 -0.768 -8.628 1.00 61.62 921 PRO A C 1
ATOM 7274 O O . PRO A 1 921 ? 23.501 -0.107 -9.641 1.00 61.62 921 PRO A O 1
ATOM 7277 N N . PRO A 1 922 ? 23.879 -0.193 -7.415 1.00 60.88 922 PRO A N 1
ATOM 7278 C CA . PRO A 1 922 ? 23.796 1.251 -7.248 1.00 60.88 922 PRO A CA 1
ATOM 7279 C C . PRO A 1 922 ? 24.858 1.941 -8.119 1.00 60.88 922 PRO A C 1
ATOM 7281 O O . PRO A 1 922 ? 25.942 1.381 -8.319 1.00 60.88 922 PRO A O 1
ATOM 7284 N N . PRO A 1 923 ? 24.566 3.138 -8.659 1.00 58.41 923 PRO A N 1
ATOM 7285 C CA . PRO A 1 923 ? 25.530 3.856 -9.478 1.00 58.41 923 PRO A CA 1
ATOM 7286 C C . PRO A 1 923 ? 26.810 4.136 -8.669 1.00 58.41 923 PRO A C 1
ATOM 7288 O O . PRO A 1 923 ? 26.709 4.412 -7.469 1.00 58.41 923 PRO A O 1
ATOM 7291 N N . PRO A 1 924 ? 28.001 4.100 -9.297 1.00 56.62 924 PRO A N 1
ATOM 7292 C CA . PRO A 1 924 ? 29.249 4.417 -8.614 1.00 56.62 924 PRO A CA 1
ATOM 7293 C C . PRO A 1 924 ? 29.207 5.811 -7.964 1.00 56.62 924 PRO A C 1
ATOM 7295 O O . PRO A 1 924 ? 28.635 6.744 -8.544 1.00 56.62 924 PRO A O 1
ATOM 7298 N N . PRO A 1 925 ? 29.820 6.001 -6.782 1.00 43.91 925 PRO A N 1
ATOM 7299 C CA . PRO A 1 925 ? 30.002 7.335 -6.226 1.00 43.91 925 PRO A CA 1
ATOM 7300 C C . PRO A 1 925 ? 30.852 8.178 -7.194 1.00 43.91 925 PRO A C 1
ATOM 7302 O O . PRO A 1 925 ? 31.894 7.732 -7.660 1.00 43.91 925 PRO A O 1
ATOM 7305 N N . ASN A 1 926 ? 30.403 9.402 -7.493 1.00 51.84 926 ASN A N 1
ATOM 7306 C CA . ASN A 1 926 ? 31.033 10.345 -8.434 1.00 51.84 926 ASN A CA 1
ATOM 7307 C C . ASN A 1 926 ? 30.978 9.968 -9.930 1.00 51.84 926 ASN A C 1
ATOM 7309 O O . ASN A 1 926 ? 31.972 10.134 -10.632 1.00 51.84 926 ASN A O 1
ATOM 7313 N N . VAL A 1 927 ? 29.812 9.563 -10.458 1.00 54.34 927 VAL A N 1
ATOM 7314 C CA . VAL A 1 927 ? 29.604 9.541 -11.923 1.00 54.34 927 VAL A CA 1
ATOM 7315 C C . VAL A 1 927 ? 29.897 10.944 -12.485 1.00 54.34 927 VAL A C 1
ATOM 7317 O O . VAL A 1 927 ? 29.200 11.895 -12.104 1.00 54.34 927 VAL A O 1
ATOM 7320 N N . PRO A 1 928 ? 30.909 11.113 -13.360 1.00 51.41 928 PRO A N 1
ATOM 7321 C CA . PRO A 1 928 ? 31.201 12.403 -13.964 1.00 51.41 928 PRO A CA 1
ATOM 7322 C C . PRO A 1 928 ? 29.952 12.915 -14.675 1.00 51.41 928 PRO A C 1
ATOM 7324 O O . PRO A 1 928 ? 29.278 12.162 -15.384 1.00 51.41 928 PRO A O 1
ATOM 7327 N N . GLN A 1 929 ? 29.632 14.201 -14.520 1.00 49.88 929 GLN A N 1
ATOM 7328 C CA . GLN A 1 929 ? 28.715 14.809 -15.476 1.00 49.88 929 GLN A CA 1
ATOM 7329 C C . GLN A 1 929 ? 29.392 14.677 -16.833 1.00 49.88 929 GLN A C 1
ATOM 7331 O O . GLN A 1 929 ? 30.508 15.165 -17.005 1.00 49.88 929 GLN A O 1
ATOM 7336 N N . LEU A 1 930 ? 28.755 13.976 -17.771 1.00 46.09 930 LEU A N 1
ATOM 7337 C CA . LEU A 1 930 ? 29.197 14.046 -19.150 1.00 46.09 930 LEU A CA 1
ATOM 7338 C C . LEU A 1 930 ? 29.276 15.529 -19.502 1.00 46.09 930 LEU A C 1
ATOM 7340 O O . LEU A 1 930 ? 28.271 16.239 -19.397 1.00 46.09 930 LEU A O 1
ATOM 7344 N N . ASP A 1 931 ? 30.441 15.967 -19.969 1.00 43.66 931 ASP A N 1
ATOM 7345 C CA . ASP A 1 931 ? 30.525 17.114 -20.855 1.00 43.66 931 ASP A CA 1
ATOM 7346 C C . ASP A 1 931 ? 29.754 16.719 -22.118 1.00 43.66 931 ASP A C 1
ATOM 7348 O O . ASP A 1 931 ? 30.320 16.374 -23.157 1.00 43.66 931 ASP A O 1
ATOM 7352 N N . THR A 1 932 ? 28.421 16.747 -22.050 1.00 46.28 932 THR A N 1
ATOM 7353 C CA . THR A 1 932 ? 27.635 16.958 -23.246 1.00 46.28 932 THR A CA 1
ATOM 7354 C C . THR A 1 932 ? 28.097 18.325 -23.700 1.00 46.28 932 THR A C 1
ATOM 7356 O O . THR A 1 932 ? 27.647 19.346 -23.179 1.00 46.28 932 THR A O 1
ATOM 7359 N N . LYS A 1 933 ? 29.068 18.361 -24.613 1.00 44.91 933 LYS A N 1
ATOM 7360 C CA . LYS A 1 933 ? 29.265 19.520 -25.463 1.00 44.91 933 LYS A CA 1
ATOM 7361 C C . LYS A 1 933 ? 27.900 19.725 -26.100 1.00 44.91 933 LYS A C 1
ATOM 7363 O O . LYS A 1 933 ? 27.551 19.016 -27.040 1.00 44.91 933 LYS A O 1
ATOM 7368 N N . ASP A 1 934 ? 27.090 20.589 -25.495 1.00 54.78 934 ASP A N 1
ATOM 7369 C CA . ASP A 1 934 ? 25.808 21.018 -26.023 1.00 54.78 934 ASP A CA 1
ATOM 7370 C C . ASP A 1 934 ? 26.159 21.883 -27.228 1.00 54.78 934 ASP A C 1
ATOM 7372 O O . ASP A 1 934 ? 26.204 23.108 -27.186 1.00 54.78 934 ASP A O 1
ATOM 7376 N N . ASP A 1 935 ? 26.529 21.199 -28.305 1.00 66.50 935 ASP A N 1
ATOM 7377 C CA . ASP A 1 935 ? 26.800 21.762 -29.616 1.00 66.50 935 ASP A CA 1
ATOM 7378 C C . ASP A 1 935 ? 25.507 22.284 -30.263 1.00 66.50 935 ASP A C 1
ATOM 7380 O O . ASP A 1 935 ? 25.525 22.759 -31.397 1.00 66.50 935 ASP A O 1
ATOM 7384 N N . GLY A 1 936 ? 24.377 22.199 -29.548 1.00 68.12 936 GLY A N 1
ATOM 7385 C CA . GLY A 1 936 ? 23.053 22.566 -30.012 1.00 68.12 936 GLY A CA 1
ATOM 7386 C C . GLY A 1 936 ? 22.436 21.541 -30.961 1.00 68.12 936 GLY A C 1
ATOM 7387 O O . GLY A 1 936 ? 21.325 21.779 -31.438 1.00 68.12 936 GLY A O 1
ATOM 7388 N N . THR A 1 937 ? 23.103 20.413 -31.239 1.00 79.56 937 THR A N 1
ATOM 7389 C CA . THR A 1 937 ? 22.616 19.406 -32.187 1.00 79.56 937 THR A CA 1
ATOM 7390 C C . THR A 1 937 ? 21.486 18.580 -31.558 1.00 79.56 937 THR A C 1
ATOM 7392 O O . THR A 1 937 ? 21.701 17.895 -30.551 1.00 79.56 937 THR A O 1
ATOM 7395 N N . PRO A 1 938 ? 20.269 18.577 -32.140 1.00 82.62 938 PRO A N 1
ATOM 7396 C CA . PRO A 1 938 ? 19.174 17.746 -31.652 1.00 82.62 938 PRO A CA 1
ATOM 7397 C C . PRO A 1 938 ? 19.478 16.253 -31.843 1.00 82.62 938 PRO A C 1
ATOM 7399 O O . PRO A 1 938 ? 19.623 15.788 -32.976 1.00 82.62 938 PRO A O 1
ATOM 7402 N N . ARG A 1 939 ? 19.526 15.503 -30.736 1.00 86.62 939 ARG A N 1
ATOM 7403 C CA . ARG A 1 939 ? 19.796 14.057 -30.714 1.00 86.62 939 ARG A CA 1
ATOM 7404 C C . ARG A 1 939 ? 18.641 13.241 -30.136 1.00 86.62 939 ARG A C 1
ATOM 7406 O O . ARG A 1 939 ? 17.937 13.716 -29.236 1.00 86.62 939 ARG A O 1
ATOM 7413 N N . THR A 1 940 ? 18.414 12.047 -30.680 1.00 89.00 940 THR A N 1
ATOM 7414 C CA . THR A 1 940 ? 17.454 11.076 -30.135 1.00 89.00 940 THR A CA 1
ATOM 7415 C C . THR A 1 940 ? 17.939 10.586 -28.773 1.00 89.00 940 THR A C 1
ATOM 7417 O O . THR A 1 940 ? 19.108 10.730 -28.421 1.00 89.00 940 THR A O 1
ATOM 7420 N N . VAL A 1 941 ? 17.043 10.005 -27.971 1.00 87.62 941 VAL A N 1
ATOM 7421 C CA . VAL A 1 941 ? 17.448 9.464 -26.666 1.00 87.62 941 VAL A CA 1
ATOM 7422 C C . VAL A 1 941 ? 18.425 8.298 -26.837 1.00 87.62 941 VAL A C 1
ATOM 7424 O O . VAL A 1 941 ? 19.376 8.210 -26.071 1.00 87.62 941 VAL A O 1
ATOM 7427 N N . ARG A 1 942 ? 18.257 7.468 -27.876 1.00 89.00 942 ARG A N 1
ATOM 7428 C CA . ARG A 1 942 ? 19.221 6.415 -28.222 1.00 89.00 942 ARG A CA 1
ATOM 7429 C C . ARG A 1 942 ? 20.602 6.999 -28.541 1.00 89.00 942 ARG A C 1
ATOM 7431 O O . ARG A 1 942 ? 21.555 6.606 -27.889 1.00 89.00 942 ARG A O 1
ATOM 7438 N N . GLU A 1 943 ? 20.688 8.003 -29.422 1.00 88.31 943 GLU A N 1
ATOM 7439 C CA . GLU A 1 943 ? 21.957 8.688 -29.742 1.00 88.31 943 GLU A CA 1
ATOM 7440 C C . GLU A 1 943 ? 22.639 9.241 -28.471 1.00 88.31 943 GLU A C 1
ATOM 7442 O O . GLU A 1 943 ? 23.848 9.113 -28.309 1.00 88.31 943 GLU A O 1
ATOM 7447 N N . LEU A 1 944 ? 21.871 9.824 -27.539 1.00 84.62 944 LEU A N 1
ATOM 7448 C CA . LEU A 1 944 ? 22.404 10.338 -26.268 1.00 84.62 944 LEU A CA 1
ATOM 7449 C C . LEU A 1 944 ? 22.912 9.230 -25.336 1.00 84.62 944 LEU A C 1
ATOM 7451 O O . LEU A 1 944 ? 23.933 9.402 -24.675 1.00 84.62 944 LEU A O 1
ATOM 7455 N N . VAL A 1 945 ? 22.191 8.113 -25.262 1.00 84.50 945 VAL A N 1
ATOM 7456 C CA . VAL A 1 945 ? 22.569 6.957 -24.444 1.00 84.50 945 VAL A CA 1
ATOM 7457 C C . VAL A 1 945 ? 23.803 6.263 -25.021 1.00 84.50 945 VAL A C 1
ATOM 7459 O O . VAL A 1 945 ? 24.698 5.898 -24.267 1.00 84.50 945 VAL A O 1
ATOM 7462 N N . ASP A 1 946 ? 23.897 6.127 -26.341 1.00 84.94 946 ASP A N 1
ATOM 7463 C CA . ASP A 1 946 ? 25.049 5.496 -26.988 1.00 84.94 946 ASP A CA 1
ATOM 7464 C C . ASP A 1 946 ? 26.324 6.323 -26.788 1.00 84.94 946 ASP A C 1
ATOM 7466 O O . ASP A 1 946 ? 27.364 5.758 -26.464 1.00 84.94 946 ASP A O 1
ATOM 7470 N N . MET A 1 947 ? 26.222 7.658 -26.822 1.00 79.81 947 MET A N 1
ATOM 7471 C CA . MET A 1 947 ? 27.318 8.540 -26.400 1.00 79.81 947 MET A CA 1
ATOM 7472 C C . MET A 1 947 ? 27.713 8.325 -24.928 1.00 79.81 947 MET A C 1
ATOM 7474 O O . MET A 1 947 ? 28.886 8.416 -24.582 1.00 79.81 947 MET A O 1
ATOM 7478 N N . HIS A 1 948 ? 26.757 8.029 -24.040 1.00 75.69 948 HIS A N 1
ATOM 7479 C CA . HIS A 1 948 ? 27.051 7.744 -22.629 1.00 75.69 948 HIS A CA 1
ATOM 7480 C C . HIS A 1 948 ? 27.747 6.388 -22.429 1.00 75.69 948 HIS A C 1
ATOM 7482 O O . HIS A 1 948 ? 28.575 6.250 -21.530 1.00 75.69 948 HIS A O 1
ATOM 7488 N N . LYS A 1 949 ? 27.469 5.407 -23.296 1.00 79.50 949 LYS A N 1
ATOM 7489 C CA . LYS A 1 949 ? 28.124 4.089 -23.299 1.00 79.50 949 LYS A CA 1
ATOM 7490 C C . LYS A 1 949 ? 29.565 4.110 -23.814 1.00 79.50 949 LYS A C 1
ATOM 7492 O O . LYS A 1 949 ? 30.260 3.112 -23.643 1.00 79.50 949 LYS A O 1
ATOM 7497 N N . GLU A 1 950 ? 30.032 5.203 -24.422 1.00 78.56 950 GLU A N 1
ATOM 7498 C CA . GLU A 1 950 ? 31.444 5.340 -24.821 1.00 78.56 950 GLU A CA 1
ATOM 7499 C C . GLU A 1 950 ? 32.385 5.379 -23.606 1.00 78.56 950 GLU A C 1
ATOM 7501 O O . GLU A 1 950 ? 33.562 5.056 -23.725 1.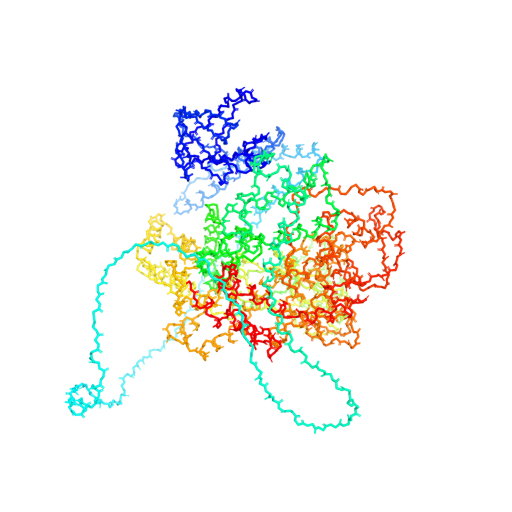00 78.56 950 GLU A O 1
ATOM 7506 N N . VAL A 1 951 ? 31.875 5.719 -22.416 1.00 73.50 951 VAL A N 1
ATOM 7507 C CA . VAL A 1 951 ? 32.646 5.663 -21.171 1.00 73.50 951 VAL A CA 1
ATOM 7508 C C . VAL A 1 951 ? 32.616 4.236 -20.621 1.00 73.50 951 VAL A C 1
ATOM 7510 O O . VAL A 1 951 ? 31.564 3.754 -20.198 1.00 73.50 951 VAL A O 1
ATOM 7513 N N . ALA A 1 952 ? 33.773 3.569 -20.565 1.00 67.69 952 ALA A N 1
ATOM 7514 C CA . ALA A 1 952 ? 33.898 2.171 -20.126 1.00 67.69 952 ALA A CA 1
ATOM 7515 C C . ALA A 1 952 ? 33.236 1.875 -18.762 1.00 67.69 952 ALA A C 1
ATOM 7517 O O . ALA A 1 952 ? 32.602 0.834 -18.593 1.00 67.69 952 ALA A O 1
ATOM 7518 N N . GLN A 1 953 ? 33.324 2.816 -17.813 1.00 65.62 953 GLN A N 1
ATOM 7519 C CA . GLN A 1 953 ? 32.693 2.729 -16.486 1.00 65.62 953 GLN A CA 1
ATOM 7520 C C . GLN A 1 953 ? 31.155 2.724 -16.558 1.00 65.62 953 GLN A C 1
ATOM 7522 O O . GLN A 1 953 ? 30.499 2.055 -15.766 1.00 65.62 953 GLN A O 1
ATOM 7527 N N . CYS A 1 954 ? 30.570 3.448 -17.515 1.00 73.31 954 CYS A N 1
ATOM 7528 C CA . CYS A 1 954 ? 29.122 3.518 -17.722 1.00 73.31 954 CYS A CA 1
ATOM 7529 C C . CYS A 1 954 ? 28.621 2.332 -18.559 1.00 73.31 954 CYS A C 1
ATOM 7531 O O . CYS A 1 954 ? 27.526 1.817 -18.321 1.00 73.31 954 CYS A O 1
ATOM 7533 N N . LYS A 1 955 ? 29.440 1.863 -19.509 1.00 79.25 955 LYS A N 1
ATOM 7534 C CA . LYS A 1 955 ? 29.125 0.764 -20.428 1.00 79.25 955 LYS A CA 1
ATOM 7535 C C . LYS A 1 955 ? 28.722 -0.524 -19.706 1.00 79.25 955 LYS A C 1
ATOM 7537 O O . LYS A 1 955 ? 27.703 -1.111 -20.060 1.00 79.25 955 LYS A O 1
ATOM 7542 N N . SER A 1 956 ? 29.460 -0.912 -18.663 1.00 72.69 956 SER A N 1
ATOM 7543 C CA . SER A 1 956 ? 29.249 -2.155 -17.895 1.00 72.69 956 SER A CA 1
ATOM 7544 C C . SER A 1 956 ? 27.815 -2.320 -17.360 1.00 72.69 956 SER A C 1
ATOM 7546 O O . SER A 1 956 ? 27.254 -3.420 -17.377 1.00 72.69 956 SER A O 1
ATOM 7548 N N . CYS A 1 957 ? 27.197 -1.219 -16.923 1.00 74.44 957 CYS A N 1
ATOM 7549 C CA . CYS A 1 957 ? 25.818 -1.189 -16.443 1.00 74.44 957 CYS A CA 1
ATOM 7550 C C . CYS A 1 957 ? 24.821 -0.946 -17.583 1.00 74.44 957 CYS A C 1
ATOM 7552 O O . CYS A 1 957 ? 23.807 -1.640 -17.677 1.00 74.44 957 CYS A O 1
ATOM 7554 N N . HIS A 1 958 ? 25.102 0.017 -18.462 1.00 83.38 958 HIS A N 1
ATOM 7555 C CA . HIS A 1 958 ? 24.179 0.449 -19.513 1.00 83.38 958 HIS A CA 1
ATOM 7556 C C . HIS A 1 958 ? 23.941 -0.614 -20.600 1.00 83.38 958 HIS A C 1
ATOM 7558 O O . HIS A 1 958 ? 22.821 -0.729 -21.101 1.00 83.38 958 HIS A O 1
ATOM 7564 N N . GLU A 1 959 ? 24.926 -1.471 -20.895 1.00 84.94 959 GLU A N 1
ATOM 7565 C CA . GLU A 1 959 ? 24.761 -2.627 -21.796 1.00 84.94 959 GLU A CA 1
ATOM 7566 C C . GLU A 1 959 ? 23.719 -3.640 -21.309 1.00 84.94 959 GLU A C 1
ATOM 7568 O O . GLU A 1 959 ? 23.163 -4.376 -22.120 1.00 84.94 959 GLU A O 1
ATOM 7573 N N . LYS A 1 960 ? 23.428 -3.686 -20.006 1.00 83.25 960 LYS A N 1
ATOM 7574 C CA . LYS A 1 960 ? 22.445 -4.613 -19.420 1.00 83.25 960 LYS A CA 1
ATOM 7575 C C . LYS A 1 960 ? 21.082 -3.965 -19.166 1.00 83.25 960 LYS A C 1
ATOM 7577 O O . LYS A 1 960 ? 20.128 -4.663 -18.835 1.00 83.25 960 LYS A O 1
ATOM 7582 N N . ILE A 1 961 ? 20.990 -2.637 -19.255 1.00 89.56 961 ILE A N 1
ATOM 7583 C CA . ILE A 1 961 ? 19.811 -1.866 -18.840 1.00 89.56 961 ILE A CA 1
ATOM 7584 C C . ILE A 1 961 ? 19.099 -1.271 -20.049 1.00 89.56 961 ILE A C 1
ATOM 7586 O O . ILE A 1 961 ? 17.918 -1.540 -20.262 1.00 89.56 961 ILE A O 1
ATOM 7590 N N . ASP A 1 962 ? 19.799 -0.462 -20.845 1.00 91.94 962 ASP A N 1
ATOM 7591 C CA . ASP A 1 962 ? 19.159 0.324 -21.901 1.00 91.94 962 ASP A CA 1
ATOM 7592 C C . ASP A 1 962 ? 18.517 -0.523 -23.005 1.00 91.94 962 ASP A C 1
ATOM 7594 O O . ASP A 1 962 ? 17.423 -0.150 -23.436 1.00 91.94 962 ASP A O 1
ATOM 7598 N N . PRO A 1 963 ? 19.112 -1.662 -23.437 1.00 94.00 963 PRO A N 1
ATOM 7599 C CA . PRO A 1 963 ? 18.494 -2.527 -24.435 1.00 94.00 963 PRO A CA 1
ATOM 7600 C C . PRO A 1 963 ? 17.076 -2.953 -24.067 1.00 94.00 963 PRO A C 1
ATOM 7602 O O . PRO A 1 963 ? 16.216 -2.950 -24.936 1.00 94.00 963 PRO A O 1
ATOM 7605 N N . LEU A 1 964 ? 16.795 -3.220 -22.786 1.00 95.12 964 LEU A N 1
ATOM 7606 C CA . LEU A 1 964 ? 15.451 -3.562 -22.303 1.00 95.12 964 LEU A CA 1
ATOM 7607 C C . LEU A 1 964 ? 14.458 -2.408 -22.496 1.00 95.12 964 LEU A C 1
ATOM 7609 O O . LEU A 1 964 ? 13.287 -2.632 -22.789 1.00 95.12 964 LEU A O 1
ATOM 7613 N N . GLY A 1 965 ? 14.917 -1.168 -22.318 1.00 94.69 965 GLY A N 1
ATOM 7614 C CA . GLY A 1 965 ? 14.090 0.024 -22.469 1.00 94.69 965 GLY A CA 1
ATOM 7615 C C . GLY A 1 965 ? 13.757 0.368 -23.920 1.00 94.69 965 GLY A C 1
ATOM 7616 O O . GLY A 1 965 ? 12.716 0.980 -24.160 1.00 94.69 965 GLY A O 1
ATOM 7617 N N . TYR A 1 966 ? 14.601 -0.030 -24.881 1.00 95.56 966 TYR A N 1
ATOM 7618 C CA . TYR A 1 966 ? 14.369 0.236 -26.306 1.00 95.56 966 TYR A CA 1
ATOM 7619 C C . TYR A 1 966 ? 13.122 -0.459 -26.850 1.00 95.56 966 TYR A C 1
ATOM 7621 O O . TYR A 1 966 ? 12.432 0.127 -27.679 1.00 95.56 966 TYR A O 1
ATOM 7629 N N . GLY A 1 967 ? 12.755 -1.623 -26.305 1.00 95.19 967 GLY A N 1
ATOM 7630 C CA . GLY A 1 967 ? 11.537 -2.345 -26.693 1.00 95.19 967 GLY A CA 1
ATOM 7631 C C . GLY A 1 967 ? 10.226 -1.636 -26.348 1.00 95.19 967 GLY A C 1
ATOM 7632 O O . GLY A 1 967 ? 9.160 -2.142 -26.674 1.00 95.19 967 GLY A O 1
ATOM 7633 N N . LEU A 1 968 ? 10.290 -0.486 -25.667 1.00 96.69 968 LEU A N 1
ATOM 7634 C CA . LEU A 1 968 ? 9.144 0.370 -25.356 1.00 96.69 968 LEU A CA 1
ATOM 7635 C C . LEU A 1 968 ? 9.223 1.734 -26.058 1.00 96.69 968 LEU A C 1
ATOM 7637 O O . LEU A 1 968 ? 8.415 2.618 -25.767 1.00 96.69 968 LEU A O 1
ATOM 7641 N N . GLU A 1 969 ? 10.202 1.957 -26.940 1.00 94.94 969 GLU A N 1
ATOM 7642 C CA . GLU A 1 969 ? 10.371 3.250 -27.610 1.00 94.94 969 GLU A CA 1
ATOM 7643 C C . GLU A 1 969 ? 9.300 3.524 -28.676 1.00 94.94 969 GLU A C 1
ATOM 7645 O O . GLU A 1 969 ? 9.138 4.691 -29.038 1.00 94.94 969 GLU A O 1
ATOM 7650 N N . SER A 1 970 ? 8.499 2.537 -29.094 1.00 95.19 970 SER A N 1
ATOM 7651 C CA . SER A 1 970 ? 7.226 2.757 -29.811 1.00 95.19 970 SER A CA 1
ATOM 7652 C C . SER A 1 970 ? 6.221 3.602 -29.023 1.00 95.19 970 SER A C 1
ATOM 7654 O O . SER A 1 970 ? 5.278 4.132 -29.603 1.00 95.19 970 SER A O 1
ATOM 7656 N N . PHE A 1 971 ? 6.433 3.828 -27.721 1.00 96.56 971 PHE A N 1
ATOM 7657 C CA . PHE A 1 971 ? 5.646 4.764 -26.921 1.00 96.56 971 PHE A CA 1
ATOM 7658 C C . PHE A 1 971 ? 6.429 6.024 -26.555 1.00 96.56 971 PHE A C 1
ATOM 7660 O O . PHE A 1 971 ? 7.525 5.966 -25.989 1.00 96.56 971 PHE A O 1
ATOM 7667 N N . ASP A 1 972 ? 5.820 7.184 -26.799 1.00 93.75 972 ASP A N 1
ATOM 7668 C CA . ASP A 1 972 ? 6.377 8.484 -26.445 1.00 93.75 972 ASP A CA 1
ATOM 7669 C C . ASP A 1 972 ? 6.354 8.764 -24.925 1.00 93.75 972 ASP A C 1
ATOM 7671 O O . ASP A 1 972 ? 5.999 7.923 -24.092 1.00 93.75 972 ASP A O 1
ATOM 7675 N N . TYR A 1 973 ? 6.770 9.973 -24.535 1.00 91.88 973 TYR A N 1
ATOM 7676 C CA . TYR A 1 973 ? 6.801 10.393 -23.129 1.00 91.88 973 TYR A CA 1
ATOM 7677 C C . TYR A 1 973 ? 5.402 10.628 -22.529 1.00 91.88 973 TYR A C 1
ATOM 7679 O O . TYR A 1 973 ? 5.264 10.790 -21.320 1.00 91.88 973 TYR A O 1
ATOM 7687 N N . LEU A 1 974 ? 4.363 10.648 -23.363 1.00 92.81 974 LEU A N 1
ATOM 7688 C CA . LEU A 1 974 ? 2.964 10.659 -22.955 1.00 92.81 974 LEU A CA 1
ATOM 7689 C C . LEU A 1 974 ? 2.355 9.256 -23.044 1.00 92.81 974 LEU A C 1
ATOM 7691 O O . LEU A 1 974 ? 1.145 9.113 -22.919 1.00 92.81 974 LEU A O 1
ATOM 7695 N N . ALA A 1 975 ? 3.152 8.209 -23.257 1.00 94.81 975 ALA A N 1
ATOM 7696 C CA . ALA A 1 975 ? 2.671 6.847 -23.449 1.00 94.81 975 ALA A CA 1
ATOM 7697 C C . ALA A 1 975 ? 1.743 6.658 -24.667 1.00 94.81 975 ALA A C 1
ATOM 7699 O O . ALA A 1 975 ? 0.967 5.697 -24.708 1.00 94.81 975 ALA A O 1
ATOM 7700 N N . LYS A 1 976 ? 1.795 7.555 -25.659 1.00 93.94 976 LYS A N 1
ATOM 7701 C CA . LYS A 1 976 ? 1.110 7.386 -26.946 1.00 93.94 976 LYS A CA 1
ATOM 7702 C C . LYS A 1 976 ? 2.003 6.630 -27.912 1.00 93.94 976 LYS A C 1
ATOM 7704 O O . LYS A 1 976 ? 3.214 6.845 -27.920 1.00 93.94 976 LYS A O 1
ATOM 7709 N N . HIS A 1 977 ? 1.393 5.770 -28.719 1.00 94.25 977 HIS A N 1
ATOM 7710 C CA . HIS A 1 977 ? 2.118 5.081 -29.774 1.00 94.25 977 HIS A CA 1
ATOM 7711 C C . HIS A 1 977 ? 2.665 6.080 -30.803 1.00 94.25 977 HIS A C 1
ATOM 7713 O O . HIS A 1 977 ? 2.046 7.120 -31.064 1.00 94.25 977 HIS A O 1
ATOM 7719 N N . ARG A 1 978 ? 3.833 5.775 -31.363 1.00 93.88 978 ARG A N 1
ATOM 7720 C CA . ARG A 1 978 ? 4.507 6.555 -32.398 1.00 93.88 978 ARG A CA 1
ATOM 7721 C C . ARG A 1 978 ? 5.261 5.626 -33.344 1.00 93.88 978 ARG A C 1
ATOM 7723 O O . ARG A 1 978 ? 5.911 4.697 -32.892 1.00 93.88 978 ARG A O 1
ATOM 7730 N N . ASP A 1 979 ? 5.274 5.987 -34.622 1.00 93.69 979 ASP A N 1
ATOM 7731 C CA . ASP A 1 979 ? 6.083 5.314 -35.652 1.00 93.69 979 ASP A CA 1
ATOM 7732 C C . ASP A 1 979 ? 7.404 6.061 -35.934 1.00 93.69 979 ASP A C 1
ATOM 7734 O O . ASP A 1 979 ? 8.289 5.573 -36.628 1.00 93.69 979 ASP A O 1
ATOM 7738 N N . GLU A 1 980 ? 7.544 7.281 -35.400 1.00 93.88 980 GLU A N 1
ATOM 7739 C CA . GLU A 1 980 ? 8.694 8.166 -35.609 1.00 93.88 980 GLU A CA 1
ATOM 7740 C C . GLU A 1 980 ? 9.086 8.904 -34.319 1.00 93.88 980 GLU A C 1
ATOM 7742 O O . GLU A 1 980 ? 8.240 9.322 -33.517 1.00 93.88 980 GLU A O 1
ATOM 7747 N N . VAL A 1 981 ? 10.385 9.134 -34.117 1.00 92.44 981 VAL A N 1
ATOM 7748 C CA . VAL A 1 981 ? 10.911 9.834 -32.939 1.00 92.44 981 VAL A CA 1
ATOM 7749 C C . VAL A 1 981 ? 10.951 11.339 -33.196 1.00 92.44 981 VAL A C 1
ATOM 7751 O O . VAL A 1 981 ? 11.777 11.841 -33.956 1.00 92.44 981 VAL A O 1
ATOM 7754 N N . LYS A 1 982 ? 10.088 12.092 -32.506 1.00 91.62 982 LYS A N 1
ATOM 7755 C CA . LYS A 1 982 ? 10.072 13.566 -32.531 1.00 91.62 982 LYS A CA 1
ATOM 7756 C C . LYS A 1 982 ? 10.917 14.145 -31.406 1.00 91.62 982 LYS A C 1
ATOM 7758 O O . LYS A 1 982 ? 10.605 13.968 -30.230 1.00 91.62 982 LYS A O 1
ATOM 7763 N N . ILE A 1 983 ? 11.948 14.905 -31.759 1.00 89.19 983 ILE A N 1
ATOM 7764 C CA . ILE A 1 983 ? 12.801 15.598 -30.794 1.00 89.19 983 ILE A CA 1
ATOM 7765 C C . ILE A 1 983 ? 12.188 16.957 -30.485 1.00 89.19 983 ILE A C 1
ATOM 7767 O O . ILE A 1 983 ? 12.021 17.797 -31.372 1.00 89.19 983 ILE A O 1
ATOM 7771 N N . LEU A 1 984 ? 11.859 17.170 -29.212 1.00 86.56 984 LEU A N 1
ATOM 7772 C CA . LEU A 1 984 ? 11.228 18.390 -28.727 1.00 86.56 984 LEU A CA 1
ATOM 7773 C C . LEU A 1 984 ? 12.247 19.304 -28.044 1.00 86.56 984 LEU A C 1
ATOM 7775 O O . LEU A 1 984 ? 12.995 18.886 -27.155 1.00 86.56 984 LEU A O 1
ATOM 7779 N N . GLN A 1 985 ? 12.220 20.583 -28.414 1.00 82.75 985 GLN A N 1
ATOM 7780 C CA . GLN A 1 985 ? 12.983 21.635 -27.749 1.00 82.75 985 GLN A CA 1
ATOM 7781 C C . GLN A 1 985 ? 12.064 22.785 -27.343 1.00 82.75 985 GLN A C 1
ATOM 7783 O O . GLN A 1 985 ? 11.043 23.078 -27.977 1.00 82.75 985 GLN A O 1
ATOM 7788 N N . LYS A 1 986 ? 12.414 23.442 -26.240 1.00 79.06 986 LYS A N 1
ATOM 7789 C CA . LYS A 1 986 ? 11.640 24.555 -25.704 1.00 79.06 986 LYS A CA 1
ATOM 7790 C C . LYS A 1 986 ? 11.854 25.803 -26.562 1.00 79.06 986 LYS A C 1
ATOM 7792 O O . LYS A 1 986 ? 12.966 26.297 -26.688 1.00 79.06 986 LYS A O 1
ATOM 7797 N N . SER A 1 987 ? 10.767 26.348 -27.096 1.00 77.75 987 SER A N 1
ATOM 7798 C CA . SER A 1 987 ? 10.724 27.626 -27.809 1.00 77.75 987 SER A CA 1
ATOM 7799 C C . SER A 1 987 ? 9.778 28.565 -27.051 1.00 77.75 987 SER A C 1
ATOM 7801 O O . SER A 1 987 ? 8.551 28.510 -27.181 1.00 77.75 987 SER A O 1
ATOM 7803 N N . GLY A 1 988 ? 10.344 29.384 -26.158 1.00 79.69 988 GLY A N 1
ATOM 7804 C CA . GLY A 1 988 ? 9.574 30.194 -25.210 1.00 79.69 988 GLY A CA 1
ATOM 7805 C C . GLY A 1 988 ? 8.834 29.332 -24.177 1.00 79.69 988 GLY A C 1
ATOM 7806 O O . GLY A 1 988 ? 9.457 28.629 -23.384 1.00 79.69 988 GLY A O 1
ATOM 7807 N N . ARG A 1 989 ? 7.494 29.398 -24.156 1.00 72.69 989 ARG A N 1
ATOM 7808 C CA . ARG A 1 989 ? 6.639 28.562 -23.281 1.00 72.69 989 ARG A CA 1
ATOM 7809 C C . ARG A 1 989 ? 6.141 27.272 -23.944 1.00 72.69 989 ARG A C 1
ATOM 7811 O O . ARG A 1 989 ? 5.506 26.478 -23.261 1.00 72.69 989 ARG A O 1
ATOM 7818 N N . LYS A 1 990 ? 6.384 27.075 -25.243 1.00 77.50 990 LYS A N 1
ATOM 7819 C CA . LYS A 1 990 ? 5.886 25.920 -26.005 1.00 77.50 990 LYS A CA 1
ATOM 7820 C C . LYS A 1 990 ? 7.028 24.973 -26.363 1.00 77.50 990 LYS A C 1
ATOM 7822 O O . LYS A 1 990 ? 8.173 25.403 -26.493 1.00 77.50 990 LYS A O 1
ATOM 7827 N N . LEU A 1 991 ? 6.705 23.698 -26.546 1.00 83.19 991 LEU A N 1
ATOM 7828 C CA . LEU A 1 991 ? 7.601 22.723 -27.162 1.00 83.19 991 LEU A CA 1
ATOM 7829 C C . LEU A 1 991 ? 7.420 22.781 -28.683 1.00 83.19 991 LEU A C 1
ATOM 7831 O O . LEU A 1 991 ? 6.295 22.911 -29.166 1.00 83.19 991 LEU A O 1
ATOM 7835 N N . LYS A 1 992 ? 8.524 22.725 -29.429 1.00 86.81 992 LYS A N 1
ATOM 7836 C CA . LYS A 1 992 ? 8.527 22.587 -30.890 1.00 86.81 992 LYS A CA 1
ATOM 7837 C C . LYS A 1 992 ? 9.328 21.355 -31.280 1.00 86.81 992 LYS A C 1
ATOM 7839 O O . LYS A 1 992 ? 10.345 21.066 -30.652 1.00 86.81 992 LYS A O 1
ATOM 7844 N N . VAL A 1 993 ? 8.871 20.672 -32.324 1.00 90.81 993 VAL A N 1
ATOM 7845 C CA . VAL A 1 993 ? 9.641 19.612 -32.978 1.00 90.81 993 VAL A CA 1
ATOM 7846 C C . VAL A 1 993 ? 10.805 20.266 -33.715 1.00 90.81 993 VAL A C 1
ATOM 7848 O O . VAL A 1 993 ? 10.586 21.186 -34.503 1.00 90.81 993 VAL A O 1
ATOM 7851 N N . VAL A 1 994 ? 12.025 19.823 -33.422 1.00 90.44 994 VAL A N 1
ATOM 7852 C CA . VAL A 1 994 ? 13.259 20.340 -34.042 1.00 90.44 994 VAL A CA 1
ATOM 7853 C C . VAL A 1 994 ? 13.926 19.334 -34.979 1.00 90.44 994 VAL A C 1
ATOM 7855 O O . VAL A 1 994 ? 14.659 19.740 -35.872 1.00 90.44 994 VAL A O 1
ATOM 7858 N N . LYS A 1 995 ? 13.653 18.037 -34.810 1.00 91.44 995 LYS A N 1
ATOM 7859 C CA . LYS A 1 995 ? 14.104 16.945 -35.685 1.00 91.44 995 LYS A CA 1
ATOM 7860 C C . LYS A 1 995 ? 13.125 15.779 -35.541 1.00 91.44 995 LYS A C 1
ATOM 7862 O O . LYS A 1 995 ? 12.597 15.553 -34.448 1.00 91.44 995 LYS A O 1
ATOM 7867 N N . THR A 1 996 ? 12.904 15.063 -36.634 1.00 92.88 996 THR A N 1
ATOM 7868 C CA . THR A 1 996 ? 12.212 13.771 -36.654 1.00 92.88 996 THR A CA 1
ATOM 7869 C C . THR A 1 996 ? 13.225 12.719 -37.086 1.00 92.88 996 THR A C 1
ATOM 7871 O O . THR A 1 996 ? 14.043 12.992 -37.965 1.00 92.88 996 THR A O 1
ATOM 7874 N N . ALA A 1 997 ? 13.217 11.563 -36.436 1.00 92.56 997 ALA A N 1
ATOM 7875 C CA . ALA A 1 997 ? 14.120 10.455 -36.713 1.00 92.56 997 ALA A CA 1
ATOM 7876 C C . ALA A 1 997 ? 13.342 9.138 -36.795 1.00 92.56 997 ALA A C 1
ATOM 7878 O O . ALA A 1 997 ? 12.223 9.040 -36.286 1.00 92.56 997 ALA A O 1
ATOM 7879 N N . GLU A 1 998 ? 13.956 8.142 -37.425 1.00 93.50 998 GLU A N 1
ATOM 7880 C CA . GLU A 1 998 ? 13.444 6.774 -37.471 1.00 93.50 998 GLU A CA 1
ATOM 7881 C C . GLU A 1 998 ? 13.341 6.179 -36.060 1.00 93.50 998 GLU A C 1
ATOM 7883 O O . GLU A 1 998 ? 14.158 6.473 -35.178 1.00 93.50 998 GLU A O 1
ATOM 7888 N N . LEU A 1 999 ? 12.298 5.380 -35.838 1.00 92.94 999 LEU A N 1
ATOM 7889 C CA . LEU A 1 999 ? 12.121 4.620 -34.611 1.00 92.94 999 LEU A CA 1
ATOM 7890 C C . LEU A 1 999 ? 12.972 3.348 -34.672 1.00 92.94 999 LEU A C 1
ATOM 7892 O O . LEU A 1 999 ? 12.850 2.568 -35.608 1.00 92.94 999 LEU A O 1
ATOM 7896 N N . ILE A 1 1000 ? 13.802 3.133 -33.650 1.00 92.75 1000 ILE A N 1
ATOM 7897 C CA . ILE A 1 1000 ? 14.630 1.932 -33.525 1.00 92.75 1000 ILE A CA 1
ATOM 7898 C C . ILE A 1 1000 ? 14.370 1.299 -32.159 1.00 92.75 1000 ILE A C 1
ATOM 7900 O O . ILE A 1 1000 ? 14.793 1.829 -31.125 1.00 92.75 1000 ILE A O 1
ATOM 7904 N N . GLU A 1 1001 ? 13.681 0.162 -32.170 1.00 93.19 1001 GLU A N 1
ATOM 7905 C CA . GLU A 1 1001 ? 13.302 -0.580 -30.963 1.00 93.19 1001 GLU A CA 1
ATOM 7906 C C . GLU A 1 1001 ? 14.230 -1.755 -30.664 1.00 93.19 1001 GLU A C 1
ATOM 7908 O O . GLU A 1 1001 ? 14.174 -2.290 -29.563 1.00 93.19 1001 GLU A O 1
ATOM 7913 N N . GLU A 1 1002 ? 15.110 -2.127 -31.596 1.00 95.25 1002 GLU A N 1
ATOM 7914 C CA . GLU A 1 1002 ? 15.943 -3.323 -31.471 1.00 95.25 1002 GLU A CA 1
ATOM 7915 C C . GLU A 1 1002 ? 16.743 -3.356 -30.156 1.00 95.25 1002 GLU A C 1
ATOM 7917 O O . GLU A 1 1002 ? 17.331 -2.360 -29.720 1.00 95.25 1002 GLU A O 1
ATOM 7922 N N . GLY A 1 1003 ? 16.792 -4.516 -29.519 1.00 94.12 1003 GLY A N 1
ATOM 7923 C CA . GLY A 1 1003 ? 17.446 -4.686 -28.232 1.00 94.12 1003 GLY A CA 1
ATOM 7924 C C . GLY A 1 1003 ? 17.619 -6.153 -27.876 1.00 94.12 1003 GLY A C 1
ATOM 7925 O O . GLY A 1 1003 ? 17.440 -7.049 -28.702 1.00 94.12 1003 GLY A O 1
ATOM 7926 N N . TYR A 1 1004 ? 17.992 -6.412 -26.629 1.00 93.75 1004 TYR A N 1
ATOM 7927 C CA . TYR A 1 1004 ? 18.152 -7.766 -26.117 1.00 93.75 1004 TYR A CA 1
ATOM 7928 C C . TYR A 1 1004 ? 17.848 -7.842 -24.624 1.00 93.75 1004 TYR A C 1
ATOM 7930 O O . TYR A 1 1004 ? 17.999 -6.870 -23.888 1.00 93.75 1004 TYR A O 1
ATOM 7938 N N . ILE A 1 1005 ? 17.392 -9.017 -24.193 1.00 90.12 1005 ILE A N 1
ATOM 7939 C CA . ILE A 1 1005 ? 17.172 -9.360 -22.784 1.00 90.12 1005 ILE A CA 1
ATOM 7940 C C . ILE A 1 1005 ? 18.467 -9.875 -22.151 1.00 90.12 1005 ILE A C 1
ATOM 7942 O O . ILE A 1 1005 ? 18.784 -9.564 -21.009 1.00 90.12 1005 ILE A O 1
ATOM 7946 N N . ASN A 1 1006 ? 19.206 -10.680 -22.914 1.00 81.94 1006 ASN A N 1
ATOM 7947 C CA . ASN A 1 1006 ? 20.492 -11.280 -22.576 1.00 81.94 1006 ASN A CA 1
ATOM 7948 C C . ASN A 1 1006 ? 21.202 -11.696 -23.879 1.00 81.94 1006 ASN A C 1
ATOM 7950 O O . ASN A 1 1006 ? 20.609 -11.606 -24.957 1.00 81.94 1006 ASN A O 1
ATOM 7954 N N . ASP A 1 1007 ? 22.423 -12.227 -23.782 1.00 73.56 1007 ASP A N 1
ATOM 7955 C CA . ASP A 1 1007 ? 23.265 -12.631 -24.925 1.00 73.56 1007 ASP A CA 1
ATOM 7956 C C . ASP A 1 1007 ? 22.603 -13.611 -25.915 1.00 73.56 1007 ASP A C 1
ATOM 7958 O O . ASP A 1 1007 ? 23.117 -13.842 -27.008 1.00 73.56 1007 ASP A O 1
ATOM 7962 N N . ARG A 1 1008 ? 21.490 -14.252 -25.535 1.00 74.75 1008 ARG A N 1
ATOM 7963 C CA . ARG A 1 1008 ? 20.809 -15.290 -26.326 1.00 74.75 1008 ARG A CA 1
ATOM 7964 C C . ARG A 1 1008 ? 19.412 -14.894 -26.789 1.00 74.75 1008 ARG A C 1
ATOM 7966 O O . ARG A 1 1008 ? 18.770 -15.683 -27.481 1.00 74.75 1008 ARG A O 1
ATOM 7973 N N . SER A 1 1009 ? 18.922 -13.723 -26.393 1.00 88.19 1009 SER A N 1
ATOM 7974 C CA . SER A 1 1009 ? 17.551 -13.301 -26.659 1.00 88.19 1009 SER A CA 1
ATOM 7975 C C . SER A 1 1009 ? 17.507 -11.836 -27.072 1.00 88.19 1009 SER A C 1
ATOM 7977 O O . SER A 1 1009 ? 17.396 -10.955 -26.222 1.00 88.19 1009 SER A O 1
ATOM 7979 N N . SER A 1 1010 ? 17.552 -11.591 -28.380 1.00 94.31 1010 SER A N 1
ATOM 7980 C CA . SER A 1 1010 ? 17.312 -10.285 -28.996 1.00 94.31 1010 SER A CA 1
ATOM 7981 C C . SER A 1 1010 ? 15.854 -10.105 -29.427 1.00 94.31 1010 SER A C 1
ATOM 7983 O O . SER A 1 1010 ? 15.073 -11.062 -29.469 1.00 94.31 1010 SER A O 1
ATOM 7985 N N . PHE A 1 1011 ? 15.485 -8.866 -29.735 1.00 96.38 1011 PHE A N 1
ATOM 7986 C CA . PHE A 1 1011 ? 14.200 -8.488 -30.310 1.00 96.38 1011 PHE A CA 1
ATOM 7987 C C . PHE A 1 1011 ? 14.366 -7.278 -31.233 1.00 96.38 1011 PHE A C 1
ATOM 7989 O O . PHE A 1 1011 ? 15.299 -6.497 -31.065 1.00 96.38 1011 PHE A O 1
ATOM 7996 N N . GLU A 1 1012 ? 13.453 -7.128 -32.191 1.00 96.00 1012 GLU A N 1
ATOM 7997 C CA . GLU A 1 1012 ? 13.472 -6.040 -33.183 1.00 96.00 1012 GLU A CA 1
ATOM 7998 C C . GLU A 1 1012 ? 12.365 -5.004 -32.936 1.00 96.00 1012 GLU A C 1
ATOM 8000 O O . GLU A 1 1012 ? 12.541 -3.834 -33.259 1.00 96.00 1012 GLU A O 1
ATOM 8005 N N . ASP A 1 1013 ? 11.253 -5.420 -32.324 1.00 95.06 1013 ASP A N 1
ATOM 8006 C CA . ASP A 1 1013 ? 10.057 -4.609 -32.086 1.00 95.06 1013 ASP A CA 1
ATOM 8007 C C . ASP A 1 1013 ? 9.421 -4.911 -30.711 1.00 95.06 1013 ASP A C 1
ATOM 8009 O O . ASP A 1 1013 ? 9.815 -5.847 -30.001 1.00 95.06 1013 ASP A O 1
ATOM 8013 N N . LEU A 1 1014 ? 8.395 -4.137 -30.332 1.00 95.62 1014 LEU A N 1
ATOM 8014 C CA . LEU A 1 1014 ? 7.628 -4.323 -29.091 1.00 95.62 1014 LEU A CA 1
ATOM 8015 C C . LEU A 1 1014 ? 7.074 -5.751 -28.927 1.00 95.62 1014 LEU A C 1
ATOM 8017 O O . LEU A 1 1014 ? 7.039 -6.304 -27.822 1.00 95.62 1014 LEU A O 1
ATOM 8021 N N . LYS A 1 1015 ? 6.617 -6.373 -30.019 1.00 95.56 1015 LYS A N 1
ATOM 8022 C CA . LYS A 1 1015 ? 6.041 -7.723 -29.986 1.00 95.56 1015 LYS A CA 1
ATOM 8023 C C . LYS A 1 1015 ? 7.114 -8.768 -29.685 1.00 95.56 1015 LYS A C 1
ATOM 8025 O O . LYS A 1 1015 ? 6.909 -9.626 -28.823 1.00 95.56 1015 LYS A O 1
ATOM 8030 N N . GLY A 1 1016 ? 8.253 -8.689 -30.364 1.00 96.38 1016 GLY A N 1
ATOM 8031 C CA . GLY A 1 1016 ? 9.435 -9.502 -30.119 1.00 96.38 1016 GLY A CA 1
ATOM 8032 C C . GLY A 1 1016 ? 9.963 -9.299 -28.704 1.00 96.38 1016 GLY A C 1
ATOM 8033 O O . GLY A 1 1016 ? 10.289 -10.279 -28.036 1.00 96.38 1016 GLY A O 1
ATOM 8034 N N . PHE A 1 1017 ? 9.946 -8.063 -28.200 1.00 97.12 1017 PHE A N 1
ATOM 8035 C CA . PHE A 1 1017 ? 10.331 -7.740 -26.828 1.00 97.12 1017 PHE A CA 1
ATOM 8036 C C . PHE A 1 1017 ? 9.447 -8.453 -25.797 1.00 97.12 1017 PHE A C 1
ATOM 8038 O O . PHE A 1 1017 ? 9.953 -9.171 -24.932 1.00 97.12 1017 PHE A O 1
ATOM 8045 N N . LYS A 1 1018 ? 8.118 -8.339 -25.924 1.00 96.50 1018 LYS A N 1
ATOM 8046 C CA . LYS A 1 1018 ? 7.162 -9.058 -25.064 1.00 96.50 1018 LYS A CA 1
ATOM 8047 C C . LYS A 1 1018 ? 7.366 -10.572 -25.130 1.00 96.50 1018 LYS A C 1
ATOM 8049 O O . LYS A 1 1018 ? 7.404 -11.234 -24.096 1.00 96.50 1018 LYS A O 1
ATOM 8054 N N . GLN A 1 1019 ? 7.546 -11.134 -26.327 1.00 96.19 1019 GLN A N 1
ATOM 8055 C CA . GLN A 1 1019 ? 7.800 -12.568 -26.507 1.00 96.19 1019 GLN A CA 1
ATOM 8056 C C . GLN A 1 1019 ? 9.121 -13.022 -25.880 1.00 96.19 1019 GLN A C 1
ATOM 8058 O O . GLN A 1 1019 ? 9.185 -14.120 -25.324 1.00 96.19 1019 GLN A O 1
ATOM 8063 N N . ALA A 1 1020 ? 10.165 -12.198 -25.958 1.00 96.38 1020 ALA A N 1
ATOM 8064 C CA . ALA A 1 1020 ? 11.442 -12.451 -25.310 1.00 96.38 1020 ALA A CA 1
ATOM 8065 C C . ALA A 1 1020 ? 11.291 -12.443 -23.780 1.00 96.38 1020 ALA A C 1
ATOM 8067 O O . ALA A 1 1020 ? 11.690 -13.405 -23.129 1.00 96.38 1020 ALA A O 1
ATOM 8068 N N . LEU A 1 1021 ? 10.614 -11.441 -23.210 1.00 95.94 1021 LEU A N 1
ATOM 8069 C CA . LEU A 1 1021 ? 10.332 -11.383 -21.770 1.00 95.94 1021 LEU A CA 1
ATOM 8070 C C . LEU A 1 1021 ? 9.455 -12.540 -21.276 1.00 95.94 1021 LEU A C 1
ATOM 8072 O O . LEU A 1 1021 ? 9.686 -13.062 -20.188 1.00 95.94 1021 LEU A O 1
ATOM 8076 N N . LEU A 1 1022 ? 8.474 -12.990 -22.064 1.00 96.75 1022 LEU A N 1
ATOM 8077 C CA . LEU A 1 1022 ? 7.627 -14.134 -21.707 1.00 96.75 1022 LEU A CA 1
ATOM 8078 C C . LEU A 1 1022 ? 8.426 -15.435 -21.524 1.00 96.75 1022 LEU A C 1
ATOM 8080 O O . LEU A 1 1022 ? 7.996 -16.304 -20.761 1.00 96.75 1022 LEU A O 1
ATOM 8084 N N . LYS A 1 1023 ? 9.582 -15.579 -22.186 1.00 95.62 1023 LYS A N 1
ATOM 8085 C CA . LYS A 1 1023 ? 10.492 -16.718 -21.973 1.00 95.62 1023 LYS A CA 1
ATOM 8086 C C . LYS A 1 1023 ? 11.179 -16.656 -20.605 1.00 95.62 1023 LYS A C 1
ATOM 8088 O O . LYS A 1 1023 ? 11.471 -17.706 -20.043 1.00 95.62 1023 LYS A O 1
ATOM 8093 N N . GLU A 1 1024 ? 11.338 -15.457 -20.049 1.00 94.50 1024 GLU A N 1
ATOM 8094 C CA . GLU A 1 1024 ? 11.947 -15.188 -18.740 1.00 94.50 1024 GLU A CA 1
ATOM 8095 C C . GLU A 1 1024 ? 10.910 -15.039 -17.607 1.00 94.50 1024 GLU A C 1
ATOM 8097 O O . GLU A 1 1024 ? 11.246 -14.650 -16.490 1.00 94.50 1024 GLU A O 1
ATOM 8102 N N . LYS A 1 1025 ? 9.631 -15.370 -17.843 1.00 95.75 1025 LYS A N 1
ATOM 8103 C CA . LYS A 1 1025 ? 8.533 -15.173 -16.871 1.00 95.75 1025 LYS A CA 1
ATOM 8104 C C . LYS A 1 1025 ? 8.731 -15.843 -15.506 1.00 95.75 1025 LYS A C 1
ATOM 8106 O O . LYS A 1 1025 ? 8.102 -15.438 -14.531 1.00 95.75 1025 LYS A O 1
ATOM 8111 N N . ASP A 1 1026 ? 9.586 -16.860 -15.417 1.00 96.94 1026 ASP A N 1
ATOM 8112 C CA . ASP A 1 1026 ? 9.942 -17.504 -14.150 1.00 96.94 1026 ASP A CA 1
ATOM 8113 C C . ASP A 1 1026 ? 10.651 -16.517 -13.200 1.00 96.94 1026 ASP A C 1
ATOM 8115 O O . ASP A 1 1026 ? 10.438 -16.569 -11.985 1.00 96.94 1026 ASP A O 1
ATOM 8119 N N . HIS A 1 1027 ? 11.448 -15.591 -13.746 1.00 96.31 1027 HIS A N 1
ATOM 8120 C CA . HIS A 1 1027 ? 12.089 -14.513 -12.992 1.00 96.31 1027 HIS A CA 1
ATOM 8121 C C . HIS A 1 1027 ? 11.062 -13.506 -12.472 1.00 96.31 1027 HIS A C 1
ATOM 8123 O O . HIS A 1 1027 ? 11.095 -13.148 -11.295 1.00 96.31 1027 HIS A O 1
ATOM 8129 N N . LEU A 1 1028 ? 10.085 -13.129 -13.299 1.00 97.69 1028 LEU A N 1
ATOM 8130 C CA . LEU A 1 1028 ? 8.968 -12.282 -12.879 1.00 97.69 1028 LEU A CA 1
ATOM 8131 C C . LEU A 1 1028 ? 8.172 -12.946 -11.747 1.00 97.69 1028 LEU A C 1
ATOM 8133 O O . LEU A 1 1028 ? 7.880 -12.311 -10.732 1.00 97.69 1028 LEU A O 1
ATOM 8137 N N . ALA A 1 1029 ? 7.855 -14.236 -11.895 1.00 98.31 1029 ALA A N 1
ATOM 8138 C CA . ALA A 1 1029 ? 7.149 -15.001 -10.875 1.00 98.31 1029 ALA A CA 1
ATOM 8139 C C . ALA A 1 1029 ? 7.923 -15.031 -9.550 1.00 98.31 1029 ALA A C 1
ATOM 8141 O O . ALA A 1 1029 ? 7.327 -14.864 -8.486 1.00 98.31 1029 ALA A O 1
ATOM 8142 N N . ARG A 1 1030 ? 9.250 -15.206 -9.602 1.00 97.88 1030 ARG A N 1
ATOM 8143 C CA . ARG A 1 1030 ? 10.111 -15.117 -8.419 1.00 97.88 1030 ARG A CA 1
ATOM 8144 C C . ARG A 1 1030 ? 10.075 -13.728 -7.799 1.00 97.88 1030 ARG A C 1
ATOM 8146 O O . ARG A 1 1030 ? 9.807 -13.627 -6.608 1.00 97.88 1030 ARG A O 1
ATOM 8153 N N . SER A 1 1031 ? 10.299 -12.686 -8.598 1.00 96.12 1031 SER A N 1
ATOM 8154 C CA . SER A 1 1031 ? 10.324 -11.296 -8.142 1.00 96.12 1031 SER A CA 1
ATOM 8155 C C . SER A 1 1031 ? 9.077 -10.946 -7.347 1.00 96.12 1031 SER A C 1
ATOM 8157 O O . SER A 1 1031 ? 9.177 -10.515 -6.198 1.00 96.12 1031 SER A O 1
ATOM 8159 N N . ILE A 1 1032 ? 7.895 -11.190 -7.910 1.00 97.06 1032 ILE A N 1
ATOM 8160 C CA . ILE A 1 1032 ? 6.657 -10.839 -7.223 1.00 97.06 1032 ILE A CA 1
ATOM 8161 C C . ILE A 1 1032 ? 6.393 -11.746 -6.014 1.00 97.06 1032 ILE A C 1
ATOM 8163 O O . ILE A 1 1032 ? 5.943 -11.256 -4.982 1.00 97.06 1032 ILE A O 1
ATOM 8167 N N . PHE A 1 1033 ? 6.713 -13.045 -6.091 1.00 98.31 1033 PHE A N 1
ATOM 8168 C CA . PHE A 1 1033 ? 6.528 -13.977 -4.975 1.00 98.31 1033 PHE A CA 1
ATOM 8169 C C . PHE A 1 1033 ? 7.405 -13.621 -3.772 1.00 98.31 1033 PHE A C 1
ATOM 8171 O O . PHE A 1 1033 ? 6.907 -13.554 -2.650 1.00 98.31 1033 PHE A O 1
ATOM 8178 N N . GLU A 1 1034 ? 8.695 -13.375 -4.000 1.00 96.50 1034 GLU A N 1
ATOM 8179 C CA . GLU A 1 1034 ? 9.642 -13.003 -2.950 1.00 96.50 1034 GLU A CA 1
ATOM 8180 C C . GLU A 1 1034 ? 9.271 -11.660 -2.320 1.00 96.50 1034 GLU A C 1
ATOM 8182 O O . GLU A 1 1034 ? 9.273 -11.548 -1.098 1.00 96.50 1034 GLU A O 1
ATOM 8187 N N . ASN A 1 1035 ? 8.849 -10.674 -3.121 1.00 96.44 1035 ASN A N 1
ATOM 8188 C CA . ASN A 1 1035 ? 8.389 -9.390 -2.594 1.00 96.44 1035 ASN A CA 1
ATOM 8189 C C . ASN A 1 1035 ? 7.070 -9.509 -1.814 1.00 96.44 1035 ASN A C 1
ATOM 8191 O O . ASN A 1 1035 ? 6.958 -8.895 -0.759 1.00 96.44 1035 ASN A O 1
ATOM 8195 N N . MET A 1 1036 ? 6.093 -10.312 -2.260 1.00 97.69 1036 MET A N 1
ATOM 8196 C CA . MET A 1 1036 ? 4.871 -10.572 -1.476 1.00 97.69 1036 MET A CA 1
ATOM 8197 C C . MET A 1 1036 ? 5.194 -11.274 -0.155 1.00 97.69 1036 MET A C 1
ATOM 8199 O O . MET A 1 1036 ? 4.645 -10.922 0.889 1.00 97.69 1036 MET A O 1
ATOM 8203 N N . LEU A 1 1037 ? 6.100 -12.254 -0.187 1.00 96.75 1037 LEU A N 1
ATOM 8204 C CA . LEU A 1 1037 ? 6.541 -12.956 1.010 1.00 96.75 1037 LEU A CA 1
ATOM 8205 C C . LEU A 1 1037 ? 7.248 -11.996 1.971 1.00 96.75 1037 LEU A C 1
ATOM 8207 O O . LEU A 1 1037 ? 6.869 -11.956 3.138 1.00 96.75 1037 LEU A O 1
ATOM 8211 N N . SER A 1 1038 ? 8.188 -11.182 1.483 1.00 93.38 1038 SER A N 1
ATOM 8212 C CA . SER A 1 1038 ? 8.849 -10.127 2.259 1.00 93.38 1038 SER A CA 1
ATOM 8213 C C . SER A 1 1038 ? 7.868 -9.117 2.838 1.00 93.38 1038 SER A C 1
ATOM 8215 O O . SER A 1 1038 ? 7.966 -8.787 4.020 1.00 93.38 1038 SER A O 1
ATOM 8217 N N . TYR A 1 1039 ? 6.896 -8.678 2.036 1.00 94.50 1039 TYR A N 1
ATOM 8218 C CA . TYR A 1 1039 ? 5.851 -7.755 2.462 1.00 94.50 1039 TYR A CA 1
ATOM 8219 C C . TYR A 1 1039 ? 5.053 -8.332 3.636 1.00 94.50 1039 TYR A C 1
ATOM 8221 O O . TYR A 1 1039 ? 4.833 -7.647 4.632 1.00 94.50 1039 TYR A O 1
ATOM 8229 N N . GLY A 1 1040 ? 4.681 -9.612 3.547 1.00 93.69 1040 GLY A N 1
ATOM 8230 C CA . GLY A 1 1040 ? 3.895 -10.304 4.561 1.00 93.69 1040 GLY A CA 1
ATOM 8231 C C . GLY A 1 1040 ? 4.651 -10.673 5.842 1.00 93.69 1040 GLY A C 1
ATOM 8232 O O . GLY A 1 1040 ? 4.063 -10.628 6.920 1.00 93.69 1040 GLY A O 1
ATOM 8233 N N . ILE A 1 1041 ? 5.939 -11.024 5.755 1.00 91.44 1041 ILE A N 1
ATOM 8234 C CA . ILE A 1 1041 ? 6.758 -11.374 6.936 1.00 91.44 1041 ILE A CA 1
ATOM 8235 C C . ILE A 1 1041 ? 7.476 -10.172 7.561 1.00 91.44 1041 ILE A C 1
ATOM 8237 O O . ILE A 1 1041 ? 8.045 -10.302 8.640 1.00 91.44 1041 ILE A O 1
ATOM 8241 N N . GLY A 1 1042 ? 7.489 -9.020 6.885 1.00 89.31 1042 GLY A N 1
ATOM 8242 C CA . GLY A 1 1042 ? 8.110 -7.792 7.378 1.00 89.31 1042 GLY A CA 1
ATOM 8243 C C . GLY A 1 1042 ? 9.641 -7.821 7.445 1.00 89.31 1042 GLY A C 1
ATOM 8244 O O . GLY A 1 1042 ? 10.245 -7.109 8.250 1.00 89.31 1042 GLY A O 1
ATOM 8245 N N . ARG A 1 1043 ? 10.286 -8.643 6.608 1.00 87.19 1043 ARG A N 1
ATOM 8246 C CA . ARG A 1 1043 ? 11.746 -8.676 6.417 1.00 87.19 1043 ARG A CA 1
ATOM 8247 C C . ARG A 1 1043 ? 12.111 -9.059 4.984 1.00 87.19 1043 ARG A C 1
ATOM 8249 O O . ARG A 1 1043 ? 11.318 -9.671 4.268 1.00 87.19 1043 ARG A O 1
ATOM 8256 N N . ARG A 1 1044 ? 13.339 -8.745 4.574 1.00 86.75 1044 ARG A N 1
ATOM 8257 C CA . ARG A 1 1044 ? 13.883 -9.179 3.278 1.00 86.75 1044 ARG A CA 1
ATOM 8258 C C . ARG A 1 1044 ? 14.063 -10.704 3.252 1.00 86.75 1044 ARG A C 1
ATOM 8260 O O . ARG A 1 1044 ? 14.274 -11.324 4.298 1.00 86.75 1044 ARG A O 1
ATOM 8267 N N . ILE A 1 1045 ? 13.927 -11.300 2.067 1.00 86.25 1045 ILE A N 1
ATOM 8268 C CA . ILE A 1 1045 ? 14.220 -12.719 1.843 1.00 86.25 1045 ILE A CA 1
ATOM 8269 C C . ILE A 1 1045 ? 15.713 -12.958 2.062 1.00 86.25 1045 ILE A C 1
ATOM 8271 O O . ILE A 1 1045 ? 16.545 -12.190 1.588 1.00 86.25 1045 ILE A O 1
ATOM 8275 N N . GLU A 1 1046 ? 16.046 -14.027 2.780 1.00 81.31 1046 GLU A N 1
ATOM 8276 C CA . GLU A 1 1046 ? 17.429 -14.399 3.071 1.00 81.31 1046 GLU A CA 1
ATOM 8277 C C . GLU A 1 1046 ? 17.822 -15.692 2.350 1.00 81.31 1046 GLU A C 1
ATOM 8279 O O . GLU A 1 1046 ? 16.983 -16.471 1.893 1.00 81.31 1046 GLU A O 1
ATOM 8284 N N . PHE A 1 1047 ? 19.123 -15.986 2.308 1.00 75.62 1047 PHE A N 1
ATOM 8285 C CA . PHE A 1 1047 ? 19.644 -17.205 1.685 1.00 75.62 1047 PHE A CA 1
ATOM 8286 C C . PHE A 1 1047 ? 18.993 -18.496 2.227 1.00 75.62 1047 PHE A C 1
ATOM 8288 O O . PHE A 1 1047 ? 18.751 -19.438 1.471 1.00 75.62 1047 PHE A O 1
ATOM 8295 N N . ILE A 1 1048 ? 18.660 -18.540 3.523 1.00 76.88 1048 ILE A N 1
ATOM 8296 C CA . ILE A 1 1048 ? 18.027 -19.706 4.163 1.00 76.88 1048 ILE A CA 1
ATOM 8297 C C . ILE A 1 1048 ? 16.606 -19.991 3.643 1.00 76.88 1048 ILE A C 1
ATOM 8299 O O . ILE A 1 1048 ? 16.135 -21.129 3.715 1.00 76.88 1048 ILE A O 1
ATOM 8303 N N . ASP A 1 1049 ? 15.932 -18.986 3.084 1.00 86.19 1049 ASP A N 1
ATOM 8304 C CA . ASP A 1 1049 ? 14.564 -19.088 2.572 1.00 86.19 1049 ASP A CA 1
ATOM 8305 C C . ASP A 1 1049 ? 14.518 -19.686 1.153 1.00 86.19 1049 ASP A C 1
ATOM 8307 O O . ASP A 1 1049 ? 13.528 -20.306 0.749 1.00 86.19 1049 ASP A O 1
ATOM 8311 N N . GLN A 1 1050 ? 15.618 -19.565 0.402 1.00 85.56 1050 GLN A N 1
ATOM 8312 C CA . GLN A 1 1050 ? 15.679 -19.858 -1.033 1.00 85.56 1050 GLN A CA 1
ATOM 8313 C C . GLN A 1 1050 ? 15.290 -21.296 -1.387 1.00 85.56 1050 GLN A C 1
ATOM 8315 O O . GLN A 1 1050 ? 14.598 -21.533 -2.378 1.00 85.56 1050 GLN A O 1
ATOM 8320 N N . ARG A 1 1051 ? 15.670 -22.281 -0.561 1.00 87.81 1051 ARG A N 1
ATOM 8321 C CA . ARG A 1 1051 ? 15.315 -23.690 -0.811 1.00 87.81 1051 ARG A CA 1
ATOM 8322 C C . ARG A 1 1051 ? 13.802 -23.887 -0.878 1.00 87.81 1051 ARG A C 1
ATOM 8324 O O . ARG A 1 1051 ? 13.312 -24.598 -1.754 1.00 87.81 1051 ARG A O 1
ATOM 8331 N N . GLU A 1 1052 ? 13.072 -23.280 0.049 1.00 93.12 1052 GLU A N 1
ATOM 8332 C CA . GLU A 1 1052 ? 11.623 -23.425 0.131 1.00 93.12 1052 GLU A CA 1
ATOM 8333 C C . GLU A 1 1052 ? 10.914 -22.629 -0.969 1.00 93.12 1052 GLU A C 1
ATOM 8335 O O . GLU A 1 1052 ? 10.024 -23.170 -1.628 1.00 93.12 1052 GLU A O 1
ATOM 8340 N N . ILE A 1 1053 ? 11.371 -21.403 -1.240 1.00 95.81 1053 ILE A N 1
ATOM 8341 C CA . ILE A 1 1053 ? 10.878 -20.575 -2.351 1.00 95.81 1053 ILE A CA 1
ATOM 8342 C C . ILE A 1 1053 ? 11.012 -21.331 -3.682 1.00 95.81 1053 ILE A C 1
ATOM 8344 O O . ILE A 1 1053 ? 10.043 -21.443 -4.433 1.00 95.81 1053 ILE A O 1
ATOM 8348 N N . ASN A 1 1054 ? 12.168 -21.952 -3.940 1.00 94.94 1054 ASN A N 1
ATOM 8349 C CA . ASN A 1 1054 ? 12.411 -22.746 -5.149 1.00 94.94 1054 ASN A CA 1
ATOM 8350 C C . ASN A 1 1054 ? 11.433 -23.919 -5.282 1.00 94.94 1054 ASN A C 1
ATOM 8352 O O . ASN A 1 1054 ? 10.923 -24.192 -6.374 1.00 94.94 1054 ASN A O 1
ATOM 8356 N N . MET A 1 1055 ? 11.145 -24.610 -4.175 1.00 96.94 1055 MET A N 1
ATOM 8357 C CA . MET A 1 1055 ? 10.174 -25.704 -4.160 1.00 96.94 1055 MET A CA 1
ATOM 8358 C C . MET A 1 1055 ? 8.759 -25.204 -4.469 1.00 96.94 1055 MET A C 1
ATOM 8360 O O . MET A 1 1055 ? 8.063 -25.825 -5.273 1.00 96.94 1055 MET A O 1
ATOM 8364 N N . ILE A 1 1056 ? 8.336 -24.091 -3.863 1.00 98.06 1056 ILE A N 1
ATOM 8365 C CA . ILE A 1 1056 ? 7.015 -23.486 -4.081 1.00 98.06 1056 ILE A CA 1
ATOM 8366 C C . ILE A 1 1056 ? 6.861 -23.034 -5.540 1.00 98.06 1056 ILE A C 1
ATOM 8368 O O . ILE A 1 1056 ? 5.918 -23.453 -6.218 1.00 98.06 1056 ILE A O 1
ATOM 8372 N N . LEU A 1 1057 ? 7.821 -22.264 -6.062 1.00 97.94 1057 LEU A N 1
ATOM 8373 C CA . LEU A 1 1057 ? 7.805 -21.781 -7.445 1.00 97.94 1057 LEU A CA 1
ATOM 8374 C C . LEU A 1 1057 ? 7.801 -22.934 -8.456 1.00 97.94 1057 LEU A C 1
ATOM 8376 O O . LEU A 1 1057 ? 7.074 -22.872 -9.444 1.00 97.94 1057 LEU A O 1
ATOM 8380 N N . SER A 1 1058 ? 8.511 -24.034 -8.182 1.00 97.25 1058 SER A N 1
ATOM 8381 C CA . SER A 1 1058 ? 8.475 -25.237 -9.030 1.00 97.25 1058 SER A CA 1
ATOM 8382 C C . SER A 1 1058 ? 7.084 -25.883 -9.086 1.00 97.25 1058 SER A C 1
ATOM 8384 O O . SER A 1 1058 ? 6.690 -26.430 -10.119 1.00 97.25 1058 SER A O 1
ATOM 8386 N N . ARG A 1 1059 ? 6.304 -25.824 -7.994 1.00 96.94 1059 ARG A N 1
ATOM 8387 C CA . ARG A 1 1059 ? 4.908 -26.298 -7.989 1.00 96.94 1059 ARG A CA 1
ATOM 8388 C C . ARG A 1 1059 ? 3.988 -25.352 -8.753 1.00 96.94 1059 ARG A C 1
ATOM 8390 O O . ARG A 1 1059 ? 3.172 -25.825 -9.543 1.00 96.94 1059 ARG A O 1
ATOM 8397 N N . LEU A 1 1060 ? 4.134 -24.046 -8.533 1.00 98.00 1060 LEU A N 1
ATOM 8398 C CA . LEU A 1 1060 ? 3.344 -23.003 -9.195 1.00 98.00 1060 LEU A CA 1
ATOM 8399 C C . LEU A 1 1060 ? 3.592 -22.962 -10.708 1.00 98.00 1060 LEU A C 1
ATOM 8401 O O . LEU A 1 1060 ? 2.644 -22.767 -11.471 1.00 98.00 1060 LEU A O 1
ATOM 8405 N N . LYS A 1 1061 ? 4.822 -23.250 -11.150 1.00 97.94 1061 LYS A N 1
ATOM 8406 C CA . LYS A 1 1061 ? 5.200 -23.334 -12.568 1.00 97.94 1061 LYS A CA 1
ATOM 8407 C C . LYS A 1 1061 ? 4.312 -24.292 -13.360 1.00 97.94 1061 LYS A C 1
ATOM 8409 O O . LYS A 1 1061 ? 3.900 -23.974 -14.470 1.00 97.94 1061 LYS A O 1
ATOM 8414 N N . ARG A 1 1062 ? 3.928 -25.432 -12.769 1.00 97.06 1062 ARG A N 1
ATOM 8415 C CA . ARG A 1 1062 ? 3.039 -26.425 -13.411 1.00 97.06 1062 ARG A CA 1
ATOM 8416 C C . ARG A 1 1062 ? 1.640 -25.889 -13.721 1.00 97.06 1062 ARG A C 1
ATOM 8418 O O . ARG A 1 1062 ? 0.944 -26.467 -14.545 1.00 97.06 1062 ARG A O 1
ATOM 8425 N N . LYS A 1 1063 ? 1.224 -24.816 -13.045 1.00 96.31 1063 LYS A N 1
ATOM 8426 C CA . LYS A 1 1063 ? -0.052 -24.123 -13.260 1.00 96.31 1063 LYS A CA 1
ATOM 8427 C C . LYS A 1 1063 ? 0.138 -22.746 -13.906 1.00 96.31 1063 LYS A C 1
ATOM 8429 O O . LYS A 1 1063 ? -0.792 -21.954 -13.898 1.00 96.31 1063 LYS A O 1
ATOM 8434 N N . ASN A 1 1064 ? 1.327 -22.462 -14.441 1.00 96.94 1064 ASN A N 1
ATOM 8435 C CA . ASN A 1 1064 ? 1.686 -21.174 -15.029 1.00 96.94 1064 ASN A CA 1
ATOM 8436 C C . ASN A 1 1064 ? 1.554 -19.980 -14.060 1.00 96.94 1064 ASN A C 1
ATOM 8438 O O . ASN A 1 1064 ? 1.095 -18.916 -14.450 1.00 96.94 1064 ASN A O 1
ATOM 8442 N N . TYR A 1 1065 ? 1.944 -20.157 -12.793 1.00 98.31 1065 TYR A N 1
ATOM 8443 C CA . TYR A 1 1065 ? 1.987 -19.083 -11.786 1.00 98.31 1065 TYR A CA 1
ATOM 8444 C C . TYR A 1 1065 ? 0.682 -18.263 -11.643 1.00 98.31 1065 TYR A C 1
ATOM 8446 O O . TYR A 1 1065 ? 0.683 -17.055 -11.889 1.00 98.31 1065 TYR A O 1
ATOM 8454 N N . PRO A 1 1066 ? -0.448 -18.881 -11.248 1.00 98.25 1066 PRO A N 1
ATOM 8455 C CA . PRO A 1 1066 ? -1.700 -18.150 -11.050 1.00 98.25 1066 PRO A CA 1
ATOM 8456 C C . PRO A 1 1066 ? -1.597 -17.178 -9.867 1.00 98.25 1066 PRO A C 1
ATOM 8458 O O . PRO A 1 1066 ? -1.213 -17.591 -8.771 1.00 98.25 1066 PRO A O 1
ATOM 8461 N N . MET A 1 1067 ? -1.980 -15.915 -10.058 1.00 96.88 1067 MET A N 1
ATOM 8462 C CA . MET A 1 1067 ? -1.771 -14.830 -9.087 1.00 96.88 1067 MET A CA 1
ATOM 8463 C C . MET A 1 1067 ? -2.380 -15.114 -7.706 1.00 96.88 1067 MET A C 1
ATOM 8465 O O . MET A 1 1067 ? -1.697 -15.009 -6.687 1.00 96.88 1067 MET A O 1
ATOM 8469 N N . LYS A 1 1068 ? -3.642 -15.561 -7.653 1.00 96.12 1068 LYS A N 1
ATOM 8470 C CA . LYS A 1 1068 ? -4.312 -15.906 -6.386 1.00 96.12 1068 LYS A CA 1
ATOM 8471 C C . LYS A 1 1068 ? -3.634 -17.097 -5.703 1.00 96.12 1068 LYS A C 1
ATOM 8473 O O . LYS A 1 1068 ? -3.499 -17.122 -4.482 1.00 96.12 1068 LYS A O 1
ATOM 8478 N N . ALA A 1 1069 ? -3.179 -18.077 -6.488 1.00 97.06 1069 ALA A N 1
ATOM 8479 C CA . ALA A 1 1069 ? -2.458 -19.236 -5.965 1.00 97.06 1069 ALA A CA 1
ATOM 8480 C C . ALA A 1 1069 ? -1.081 -18.858 -5.398 1.00 97.06 1069 ALA A C 1
ATOM 8482 O O . ALA A 1 1069 ? -0.674 -19.428 -4.390 1.00 97.06 1069 ALA A O 1
ATOM 8483 N N . MET A 1 1070 ? -0.382 -17.889 -5.996 1.00 98.12 1070 MET A N 1
ATOM 8484 C CA . MET A 1 1070 ? 0.882 -17.372 -5.458 1.00 98.12 1070 MET A CA 1
ATOM 8485 C C . MET A 1 1070 ? 0.684 -16.757 -4.070 1.00 98.12 1070 MET A C 1
ATOM 8487 O O . MET A 1 1070 ? 1.424 -17.106 -3.153 1.00 98.12 1070 MET A O 1
ATOM 8491 N N . ILE A 1 1071 ? -0.349 -15.925 -3.889 1.00 97.81 1071 ILE A N 1
ATOM 8492 C CA . ILE A 1 1071 ? -0.683 -15.324 -2.585 1.00 97.81 1071 ILE A CA 1
ATOM 8493 C C . ILE A 1 1071 ? -1.023 -16.409 -1.549 1.00 97.81 1071 ILE A C 1
ATOM 8495 O O . ILE A 1 1071 ? -0.547 -16.368 -0.414 1.00 97.81 1071 ILE A O 1
ATOM 8499 N N . ALA A 1 1072 ? -1.796 -17.427 -1.939 1.00 96.75 1072 ALA A N 1
ATOM 8500 C CA . ALA A 1 1072 ? -2.105 -18.547 -1.052 1.00 96.75 1072 ALA A CA 1
ATOM 8501 C C . ALA A 1 1072 ? -0.849 -19.349 -0.654 1.00 96.75 1072 ALA A C 1
ATOM 8503 O O . ALA A 1 1072 ? -0.713 -19.759 0.498 1.00 96.75 1072 ALA A O 1
ATOM 8504 N N . GLU A 1 1073 ? 0.093 -19.567 -1.577 1.00 97.31 1073 GLU A N 1
ATOM 8505 C CA . GLU A 1 1073 ? 1.356 -20.258 -1.284 1.00 97.31 1073 GLU A CA 1
ATOM 8506 C C . GLU A 1 1073 ? 2.300 -19.434 -0.394 1.00 97.31 1073 GLU A C 1
ATOM 8508 O O . GLU A 1 1073 ? 3.023 -20.031 0.404 1.00 97.31 1073 GLU A O 1
ATOM 8513 N N . VAL A 1 1074 ? 2.260 -18.094 -0.455 1.00 97.81 1074 VAL A N 1
ATOM 8514 C CA . VAL A 1 1074 ? 2.956 -17.234 0.521 1.00 97.81 1074 VAL A CA 1
ATOM 8515 C C . VAL A 1 1074 ? 2.504 -17.598 1.935 1.00 97.81 1074 VAL A C 1
ATOM 8517 O O . VAL A 1 1074 ? 3.338 -17.965 2.759 1.00 97.81 1074 VAL A O 1
ATOM 8520 N N . ILE A 1 1075 ? 1.193 -17.608 2.191 1.00 97.06 1075 ILE A N 1
ATOM 8521 C CA . ILE A 1 1075 ? 0.620 -17.900 3.518 1.00 97.06 1075 ILE A CA 1
ATOM 8522 C C . ILE A 1 1075 ? 0.851 -19.360 3.934 1.00 97.06 1075 ILE A C 1
ATOM 8524 O O . ILE A 1 1075 ? 1.108 -19.647 5.104 1.00 97.06 1075 ILE A O 1
ATOM 8528 N N . ASN A 1 1076 ? 0.795 -20.297 2.984 1.00 94.25 1076 ASN A N 1
ATOM 8529 C CA . ASN A 1 1076 ? 1.040 -21.715 3.253 1.00 94.25 1076 ASN A CA 1
ATOM 8530 C C . ASN A 1 1076 ? 2.516 -22.042 3.522 1.00 94.25 1076 ASN A C 1
ATOM 8532 O O . ASN A 1 1076 ? 2.797 -23.095 4.107 1.00 94.25 1076 ASN A O 1
ATOM 8536 N N . SER A 1 1077 ? 3.448 -21.173 3.117 1.00 95.00 1077 SER A N 1
ATOM 8537 C CA . SER A 1 1077 ? 4.879 -21.390 3.319 1.00 95.00 1077 SER A CA 1
ATOM 8538 C C . SER A 1 1077 ? 5.230 -21.502 4.804 1.00 95.00 1077 SER A C 1
ATOM 8540 O O . SER A 1 1077 ? 4.700 -20.803 5.672 1.00 95.00 1077 SER A O 1
ATOM 8542 N N . LYS A 1 1078 ? 6.187 -22.369 5.123 1.00 92.50 1078 LYS A N 1
ATOM 8543 C CA . LYS A 1 1078 ? 6.787 -22.439 6.452 1.00 92.50 1078 LYS A CA 1
ATOM 8544 C C . LYS A 1 1078 ? 7.486 -21.125 6.789 1.00 92.50 1078 LYS A C 1
ATOM 8546 O O . LYS A 1 1078 ? 7.536 -20.792 7.961 1.00 92.50 1078 LYS A O 1
ATOM 8551 N N . ILE A 1 1079 ? 8.006 -20.370 5.814 1.00 92.25 1079 ILE A N 1
ATOM 8552 C CA . ILE A 1 1079 ? 8.589 -19.028 6.033 1.00 92.25 1079 ILE A CA 1
ATOM 8553 C C . ILE A 1 1079 ? 7.557 -18.113 6.686 1.00 92.25 1079 ILE A C 1
ATOM 8555 O O . ILE A 1 1079 ? 7.780 -17.638 7.799 1.00 92.25 1079 ILE A O 1
ATOM 8559 N N . PHE A 1 1080 ? 6.387 -17.978 6.067 1.00 93.88 1080 PHE A N 1
ATOM 8560 C CA . PHE A 1 1080 ? 5.304 -17.149 6.584 1.00 93.88 1080 PHE A CA 1
ATOM 8561 C C . PHE A 1 1080 ? 4.702 -17.678 7.891 1.00 93.88 1080 PHE A C 1
ATOM 8563 O O . PHE A 1 1080 ? 4.188 -16.903 8.687 1.00 93.88 1080 PHE A O 1
ATOM 8570 N N . ARG A 1 1081 ? 4.782 -18.984 8.156 1.00 92.38 1081 ARG A N 1
ATOM 8571 C CA . ARG A 1 1081 ? 4.195 -19.617 9.353 1.00 92.38 1081 ARG A CA 1
ATOM 8572 C C . ARG A 1 1081 ? 5.165 -19.756 10.529 1.00 92.38 1081 ARG A C 1
ATOM 8574 O O . ARG A 1 1081 ? 4.843 -20.424 11.515 1.00 92.38 1081 ARG A O 1
ATOM 8581 N N . THR A 1 1082 ? 6.348 -19.154 10.435 1.00 87.44 1082 THR A N 1
ATOM 8582 C CA . THR A 1 1082 ? 7.366 -19.164 11.494 1.00 87.44 1082 THR A CA 1
ATOM 8583 C C . THR A 1 1082 ? 7.871 -17.761 11.814 1.00 87.44 1082 THR A C 1
ATOM 8585 O O . THR A 1 1082 ? 7.797 -16.873 10.965 1.00 87.44 1082 THR A O 1
ATOM 8588 N N . LYS A 1 1083 ? 8.399 -17.580 13.023 1.00 81.44 1083 LYS A N 1
ATOM 8589 C CA . LYS A 1 1083 ? 9.072 -16.371 13.512 1.00 81.44 1083 LYS A CA 1
ATOM 8590 C C . LYS A 1 1083 ? 10.511 -16.642 13.887 1.00 81.44 1083 LYS A C 1
ATOM 8592 O O . LYS A 1 1083 ? 10.799 -17.808 14.253 1.00 81.44 1083 LYS A O 1
#

pLDDT: mean 72.28, std 23.58, range [20.53, 98.44]

InterPro domains:
  IPR000253 Forkhead-associated (FHA) domain [PF00498] (26-89)
  IPR000253 Forkhead-associated (FHA) domain [PS50006] (24-75)
  IPR000253 Forkhead-associated (FHA) domain [SM00240] (25-75)
  IPR008984 SMAD/FHA domain superfamily [SSF49879] (4-103)
  IPR011429 Cytochrome C, Planctomycete-type [PF07635] (333-380)
  IPR011478 Domain of unknown function DUF1585 [PF07624] (1009-1080)
  IPR013039 Domain of unknown function DUF1588 [PF07627] (883-979)
  IPR013042 Domain of unknown function DUF1592 [PF07631] (742-865)
  IPR013043 Domain of unknown function DUF1595 [PF07637] (672-733)

Sequence (1083 aa):
MRQKLKITFLNEGLKGQVCESEEARITLGSDKGNVIRLDVPGISGKHALILDIDGHWVIEDEGSTNGVQVNGAKVDGQANLKSGDVVKLAHSIEFKVELDTAKKIVYQEPALEDLLFQNTNSEKELVKDLAEFQKVVSLNTLVIGAQEAEGERKATTPQFGKKAREKTDGKAAEIRSRLREKRKKQKRNKSIRNLTLLGTFVVIGYFYGPAISEGVKSFSGQQDERVALSSEIDESKIPSVVVSNTPSNKLEKEVTEKVEMEQKQELSSVSPEVIKSPELVSYAPQVDELDIELSSSDTGVAKSAKVINVSHQRLPLSVLQKDAIYNFSKKYCFRCHDDKKQKGDFRFDHVDFALSTHDSIYHWQDILDVLNTGEMPPEDVKQANEQELSEVIGLITDRLQVAREKLSATGGVITMRHLNRREYSGSIQNLFHADLDTAALPTDIPEGLDTIGKEQFFTSNHYFMYYNAGLEVAKYAIKGLERKGRYDKVQRVDPEVLNNSLANRVKSKGVDIEDYRGMTHAEIKKRTMKIFPGKVGRITVPRDIYYILDDNHKHAASGRVLFQTGVTPGYRYRINIYSFGNIEQSIPLKFESGIHNNYVADVHFNTGEERLKTSFEFTASLLQDKIGFRMDTPKGGYVDYIELKPLETEDSPFEESFGEFVHARSVSSGDVKDALKDFASLAFRGVEVESPFLNSLMEVYENHIENGKSFKEAIVPPLASILTSPSFLYIKEYNMGQRKPLSQEELATRMSYFLWGAPADKELLKTAKSGGLRSNLGLSKEVERMLASPKSELAMNDFFKQWLELDRLDIVAMPNELKGQFSESVREEPLKFFNFLINKNLAVDNLIDSKYAVVDQTMADYYGIAGSFQGFTPVELPQGSERGGILTQAAFLMMGTSGPRTSPTIRGTVIRSKFLHDPAPPPPPNVPQLDTKDDGTPRTVRELVDMHKEVAQCKSCHEKIDPLGYGLESFDYLAKHRDEVKILQKSGRKLKVVKTAELIEEGYINDRSSFEDLKGFKQALLKEKDHLARSIFENMLSYGIGRRIEFIDQREINMILSRLKRKNYPMKAMIAEVINSKIFRTK

Secondary structure (DSSP, 8-state):
-PPEEEEEE-STTTTT-EEEE--SEEEEESSTT-SEE--STT--SS-EEEEEETTEEEEEE-S-SS-EEETTEEPSSEEE--TT-EEEETTTEEEEEEEE----PPP-PPPTTSSS-S--HHHHHHHHHHHHHHHHHHHHHHHHHHHHHSTTS------HHHHHHHHHHHHHHHHHHHHHHHHHH-TT-SSHHHHHHHHHHHHHHHHSS--------------------------------------------S---S-------------------PPP---PPP-----------S---------------PPPHHHHHHHHHHHHHHHHTGGGBSSS-BGGG--GGG--TT--SHHHHHHHHHHHHHHHTT-SS-TTSPPPPHHHHHHHHHHHHHHHHHHHHHHT--SSPPPPEEPPHHHHHHHHHHHHSS---GGGSPPP--SS-TT-GGG----HHHHHHHHHHHHHHHHHHHHHHHHTTTS-SPEEE-TTTTS-TTHHHHHTTT--SGGGTT--HHHHHHHHHHHSTT-TT-----HHHHHTT-TT-TT----EEEEEEE--TT-EEEEEEEEEEEEEEEEEEEE-STT---EEEEEEEEEEEEEEEEEEEEEPPTT-SEEEEEEEPPTTEEEEEEEEEEPP-PPPHHHHHHHHHHH-S---HHHHHHHHHHHHHHHTTTPPPPHHHHHHHHHHHHHHHHTT--HHHHSHHHHHHHHHSHHHHEE----SSS--BPPHHHHHHHHHHHHHSSPPPHHHHHHHHTTGGGSHHHHHHHHHHHHTSHHHHHHHHHHHHHHHTTTHHHHS---GGG-SHHHHHHHHHHHHHHHHHHHTT-BGGGGTS-SEEEE-HHHHHHHT--S--SSSEEEEPPTT-S--SGGGSHHHHHHTB-SSSB-HHHHHHHHHHHHSS-PPPPPPTTPPPP-----S----HHHHHHHHHTSHHHHHHHHHHHHHHHTTTTB-TTS-B-SEEEEEEEETTEEEEEEEEE----EEEETTEEESSHHHHHHHHHHTHHHHHHHHHHHHHHHHHTS---GGGHHHHHHHHHHHHTTT-BHHHHHHHHHHSTTTTB-